Protein AF-A0A8H6Y6J8-F1 (afdb_monomer_lite)

Organism: NCBI:txid2733690

pLDDT: mean 82.23, std 19.46, range [22.3, 98.94]

Structure (mmCIF, N/CA/C/O backbone):
data_AF-A0A8H6Y6J8-F1
#
_entry.id   AF-A0A8H6Y6J8-F1
#
loop_
_atom_site.group_PDB
_atom_site.id
_atom_site.type_symbol
_atom_site.label_atom_id
_atom_site.label_alt_id
_atom_site.label_comp_id
_atom_site.label_asym_id
_atom_site.label_entity_id
_atom_site.label_seq_id
_atom_site.pdbx_PDB_ins_code
_atom_site.Cartn_x
_atom_site.Cartn_y
_atom_site.Cartn_z
_atom_site.occupancy
_atom_site.B_iso_or_equiv
_atom_site.auth_seq_id
_atom_site.auth_comp_id
_atom_site.auth_asym_id
_atom_site.auth_atom_id
_atom_site.pdbx_PDB_model_num
ATOM 1 N N . MET A 1 1 ? 18.095 -13.267 -56.572 1.00 44.62 1 MET A N 1
ATOM 2 C CA . MET A 1 1 ? 18.548 -13.930 -57.813 1.00 44.62 1 MET A CA 1
ATOM 3 C C . MET A 1 1 ? 20.063 -13.830 -57.888 1.00 44.62 1 MET A C 1
ATOM 5 O O . MET A 1 1 ? 20.604 -12.847 -57.391 1.00 44.62 1 MET A O 1
ATOM 9 N N . ASP A 1 2 ? 20.731 -14.857 -58.414 1.00 50.47 2 ASP A N 1
ATOM 10 C CA . ASP A 1 2 ? 22.191 -14.904 -58.538 1.00 50.47 2 ASP A CA 1
ATOM 11 C C . ASP A 1 2 ? 22.689 -13.817 -59.492 1.00 50.47 2 ASP A C 1
ATOM 13 O O . ASP A 1 2 ? 22.401 -13.832 -60.686 1.00 50.47 2 ASP A O 1
ATOM 17 N N . SER A 1 3 ? 23.406 -12.839 -58.936 1.00 51.34 3 SER A N 1
ATOM 18 C CA . SER A 1 3 ? 24.033 -11.777 -59.715 1.00 51.34 3 SER A CA 1
ATOM 19 C C . SER A 1 3 ? 25.260 -12.348 -60.438 1.00 51.34 3 SER A C 1
ATOM 21 O O . SER A 1 3 ? 26.163 -12.846 -59.761 1.00 51.34 3 SER A O 1
ATOM 23 N N . PRO A 1 4 ? 25.347 -12.247 -61.776 1.00 56.84 4 PRO A N 1
ATOM 24 C CA . PRO A 1 4 ? 26.458 -12.795 -62.563 1.00 56.84 4 PRO A CA 1
ATOM 25 C C . PRO A 1 4 ? 27.808 -12.101 -62.304 1.00 56.84 4 PRO A C 1
ATOM 27 O O . PRO A 1 4 ? 28.824 -12.507 -62.850 1.00 56.84 4 PRO A O 1
ATOM 30 N N . ILE A 1 5 ? 27.824 -11.058 -61.471 1.00 62.50 5 ILE A N 1
ATOM 31 C CA . ILE A 1 5 ? 29.001 -10.256 -61.114 1.00 62.50 5 ILE A CA 1
ATOM 32 C C . ILE A 1 5 ? 29.443 -10.495 -59.663 1.00 62.50 5 ILE A C 1
ATOM 34 O O . ILE A 1 5 ? 30.404 -9.886 -59.195 1.00 62.50 5 ILE A O 1
ATOM 38 N N . ARG A 1 6 ? 28.731 -11.364 -58.931 1.00 63.06 6 ARG A N 1
ATOM 39 C CA . ARG A 1 6 ? 28.949 -11.609 -57.500 1.00 63.06 6 ARG A CA 1
ATOM 40 C C . ARG A 1 6 ? 30.378 -12.056 -57.191 1.00 63.06 6 ARG A C 1
ATOM 42 O O . ARG A 1 6 ? 30.920 -11.632 -56.176 1.00 63.06 6 ARG A O 1
ATOM 49 N N . ASP A 1 7 ? 30.984 -12.833 -58.084 1.00 62.38 7 ASP A N 1
ATOM 50 C CA . ASP A 1 7 ? 32.342 -13.368 -57.923 1.00 62.38 7 ASP A CA 1
ATOM 51 C C . ASP A 1 7 ? 33.444 -12.341 -58.249 1.00 62.38 7 ASP A C 1
ATOM 53 O O . ASP A 1 7 ? 34.621 -12.591 -58.002 1.00 62.38 7 ASP A O 1
ATOM 57 N N . HIS A 1 8 ? 33.074 -11.165 -58.769 1.00 63.44 8 HIS A N 1
ATOM 58 C CA . HIS A 1 8 ? 34.003 -10.081 -59.100 1.00 63.44 8 HIS A CA 1
ATOM 59 C C . HIS A 1 8 ? 33.980 -8.925 -58.089 1.00 63.44 8 HIS A C 1
ATOM 61 O O . HIS A 1 8 ? 34.857 -8.057 -58.133 1.00 63.44 8 HIS A O 1
ATOM 67 N N . LEU A 1 9 ? 33.023 -8.914 -57.153 1.00 54.00 9 LEU A N 1
ATOM 68 C CA . LEU A 1 9 ? 32.974 -7.939 -56.062 1.00 54.00 9 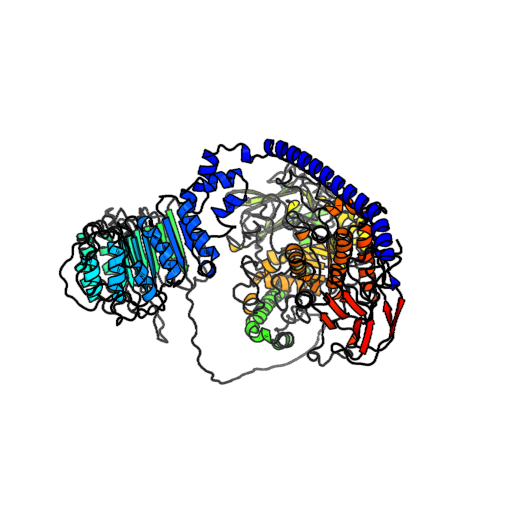LEU A CA 1
ATOM 69 C C . LEU A 1 9 ? 34.196 -8.140 -55.144 1.00 54.00 9 LEU A C 1
ATOM 71 O O . LEU A 1 9 ? 34.442 -9.248 -54.679 1.00 54.00 9 LEU A O 1
ATOM 75 N N . ASN A 1 10 ? 34.952 -7.066 -54.889 1.00 54.94 10 ASN A N 1
ATOM 76 C CA . ASN A 1 10 ? 36.259 -7.031 -54.198 1.00 54.94 10 ASN A CA 1
ATOM 77 C C . ASN A 1 10 ? 37.477 -7.505 -55.012 1.00 54.94 10 ASN A C 1
ATOM 79 O O . ASN A 1 10 ? 38.525 -7.806 -54.441 1.00 54.94 10 ASN A O 1
ATOM 83 N N . THR A 1 11 ? 37.382 -7.520 -56.342 1.00 64.25 11 THR A N 1
ATOM 84 C CA . THR A 1 11 ? 38.545 -7.692 -57.227 1.00 64.25 11 THR A CA 1
ATOM 85 C C . THR A 1 11 ? 38.822 -6.405 -58.009 1.00 64.25 11 THR A C 1
ATOM 87 O O . THR A 1 11 ? 37.922 -5.594 -58.206 1.00 64.25 11 THR A O 1
ATOM 90 N N . ASN A 1 12 ? 40.048 -6.221 -58.514 1.00 66.06 12 ASN A N 1
ATOM 91 C CA . ASN A 1 12 ? 40.396 -5.107 -59.419 1.00 66.06 12 ASN A CA 1
ATOM 92 C C . ASN A 1 12 ? 39.855 -5.309 -60.851 1.00 66.06 12 ASN A C 1
ATOM 94 O O . ASN A 1 12 ? 40.398 -4.764 -61.812 1.00 66.06 12 ASN A O 1
ATOM 98 N N . TYR A 1 13 ? 38.835 -6.151 -61.019 1.00 73.94 13 TYR A N 1
ATOM 99 C CA . TYR A 1 13 ? 38.252 -6.454 -62.314 1.00 73.94 13 TYR A CA 1
ATOM 100 C C . TYR A 1 13 ? 37.450 -5.253 -62.825 1.00 73.94 13 TYR A C 1
ATOM 102 O O . TYR A 1 13 ? 36.496 -4.808 -62.188 1.00 73.94 13 TYR A O 1
ATOM 110 N N . VAL A 1 14 ? 37.847 -4.733 -63.986 1.00 74.06 14 VAL A N 1
ATOM 111 C CA . VAL A 1 14 ? 37.153 -3.644 -64.679 1.00 74.06 14 VAL A CA 1
ATOM 112 C C . VAL A 1 14 ? 36.333 -4.262 -65.817 1.00 74.06 14 VAL A C 1
ATOM 114 O O . VAL A 1 14 ? 36.936 -4.796 -66.751 1.00 74.06 14 VAL A O 1
ATOM 117 N N . PRO A 1 15 ? 34.989 -4.234 -65.751 1.00 71.44 15 PRO A N 1
ATOM 118 C CA . PRO A 1 15 ? 34.151 -4.836 -66.779 1.00 71.44 15 PRO A CA 1
ATOM 119 C C . PRO A 1 15 ? 34.277 -4.084 -68.106 1.00 71.44 15 PRO A C 1
ATOM 121 O O . PRO A 1 15 ? 34.422 -2.862 -68.141 1.00 71.44 15 PRO A O 1
ATOM 124 N N . THR A 1 16 ? 34.202 -4.823 -69.208 1.00 79.69 16 THR A N 1
ATOM 125 C CA . THR A 1 16 ? 34.231 -4.254 -70.560 1.00 79.69 16 THR A CA 1
ATOM 126 C C . THR A 1 16 ? 32.935 -3.499 -70.873 1.00 79.69 16 THR A C 1
ATOM 128 O O . THR A 1 16 ? 31.872 -3.801 -70.324 1.00 79.69 16 THR A O 1
ATOM 131 N N . ASP A 1 17 ? 32.973 -2.552 -71.816 1.00 77.50 17 ASP A N 1
ATOM 132 C CA . ASP A 1 17 ? 31.790 -1.761 -72.203 1.00 77.50 17 ASP A CA 1
ATOM 133 C C . ASP A 1 17 ? 30.591 -2.634 -72.631 1.00 77.50 17 ASP A C 1
ATOM 135 O O . ASP A 1 17 ? 29.432 -2.304 -72.365 1.00 77.50 17 ASP A O 1
ATOM 139 N N . ALA A 1 18 ? 30.858 -3.793 -73.241 1.00 77.31 18 ALA A N 1
ATOM 140 C CA . ALA A 1 18 ? 29.834 -4.755 -73.647 1.00 77.31 18 ALA A CA 1
ATOM 141 C C . ALA A 1 18 ? 29.174 -5.484 -72.458 1.00 77.31 18 ALA A C 1
ATOM 143 O O . ALA A 1 18 ? 28.011 -5.891 -72.544 1.00 77.31 18 ALA A O 1
ATOM 144 N N . GLU A 1 19 ? 29.895 -5.669 -71.352 1.00 73.31 19 GLU A N 1
ATOM 145 C CA . GLU A 1 19 ? 29.369 -6.254 -70.113 1.00 73.31 19 GLU A CA 1
ATOM 146 C C . GLU A 1 19 ? 28.557 -5.221 -69.334 1.00 73.31 19 GLU A C 1
ATOM 148 O O . GLU A 1 19 ? 27.456 -5.528 -68.875 1.00 73.31 19 GLU A O 1
ATOM 153 N N . ILE A 1 20 ? 29.027 -3.970 -69.291 1.00 74.81 20 ILE A N 1
ATOM 154 C CA . ILE A 1 20 ? 28.286 -2.846 -68.706 1.00 74.81 20 ILE A CA 1
ATOM 155 C C . ILE A 1 20 ? 26.934 -2.671 -69.410 1.00 74.81 20 ILE A C 1
ATOM 157 O O . ILE A 1 20 ? 25.911 -2.510 -68.742 1.00 74.81 20 ILE A O 1
ATOM 161 N N . GLN A 1 21 ? 26.887 -2.757 -70.745 1.00 78.19 21 GLN A N 1
ATOM 162 C CA . GLN A 1 21 ? 25.619 -2.680 -71.479 1.00 78.19 21 GLN A CA 1
ATOM 163 C C . GLN A 1 21 ? 24.669 -3.844 -71.167 1.00 78.19 21 GLN A C 1
ATOM 165 O O . GLN A 1 21 ? 23.467 -3.618 -71.023 1.00 78.19 21 GLN A O 1
ATOM 170 N N . ARG A 1 22 ? 25.178 -5.072 -71.008 1.00 77.38 22 ARG A N 1
ATOM 171 C CA . ARG A 1 22 ? 24.348 -6.232 -70.636 1.00 77.38 22 ARG A CA 1
ATOM 172 C C . ARG A 1 22 ? 23.794 -6.127 -69.219 1.00 77.38 22 ARG A C 1
ATOM 174 O O . ARG A 1 22 ? 22.624 -6.435 -69.010 1.00 77.38 22 ARG A O 1
ATOM 181 N N . ILE A 1 23 ? 24.601 -5.659 -68.268 1.00 71.81 23 ILE A N 1
ATOM 182 C CA . ILE A 1 23 ? 24.163 -5.437 -66.885 1.00 71.81 23 ILE A CA 1
ATOM 183 C C . ILE A 1 23 ? 23.090 -4.347 -66.845 1.00 71.81 23 ILE A C 1
ATOM 185 O O . ILE A 1 23 ? 22.042 -4.556 -66.242 1.00 71.81 23 ILE A O 1
ATOM 189 N N . ARG A 1 24 ? 23.295 -3.228 -67.555 1.00 77.75 24 ARG A N 1
ATOM 190 C CA . ARG A 1 24 ? 22.277 -2.172 -67.676 1.00 77.75 24 ARG A CA 1
ATOM 191 C C . ARG A 1 24 ? 20.977 -2.711 -68.264 1.00 77.75 24 ARG A C 1
ATOM 193 O O . ARG A 1 24 ? 19.924 -2.482 -67.687 1.00 77.75 24 ARG A O 1
ATOM 200 N N . ALA A 1 25 ? 21.040 -3.499 -69.338 1.00 78.88 25 ALA A N 1
ATOM 201 C CA . ALA A 1 25 ? 19.849 -4.116 -69.923 1.00 78.88 25 ALA A CA 1
ATOM 202 C C . ALA A 1 25 ? 19.116 -5.064 -68.952 1.00 78.88 25 ALA A C 1
ATOM 204 O O . ALA A 1 25 ? 17.891 -5.157 -68.995 1.00 78.88 25 ALA A O 1
ATOM 205 N N . HIS A 1 26 ? 19.846 -5.745 -68.062 1.00 77.38 26 HIS A N 1
ATOM 206 C CA . HIS A 1 26 ? 19.271 -6.642 -67.058 1.00 77.38 26 HIS A CA 1
ATOM 207 C C . HIS A 1 26 ? 18.649 -5.909 -65.857 1.00 77.38 26 HIS A C 1
ATOM 209 O O . HIS A 1 26 ? 17.774 -6.470 -65.202 1.00 77.38 26 HIS A O 1
ATOM 215 N N . LEU A 1 27 ? 19.074 -4.674 -65.567 1.00 75.81 27 LEU A N 1
ATOM 216 C CA . LEU A 1 27 ? 18.540 -3.855 -64.470 1.00 75.81 27 LEU A CA 1
ATOM 217 C C . LEU A 1 27 ? 17.221 -3.157 -64.830 1.00 75.81 27 LEU A C 1
ATOM 219 O O . LEU A 1 27 ? 16.380 -2.981 -63.951 1.00 75.81 27 LEU A O 1
ATOM 223 N N . ILE A 1 28 ? 16.998 -2.854 -66.115 1.00 83.88 28 ILE A N 1
ATOM 224 C CA . ILE A 1 28 ? 15.808 -2.134 -66.607 1.00 83.88 28 ILE A CA 1
ATOM 225 C C . ILE A 1 28 ? 14.472 -2.717 -66.088 1.00 83.88 28 ILE A C 1
ATOM 227 O O . ILE A 1 28 ? 13.635 -1.935 -65.631 1.00 83.88 28 ILE A O 1
ATOM 231 N N . PRO A 1 29 ? 14.216 -4.045 -66.092 1.00 79.38 29 PRO A N 1
ATOM 232 C CA . PRO A 1 29 ? 12.956 -4.593 -65.580 1.00 79.38 29 PRO A CA 1
ATOM 233 C C . PRO A 1 29 ? 12.763 -4.375 -64.073 1.00 79.38 29 PRO A C 1
ATOM 235 O O . PRO A 1 29 ? 11.640 -4.148 -63.631 1.00 79.38 29 PRO A O 1
ATOM 238 N N . TYR A 1 30 ? 13.845 -4.411 -63.287 1.00 77.81 30 TYR A N 1
ATOM 239 C CA . TYR A 1 30 ? 13.794 -4.189 -61.838 1.00 77.81 30 TYR A CA 1
ATOM 240 C C . TYR A 1 30 ? 13.619 -2.714 -61.499 1.00 77.81 30 TYR A C 1
ATOM 242 O O . TYR A 1 30 ? 12.847 -2.395 -60.605 1.00 77.81 30 TYR A O 1
ATOM 250 N N . GLU A 1 31 ? 14.279 -1.819 -62.234 1.00 82.94 31 GLU A N 1
ATOM 251 C CA . GLU A 1 31 ? 14.062 -0.372 -62.118 1.00 82.94 31 GLU A CA 1
ATOM 252 C C . GLU A 1 31 ? 12.615 -0.008 -62.483 1.00 82.94 31 GLU A C 1
ATOM 254 O O . GLU A 1 31 ? 11.988 0.812 -61.815 1.00 82.94 31 GLU A O 1
ATOM 259 N N . THR A 1 32 ? 12.045 -0.687 -63.484 1.00 85.19 32 THR A N 1
ATOM 260 C CA . THR A 1 32 ? 10.637 -0.518 -63.875 1.00 85.19 32 THR A CA 1
ATOM 261 C C . THR A 1 32 ? 9.678 -1.017 -62.787 1.00 85.19 32 THR A C 1
ATOM 263 O O . THR A 1 32 ? 8.703 -0.336 -62.471 1.00 85.19 32 THR A O 1
ATOM 266 N N . GLU A 1 33 ? 9.943 -2.178 -62.180 1.00 81.06 33 GLU A N 1
ATOM 267 C CA . GLU A 1 33 ? 9.111 -2.708 -61.090 1.00 81.06 33 GLU A CA 1
ATOM 268 C C . GLU A 1 33 ? 9.257 -1.893 -59.798 1.00 81.06 33 GLU A C 1
ATOM 270 O O . GLU A 1 33 ? 8.270 -1.676 -59.097 1.00 81.06 33 GLU A O 1
ATOM 275 N N . LEU A 1 34 ? 10.453 -1.370 -59.510 1.00 77.56 34 LEU A N 1
ATOM 276 C CA . LEU A 1 34 ? 10.686 -0.459 -58.390 1.00 77.56 34 LEU A CA 1
ATOM 277 C C . LEU A 1 34 ? 9.860 0.821 -58.557 1.00 77.56 34 LEU A C 1
ATOM 279 O O . LEU A 1 34 ? 9.114 1.178 -57.650 1.00 77.56 34 LEU A O 1
ATOM 283 N N . ALA A 1 35 ? 9.890 1.436 -59.743 1.00 83.00 35 ALA A N 1
ATOM 284 C CA . ALA A 1 35 ? 9.064 2.604 -60.047 1.00 83.00 35 ALA A CA 1
ATOM 285 C C . ALA A 1 35 ? 7.556 2.299 -59.931 1.00 83.00 35 ALA A C 1
ATOM 287 O O . ALA A 1 35 ? 6.781 3.127 -59.444 1.00 83.00 35 ALA A O 1
ATOM 288 N N . ARG A 1 36 ? 7.118 1.090 -60.321 1.00 90.06 36 ARG A N 1
ATOM 289 C CA . ARG A 1 36 ? 5.724 0.645 -60.151 1.00 90.06 36 ARG A CA 1
ATOM 290 C C . ARG A 1 36 ? 5.340 0.518 -58.672 1.00 90.06 36 ARG A C 1
ATOM 292 O O . ARG A 1 36 ? 4.251 0.945 -58.289 1.00 90.06 36 ARG A O 1
ATOM 299 N N . LEU A 1 37 ? 6.212 -0.061 -57.845 1.00 81.50 37 LEU A N 1
ATOM 300 C CA . LEU A 1 37 ? 5.995 -0.212 -56.402 1.00 81.50 37 LEU A CA 1
ATOM 301 C C . LEU A 1 37 ? 6.006 1.141 -55.681 1.00 81.50 37 LEU A C 1
ATOM 303 O O . LEU A 1 37 ? 5.152 1.378 -54.829 1.00 81.50 37 LEU A O 1
ATOM 307 N N . GLU A 1 38 ? 6.902 2.050 -56.060 1.00 85.00 38 GLU A N 1
ATOM 308 C CA . GLU A 1 38 ? 6.938 3.424 -55.546 1.00 85.00 38 GLU A CA 1
ATOM 309 C C . GLU A 1 38 ? 5.649 4.186 -55.885 1.00 85.00 38 GLU A C 1
ATOM 311 O O . GLU A 1 38 ? 5.074 4.844 -55.014 1.00 85.00 38 GLU A O 1
ATOM 316 N N . SER A 1 39 ? 5.127 4.024 -57.107 1.00 86.75 39 SER A N 1
ATOM 317 C CA . SER A 1 39 ? 3.825 4.580 -57.497 1.00 86.75 39 SER A CA 1
ATOM 318 C C . SER A 1 39 ? 2.676 3.999 -56.666 1.00 86.75 39 SER A C 1
ATOM 320 O O . SER A 1 39 ? 1.800 4.739 -56.226 1.00 86.75 39 SER A O 1
ATOM 322 N N . LEU A 1 40 ? 2.682 2.689 -56.395 1.00 86.06 40 LEU A N 1
ATOM 323 C CA . LEU A 1 40 ? 1.649 2.047 -55.576 1.00 86.06 40 LEU A CA 1
ATOM 324 C C . LEU A 1 40 ? 1.695 2.521 -54.113 1.00 86.06 40 LEU A C 1
ATOM 326 O O . LEU A 1 40 ? 0.652 2.755 -53.504 1.00 86.06 40 LEU A O 1
ATOM 330 N N . ILE A 1 41 ? 2.893 2.706 -53.552 1.00 81.88 41 ILE A N 1
ATOM 331 C CA . ILE A 1 41 ? 3.089 3.275 -52.210 1.00 81.88 41 ILE A CA 1
ATOM 332 C C . ILE A 1 41 ? 2.574 4.716 -52.153 1.00 81.88 41 ILE A C 1
ATOM 334 O O . ILE A 1 41 ? 1.962 5.114 -51.155 1.00 81.88 41 ILE A O 1
ATOM 338 N N . HIS A 1 42 ? 2.793 5.495 -53.215 1.00 87.50 42 HIS A N 1
ATOM 339 C CA . HIS A 1 42 ? 2.277 6.854 -53.326 1.00 87.50 42 HIS A CA 1
ATOM 340 C C . HIS A 1 42 ? 0.740 6.881 -53.332 1.00 87.50 42 HIS A C 1
ATOM 342 O O . HIS A 1 42 ? 0.138 7.603 -52.532 1.00 87.50 42 HIS A O 1
ATOM 348 N N . ASP A 1 43 ? 0.103 6.032 -54.142 1.00 85.88 43 ASP A N 1
ATOM 349 C CA . ASP A 1 43 ? -1.360 5.937 -54.228 1.00 85.88 43 ASP A CA 1
ATOM 350 C C . ASP A 1 43 ? -1.998 5.460 -52.913 1.00 85.88 43 ASP A C 1
ATOM 352 O O . ASP A 1 43 ? -2.980 6.042 -52.438 1.00 85.88 43 ASP A O 1
ATOM 356 N N . LEU A 1 44 ? -1.407 4.451 -52.264 1.00 82.56 44 LEU A N 1
ATOM 357 C CA . LEU A 1 44 ? -1.851 3.968 -50.952 1.00 82.56 44 LEU A CA 1
ATOM 358 C C . LEU A 1 44 ? -1.662 5.030 -49.860 1.00 82.56 44 LEU A C 1
ATOM 360 O O . LEU A 1 44 ? -2.517 5.183 -48.984 1.00 82.56 44 LEU A O 1
ATOM 364 N N . SER A 1 45 ? -0.583 5.814 -49.924 1.00 77.31 45 SER A N 1
ATOM 365 C CA . SER A 1 45 ? -0.351 6.935 -49.007 1.00 77.31 45 SER A CA 1
ATOM 366 C C . SER A 1 45 ? -1.392 8.042 -49.188 1.00 77.31 45 SER A C 1
ATOM 368 O O . SER A 1 45 ? -1.864 8.601 -48.197 1.00 77.31 45 SER A O 1
ATOM 370 N N . LEU A 1 46 ? -1.805 8.319 -50.427 1.00 85.06 46 LEU A N 1
ATOM 371 C CA . LEU A 1 46 ? -2.904 9.234 -50.745 1.00 85.06 46 LEU A CA 1
ATOM 372 C C . LEU A 1 46 ? -4.249 8.722 -50.215 1.00 85.06 46 LEU A C 1
ATOM 374 O O . LEU A 1 46 ? -4.985 9.489 -49.592 1.00 85.06 46 LEU A O 1
ATOM 378 N N . GLN A 1 47 ? -4.564 7.434 -50.392 1.00 84.69 47 GLN A N 1
ATOM 379 C CA . GLN A 1 47 ? -5.779 6.834 -49.825 1.00 84.69 47 GLN A CA 1
ATOM 380 C C . GLN A 1 47 ? -5.793 6.890 -48.294 1.00 84.69 47 GLN A C 1
ATOM 382 O O . GLN A 1 47 ? -6.794 7.303 -47.708 1.00 84.69 47 GLN A O 1
ATOM 387 N N . ARG A 1 48 ? -4.675 6.546 -47.645 1.00 84.44 48 ARG A N 1
ATOM 388 C CA . ARG A 1 48 ? -4.509 6.670 -46.191 1.00 84.44 48 ARG A CA 1
ATOM 389 C C . ARG A 1 48 ? -4.735 8.109 -45.732 1.00 84.44 48 ARG A C 1
ATOM 391 O O . ARG A 1 48 ? -5.426 8.321 -44.742 1.00 84.44 48 ARG A O 1
ATOM 398 N N . ASN A 1 49 ? -4.174 9.091 -46.438 1.00 76.44 49 ASN A N 1
ATOM 399 C CA . ASN A 1 49 ? -4.332 10.500 -46.079 1.00 76.44 49 ASN A CA 1
ATOM 400 C C . ASN A 1 49 ? -5.792 10.961 -46.223 1.00 76.44 49 ASN A C 1
ATOM 402 O O . ASN A 1 49 ? -6.288 11.629 -45.325 1.00 76.44 49 ASN A O 1
ATOM 406 N N . ARG A 1 50 ? -6.515 10.528 -47.265 1.00 86.00 50 ARG A N 1
ATOM 407 C CA . ARG A 1 50 ? -7.955 10.819 -47.423 1.00 86.00 50 ARG A CA 1
ATOM 408 C C . ARG A 1 50 ? -8.811 10.188 -46.326 1.00 86.00 50 ARG A C 1
ATOM 410 O O . ARG A 1 50 ? -9.703 10.840 -45.796 1.00 86.00 50 ARG A O 1
ATOM 417 N N . LEU A 1 51 ? -8.543 8.930 -45.968 1.00 77.56 51 LEU A N 1
ATOM 418 C CA . LEU A 1 51 ? -9.220 8.257 -44.853 1.00 77.56 51 LEU A CA 1
ATOM 419 C C . LEU A 1 51 ? -8.930 8.958 -43.525 1.00 77.56 51 LEU A C 1
ATOM 421 O O . LEU A 1 51 ? -9.837 9.145 -42.720 1.00 77.56 51 LEU A O 1
ATOM 425 N N . LYS A 1 52 ? -7.685 9.395 -43.324 1.00 68.50 52 LYS A N 1
ATOM 426 C CA . LYS A 1 52 ? -7.272 10.154 -42.147 1.00 68.50 52 LYS A CA 1
ATOM 427 C C . LYS A 1 52 ? -7.970 11.510 -42.071 1.00 68.50 52 LYS A C 1
ATOM 429 O O . LYS A 1 52 ? -8.537 11.815 -41.035 1.00 68.50 52 LYS A O 1
ATOM 434 N N . GLU A 1 53 ? -8.049 12.256 -43.170 1.00 73.44 53 GLU A N 1
ATOM 435 C CA . GLU A 1 53 ? -8.837 13.494 -43.243 1.00 73.44 53 GLU A CA 1
ATOM 436 C C . GLU A 1 53 ? -10.327 13.247 -42.959 1.00 73.44 53 GLU A C 1
ATOM 438 O O . GLU A 1 53 ? -10.972 14.039 -42.272 1.00 73.44 53 GLU A O 1
ATOM 443 N N . HIS A 1 54 ? -10.882 12.125 -43.426 1.00 75.38 54 HIS A N 1
ATOM 444 C CA . HIS A 1 54 ? -12.270 11.761 -43.152 1.00 75.38 54 HIS A CA 1
ATOM 445 C C . HIS A 1 54 ? -12.496 11.450 -41.665 1.00 75.38 54 HIS A C 1
ATOM 447 O O . HIS A 1 54 ? -13.434 11.978 -41.068 1.00 75.38 54 HIS A O 1
ATOM 453 N N . ILE A 1 55 ? -11.605 10.675 -41.042 1.00 66.25 55 ILE A N 1
ATOM 454 C CA . ILE A 1 55 ? -11.620 10.391 -39.601 1.00 66.25 55 ILE A CA 1
ATOM 455 C C . ILE A 1 55 ? -11.441 11.682 -38.802 1.00 66.25 55 ILE A C 1
ATOM 457 O O . ILE A 1 55 ? -12.212 11.929 -37.879 1.00 66.25 55 ILE A O 1
ATOM 461 N N . ASP A 1 56 ? -10.492 12.535 -39.177 1.00 59.78 56 ASP A N 1
ATOM 462 C CA . ASP A 1 56 ? -10.204 13.790 -38.484 1.00 59.78 56 ASP A CA 1
ATOM 463 C C . ASP A 1 56 ? -11.388 14.765 -38.585 1.00 59.78 56 ASP A C 1
ATOM 465 O O . ASP A 1 56 ? -11.732 15.416 -37.599 1.00 59.78 56 ASP A O 1
ATOM 469 N N . SER A 1 57 ? -12.071 14.821 -39.736 1.00 60.78 57 SER A N 1
ATOM 470 C CA . SER A 1 57 ? -13.267 15.655 -39.933 1.00 60.78 57 SER A CA 1
ATOM 471 C C . SER A 1 57 ? -14.476 15.194 -39.110 1.00 60.78 57 SER A C 1
ATOM 473 O O . SER A 1 57 ? -15.222 16.032 -38.608 1.00 60.78 57 SER A O 1
ATOM 475 N N . HIS A 1 58 ? -14.643 13.885 -38.902 1.00 68.75 58 HIS A N 1
ATOM 476 C CA . HIS A 1 58 ? -15.729 13.348 -38.081 1.00 68.75 58 HIS A CA 1
ATOM 477 C C . HIS A 1 58 ? -15.379 13.391 -36.591 1.00 68.75 58 HIS A C 1
ATOM 479 O O . HIS A 1 58 ? -16.201 13.826 -35.796 1.00 68.75 58 HIS A O 1
ATOM 485 N N . THR A 1 59 ? -14.142 13.063 -36.210 1.00 51.91 59 THR A N 1
ATOM 486 C CA . THR A 1 59 ? -13.635 13.142 -34.823 1.00 51.91 59 THR A CA 1
ATOM 487 C C . THR A 1 59 ? -13.667 14.580 -34.293 1.00 51.91 59 THR A C 1
ATOM 489 O O . THR A 1 59 ? -13.974 14.831 -33.128 1.00 51.91 59 THR A O 1
ATOM 492 N N . ALA A 1 60 ? -13.431 15.549 -35.177 1.00 48.62 60 ALA A N 1
ATOM 493 C CA . ALA A 1 60 ? -13.598 16.972 -34.922 1.00 48.62 60 ALA A CA 1
ATOM 494 C C . ALA A 1 60 ? -15.021 17.382 -34.499 1.00 48.62 60 ALA A C 1
ATOM 496 O O . ALA A 1 60 ? -15.156 18.315 -33.712 1.00 48.62 60 ALA A O 1
ATOM 497 N N . LEU A 1 61 ? -16.066 16.723 -35.009 1.00 50.22 61 LEU A N 1
ATOM 498 C CA . LEU A 1 61 ? -17.468 17.048 -34.709 1.00 50.22 61 LEU A CA 1
ATOM 499 C C . LEU A 1 61 ? -17.944 16.479 -33.362 1.00 50.22 61 LEU A C 1
ATOM 501 O O . LEU A 1 61 ? -18.984 16.889 -32.860 1.00 50.22 61 LEU A O 1
ATOM 505 N N . ILE A 1 62 ? -17.179 15.557 -32.770 1.00 50.06 62 ILE A N 1
ATOM 506 C CA . ILE A 1 62 ? -17.517 14.829 -31.532 1.00 50.06 62 ILE A CA 1
ATOM 507 C C . ILE A 1 62 ? -16.620 15.227 -30.343 1.00 50.06 62 ILE A C 1
ATOM 509 O O . ILE A 1 62 ? -16.838 14.775 -29.217 1.00 50.06 62 ILE A O 1
ATOM 513 N N . SER A 1 63 ? -15.616 16.092 -30.547 1.00 51.28 63 SER A N 1
ATOM 514 C CA . SER A 1 63 ? -14.700 16.521 -29.481 1.00 51.28 63 SER A CA 1
ATOM 515 C C . SER A 1 63 ? -15.315 17.621 -28.598 1.00 51.28 63 SER A C 1
ATOM 517 O O . SER A 1 63 ? -15.499 18.753 -29.051 1.00 51.28 63 SER A O 1
ATOM 519 N N . HIS A 1 64 ? -15.553 17.313 -27.317 1.00 52.94 64 HIS A N 1
ATOM 520 C CA . HIS A 1 64 ? -16.147 18.214 -26.313 1.00 52.94 64 HIS A CA 1
ATOM 521 C C . HIS A 1 64 ? -15.505 19.622 -26.195 1.00 52.94 64 HIS A C 1
ATOM 523 O O . HIS A 1 64 ? -16.248 20.576 -25.962 1.00 52.94 64 HIS A O 1
ATOM 529 N N . PRO A 1 65 ? -14.186 19.834 -26.404 1.00 51.56 65 PRO A N 1
ATOM 530 C CA . PRO A 1 65 ? -13.591 21.171 -26.287 1.00 51.56 65 PRO A CA 1
ATOM 531 C C . PRO A 1 65 ? -13.985 22.164 -27.394 1.00 51.56 65 PRO A C 1
ATOM 533 O O . PRO A 1 65 ? -13.783 23.362 -27.218 1.00 51.56 65 PRO A O 1
ATOM 536 N N . ARG A 1 66 ? -14.535 21.712 -28.536 1.00 49.91 66 ARG A N 1
ATOM 537 C CA . ARG A 1 66 ? -14.936 22.607 -29.647 1.00 49.91 66 ARG A CA 1
ATOM 538 C C . ARG A 1 66 ? -16.288 23.291 -29.444 1.00 49.91 66 ARG A C 1
ATOM 540 O O . ARG A 1 66 ? -16.674 24.109 -30.272 1.00 49.91 66 ARG A O 1
ATOM 547 N N . HIS A 1 67 ? -17.001 22.972 -28.368 1.00 56.94 67 HIS A N 1
ATOM 548 C CA . HIS A 1 67 ? -18.283 23.601 -28.047 1.00 56.94 67 HIS A CA 1
ATOM 549 C C . HIS A 1 67 ? -18.144 24.816 -27.122 1.00 56.94 67 HIS A C 1
ATOM 551 O O . HIS A 1 67 ? -19.153 25.441 -26.805 1.00 56.94 67 HIS A O 1
ATOM 557 N N . LEU A 1 68 ? -16.922 25.165 -26.695 1.00 63.12 68 LEU A N 1
ATOM 558 C CA . LEU A 1 68 ? -16.676 26.369 -25.909 1.00 63.12 68 LEU A CA 1
ATOM 559 C C . LEU A 1 68 ? -16.415 27.566 -26.840 1.00 63.12 68 LEU A C 1
ATOM 561 O O . LEU A 1 68 ? -15.481 27.518 -27.644 1.00 63.12 68 LEU A O 1
ATOM 565 N N . PRO A 1 69 ? -17.219 28.637 -26.735 1.00 76.12 69 PRO A N 1
ATOM 566 C CA . PRO A 1 69 ? -16.948 29.915 -27.379 1.00 76.12 69 PRO A CA 1
ATOM 567 C C . PRO A 1 69 ? -15.523 30.423 -27.105 1.00 76.12 69 PRO A C 1
ATOM 569 O O . PRO A 1 69 ? -14.969 30.210 -26.024 1.00 76.12 69 PRO A O 1
ATOM 572 N N . GLN A 1 70 ? -14.917 31.092 -28.091 1.00 74.62 70 GLN A N 1
ATOM 573 C CA . GLN A 1 70 ? -13.532 31.573 -28.012 1.00 74.62 70 GLN A CA 1
ATOM 574 C C . GLN A 1 70 ? -13.302 32.487 -26.796 1.00 74.62 70 GLN A C 1
ATOM 576 O O . GLN A 1 70 ? -12.289 32.357 -26.116 1.00 74.62 70 GLN A O 1
ATOM 581 N N . ASP A 1 71 ? -14.263 33.348 -26.477 1.00 79.44 71 ASP A N 1
ATOM 582 C CA . ASP A 1 71 ? -14.256 34.254 -25.326 1.00 79.44 71 ASP A CA 1
ATOM 583 C C . ASP A 1 71 ? -14.206 33.517 -23.977 1.00 79.44 71 ASP A C 1
ATOM 585 O O . ASP A 1 71 ? -13.537 33.970 -23.045 1.00 79.44 71 ASP A O 1
ATOM 589 N N . LEU A 1 72 ? -14.840 32.344 -23.873 1.00 79.00 72 LEU A N 1
ATOM 590 C CA . LEU A 1 72 ? -14.760 31.503 -22.677 1.00 79.00 72 LEU A CA 1
ATOM 591 C C . LEU A 1 72 ? -13.381 30.856 -22.531 1.00 79.00 72 LEU A C 1
ATOM 593 O O . LEU A 1 72 ? -12.835 30.830 -21.431 1.00 79.00 72 LEU A O 1
ATOM 597 N N . VAL A 1 73 ? -12.787 30.382 -23.629 1.00 80.12 73 VAL A N 1
ATOM 598 C CA . VAL A 1 73 ? -11.428 29.813 -23.617 1.00 80.12 73 VAL A CA 1
ATOM 599 C C . VAL A 1 73 ? -10.394 30.883 -23.260 1.00 80.12 73 VAL A C 1
ATOM 601 O O . VAL A 1 73 ? -9.519 30.639 -22.430 1.00 80.12 73 VAL A O 1
ATOM 604 N N . GLU A 1 74 ? -10.533 32.091 -23.813 1.00 82.69 74 GLU A N 1
ATOM 605 C CA . GLU A 1 74 ? -9.704 33.246 -23.456 1.00 82.69 74 GLU A CA 1
ATOM 606 C C . GLU A 1 74 ? -9.815 33.583 -21.963 1.00 82.69 74 GLU A C 1
ATOM 608 O O . GLU A 1 74 ? -8.803 33.851 -21.310 1.00 82.69 74 GLU A O 1
ATOM 613 N N . ARG A 1 75 ? -11.024 33.526 -21.385 1.00 82.25 75 ARG A N 1
ATOM 614 C CA . ARG A 1 75 ? -11.205 33.774 -19.950 1.00 82.25 75 ARG A CA 1
ATOM 615 C C . ARG A 1 75 ? -10.586 32.676 -19.091 1.00 82.25 75 ARG A C 1
ATOM 617 O O . ARG A 1 75 ? -9.912 32.995 -18.117 1.00 82.25 75 ARG A O 1
ATOM 624 N N . ILE A 1 76 ? -10.755 31.412 -19.472 1.00 82.56 76 ILE A N 1
ATOM 625 C CA . ILE A 1 76 ? -10.152 30.262 -18.781 1.00 82.56 76 ILE A CA 1
ATOM 626 C C . ILE A 1 76 ? -8.626 30.385 -18.769 1.00 82.56 76 ILE A C 1
ATOM 628 O O . ILE A 1 76 ? -8.004 30.201 -17.727 1.00 82.56 76 ILE A O 1
ATOM 632 N N . PHE A 1 77 ? -8.013 30.765 -19.894 1.00 88.38 77 PHE A N 1
ATOM 633 C CA . PHE A 1 77 ? -6.563 30.963 -19.959 1.00 88.38 77 PHE A CA 1
ATOM 634 C C . PHE A 1 77 ? -6.069 32.061 -19.018 1.00 88.38 77 PHE A C 1
ATOM 636 O O . PHE A 1 77 ? -4.939 31.981 -18.563 1.00 88.38 77 PHE A O 1
ATOM 643 N N . LEU A 1 78 ? -6.870 33.084 -18.722 1.00 79.94 78 LEU A N 1
ATOM 644 C CA . LEU A 1 78 ? -6.459 34.155 -17.812 1.00 79.94 78 LEU A CA 1
ATOM 645 C C . LEU A 1 78 ? -6.692 33.806 -16.338 1.00 79.94 78 LEU A C 1
ATOM 647 O O . LEU A 1 78 ? -5.858 34.145 -15.508 1.00 79.94 78 LEU A O 1
ATOM 651 N N . GLU A 1 79 ? -7.801 33.141 -16.012 1.00 79.62 79 GLU A N 1
ATOM 652 C CA . GLU A 1 79 ? -8.177 32.844 -14.620 1.00 79.62 79 GLU A CA 1
ATOM 653 C C . GLU A 1 79 ? -7.464 31.610 -14.052 1.00 79.62 79 GLU A C 1
ATOM 655 O O . GLU A 1 79 ? -7.258 31.510 -12.846 1.00 79.62 79 GLU A O 1
ATOM 660 N N . CYS A 1 80 ? -7.078 30.660 -14.906 1.00 73.44 80 CYS A N 1
ATOM 661 C CA . CYS A 1 80 ? -6.448 29.414 -14.469 1.00 73.44 80 CYS A CA 1
ATOM 662 C C . CYS A 1 80 ? -4.914 29.471 -14.455 1.00 73.44 80 CYS A C 1
ATOM 664 O O . CYS A 1 80 ? -4.280 28.465 -14.137 1.00 73.44 80 CYS A O 1
ATOM 666 N N . LEU A 1 81 ? -4.306 30.613 -14.797 1.00 68.38 81 LEU A N 1
ATOM 667 C CA . LEU A 1 81 ? -2.861 30.788 -14.683 1.00 68.38 81 LEU A CA 1
ATOM 668 C C . LEU A 1 81 ? -2.462 31.310 -13.303 1.00 68.38 81 LEU A C 1
ATOM 670 O O . LEU A 1 81 ? -3.182 32.124 -12.722 1.00 68.38 81 LEU A O 1
ATOM 674 N N . PRO A 1 82 ? -1.309 30.872 -12.764 1.00 60.19 82 PRO A N 1
ATOM 675 C CA . PRO A 1 82 ? -0.863 31.314 -11.452 1.00 60.19 82 PRO A CA 1
ATOM 676 C C . PRO A 1 82 ? -0.698 32.840 -11.438 1.00 60.19 82 PRO A C 1
ATOM 678 O O . PRO A 1 82 ? 0.137 33.395 -12.145 1.00 60.19 82 PRO A O 1
ATOM 681 N N . THR A 1 83 ? -1.470 33.537 -10.603 1.00 56.12 83 THR A N 1
ATOM 682 C CA . THR A 1 83 ? -1.510 35.013 -10.578 1.00 56.12 83 THR A CA 1
ATOM 683 C C . THR A 1 83 ? -0.276 35.666 -9.945 1.00 56.12 83 THR A C 1
ATOM 685 O O . THR A 1 83 ? -0.145 36.886 -9.986 1.00 56.12 83 THR A O 1
ATOM 688 N N . ARG A 1 84 ? 0.629 34.880 -9.343 1.00 57.31 84 ARG A N 1
ATOM 689 C CA . ARG A 1 84 ? 1.810 35.373 -8.604 1.00 57.31 84 ARG A CA 1
ATOM 690 C C . ARG A 1 84 ? 3.143 34.784 -9.064 1.00 57.31 84 ARG A C 1
ATOM 692 O O . ARG A 1 84 ? 4.154 35.016 -8.409 1.00 57.31 84 ARG A O 1
ATOM 699 N N . HIS A 1 85 ? 3.153 34.015 -10.149 1.00 70.75 85 HIS A N 1
ATOM 700 C CA . HIS A 1 85 ? 4.365 33.382 -10.656 1.00 70.75 85 HIS A CA 1
ATOM 701 C C . HIS A 1 85 ? 4.677 33.905 -12.056 1.00 70.75 85 HIS A C 1
ATOM 703 O O . HIS A 1 85 ? 3.808 33.931 -12.926 1.00 70.75 85 HIS A O 1
ATOM 709 N N . ASN A 1 86 ? 5.919 34.335 -12.261 1.00 78.12 86 ASN A N 1
ATOM 710 C CA . ASN A 1 86 ? 6.414 34.671 -13.586 1.00 78.12 86 ASN A CA 1
ATOM 711 C C . ASN A 1 86 ? 6.828 33.356 -14.268 1.00 78.12 86 ASN A C 1
ATOM 713 O O . ASN A 1 86 ? 7.695 32.677 -13.726 1.00 78.12 86 ASN A O 1
ATOM 717 N N . PRO A 1 87 ? 6.218 32.973 -15.402 1.00 79.19 87 PRO A N 1
ATOM 718 C CA . PRO A 1 87 ? 6.455 31.670 -16.015 1.00 79.19 87 PRO A CA 1
ATOM 719 C C . PRO A 1 87 ? 7.857 31.579 -16.617 1.00 79.19 87 PRO A C 1
ATOM 721 O O . PRO A 1 87 ? 8.356 32.545 -17.205 1.00 79.19 87 PRO A O 1
ATOM 724 N N . VAL A 1 88 ? 8.474 30.406 -16.524 1.00 82.31 88 VAL A N 1
ATOM 725 C CA . VAL A 1 88 ? 9.746 30.104 -17.185 1.00 82.31 88 VAL A CA 1
ATOM 726 C C . VAL A 1 88 ? 9.478 29.799 -18.663 1.00 82.31 88 VAL A C 1
ATOM 728 O O . VAL A 1 88 ? 8.418 29.284 -19.026 1.00 82.31 88 VAL A O 1
ATOM 731 N N . MET A 1 89 ? 10.433 30.088 -19.557 1.00 79.38 89 MET A N 1
ATOM 732 C CA . MET A 1 89 ? 10.345 29.714 -20.981 1.00 79.38 89 MET A CA 1
ATOM 733 C C . MET A 1 89 ? 10.476 28.193 -21.195 1.00 79.38 89 MET A C 1
ATOM 735 O O . MET A 1 89 ? 11.417 27.711 -21.823 1.00 79.38 89 MET A O 1
ATOM 739 N N . SER A 1 90 ? 9.516 27.424 -20.684 1.00 77.56 90 SER A N 1
ATOM 740 C CA . SER A 1 90 ? 9.454 25.971 -20.788 1.00 77.56 90 SER A CA 1
ATOM 741 C C . SER A 1 90 ? 8.250 25.523 -21.606 1.00 77.56 90 SER A C 1
ATOM 743 O O . SER A 1 90 ? 7.152 26.063 -21.506 1.00 77.56 90 SER A O 1
ATOM 745 N N . SER A 1 91 ? 8.428 24.447 -22.374 1.00 76.56 91 SER A N 1
ATOM 746 C CA . SER A 1 91 ? 7.333 23.801 -23.107 1.00 76.56 91 SER A CA 1
ATOM 747 C C . SER A 1 91 ? 6.269 23.155 -22.205 1.00 76.56 91 SER A C 1
ATOM 749 O O . SER A 1 91 ? 5.230 22.724 -22.713 1.00 76.56 91 SER A O 1
ATOM 751 N N . THR A 1 92 ? 6.545 23.054 -20.903 1.00 80.00 92 THR A N 1
ATOM 752 C CA . THR A 1 92 ? 5.655 22.505 -19.872 1.00 80.00 92 THR A CA 1
ATOM 753 C C . THR A 1 92 ? 4.906 23.584 -19.096 1.00 80.00 92 THR A C 1
ATOM 755 O O . THR A 1 92 ? 4.037 23.243 -18.303 1.00 80.00 92 THR A O 1
ATOM 758 N N . GLU A 1 93 ? 5.197 24.865 -19.332 1.00 82.62 93 GLU A N 1
ATOM 759 C CA . GLU A 1 93 ? 4.543 25.986 -18.657 1.00 82.62 93 GLU A CA 1
ATOM 760 C C . GLU A 1 93 ? 3.779 26.861 -19.649 1.00 82.62 93 GLU A C 1
ATOM 762 O O . GLU A 1 93 ? 4.118 26.979 -20.830 1.00 82.62 93 GLU A O 1
ATOM 767 N N . ALA A 1 94 ? 2.688 27.460 -19.188 1.00 82.31 94 ALA A N 1
ATOM 768 C CA . ALA A 1 94 ? 1.953 28.424 -19.988 1.00 82.31 94 ALA A CA 1
ATOM 769 C C . ALA A 1 94 ? 2.727 29.750 -20.071 1.00 82.31 94 ALA A C 1
ATOM 771 O O . ALA A 1 94 ? 3.369 30.134 -19.098 1.00 82.31 94 ALA A O 1
ATOM 772 N N . PRO A 1 95 ? 2.651 30.479 -21.197 1.00 84.94 95 PRO A N 1
ATOM 773 C CA . PRO A 1 95 ? 1.768 30.268 -22.351 1.00 84.94 95 PRO A CA 1
ATOM 774 C C . PRO A 1 95 ? 2.198 29.191 -23.364 1.00 84.94 95 PRO A C 1
ATOM 776 O O . PRO A 1 95 ? 1.384 28.807 -24.208 1.00 84.94 95 PRO A O 1
ATOM 779 N N . LEU A 1 96 ? 3.428 28.666 -23.313 1.00 86.06 96 LEU A N 1
ATOM 780 C CA . LEU A 1 96 ? 3.929 27.712 -24.318 1.00 86.06 96 LEU A CA 1
ATOM 781 C C . LEU A 1 96 ? 3.196 26.363 -24.292 1.00 86.06 96 LEU A C 1
ATOM 783 O O . LEU A 1 96 ? 2.889 25.818 -25.355 1.00 86.06 96 LEU A O 1
ATOM 787 N N . LEU A 1 97 ? 2.850 25.864 -23.104 1.00 86.06 97 LEU A N 1
ATOM 788 C CA . LEU A 1 97 ? 2.035 24.662 -22.912 1.00 86.06 97 LEU A CA 1
ATOM 789 C C . LEU A 1 97 ? 0.695 24.762 -23.658 1.00 86.06 97 LEU A C 1
ATOM 791 O O . LEU A 1 97 ? 0.307 23.830 -24.363 1.00 86.06 97 LEU A O 1
ATOM 795 N N . LEU A 1 98 ? 0.023 25.917 -23.575 1.00 85.44 98 LEU A N 1
ATOM 796 C CA . LEU A 1 98 ? -1.272 26.154 -24.229 1.00 85.44 98 LEU A CA 1
ATOM 797 C C . LEU A 1 98 ? -1.160 26.044 -25.758 1.00 85.44 98 LEU A C 1
ATOM 799 O O . LEU A 1 98 ? -2.054 25.519 -26.423 1.00 85.44 98 LEU A O 1
ATOM 803 N N . GLY A 1 99 ? -0.013 26.448 -26.313 1.00 80.94 99 GLY A N 1
ATOM 804 C CA . GLY A 1 99 ? 0.306 26.302 -27.732 1.00 80.94 99 GLY A CA 1
ATOM 805 C C . GLY A 1 99 ? 0.491 24.855 -28.204 1.00 80.94 99 GLY A C 1
ATOM 806 O O . GLY A 1 99 ? 0.454 24.595 -29.411 1.00 80.94 99 GLY A O 1
ATOM 807 N N . ARG A 1 100 ? 0.671 23.887 -27.299 1.00 80.25 100 ARG A N 1
ATOM 808 C CA . ARG A 1 100 ? 0.887 22.473 -27.653 1.00 80.25 100 ARG A CA 1
ATOM 809 C C . ARG A 1 100 ? -0.394 21.648 -27.701 1.00 80.25 100 ARG A C 1
ATOM 811 O O . ARG A 1 100 ? -0.377 20.588 -28.315 1.00 80.25 100 ARG A O 1
ATOM 818 N N . ILE A 1 101 ? -1.481 22.142 -27.112 1.00 79.50 101 ILE A N 1
ATOM 819 C CA . ILE A 1 101 ? -2.717 21.373 -26.921 1.00 79.50 101 ILE A CA 1
ATOM 820 C C . ILE A 1 101 ? -3.442 21.139 -28.252 1.00 79.50 101 ILE A C 1
ATOM 822 O O . ILE A 1 101 ? -3.668 20.001 -28.649 1.00 79.50 101 ILE A O 1
ATOM 826 N N . CYS A 1 102 ? -3.787 22.202 -28.982 1.00 78.56 102 CYS A N 1
ATOM 827 C CA . CYS A 1 102 ? -4.341 22.089 -30.333 1.00 78.56 102 CYS A CA 1
ATOM 828 C C . CYS A 1 102 ? -4.085 23.360 -31.155 1.00 78.56 102 CYS A C 1
ATOM 830 O O . CYS A 1 102 ? -3.682 24.392 -30.615 1.00 78.56 102 CYS A O 1
ATOM 832 N N . SER A 1 103 ? -4.327 23.309 -32.469 1.00 76.00 103 SER A N 1
ATOM 833 C CA . SER A 1 103 ? -4.132 24.459 -33.365 1.00 76.00 103 SER A CA 1
ATOM 834 C C . SER A 1 103 ? -5.023 25.658 -33.014 1.00 76.00 103 SER A C 1
ATOM 836 O O . SER A 1 103 ? -4.555 26.791 -33.096 1.00 76.00 103 SER A O 1
ATOM 838 N N . ALA A 1 104 ? -6.263 25.425 -32.565 1.00 79.44 104 ALA A N 1
ATOM 839 C CA . ALA A 1 104 ? -7.183 26.485 -32.149 1.00 79.44 104 ALA A CA 1
ATOM 840 C C . ALA A 1 104 ? -6.686 27.206 -30.885 1.00 79.44 104 ALA A C 1
ATOM 842 O O . ALA A 1 104 ? -6.566 28.427 -30.874 1.00 79.44 104 ALA A O 1
ATOM 843 N N . TRP A 1 105 ? -6.300 26.455 -29.851 1.00 86.75 105 TRP A N 1
ATOM 844 C CA . TRP A 1 105 ? -5.753 27.015 -28.611 1.00 86.75 105 TRP A CA 1
ATOM 845 C C . TRP A 1 105 ? -4.409 27.701 -28.831 1.00 86.75 105 TRP A C 1
ATOM 847 O O . TRP A 1 105 ? -4.163 28.752 -28.252 1.00 86.75 105 TRP A O 1
ATOM 857 N N . ARG A 1 106 ? -3.567 27.170 -29.726 1.00 88.44 106 ARG A N 1
ATOM 858 C CA . ARG A 1 106 ? -2.334 27.840 -30.155 1.00 88.44 106 ARG A CA 1
ATOM 859 C C . ARG A 1 106 ? -2.619 29.183 -30.808 1.00 88.44 106 ARG A C 1
ATOM 861 O O . ARG A 1 106 ? -1.939 30.152 -30.494 1.00 88.44 106 ARG A O 1
ATOM 868 N N . SER A 1 107 ? -3.614 29.241 -31.692 1.00 85.38 107 SER A N 1
ATOM 869 C CA . SER A 1 107 ? -4.028 30.493 -32.324 1.00 85.38 107 SER A CA 1
ATOM 870 C C . SER A 1 107 ? -4.502 31.504 -31.279 1.00 85.38 107 SER A C 1
ATOM 872 O O . SER A 1 107 ? -4.029 32.635 -31.296 1.00 85.38 107 SER A O 1
ATOM 874 N N . ILE A 1 108 ? -5.356 31.076 -30.340 1.00 86.94 108 ILE A N 1
ATOM 875 C CA . ILE A 1 108 ? -5.893 31.919 -29.259 1.00 86.94 108 ILE A CA 1
ATOM 876 C C . ILE A 1 108 ? -4.769 32.405 -28.329 1.00 86.94 108 ILE A C 1
ATOM 878 O O . ILE A 1 108 ? -4.619 33.601 -28.100 1.00 86.94 108 ILE A O 1
ATOM 882 N N . ALA A 1 109 ? -3.908 31.505 -27.849 1.00 87.75 109 ALA A N 1
ATOM 883 C CA . ALA A 1 109 ? -2.792 31.855 -26.973 1.00 87.75 109 ALA A CA 1
ATOM 884 C C . ALA A 1 109 ? -1.799 32.815 -27.654 1.00 87.75 109 ALA A C 1
ATOM 886 O O . ALA A 1 109 ? -1.264 33.717 -27.010 1.00 87.75 109 ALA A O 1
ATOM 887 N N . PHE A 1 110 ? -1.559 32.659 -28.962 1.00 88.00 110 PHE A N 1
ATOM 888 C CA . PHE A 1 110 ? -0.701 33.566 -29.731 1.00 88.00 110 PHE A CA 1
ATOM 889 C C . PHE A 1 110 ? -1.353 34.926 -29.996 1.00 88.00 110 PHE A C 1
ATOM 891 O O . PHE A 1 110 ? -0.627 35.910 -30.120 1.00 88.00 110 PHE A O 1
ATOM 898 N N . SER A 1 111 ? -2.685 35.005 -30.052 1.00 86.12 111 SER A N 1
ATOM 899 C CA . SER A 1 111 ? -3.423 36.261 -30.215 1.00 86.12 111 SER A CA 1
ATOM 900 C C . SER A 1 111 ? -3.721 36.989 -28.901 1.00 86.12 111 SER A C 1
ATOM 902 O O . SER A 1 111 ? -4.362 38.036 -28.937 1.00 86.12 111 SER A O 1
ATOM 904 N N . MET A 1 112 ? -3.264 36.476 -27.751 1.00 89.19 112 MET A N 1
ATOM 905 C CA . MET A 1 112 ? -3.514 37.052 -26.424 1.00 89.19 112 MET A CA 1
ATOM 906 C C . MET A 1 112 ? -2.241 37.635 -25.784 1.00 89.19 112 MET A C 1
ATOM 908 O O . MET A 1 112 ? -1.590 36.955 -24.989 1.00 89.19 112 MET A O 1
ATOM 912 N N . PRO A 1 113 ? -1.906 38.919 -26.017 1.00 89.25 113 PRO A N 1
ATOM 913 C CA . PRO A 1 113 ? -0.697 39.539 -25.471 1.00 89.25 113 PRO A CA 1
ATOM 914 C C . PRO A 1 113 ? -0.561 39.477 -23.946 1.00 89.25 113 PRO A C 1
ATOM 916 O O . PRO A 1 113 ? 0.553 39.432 -23.430 1.00 89.25 113 PRO A O 1
ATOM 919 N N . ARG A 1 114 ? -1.683 39.443 -23.213 1.00 86.75 114 ARG A N 1
ATOM 920 C CA . ARG A 1 114 ? -1.694 39.384 -21.741 1.00 86.75 114 ARG A CA 1
ATOM 921 C C . ARG A 1 114 ? -1.012 38.136 -21.182 1.00 86.75 114 ARG A C 1
ATOM 923 O O . ARG A 1 114 ? -0.388 38.232 -20.136 1.00 86.75 114 ARG A O 1
ATOM 930 N N . LEU A 1 115 ? -1.083 37.005 -21.885 1.00 87.44 115 LEU A N 1
ATOM 931 C CA . LEU A 1 115 ? -0.450 35.755 -21.446 1.00 87.44 115 LEU A CA 1
ATOM 932 C C . LEU A 1 115 ? 1.082 35.795 -21.536 1.00 87.44 115 LEU A C 1
ATOM 934 O O . LEU A 1 115 ? 1.756 34.985 -20.914 1.00 87.44 115 LEU A O 1
ATOM 938 N N . TRP A 1 116 ? 1.626 36.731 -22.315 1.00 90.19 116 TRP A N 1
ATOM 939 C CA . TRP A 1 116 ? 3.062 36.884 -22.559 1.00 90.19 116 TRP A CA 1
ATOM 940 C C . TRP A 1 116 ? 3.662 38.054 -21.765 1.00 90.19 116 TRP A C 1
ATOM 942 O O . TRP A 1 116 ? 4.843 38.363 -21.908 1.00 90.19 116 TRP A O 1
ATOM 952 N N . ALA A 1 117 ? 2.846 38.748 -20.964 1.00 89.44 117 ALA A N 1
ATOM 953 C CA . ALA A 1 117 ? 3.226 39.960 -20.241 1.00 89.44 117 ALA A CA 1
ATOM 954 C C . ALA A 1 117 ? 4.035 39.689 -18.958 1.00 89.44 117 ALA A C 1
ATOM 956 O O . ALA A 1 117 ? 4.444 40.633 -18.291 1.00 89.44 117 ALA A O 1
ATOM 957 N N . SER A 1 118 ? 4.297 38.432 -18.611 1.00 89.06 118 SER A N 1
ATOM 958 C CA . SER A 1 118 ? 5.199 38.059 -17.521 1.00 89.06 118 SER A CA 1
ATOM 959 C C . SER A 1 118 ? 6.192 36.997 -17.973 1.00 89.06 118 SER A C 1
ATOM 961 O O . SER A 1 118 ? 5.891 36.192 -18.861 1.00 89.06 118 SER A O 1
ATOM 963 N N . ILE A 1 119 ? 7.393 37.017 -17.391 1.00 88.94 119 ILE A N 1
ATOM 964 C CA . ILE A 1 119 ? 8.431 36.029 -17.684 1.00 88.94 119 ILE A CA 1
ATOM 965 C C . ILE A 1 119 ? 9.461 35.921 -16.557 1.00 88.94 119 ILE A C 1
ATOM 967 O O . ILE A 1 119 ? 9.859 36.929 -15.968 1.00 88.94 119 ILE A O 1
ATOM 971 N N . HIS A 1 120 ? 9.891 34.697 -16.263 1.00 88.25 120 HIS A N 1
ATOM 972 C CA . HIS A 1 120 ? 11.048 34.405 -15.429 1.00 88.25 120 HIS A CA 1
ATOM 973 C C . HIS A 1 120 ? 12.193 33.861 -16.286 1.00 88.25 120 HIS A C 1
ATOM 975 O O . HIS A 1 120 ? 12.011 32.997 -17.148 1.00 88.25 120 HIS A O 1
ATOM 981 N N . ILE A 1 121 ? 13.381 34.397 -16.046 1.00 82.44 121 ILE A N 1
ATOM 982 C CA . ILE A 1 121 ? 14.591 34.130 -16.803 1.00 82.44 121 ILE A CA 1
ATOM 983 C C . ILE A 1 121 ? 15.599 33.489 -15.855 1.00 82.44 121 ILE A C 1
ATOM 985 O O . ILE A 1 121 ? 16.222 34.165 -15.041 1.00 82.44 121 ILE A O 1
ATOM 989 N N . SER A 1 122 ? 15.765 32.179 -15.999 1.00 78.06 122 SER A N 1
ATOM 990 C CA . SER A 1 122 ? 16.761 31.402 -15.264 1.00 78.06 122 SER A CA 1
ATOM 991 C C . SER A 1 122 ? 18.122 31.421 -15.968 1.00 78.06 122 SER A C 1
ATOM 993 O O . SER A 1 122 ? 18.176 31.425 -17.202 1.00 78.06 122 SER A O 1
ATOM 995 N N . GLU A 1 123 ? 19.206 31.264 -15.209 1.00 67.25 123 GLU A N 1
ATOM 996 C CA . GLU A 1 123 ? 20.595 31.149 -15.692 1.00 67.25 123 GLU A CA 1
ATOM 997 C C . GLU A 1 123 ? 20.787 30.155 -16.859 1.00 67.25 123 GLU A C 1
ATOM 999 O O . GLU A 1 123 ? 21.503 30.439 -17.822 1.00 67.25 123 GLU A O 1
ATOM 1004 N N . ALA A 1 124 ? 20.069 29.026 -16.844 1.00 63.84 124 ALA A N 1
ATOM 1005 C CA . ALA A 1 124 ? 20.134 27.983 -17.874 1.00 63.84 124 ALA A CA 1
ATOM 1006 C C . ALA A 1 124 ? 19.719 28.448 -19.288 1.00 63.84 124 ALA A C 1
ATOM 1008 O O . ALA A 1 124 ? 20.097 27.828 -20.283 1.00 63.84 124 ALA A O 1
ATOM 1009 N N . LEU A 1 125 ? 18.947 29.535 -19.396 1.00 63.88 125 LEU A N 1
ATOM 1010 C CA . LEU A 1 125 ? 18.424 30.044 -20.666 1.00 63.88 125 LEU A CA 1
ATOM 1011 C C . LEU A 1 125 ? 19.452 30.893 -21.441 1.00 63.88 125 LEU A C 1
ATOM 1013 O O . LEU A 1 125 ? 19.326 31.068 -22.654 1.00 63.88 125 LEU A O 1
ATOM 1017 N N . VAL A 1 126 ? 20.460 31.433 -20.747 1.00 58.06 126 VAL A N 1
ATOM 1018 C CA . VAL A 1 126 ? 21.338 32.508 -21.247 1.00 58.06 126 VAL A CA 1
ATOM 1019 C C . VAL A 1 126 ? 22.553 31.972 -22.025 1.00 58.06 126 VAL A C 1
ATOM 1021 O O . VAL A 1 126 ? 23.120 32.685 -22.847 1.00 58.06 126 VAL A O 1
ATOM 1024 N N . GLY A 1 127 ? 22.909 30.692 -21.861 1.00 55.47 127 GLY A N 1
ATOM 1025 C CA . GLY A 1 127 ? 24.091 30.077 -22.490 1.00 55.47 127 GLY A CA 1
ATOM 1026 C C . GLY A 1 127 ? 23.980 29.727 -23.985 1.00 55.47 127 GLY A C 1
ATOM 1027 O O . GLY A 1 127 ? 24.950 29.241 -24.562 1.00 55.47 127 GLY A O 1
ATOM 1028 N N . TYR A 1 128 ? 22.829 29.948 -24.633 1.00 57.09 128 TYR A N 1
ATOM 1029 C CA . TYR A 1 128 ? 22.580 29.530 -26.021 1.00 57.09 128 TYR A CA 1
ATOM 1030 C C . TYR A 1 128 ? 22.047 30.684 -26.887 1.00 57.09 128 TYR A C 1
ATOM 1032 O O . TYR A 1 128 ? 21.074 31.338 -26.519 1.00 57.09 128 TYR A O 1
ATOM 1040 N N . ASN A 1 129 ? 22.585 30.862 -28.105 1.00 56.81 129 ASN A N 1
ATOM 1041 C CA . ASN A 1 129 ? 22.122 31.877 -29.078 1.00 56.81 129 ASN A CA 1
ATOM 1042 C C . ASN A 1 129 ? 20.601 31.833 -29.352 1.00 56.81 129 ASN A C 1
ATOM 1044 O O . ASN A 1 129 ? 19.987 32.857 -29.645 1.00 56.81 129 ASN A O 1
ATOM 1048 N N . ASN A 1 130 ? 19.968 30.662 -29.220 1.00 66.00 130 ASN A N 1
ATOM 1049 C CA . ASN A 1 130 ? 18.525 30.494 -29.417 1.00 66.00 130 ASN A CA 1
ATOM 1050 C C . ASN A 1 130 ? 17.674 31.100 -28.279 1.00 66.00 130 ASN A C 1
ATOM 1052 O O . ASN A 1 130 ? 16.521 31.458 -28.516 1.00 66.00 130 ASN A O 1
ATOM 1056 N N . GLY A 1 131 ? 18.225 31.252 -27.068 1.00 69.12 131 GLY A N 1
ATOM 1057 C CA . GLY A 1 131 ? 17.519 31.821 -25.912 1.00 69.12 131 GLY A CA 1
ATOM 1058 C C . GLY A 1 131 ? 17.254 33.323 -26.054 1.00 69.12 131 GLY A C 1
ATOM 1059 O O . GLY A 1 131 ? 16.168 33.799 -25.727 1.00 69.12 131 GLY A O 1
ATOM 1060 N N . GLN A 1 132 ? 18.199 34.064 -26.642 1.00 72.94 132 GLN A N 1
ATOM 1061 C CA . GLN A 1 132 ? 18.037 35.495 -26.930 1.00 72.94 132 GLN A CA 1
ATOM 1062 C C . GLN A 1 132 ? 16.931 35.751 -27.966 1.00 72.94 132 GLN A C 1
ATOM 1064 O O . GLN A 1 132 ? 16.120 36.663 -27.803 1.00 72.94 132 GLN A O 1
ATOM 1069 N N . VAL A 1 133 ? 16.849 34.912 -29.006 1.00 78.38 133 VAL A N 1
ATOM 1070 C CA . VAL A 1 133 ? 15.791 34.993 -30.029 1.00 78.38 133 VAL A CA 1
ATOM 1071 C C . VAL A 1 133 ? 14.420 34.694 -29.418 1.00 78.38 133 VAL A C 1
ATOM 1073 O O . VAL A 1 133 ? 13.467 35.437 -29.651 1.00 78.38 133 VAL A O 1
ATOM 1076 N N . ALA A 1 134 ? 14.331 33.657 -28.579 1.00 81.06 134 ALA A N 1
ATOM 1077 C CA . ALA A 1 134 ? 13.093 33.285 -27.898 1.00 81.06 134 ALA A CA 1
ATOM 1078 C C . ALA A 1 134 ? 12.581 34.393 -26.962 1.00 81.06 134 ALA A C 1
ATOM 1080 O O . ALA A 1 134 ? 11.384 34.684 -26.960 1.00 81.06 134 ALA A O 1
ATOM 1081 N N . LEU A 1 135 ? 13.479 35.061 -26.229 1.00 82.94 135 LEU A N 1
ATOM 1082 C CA . LEU A 1 135 ? 13.134 36.207 -25.385 1.00 82.94 135 LEU A CA 1
ATOM 1083 C C . LEU A 1 135 ? 12.556 37.366 -26.203 1.00 82.94 135 LEU A C 1
ATOM 1085 O O . LEU A 1 135 ? 11.518 37.925 -25.845 1.00 82.94 135 LEU A O 1
ATOM 1089 N N . VAL A 1 136 ? 13.203 37.718 -27.317 1.00 83.88 136 VAL A N 1
ATOM 1090 C CA . VAL A 1 136 ? 12.724 38.789 -28.201 1.00 83.88 136 VAL A CA 1
ATOM 1091 C C . VAL A 1 136 ? 11.335 38.455 -28.748 1.00 83.88 136 VAL A C 1
ATOM 1093 O O . VAL A 1 136 ? 10.460 39.322 -28.773 1.00 83.88 136 VAL A O 1
ATOM 1096 N N . ASP A 1 137 ? 11.099 37.207 -29.147 1.00 86.81 137 ASP A N 1
ATOM 1097 C CA . ASP A 1 137 ? 9.789 36.774 -29.632 1.00 86.81 137 ASP A CA 1
ATOM 1098 C C . ASP A 1 137 ? 8.725 36.780 -28.529 1.00 86.81 137 ASP A C 1
ATOM 1100 O O . ASP A 1 137 ? 7.589 37.190 -28.778 1.00 86.81 137 ASP A O 1
ATOM 1104 N N . TRP A 1 138 ? 9.080 36.404 -27.300 1.00 89.56 138 TRP A N 1
ATOM 1105 C CA . TRP A 1 138 ? 8.188 36.485 -26.142 1.00 89.56 138 TRP A CA 1
ATOM 1106 C C . TRP A 1 138 ? 7.757 37.928 -25.858 1.00 89.56 138 TRP A C 1
ATOM 1108 O O . TRP A 1 138 ? 6.567 38.229 -25.744 1.00 89.56 138 TRP A O 1
ATOM 1118 N N . LEU A 1 139 ? 8.718 38.854 -25.821 1.00 86.38 139 LEU A N 1
ATOM 1119 C CA . LEU A 1 139 ? 8.468 40.272 -25.552 1.00 86.38 139 LEU A CA 1
ATOM 1120 C C . LEU A 1 139 ? 7.742 40.984 -26.702 1.00 86.38 139 LEU A C 1
ATOM 1122 O O . LEU A 1 139 ? 7.012 41.953 -26.473 1.00 86.38 139 LEU A O 1
ATOM 1126 N N . LYS A 1 140 ? 7.886 40.498 -27.940 1.00 86.19 140 LYS A N 1
ATOM 1127 C CA . LYS A 1 140 ? 7.055 40.934 -29.073 1.00 86.19 140 LYS A CA 1
ATOM 1128 C C . LYS A 1 140 ? 5.614 40.445 -28.941 1.00 86.19 140 LYS A C 1
ATOM 1130 O O . LYS A 1 140 ? 4.694 41.199 -29.251 1.00 86.19 140 LYS A O 1
ATOM 1135 N N . ARG A 1 141 ? 5.395 39.216 -28.459 1.00 89.75 141 ARG A N 1
ATOM 1136 C CA . ARG A 1 141 ? 4.049 38.641 -28.266 1.00 89.75 141 ARG A CA 1
ATOM 1137 C C . ARG A 1 141 ? 3.251 39.351 -27.181 1.00 89.75 141 ARG A C 1
ATOM 1139 O O . ARG A 1 141 ? 2.038 39.460 -27.318 1.00 89.75 141 ARG A O 1
ATOM 1146 N N . SER A 1 142 ? 3.911 39.925 -26.175 1.00 89.62 142 SER A N 1
ATOM 1147 C CA . SER A 1 142 ? 3.251 40.806 -25.198 1.00 89.62 142 SER A CA 1
ATOM 1148 C C . SER A 1 142 ? 2.849 42.180 -25.754 1.00 89.62 142 SER A C 1
ATOM 1150 O O . SER A 1 142 ? 2.242 42.986 -25.046 1.00 89.62 142 SER A O 1
ATOM 1152 N N . ALA A 1 143 ? 3.105 42.433 -27.042 1.00 88.38 143 ALA A N 1
ATOM 1153 C CA . ALA A 1 143 ? 2.694 43.623 -27.777 1.00 88.38 143 ALA A CA 1
ATOM 1154 C C . ALA A 1 143 ? 3.147 44.925 -27.091 1.00 88.38 143 ALA A C 1
ATOM 1156 O O . ALA A 1 143 ? 4.341 45.139 -26.929 1.00 88.38 143 ALA A O 1
ATOM 1157 N N . GLN A 1 144 ? 2.219 45.813 -26.724 1.00 87.50 144 GLN A N 1
ATOM 1158 C CA . GLN A 1 144 ? 2.507 47.081 -26.034 1.00 87.50 144 GLN A CA 1
ATOM 1159 C C . GLN A 1 144 ? 2.149 47.036 -24.543 1.00 87.50 144 GLN A C 1
ATOM 1161 O O . GLN A 1 144 ? 2.133 48.071 -23.880 1.00 87.50 144 GLN A O 1
ATOM 1166 N N . LEU A 1 145 ? 1.828 45.853 -24.005 1.00 89.50 145 LEU A N 1
ATOM 1167 C CA . LEU A 1 145 ? 1.440 45.732 -22.604 1.00 89.50 145 LEU A CA 1
ATOM 1168 C C . LEU A 1 145 ? 2.638 45.959 -21.671 1.00 89.50 145 LEU A C 1
ATOM 1170 O O . LEU A 1 145 ? 3.775 45.663 -22.072 1.00 89.50 145 LEU A O 1
ATOM 1174 N N . PRO A 1 146 ? 2.388 46.442 -20.440 1.00 88.75 146 PRO A N 1
ATOM 1175 C CA . PRO A 1 146 ? 3.396 46.453 -19.392 1.00 88.75 146 PRO A CA 1
ATOM 1176 C C . PRO A 1 146 ? 3.866 45.024 -19.082 1.00 88.75 146 PRO A C 1
ATOM 1178 O O . PRO A 1 146 ? 3.063 44.093 -19.161 1.00 88.75 146 PRO A O 1
ATOM 1181 N N . VAL A 1 147 ? 5.150 44.848 -18.767 1.00 90.62 147 VAL A N 1
ATOM 1182 C CA . VAL A 1 147 ? 5.787 43.533 -18.604 1.00 90.62 147 VAL A CA 1
ATOM 1183 C C . VAL A 1 147 ? 6.383 43.371 -17.207 1.00 90.62 147 VAL A C 1
ATOM 1185 O O . VAL A 1 147 ? 7.110 44.248 -16.736 1.00 90.62 147 VAL A O 1
ATOM 1188 N N . ALA A 1 148 ? 6.102 42.235 -16.570 1.00 89.88 148 ALA A N 1
ATOM 1189 C CA . ALA A 1 148 ? 6.734 41.797 -15.330 1.00 89.88 148 ALA A CA 1
ATOM 1190 C C . ALA A 1 148 ? 7.890 40.833 -15.634 1.00 89.88 148 ALA A C 1
ATOM 1192 O O . ALA A 1 148 ? 7.699 39.826 -16.317 1.00 89.88 148 ALA A O 1
ATOM 1193 N N . ILE A 1 149 ? 9.089 41.134 -15.142 1.00 88.62 149 ILE A N 1
ATOM 1194 C CA . ILE A 1 149 ? 10.302 40.374 -15.459 1.00 88.62 149 ILE A CA 1
ATOM 1195 C C . ILE A 1 149 ? 10.969 39.923 -14.164 1.00 88.62 149 ILE A C 1
ATOM 1197 O O . ILE A 1 149 ? 11.190 40.727 -13.260 1.00 88.62 149 ILE A O 1
ATOM 1201 N N . SER A 1 150 ? 11.301 38.637 -14.083 1.00 88.12 150 SER A N 1
ATOM 1202 C CA . SER A 1 150 ? 12.126 38.068 -13.019 1.00 88.12 150 SER A CA 1
ATOM 1203 C C . SER A 1 150 ? 13.365 37.399 -13.599 1.00 88.12 150 SER A C 1
ATOM 1205 O O . SER A 1 150 ? 13.293 36.809 -14.674 1.00 88.12 150 SER A O 1
ATOM 1207 N N . VAL A 1 151 ? 14.496 37.543 -12.917 1.00 84.94 151 VAL A N 1
ATOM 1208 C CA . VAL A 1 151 ? 15.828 37.235 -13.434 1.00 84.94 151 VAL A CA 1
ATOM 1209 C C . VAL A 1 151 ? 16.695 36.667 -12.308 1.00 84.94 151 VAL A C 1
ATOM 1211 O O . VAL A 1 151 ? 16.791 37.301 -11.254 1.00 84.94 151 VAL A O 1
ATOM 1214 N N . ASP A 1 152 ? 17.335 35.519 -12.541 1.00 80.31 152 ASP A N 1
ATOM 1215 C CA . ASP A 1 152 ? 18.239 34.868 -11.582 1.00 80.31 152 ASP A CA 1
ATOM 1216 C C . ASP A 1 152 ? 19.695 34.858 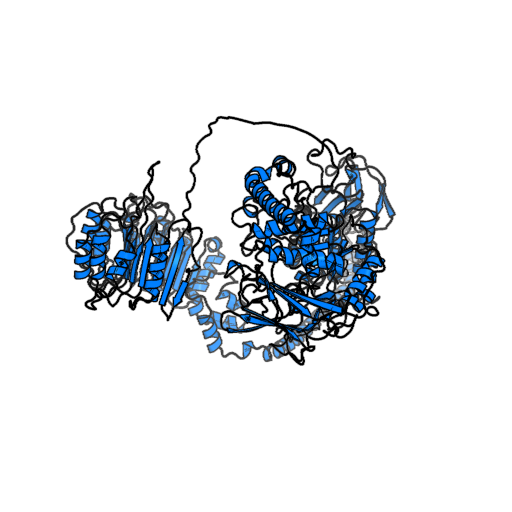-12.068 1.00 80.31 152 ASP A C 1
ATOM 1218 O O . ASP A 1 152 ? 20.000 34.228 -13.079 1.00 80.31 152 ASP A O 1
ATOM 1222 N N . GLY A 1 153 ? 20.603 35.459 -11.292 1.00 66.62 153 GLY A N 1
ATOM 1223 C CA . GLY A 1 153 ? 22.055 35.420 -11.503 1.00 66.62 153 GLY A CA 1
ATOM 1224 C C . GLY A 1 153 ? 22.632 36.651 -12.219 1.00 66.62 153 GLY A C 1
ATOM 1225 O O . GLY A 1 153 ? 21.968 37.331 -13.002 1.00 66.62 153 GLY A O 1
ATOM 1226 N N . GLY A 1 154 ? 23.903 36.965 -11.938 1.00 60.66 154 GLY A N 1
ATOM 1227 C CA . GLY A 1 154 ? 24.656 38.099 -12.495 1.00 60.66 154 GLY A CA 1
ATOM 1228 C C . GLY A 1 154 ? 25.034 37.920 -13.971 1.00 60.66 154 GLY A C 1
ATOM 1229 O O . GLY A 1 154 ? 26.202 37.728 -14.294 1.00 60.66 154 GLY A O 1
ATOM 1230 N N . HIS A 1 155 ? 24.036 37.987 -14.852 1.00 63.84 155 HIS A N 1
ATOM 1231 C CA . HIS A 1 155 ? 24.127 37.678 -16.283 1.00 63.84 155 HIS A CA 1
ATOM 1232 C C . HIS A 1 155 ? 25.121 38.505 -17.114 1.00 63.84 155 HIS A C 1
ATOM 1234 O O . HIS A 1 155 ? 25.493 39.624 -16.768 1.00 63.84 155 HIS A O 1
ATOM 1240 N N . ASP A 1 156 ? 25.452 37.947 -18.285 1.00 65.81 156 ASP A N 1
ATOM 1241 C CA . ASP A 1 156 ? 26.217 38.567 -19.372 1.00 65.81 156 ASP A CA 1
ATOM 1242 C C . ASP A 1 156 ? 25.673 39.973 -19.743 1.00 65.81 156 ASP A C 1
ATOM 1244 O O . ASP A 1 156 ? 24.473 40.109 -20.027 1.00 65.81 156 ASP A O 1
ATOM 1248 N N . PRO A 1 157 ? 26.536 41.010 -19.804 1.00 66.44 157 PRO A N 1
ATOM 1249 C CA . PRO A 1 157 ? 26.208 42.349 -20.301 1.00 66.44 157 PRO A CA 1
ATOM 1250 C C . PRO A 1 157 ? 25.371 42.382 -21.589 1.00 66.44 157 PRO A C 1
ATOM 1252 O O . PRO A 1 157 ? 24.467 43.210 -21.735 1.00 66.44 157 PRO A O 1
ATOM 1255 N N . ALA A 1 158 ? 25.621 41.464 -22.530 1.00 68.06 158 ALA A N 1
ATOM 1256 C CA . ALA A 1 158 ? 24.875 41.411 -23.788 1.00 68.06 158 ALA A CA 1
ATOM 1257 C C . ALA A 1 158 ? 23.382 41.090 -23.581 1.00 68.06 158 ALA A C 1
ATOM 1259 O O . ALA A 1 158 ? 22.517 41.615 -24.287 1.00 68.06 158 ALA A O 1
ATOM 1260 N N . PHE A 1 159 ? 23.069 40.255 -22.589 1.00 75.75 159 PHE A N 1
ATOM 1261 C CA . PHE A 1 159 ? 21.708 39.837 -22.269 1.00 75.75 159 PHE A CA 1
ATOM 1262 C C . PHE A 1 159 ? 20.926 40.937 -21.543 1.00 75.75 159 PHE A C 1
ATOM 1264 O O . PHE A 1 159 ? 19.775 41.221 -21.888 1.00 75.75 159 PHE A O 1
ATOM 1271 N N . LEU A 1 160 ? 21.573 41.621 -20.595 1.00 75.56 160 LEU A N 1
ATOM 1272 C CA . LEU A 1 160 ? 21.002 42.805 -19.950 1.00 75.56 160 LEU A CA 1
ATOM 1273 C C . LEU A 1 160 ? 20.704 43.890 -20.993 1.00 75.56 160 LEU A C 1
ATOM 1275 O O . LEU A 1 160 ? 19.601 44.434 -21.008 1.00 75.56 160 LEU A O 1
ATOM 1279 N N . GLY A 1 161 ? 21.611 44.104 -21.953 1.00 75.88 161 GLY A N 1
ATOM 1280 C CA . GLY A 1 161 ? 21.403 45.000 -23.093 1.00 75.88 161 GLY A CA 1
ATOM 1281 C C . GLY A 1 161 ? 20.128 44.727 -23.908 1.00 75.88 161 GLY A C 1
ATOM 1282 O O . GLY A 1 161 ? 19.506 45.671 -24.397 1.00 75.88 161 GLY A O 1
ATOM 1283 N N . LEU A 1 162 ? 19.693 43.467 -24.032 1.00 78.81 162 LEU A N 1
ATOM 1284 C CA . LEU A 1 162 ? 18.439 43.102 -24.709 1.00 78.81 162 LEU A CA 1
ATOM 1285 C C . LEU A 1 162 ? 17.205 43.430 -23.867 1.00 78.81 162 LEU A C 1
ATOM 1287 O O . LEU A 1 162 ? 16.240 43.988 -24.389 1.00 78.81 162 LEU A O 1
ATOM 1291 N N . LEU A 1 163 ? 17.236 43.125 -22.568 1.00 79.81 163 LEU A N 1
ATOM 1292 C CA . LEU A 1 163 ? 16.142 43.458 -21.651 1.00 79.81 163 LEU A CA 1
ATOM 1293 C C . LEU A 1 163 ? 15.900 44.971 -21.606 1.00 79.81 163 LEU A C 1
ATOM 1295 O O . LEU A 1 163 ? 14.749 45.419 -21.618 1.00 79.81 163 LEU A O 1
ATOM 1299 N N . LEU A 1 164 ? 16.981 45.754 -21.639 1.00 81.94 164 LEU A N 1
ATOM 1300 C CA . LEU A 1 164 ? 16.951 47.216 -21.635 1.00 81.94 164 LEU A CA 1
ATOM 1301 C C . LEU A 1 164 ? 16.176 47.832 -22.800 1.00 81.94 164 LEU A C 1
ATOM 1303 O O . LEU A 1 164 ? 15.597 48.907 -22.634 1.00 81.94 164 LEU A O 1
ATOM 1307 N N . GLN A 1 165 ? 16.090 47.151 -23.947 1.00 83.38 165 GLN A N 1
ATOM 1308 C CA . GLN A 1 165 ? 15.309 47.622 -25.099 1.00 83.38 165 GLN A CA 1
ATOM 1309 C C . GLN A 1 165 ? 13.806 47.714 -24.794 1.00 83.38 165 GLN A C 1
ATOM 1311 O O . GLN A 1 165 ? 13.076 48.435 -25.474 1.00 83.38 165 GLN A O 1
ATOM 1316 N N . PHE A 1 166 ? 13.340 47.010 -23.758 1.00 84.75 166 PHE A N 1
ATOM 1317 C CA . PHE A 1 166 ? 11.939 46.957 -23.346 1.00 84.75 166 PHE A CA 1
ATOM 1318 C C . PHE A 1 166 ? 11.669 47.690 -22.026 1.00 84.75 166 PHE A C 1
ATOM 1320 O O . PHE A 1 166 ? 10.556 47.614 -21.506 1.00 84.75 166 PHE A O 1
ATOM 1327 N N . SER A 1 167 ? 12.648 48.435 -21.508 1.00 85.81 167 SER A N 1
ATOM 1328 C CA . SER A 1 167 ? 12.573 49.128 -20.215 1.00 85.81 167 SER A CA 1
ATOM 1329 C C . SER A 1 167 ? 11.400 50.096 -20.077 1.00 85.81 167 SER A C 1
ATOM 1331 O O . SER A 1 167 ? 10.771 50.174 -19.024 1.00 85.81 167 SER A O 1
ATOM 1333 N N . MET A 1 168 ? 11.003 50.738 -21.179 1.00 87.56 168 MET A N 1
ATOM 1334 C CA . MET A 1 168 ? 9.831 51.619 -21.240 1.00 87.56 168 MET A CA 1
ATOM 1335 C C . MET A 1 168 ? 8.506 50.922 -20.885 1.00 87.56 168 MET A C 1
ATOM 1337 O O . MET A 1 168 ? 7.506 51.599 -20.639 1.00 87.56 168 MET A O 1
ATOM 1341 N N . ARG A 1 169 ? 8.481 49.583 -20.893 1.00 90.38 169 ARG A N 1
ATOM 1342 C CA . ARG A 1 169 ? 7.308 48.740 -20.634 1.00 90.38 169 ARG A CA 1
ATOM 1343 C C . ARG A 1 169 ? 7.387 47.984 -19.311 1.00 90.38 169 ARG A C 1
ATOM 1345 O O . ARG A 1 169 ? 6.429 47.298 -18.984 1.00 90.38 169 ARG A O 1
ATOM 1352 N N . TRP A 1 170 ? 8.481 48.054 -18.559 1.00 90.06 170 TRP A N 1
ATOM 1353 C CA . TRP A 1 170 ? 8.586 47.301 -17.308 1.00 90.06 170 TRP A CA 1
ATOM 1354 C C . TRP A 1 170 ? 7.563 47.808 -16.294 1.00 90.06 170 TRP A C 1
ATOM 1356 O O . TRP A 1 170 ? 7.539 49.001 -16.026 1.00 90.06 170 TRP A O 1
ATOM 1366 N N . CYS A 1 171 ? 6.732 46.921 -15.743 1.00 89.75 171 CYS A N 1
ATOM 1367 C CA . CYS A 1 171 ? 5.846 47.234 -14.616 1.00 89.75 171 CYS A CA 1
ATOM 1368 C C . CYS A 1 171 ? 6.309 46.602 -13.304 1.00 89.75 171 CYS A C 1
ATOM 1370 O O . CYS A 1 171 ? 6.107 47.194 -12.248 1.00 89.75 171 CYS A O 1
ATOM 1372 N N . ALA A 1 172 ? 6.980 45.449 -13.374 1.00 88.81 172 ALA A N 1
ATOM 1373 C CA . ALA A 1 172 ? 7.621 44.818 -12.229 1.00 88.81 172 ALA A CA 1
ATOM 1374 C C . ALA A 1 172 ? 8.972 44.209 -12.626 1.00 88.81 172 ALA A C 1
ATOM 1376 O O . ALA A 1 172 ? 9.084 43.618 -13.702 1.00 88.81 172 ALA A O 1
ATOM 1377 N N . LEU A 1 173 ? 9.982 44.344 -11.769 1.00 88.62 173 LEU A N 1
ATOM 1378 C CA . LEU A 1 173 ? 11.341 43.870 -12.016 1.00 88.62 173 LEU A CA 1
ATOM 1379 C C . LEU A 1 173 ? 11.908 43.189 -10.766 1.00 88.62 173 LEU A C 1
ATOM 1381 O O . LEU A 1 173 ? 12.075 43.832 -9.732 1.00 88.62 173 LEU A O 1
ATOM 1385 N N . TYR A 1 174 ? 12.234 41.903 -10.874 1.00 89.69 174 TYR A N 1
ATOM 1386 C CA . TYR A 1 174 ? 12.803 41.096 -9.793 1.00 89.69 174 TYR A CA 1
ATOM 1387 C C . TYR A 1 174 ? 14.149 40.525 -10.238 1.00 89.69 174 TYR A C 1
ATOM 1389 O O . TYR A 1 174 ? 14.192 39.740 -11.179 1.00 89.69 174 TYR A O 1
ATOM 1397 N N . ILE A 1 175 ? 15.239 40.904 -9.579 1.00 85.94 175 ILE A N 1
ATOM 1398 C CA . ILE A 1 175 ? 16.588 40.443 -9.919 1.00 85.94 175 ILE A CA 1
ATOM 1399 C C . ILE A 1 175 ? 17.250 39.856 -8.677 1.00 85.94 175 ILE A C 1
ATOM 1401 O O . ILE A 1 175 ? 17.348 40.527 -7.646 1.00 85.94 175 ILE A O 1
ATOM 1405 N N . SER A 1 176 ? 17.713 38.613 -8.776 1.00 85.25 176 SER A N 1
ATOM 1406 C CA . SER A 1 176 ? 18.434 37.921 -7.708 1.00 85.25 176 SER A CA 1
ATOM 1407 C C . SER A 1 176 ? 19.906 37.690 -8.088 1.00 85.25 176 SER A C 1
ATOM 1409 O O . SER A 1 176 ? 20.221 37.394 -9.236 1.00 85.25 176 SER A O 1
ATOM 1411 N N . GLY A 1 177 ? 20.832 37.870 -7.139 1.00 75.75 177 GLY A N 1
ATOM 1412 C CA . GLY A 1 177 ? 22.254 37.536 -7.307 1.00 75.75 177 GLY A CA 1
ATOM 1413 C C . GLY A 1 177 ? 23.053 38.418 -8.281 1.00 75.75 177 GLY A C 1
ATOM 1414 O O . GLY A 1 177 ? 24.025 37.940 -8.858 1.00 75.75 177 GLY A O 1
ATOM 1415 N N . ILE A 1 178 ? 22.669 39.682 -8.496 1.00 78.88 178 ILE A N 1
ATOM 1416 C CA . ILE A 1 178 ? 23.369 40.581 -9.437 1.00 78.88 178 ILE A CA 1
ATOM 1417 C C . ILE A 1 178 ? 24.626 41.214 -8.815 1.00 78.88 178 ILE A C 1
ATOM 1419 O O . ILE A 1 178 ? 24.621 41.590 -7.641 1.00 78.88 178 ILE A O 1
ATOM 1423 N N . SER A 1 179 ? 25.701 41.355 -9.597 1.00 78.06 179 SER A N 1
ATOM 1424 C CA . SER A 1 179 ? 26.904 42.103 -9.202 1.00 78.06 179 SER A CA 1
ATOM 1425 C C . SER A 1 179 ? 26.705 43.613 -9.392 1.00 78.06 179 SER A C 1
ATOM 1427 O O . SER A 1 179 ? 25.926 44.052 -10.243 1.00 78.06 179 SER A O 1
ATOM 1429 N N . VAL A 1 180 ? 27.428 44.441 -8.632 1.00 75.62 180 VAL A N 1
ATOM 1430 C CA . VAL A 1 180 ? 27.346 45.915 -8.750 1.00 75.62 180 VAL A CA 1
ATOM 1431 C C . VAL A 1 180 ? 27.748 46.392 -10.153 1.00 75.62 180 VAL A C 1
ATOM 1433 O O . VAL A 1 180 ? 27.123 47.298 -10.708 1.00 75.62 180 VAL A O 1
ATOM 1436 N N . GLU A 1 181 ? 28.747 45.746 -10.759 1.00 75.19 181 GLU A N 1
ATOM 1437 C CA . GLU A 1 181 ? 29.220 46.055 -12.112 1.00 75.19 181 GLU A CA 1
ATOM 1438 C C . GLU A 1 181 ? 28.119 45.845 -13.161 1.00 75.19 181 GLU A C 1
ATOM 1440 O O . GLU A 1 181 ? 27.849 46.739 -13.964 1.00 75.19 181 GLU A O 1
ATOM 1445 N N . ASN A 1 182 ? 27.404 44.720 -13.108 1.00 76.62 182 ASN A N 1
ATOM 1446 C CA . ASN A 1 182 ? 26.305 44.439 -14.034 1.00 76.62 182 ASN A CA 1
ATOM 1447 C C . ASN A 1 182 ? 25.062 45.288 -13.739 1.00 76.62 182 ASN A C 1
ATOM 1449 O O . ASN A 1 182 ? 24.361 45.707 -14.662 1.00 76.62 182 ASN A O 1
ATOM 1453 N N . PHE A 1 183 ? 24.819 45.622 -12.469 1.00 78.94 183 PHE A N 1
ATOM 1454 C CA . PHE A 1 183 ? 23.743 46.532 -12.083 1.00 78.94 183 PHE A CA 1
ATOM 1455 C C . PHE A 1 183 ? 23.925 47.942 -12.669 1.00 78.94 183 PHE A C 1
ATOM 1457 O O . PHE A 1 183 ? 22.945 48.598 -13.029 1.00 78.94 183 PHE A O 1
ATOM 1464 N N . SER A 1 184 ? 25.170 48.397 -12.850 1.00 75.69 184 SER A N 1
ATOM 1465 C CA . SER A 1 184 ? 25.456 49.714 -13.433 1.00 75.69 184 SER A CA 1
ATOM 1466 C C . SER A 1 184 ? 24.848 49.919 -14.828 1.00 75.69 184 SER A C 1
ATOM 1468 O O . SER A 1 184 ? 24.468 51.036 -15.180 1.00 75.69 184 SER A O 1
ATOM 1470 N N . GLN A 1 185 ? 24.665 48.837 -15.590 1.00 76.25 185 GLN A N 1
ATOM 1471 C CA . GLN A 1 185 ? 24.092 48.873 -16.936 1.00 76.25 185 GLN A CA 1
ATOM 1472 C C . GLN A 1 185 ? 22.591 49.167 -16.929 1.00 76.25 185 GLN A C 1
ATOM 1474 O O . GLN A 1 185 ? 22.075 49.765 -17.873 1.00 76.25 185 GLN A O 1
ATOM 1479 N N . ILE A 1 186 ? 21.888 48.767 -15.866 1.00 76.94 186 ILE A N 1
ATOM 1480 C CA . ILE A 1 186 ? 20.444 48.978 -15.732 1.00 76.94 186 ILE A CA 1
ATOM 1481 C C . ILE A 1 186 ? 20.097 50.204 -14.885 1.00 76.94 186 ILE A C 1
ATOM 1483 O O . ILE A 1 186 ? 18.981 50.707 -14.948 1.00 76.94 186 ILE A O 1
ATOM 1487 N N . ALA A 1 187 ? 21.060 50.726 -14.132 1.00 73.06 187 ALA A N 1
ATOM 1488 C CA . ALA A 1 187 ? 20.876 51.839 -13.215 1.00 73.06 187 ALA A CA 1
ATOM 1489 C C . ALA A 1 187 ? 20.459 53.164 -13.881 1.00 73.06 187 ALA A C 1
ATOM 1491 O O . ALA A 1 187 ? 19.719 53.946 -13.301 1.00 73.06 187 ALA A O 1
ATOM 1492 N N . GLY A 1 188 ? 20.936 53.447 -15.096 1.00 71.00 188 GLY A N 1
ATOM 1493 C CA . GLY A 1 188 ? 20.673 54.713 -15.803 1.00 71.00 188 GLY A CA 1
ATOM 1494 C C . GLY A 1 188 ? 19.371 54.749 -16.609 1.00 71.00 188 GLY A C 1
ATOM 1495 O O . GLY A 1 188 ? 19.204 55.614 -17.469 1.00 71.00 188 GLY A O 1
ATOM 1496 N N . VAL A 1 189 ? 18.486 53.774 -16.415 1.00 79.62 189 VAL A N 1
ATOM 1497 C CA . VAL A 1 189 ? 17.410 53.468 -17.359 1.00 79.62 189 VAL A CA 1
ATOM 1498 C C . VAL A 1 189 ? 16.120 54.171 -16.977 1.00 79.62 189 VAL A C 1
ATOM 1500 O O . VAL A 1 189 ? 15.670 54.120 -15.837 1.00 79.62 189 VAL A O 1
ATOM 1503 N N . ASN A 1 190 ? 15.482 54.789 -17.968 1.00 80.94 190 ASN A N 1
ATOM 1504 C CA . ASN A 1 190 ? 14.148 55.347 -17.805 1.00 80.94 190 ASN A CA 1
ATOM 1505 C C . ASN A 1 190 ? 13.100 54.224 -17.909 1.00 80.94 190 ASN A C 1
ATOM 1507 O O . ASN A 1 190 ? 12.895 53.673 -18.991 1.00 80.94 190 ASN A O 1
ATOM 1511 N N . ALA A 1 191 ? 12.433 53.896 -16.801 1.00 84.19 191 ALA A N 1
ATOM 1512 C CA . ALA A 1 191 ? 11.419 52.846 -16.716 1.00 84.19 191 ALA A CA 1
ATOM 1513 C C . ALA A 1 191 ? 10.083 53.429 -16.204 1.00 84.19 191 ALA A C 1
ATOM 1515 O O . ALA A 1 191 ? 9.621 53.103 -15.107 1.00 84.19 191 ALA A O 1
ATOM 1516 N N . PRO A 1 192 ? 9.407 54.279 -17.001 1.00 82.31 192 PRO A N 1
ATOM 1517 C CA . PRO A 1 192 ? 8.269 55.092 -16.568 1.00 82.31 192 PRO A CA 1
ATOM 1518 C C . PRO A 1 192 ? 6.980 54.297 -16.310 1.00 82.31 192 PRO A C 1
ATOM 1520 O O . PRO A 1 192 ? 5.930 54.896 -16.103 1.00 82.31 192 PRO A O 1
ATOM 1523 N N . GLN A 1 193 ? 7.004 52.966 -16.373 1.00 87.44 193 GLN A N 1
ATOM 1524 C CA . GLN A 1 193 ? 5.883 52.104 -15.984 1.00 87.44 193 GLN A CA 1
ATOM 1525 C C . GLN A 1 193 ? 6.203 51.249 -14.753 1.00 87.44 193 GLN A C 1
ATOM 1527 O O . GLN A 1 193 ? 5.299 50.588 -14.247 1.00 87.44 193 GLN A O 1
ATOM 1532 N N . LEU A 1 194 ? 7.450 51.277 -14.265 1.00 88.69 194 LEU A N 1
ATOM 1533 C CA . LEU A 1 194 ? 7.932 50.379 -13.226 1.00 88.69 194 LEU A CA 1
ATOM 1534 C C . LEU A 1 194 ? 7.379 50.824 -11.875 1.00 88.69 194 LEU A C 1
ATOM 1536 O O . LEU A 1 194 ? 7.653 51.942 -11.426 1.00 88.69 194 LEU A O 1
ATOM 1540 N N . THR A 1 195 ? 6.593 49.941 -11.258 1.00 87.38 195 THR A N 1
ATOM 1541 C CA . THR A 1 195 ? 5.978 50.167 -9.948 1.00 87.38 195 THR A CA 1
ATOM 1542 C C . THR A 1 195 ? 6.498 49.224 -8.879 1.00 87.38 195 THR A C 1
ATOM 1544 O O . THR A 1 195 ? 6.488 49.591 -7.712 1.00 87.38 195 THR A O 1
ATOM 1547 N N . ASP A 1 196 ? 6.997 48.043 -9.235 1.00 87.69 196 ASP A N 1
ATOM 1548 C CA . ASP A 1 196 ? 7.455 47.055 -8.259 1.00 87.69 196 ASP A CA 1
ATOM 1549 C C . ASP A 1 196 ? 8.864 46.582 -8.611 1.00 87.69 196 ASP A C 1
ATOM 1551 O O . ASP A 1 196 ? 9.096 46.018 -9.675 1.00 87.69 196 ASP A O 1
ATOM 1555 N N . MET A 1 197 ? 9.825 46.821 -7.724 1.00 89.88 197 MET A N 1
ATOM 1556 C CA . MET A 1 197 ? 11.227 46.481 -7.935 1.00 89.88 197 MET A CA 1
ATOM 1557 C C . MET A 1 197 ? 11.773 45.693 -6.747 1.00 89.88 197 MET A C 1
ATOM 1559 O O . MET A 1 197 ? 11.652 46.125 -5.602 1.00 89.88 197 MET A O 1
ATOM 1563 N N . GLN A 1 198 ? 12.425 44.566 -7.016 1.00 89.44 198 GLN A N 1
ATOM 1564 C CA . GLN A 1 198 ? 13.176 43.801 -6.027 1.00 89.44 198 GLN A CA 1
ATOM 1565 C C . GLN A 1 198 ? 14.556 43.462 -6.570 1.00 89.44 198 GLN A C 1
ATOM 1567 O O . GLN A 1 198 ? 14.669 42.858 -7.633 1.00 89.44 198 GLN A O 1
ATOM 1572 N N . ILE A 1 199 ? 15.597 43.820 -5.828 1.00 86.25 199 ILE A N 1
ATOM 1573 C CA . ILE A 1 199 ? 16.981 43.540 -6.204 1.00 86.25 199 ILE A CA 1
ATOM 1574 C C . ILE A 1 199 ? 17.696 42.915 -5.010 1.00 86.25 199 ILE A C 1
ATOM 1576 O O . ILE A 1 199 ? 17.690 43.480 -3.916 1.00 86.25 199 ILE A O 1
ATOM 1580 N N . ALA A 1 200 ? 18.317 41.758 -5.226 1.00 84.44 200 ALA A N 1
ATOM 1581 C CA . ALA A 1 200 ? 19.235 41.131 -4.284 1.00 84.44 200 ALA A CA 1
ATOM 1582 C C . ALA A 1 200 ? 20.625 41.028 -4.916 1.00 84.44 200 ALA A C 1
ATOM 1584 O O . ALA A 1 200 ? 20.765 40.476 -6.010 1.00 84.44 200 ALA A O 1
ATOM 1585 N N . PHE A 1 201 ? 21.643 41.556 -4.241 1.00 77.88 201 PHE A N 1
ATOM 1586 C CA . PHE A 1 201 ? 23.013 41.562 -4.751 1.00 77.88 201 PHE A CA 1
ATOM 1587 C C . PHE A 1 201 ? 23.735 40.255 -4.392 1.00 77.88 201 PHE A C 1
ATOM 1589 O O . PHE A 1 201 ? 23.528 39.694 -3.322 1.00 77.88 201 PHE A O 1
ATOM 1596 N N . GLY A 1 202 ? 24.526 39.707 -5.314 1.00 67.00 202 GLY A N 1
ATOM 1597 C CA . GLY A 1 202 ? 25.219 38.424 -5.105 1.00 67.00 202 GLY A CA 1
ATOM 1598 C C . GLY A 1 202 ? 26.533 38.548 -4.328 1.00 67.00 202 GLY A C 1
ATOM 1599 O O . GLY A 1 202 ? 26.889 37.649 -3.569 1.00 67.00 202 GLY A O 1
ATOM 1600 N N . ASP A 1 203 ? 27.227 39.674 -4.496 1.00 65.12 203 ASP A N 1
ATOM 1601 C CA . ASP A 1 203 ? 28.582 39.887 -3.986 1.00 65.12 203 ASP A CA 1
ATOM 1602 C C . ASP A 1 203 ? 28.605 40.707 -2.683 1.00 65.12 203 ASP A C 1
ATOM 1604 O O . ASP A 1 203 ? 27.670 41.449 -2.364 1.00 65.12 203 ASP A O 1
ATOM 1608 N N . LEU A 1 204 ? 29.713 40.615 -1.936 1.00 58.34 204 LEU A N 1
ATOM 1609 C CA . LEU A 1 204 ? 30.011 41.525 -0.825 1.00 58.34 204 LEU A CA 1
ATOM 1610 C C . LEU A 1 204 ? 30.193 42.947 -1.378 1.00 58.34 204 LEU A C 1
ATOM 1612 O O . LEU A 1 204 ? 31.251 43.291 -1.901 1.00 58.34 204 LEU A O 1
ATOM 1616 N N . VAL A 1 205 ? 29.155 43.773 -1.260 1.00 59.81 205 VAL A N 1
ATOM 1617 C CA . VAL A 1 205 ? 29.235 45.212 -1.535 1.00 59.81 205 VAL A CA 1
ATOM 1618 C C . VAL A 1 205 ? 30.066 45.850 -0.418 1.00 59.81 205 VAL A C 1
ATOM 1620 O O . VAL A 1 205 ? 29.589 45.985 0.703 1.00 59.81 205 VAL A O 1
ATOM 1623 N N . ASP A 1 206 ? 31.334 46.172 -0.682 1.00 53.69 206 ASP A N 1
ATOM 1624 C CA . ASP A 1 206 ? 32.190 46.855 0.296 1.00 53.69 206 ASP A CA 1
ATOM 1625 C C . ASP A 1 206 ? 31.814 48.344 0.361 1.00 53.69 206 ASP A C 1
ATOM 1627 O O . ASP A 1 206 ? 31.810 49.035 -0.660 1.00 53.69 206 ASP A O 1
ATOM 1631 N N . SER A 1 207 ? 31.577 48.850 1.573 1.00 51.41 207 SER A N 1
ATOM 1632 C CA . SER A 1 207 ? 31.415 50.267 1.945 1.00 51.41 207 SER A CA 1
ATOM 1633 C C . SER A 1 207 ? 32.416 51.254 1.313 1.00 51.41 207 SER A C 1
ATOM 1635 O O . SER A 1 207 ? 32.174 52.459 1.305 1.00 51.41 207 SER A O 1
ATOM 1637 N N . ARG A 1 208 ? 33.563 50.768 0.813 1.00 47.12 208 ARG A N 1
ATOM 1638 C CA . ARG A 1 208 ? 34.608 51.570 0.151 1.00 47.12 208 ARG A CA 1
ATOM 1639 C C . ARG A 1 208 ? 34.407 51.751 -1.353 1.00 47.12 208 ARG A C 1
ATOM 1641 O O . ARG A 1 208 ? 35.145 52.522 -1.964 1.00 47.12 208 ARG A O 1
ATOM 1648 N N . SER A 1 209 ? 33.469 51.025 -1.956 1.00 54.69 209 SER A N 1
ATOM 1649 C CA . SER A 1 209 ? 33.119 51.189 -3.366 1.00 54.69 209 SER A CA 1
ATOM 1650 C C . SER A 1 209 ? 32.153 52.367 -3.523 1.00 54.69 209 SER A C 1
ATOM 1652 O O . SER A 1 209 ? 30.986 52.275 -3.165 1.00 54.69 209 SER A O 1
ATOM 1654 N N . GLU A 1 210 ? 32.643 53.502 -4.027 1.00 53.09 210 GLU A N 1
ATOM 1655 C CA . GLU A 1 210 ? 31.775 54.616 -4.435 1.00 53.09 210 GLU A CA 1
ATOM 1656 C C . GLU A 1 210 ? 30.906 54.162 -5.619 1.00 53.09 210 GLU A C 1
ATOM 1658 O O . GLU A 1 210 ? 31.448 53.714 -6.634 1.00 53.09 210 GLU A O 1
ATOM 1663 N N . GLY A 1 211 ? 29.574 54.272 -5.533 1.00 67.06 211 GLY A N 1
ATOM 1664 C CA . GLY A 1 211 ? 28.713 54.048 -6.699 1.00 67.06 211 GLY A CA 1
ATOM 1665 C C . GLY A 1 211 ? 27.367 53.349 -6.484 1.00 67.06 211 GLY A C 1
ATOM 1666 O O . GLY A 1 211 ? 26.414 53.780 -7.140 1.00 67.06 211 GLY A O 1
ATOM 1667 N N . PRO A 1 212 ? 27.212 52.306 -5.643 1.00 72.88 212 PRO A N 1
ATOM 1668 C CA . PRO A 1 212 ? 25.950 51.563 -5.535 1.00 72.88 212 PRO A CA 1
ATOM 1669 C C . PRO A 1 212 ? 24.741 52.448 -5.186 1.00 72.88 212 PRO A C 1
ATOM 1671 O O . PRO A 1 212 ? 23.668 52.300 -5.773 1.00 72.88 212 PRO A O 1
ATOM 1674 N N . GLU A 1 213 ? 24.922 53.428 -4.305 1.00 74.25 213 GLU A N 1
ATOM 1675 C CA . GLU A 1 213 ? 23.935 54.433 -3.916 1.00 74.25 213 GLU A CA 1
ATOM 1676 C C . GLU A 1 213 ? 23.512 55.334 -5.083 1.00 74.25 213 GLU A C 1
ATOM 1678 O O . GLU A 1 213 ? 22.336 55.683 -5.219 1.00 74.25 213 GLU A O 1
ATOM 1683 N N . ILE A 1 214 ? 24.452 55.681 -5.966 1.00 78.31 214 ILE A N 1
ATOM 1684 C CA . ILE A 1 214 ? 24.184 56.477 -7.169 1.00 78.31 214 ILE A CA 1
ATOM 1685 C C . ILE A 1 214 ? 23.409 55.629 -8.178 1.00 78.31 214 ILE A C 1
ATOM 1687 O O . ILE A 1 214 ? 22.433 56.103 -8.761 1.00 78.31 214 ILE A O 1
ATOM 1691 N N . LEU A 1 215 ? 23.812 54.370 -8.361 1.00 79.25 215 LEU A N 1
ATOM 1692 C CA . LEU A 1 215 ? 23.180 53.447 -9.298 1.00 79.25 215 LEU A CA 1
ATOM 1693 C C . LEU A 1 215 ? 21.722 53.161 -8.911 1.00 79.25 215 LEU A C 1
ATOM 1695 O O . LEU A 1 215 ? 20.821 53.284 -9.741 1.00 79.25 215 LEU A O 1
ATOM 1699 N N . VAL A 1 216 ? 21.473 52.851 -7.636 1.00 81.00 216 VAL A N 1
ATOM 1700 C CA . VAL A 1 216 ? 20.114 52.637 -7.120 1.00 81.00 216 VAL A CA 1
ATOM 1701 C C . VAL A 1 216 ? 19.289 53.915 -7.247 1.00 81.00 216 VAL A C 1
ATOM 1703 O O . VAL A 1 216 ? 18.158 53.869 -7.726 1.00 81.00 216 VAL A O 1
ATOM 1706 N N . SER A 1 217 ? 19.856 55.071 -6.885 1.00 82.06 217 SER A N 1
ATOM 1707 C CA . SER A 1 217 ? 19.145 56.351 -6.964 1.00 82.06 217 SER A CA 1
ATOM 1708 C C . SER A 1 217 ? 18.777 56.735 -8.401 1.00 82.06 217 SER A C 1
ATOM 1710 O O . SER A 1 217 ? 17.688 57.261 -8.631 1.00 82.06 217 SER A O 1
ATOM 1712 N N . ASN A 1 218 ? 19.634 56.434 -9.379 1.00 82.31 218 ASN A N 1
ATOM 1713 C CA . ASN A 1 218 ? 19.339 56.665 -10.792 1.00 82.31 218 ASN A CA 1
ATOM 1714 C C . ASN A 1 218 ? 18.179 55.794 -11.288 1.00 82.31 218 ASN A C 1
ATOM 1716 O O . ASN A 1 218 ? 17.289 56.313 -11.964 1.00 82.31 218 ASN A O 1
ATOM 1720 N N . LEU A 1 219 ? 18.140 54.515 -10.898 1.00 81.69 219 LEU A N 1
ATOM 1721 C CA . LEU A 1 219 ? 17.068 53.611 -11.312 1.00 81.69 219 LEU A CA 1
ATOM 1722 C C . LEU A 1 219 ? 15.746 53.992 -10.657 1.00 81.69 219 LEU A C 1
ATOM 1724 O O . LEU A 1 219 ? 14.725 54.076 -11.334 1.00 81.69 219 LEU A O 1
ATOM 1728 N N . VAL A 1 220 ? 15.782 54.292 -9.355 1.00 84.25 220 VAL A N 1
ATOM 1729 C CA . VAL A 1 220 ? 14.612 54.754 -8.606 1.00 84.25 220 VAL A CA 1
ATOM 1730 C C . VAL A 1 220 ? 14.046 56.017 -9.251 1.00 84.25 220 VAL A C 1
ATOM 1732 O O . VAL A 1 220 ? 12.869 56.037 -9.573 1.00 84.25 220 VAL A O 1
ATOM 1735 N N . ARG A 1 221 ? 14.869 57.024 -9.580 1.00 82.56 221 ARG A N 1
ATOM 1736 C CA . ARG A 1 221 ? 14.407 58.234 -10.297 1.00 82.56 221 ARG A CA 1
ATOM 1737 C C . ARG A 1 221 ? 13.737 57.949 -11.646 1.00 82.56 221 ARG A C 1
ATOM 1739 O O . ARG A 1 221 ? 12.939 58.768 -12.095 1.00 82.56 221 ARG A O 1
ATOM 1746 N N . GLY A 1 222 ? 14.078 56.839 -12.299 1.00 78.12 222 GLY A N 1
ATOM 1747 C CA . GLY A 1 222 ? 13.467 56.396 -13.552 1.00 78.12 222 GLY A CA 1
ATOM 1748 C C . GLY A 1 222 ? 12.106 55.709 -13.386 1.00 78.12 222 GLY A C 1
ATOM 1749 O O . GLY A 1 222 ? 11.437 55.471 -14.392 1.00 78.12 222 GLY A O 1
ATOM 1750 N N . MET A 1 223 ? 11.690 55.385 -12.157 1.00 85.56 223 MET A N 1
ATOM 1751 C CA . MET A 1 223 ? 10.420 54.724 -11.845 1.00 85.56 223 MET A CA 1
ATOM 1752 C C . MET A 1 223 ? 9.263 55.726 -11.746 1.00 85.56 223 MET A C 1
ATOM 1754 O O . MET A 1 223 ? 9.427 56.877 -11.351 1.00 85.56 223 MET A O 1
ATOM 1758 N N . LYS A 1 224 ? 8.041 55.270 -12.047 1.00 74.00 224 LYS A N 1
ATOM 1759 C CA . LYS A 1 224 ? 6.818 56.090 -11.909 1.00 74.00 224 LYS A CA 1
ATOM 1760 C C . LYS A 1 224 ? 6.309 56.176 -10.466 1.00 74.00 224 LYS A C 1
ATOM 1762 O O . LYS A 1 224 ? 5.490 57.038 -10.156 1.00 74.00 224 LYS A O 1
ATOM 1767 N N . GLY A 1 225 ? 6.774 55.278 -9.600 1.00 68.69 225 GLY A N 1
ATOM 1768 C CA . GLY A 1 225 ? 6.370 55.177 -8.200 1.00 68.69 225 GLY A CA 1
ATOM 1769 C C . GLY A 1 225 ? 5.965 53.768 -7.809 1.00 68.69 225 GLY A C 1
ATOM 1770 O O . GLY A 1 225 ? 5.376 53.056 -8.613 1.00 68.69 225 GLY A O 1
ATOM 1771 N N . GLY A 1 226 ? 6.246 53.379 -6.564 1.00 78.88 226 GLY A N 1
ATOM 1772 C CA . GLY A 1 226 ? 5.740 52.124 -6.012 1.00 78.88 226 GLY A CA 1
ATOM 1773 C C . GLY A 1 226 ? 6.636 51.468 -4.964 1.00 78.88 226 GLY A C 1
ATOM 1774 O O . GLY A 1 226 ? 7.081 52.148 -4.035 1.00 78.88 226 GLY A O 1
ATOM 1775 N N . ARG A 1 227 ? 6.776 50.142 -5.049 1.00 87.62 227 ARG A N 1
ATOM 1776 C CA . ARG A 1 227 ? 7.380 49.263 -4.044 1.00 87.62 227 ARG A CA 1
ATOM 1777 C C . ARG A 1 227 ? 8.805 48.893 -4.423 1.00 87.62 227 ARG A C 1
ATOM 1779 O O . ARG A 1 227 ? 9.033 48.329 -5.486 1.00 87.62 227 ARG A O 1
ATOM 1786 N N . VAL A 1 228 ? 9.752 49.160 -3.533 1.00 90.19 228 VAL A N 1
ATOM 1787 C CA . VAL A 1 228 ? 11.169 48.846 -3.724 1.00 90.19 228 VAL A CA 1
ATOM 1788 C C . VAL A 1 228 ? 11.641 47.925 -2.607 1.00 90.19 228 VAL A C 1
ATOM 1790 O O . VAL A 1 228 ? 11.454 48.220 -1.430 1.00 90.19 228 VAL A O 1
ATOM 1793 N N . THR A 1 229 ? 12.261 46.807 -2.972 1.00 89.62 229 THR A N 1
ATOM 1794 C CA . THR A 1 229 ? 12.933 45.891 -2.048 1.00 89.62 229 THR A CA 1
ATOM 1795 C C . THR A 1 229 ? 14.397 45.753 -2.440 1.00 89.62 229 THR A C 1
ATOM 1797 O O . THR A 1 229 ? 14.693 45.352 -3.562 1.00 89.62 229 THR A O 1
ATOM 1800 N N . LEU A 1 230 ? 15.311 46.056 -1.523 1.00 86.81 230 LEU A N 1
ATOM 1801 C CA . LEU A 1 230 ? 16.753 45.928 -1.736 1.00 86.81 230 LEU A CA 1
ATOM 1802 C C . LEU A 1 230 ? 17.333 44.970 -0.701 1.00 86.81 230 LEU A C 1
ATOM 1804 O O . LEU A 1 230 ? 17.031 45.099 0.487 1.00 86.81 230 LEU A O 1
ATOM 1808 N N . ALA A 1 231 ? 18.159 44.025 -1.142 1.00 82.44 231 ALA A N 1
ATOM 1809 C CA . ALA A 1 231 ? 18.852 43.093 -0.264 1.00 82.44 231 ALA A CA 1
ATOM 1810 C C . ALA A 1 231 ? 20.355 43.035 -0.557 1.00 82.44 231 ALA A C 1
ATOM 1812 O O . ALA A 1 231 ? 20.739 42.863 -1.714 1.00 82.44 231 ALA A O 1
ATOM 1813 N N . ALA A 1 232 ? 21.188 43.184 0.481 1.00 76.81 232 ALA A N 1
ATOM 1814 C CA . ALA A 1 232 ? 22.641 43.002 0.387 1.00 76.81 232 ALA A CA 1
ATOM 1815 C C . ALA A 1 232 ? 23.322 42.779 1.747 1.00 76.81 232 ALA A C 1
ATOM 1817 O O . ALA A 1 232 ? 22.703 42.879 2.811 1.00 76.81 232 ALA A O 1
ATOM 1818 N N . HIS A 1 233 ? 24.630 42.517 1.679 1.00 73.06 233 HIS A N 1
ATOM 1819 C CA . HIS A 1 233 ? 25.551 42.405 2.813 1.00 73.06 233 HIS A CA 1
ATOM 1820 C C . HIS A 1 233 ? 25.990 43.747 3.438 1.00 73.06 233 HIS A C 1
ATOM 1822 O O . HIS A 1 233 ? 26.473 43.750 4.565 1.00 73.06 233 HIS A O 1
ATOM 1828 N N . ASP A 1 234 ? 25.813 44.883 2.763 1.00 77.06 234 ASP A N 1
ATOM 1829 C CA . ASP A 1 234 ? 25.952 46.217 3.362 1.00 77.06 234 ASP A CA 1
ATOM 1830 C C . ASP A 1 234 ? 24.834 47.112 2.819 1.00 77.06 234 ASP A C 1
ATOM 1832 O O . ASP A 1 234 ? 24.803 47.455 1.639 1.00 77.06 234 ASP A O 1
ATOM 1836 N N . LEU A 1 235 ? 23.871 47.451 3.677 1.00 78.00 235 LEU A N 1
ATOM 1837 C CA . LEU A 1 235 ? 22.717 48.268 3.297 1.00 78.00 235 LEU A CA 1
ATOM 1838 C C . LEU A 1 235 ? 23.027 49.767 3.305 1.00 78.00 235 LEU A C 1
ATOM 1840 O O . LEU A 1 235 ? 22.323 50.534 2.644 1.00 78.00 235 LEU A O 1
ATOM 1844 N N . ASN A 1 236 ? 24.067 50.195 4.027 1.00 78.38 236 ASN A N 1
ATOM 1845 C CA . ASN A 1 236 ? 24.470 51.598 4.071 1.00 78.38 236 ASN A CA 1
ATOM 1846 C C . ASN A 1 236 ? 25.018 52.058 2.714 1.00 78.38 236 ASN A C 1
ATOM 1848 O O . ASN A 1 236 ? 24.780 53.196 2.313 1.00 78.38 236 ASN A O 1
ATOM 1852 N N . ALA A 1 237 ? 25.647 51.144 1.969 1.00 75.94 237 ALA A N 1
ATOM 1853 C CA . ALA A 1 237 ? 26.138 51.378 0.614 1.00 75.94 237 ALA A CA 1
ATOM 1854 C C . ALA A 1 237 ? 25.045 51.794 -0.393 1.00 75.94 237 ALA A C 1
ATOM 1856 O O . ALA A 1 237 ? 25.374 52.291 -1.462 1.00 75.94 237 ALA A O 1
ATOM 1857 N N . PHE A 1 238 ? 23.751 51.627 -0.085 1.00 77.31 238 PHE A N 1
ATOM 1858 C CA . PHE A 1 238 ? 22.655 52.054 -0.968 1.00 77.31 238 PHE A CA 1
ATOM 1859 C C . PHE A 1 238 ? 22.031 53.396 -0.599 1.00 77.31 238 PHE A C 1
ATOM 1861 O O . PHE A 1 238 ? 21.187 53.891 -1.349 1.00 77.31 238 PHE A O 1
ATOM 1868 N N . VAL A 1 239 ? 22.402 53.986 0.540 1.00 80.12 239 VAL A N 1
ATOM 1869 C CA . VAL A 1 239 ? 21.862 55.277 0.969 1.00 80.12 239 VAL A CA 1
ATOM 1870 C C . VAL A 1 239 ? 22.807 56.397 0.536 1.00 80.12 239 VAL A C 1
ATOM 1872 O O . VAL A 1 239 ? 23.923 56.484 1.052 1.00 80.12 239 VAL A O 1
ATOM 1875 N N . PRO A 1 240 ? 22.366 57.315 -0.344 1.00 82.25 240 PRO A N 1
ATOM 1876 C CA . PRO A 1 240 ? 23.201 58.423 -0.786 1.00 82.25 240 PRO A CA 1
ATOM 1877 C C . PRO A 1 240 ? 23.774 59.248 0.373 1.00 82.25 240 PRO A C 1
ATOM 1879 O O . PRO A 1 240 ? 23.061 59.640 1.302 1.00 82.25 240 PRO A O 1
ATOM 1882 N N . THR A 1 241 ? 25.078 59.532 0.306 1.00 78.19 241 THR A N 1
ATOM 1883 C CA . THR A 1 241 ? 25.831 60.400 1.239 1.00 78.19 241 THR A CA 1
ATOM 1884 C C . THR A 1 241 ? 25.485 61.879 1.078 1.00 78.19 241 THR A C 1
ATOM 1886 O O . THR A 1 241 ? 25.654 62.668 2.006 1.00 78.19 241 THR A O 1
ATOM 1889 N N . THR A 1 242 ? 24.927 62.251 -0.075 1.00 79.19 242 THR A N 1
ATOM 1890 C CA . THR A 1 242 ? 24.400 63.585 -0.374 1.00 79.19 242 THR A CA 1
ATOM 1891 C C . THR A 1 242 ? 22.868 63.615 -0.280 1.00 79.19 242 THR A C 1
ATOM 1893 O O . THR A 1 242 ? 22.222 62.575 -0.427 1.00 79.19 242 THR A O 1
ATOM 1896 N N . PRO A 1 243 ? 22.247 64.787 -0.033 1.00 77.56 243 PRO A N 1
ATOM 1897 C CA . PRO A 1 243 ? 20.792 64.920 -0.050 1.00 77.56 243 PRO A CA 1
ATOM 1898 C C . PRO A 1 243 ? 20.184 64.429 -1.372 1.00 77.56 243 PRO A C 1
ATOM 1900 O O . PRO A 1 243 ? 20.623 64.825 -2.452 1.00 77.56 243 PRO A O 1
ATOM 1903 N N . PHE A 1 244 ? 19.150 63.594 -1.288 1.00 84.38 244 PHE A N 1
ATOM 1904 C CA . PHE A 1 244 ? 18.437 63.036 -2.438 1.00 84.38 244 PHE A CA 1
ATOM 1905 C C . PHE A 1 244 ? 16.921 63.113 -2.233 1.00 84.38 244 PHE A C 1
ATOM 1907 O O . PHE A 1 244 ? 16.449 63.451 -1.149 1.00 84.38 244 PHE A O 1
ATOM 1914 N N . THR A 1 245 ? 16.151 62.820 -3.282 1.00 84.38 245 THR A N 1
ATOM 1915 C CA . THR A 1 245 ? 14.685 62.796 -3.224 1.00 84.38 245 THR A CA 1
ATOM 1916 C C . THR A 1 245 ? 14.142 61.660 -4.093 1.00 84.38 245 THR A C 1
ATOM 1918 O O . THR A 1 245 ? 14.434 61.602 -5.287 1.00 84.38 245 THR A O 1
ATOM 1921 N N . TRP A 1 246 ? 13.378 60.764 -3.472 1.00 88.75 246 TRP A N 1
ATOM 1922 C CA . TRP A 1 246 ? 12.613 59.637 -4.013 1.00 88.75 246 TRP A CA 1
ATOM 1923 C C . TRP A 1 246 ? 11.134 59.825 -3.622 1.00 88.75 246 TRP A C 1
ATOM 1925 O O . TRP A 1 246 ? 10.545 59.064 -2.856 1.00 88.75 246 TRP A O 1
ATOM 1935 N N . ASP A 1 247 ? 10.542 60.907 -4.112 1.00 83.88 247 ASP A N 1
ATOM 1936 C CA . ASP A 1 247 ? 9.180 61.365 -3.809 1.00 83.88 247 ASP A CA 1
ATOM 1937 C C . ASP A 1 247 ? 8.062 60.410 -4.269 1.00 83.88 247 ASP A C 1
ATOM 1939 O O . ASP A 1 247 ? 6.972 60.408 -3.714 1.00 83.88 247 ASP A O 1
ATOM 1943 N N . HIS A 1 248 ? 8.312 59.559 -5.252 1.00 85.56 248 HIS A N 1
ATOM 1944 C CA . HIS A 1 248 ? 7.325 58.633 -5.814 1.00 85.56 248 HIS A CA 1
ATOM 1945 C C . HIS A 1 248 ? 7.320 57.251 -5.127 1.00 85.56 248 HIS A C 1
ATOM 1947 O O . HIS A 1 248 ? 6.455 56.416 -5.413 1.00 85.56 248 HIS A O 1
ATOM 1953 N N . ILE A 1 249 ? 8.264 56.975 -4.220 1.00 89.75 249 ILE A N 1
ATOM 1954 C CA . ILE A 1 249 ? 8.343 55.689 -3.515 1.00 89.75 249 ILE A CA 1
ATOM 1955 C C . ILE A 1 249 ? 7.363 55.661 -2.345 1.00 89.75 249 ILE A C 1
ATOM 1957 O O . ILE A 1 249 ? 7.400 56.502 -1.451 1.00 89.75 249 ILE A O 1
ATOM 1961 N N . THR A 1 250 ? 6.494 54.647 -2.347 1.00 90.19 250 THR A N 1
ATOM 1962 C CA . THR A 1 250 ? 5.456 54.473 -1.319 1.00 90.19 250 THR A CA 1
ATOM 1963 C C . THR A 1 250 ? 5.714 53.271 -0.424 1.00 90.19 250 THR A C 1
ATOM 1965 O O . THR A 1 250 ? 5.250 53.272 0.709 1.00 90.19 250 THR A O 1
ATOM 1968 N N . HIS A 1 251 ? 6.434 52.247 -0.893 1.00 93.06 251 HIS A N 1
ATOM 1969 C CA . HIS A 1 251 ? 6.833 51.118 -0.053 1.00 93.06 251 HIS A CA 1
ATOM 1970 C C . HIS A 1 251 ? 8.320 50.853 -0.235 1.00 93.06 251 HIS A C 1
ATOM 1972 O O . HIS A 1 251 ? 8.780 50.698 -1.364 1.00 93.06 251 HIS A O 1
ATOM 1978 N N . LEU A 1 252 ? 9.058 50.760 0.862 1.00 91.50 252 LEU A N 1
ATOM 1979 C CA . LEU A 1 252 ? 10.482 50.468 0.837 1.00 91.50 252 LEU A CA 1
ATOM 1980 C C . LEU A 1 252 ? 10.806 49.358 1.833 1.00 91.50 252 LEU A C 1
ATOM 1982 O O . LEU A 1 252 ? 10.363 49.376 2.977 1.00 91.50 252 LEU A O 1
ATOM 1986 N N . THR A 1 253 ? 11.568 48.366 1.395 1.00 90.19 253 THR A N 1
ATOM 1987 C CA . THR A 1 253 ? 12.021 47.248 2.222 1.00 90.19 253 THR A CA 1
ATOM 1988 C C . THR A 1 253 ? 13.515 47.052 2.017 1.00 90.19 253 THR A C 1
ATOM 1990 O O . THR A 1 253 ? 13.959 46.770 0.908 1.00 90.19 253 THR A O 1
ATOM 1993 N N . LEU A 1 254 ? 14.293 47.194 3.084 1.00 87.19 254 LEU A N 1
ATOM 1994 C CA . LEU A 1 254 ? 15.725 46.907 3.092 1.00 87.19 254 LEU A CA 1
ATOM 1995 C C . LEU A 1 254 ? 15.949 45.601 3.857 1.00 87.19 254 LEU A C 1
ATOM 1997 O O . LEU A 1 254 ? 15.521 45.484 5.004 1.00 87.19 254 LEU A O 1
ATOM 2001 N N . ARG A 1 255 ? 16.576 44.604 3.223 1.00 81.69 255 ARG A N 1
ATOM 2002 C CA . ARG A 1 255 ? 16.805 43.276 3.814 1.00 81.69 255 ARG A CA 1
ATOM 2003 C C . ARG A 1 255 ? 18.293 42.934 3.913 1.00 81.69 255 ARG A C 1
ATOM 2005 O O . ARG A 1 255 ? 19.002 43.027 2.916 1.00 81.69 255 ARG A O 1
ATOM 2012 N N . PRO A 1 256 ? 18.775 42.484 5.077 1.00 73.31 256 PRO A N 1
ATOM 2013 C CA . PRO A 1 256 ? 20.131 41.968 5.202 1.00 73.31 256 PRO A CA 1
ATOM 2014 C C . PRO A 1 256 ? 20.276 40.619 4.473 1.00 73.31 256 PRO A C 1
ATOM 2016 O O . PRO A 1 256 ? 19.363 39.794 4.500 1.00 73.31 256 PRO A O 1
ATOM 2019 N N . GLN A 1 257 ? 21.428 40.374 3.847 1.00 66.50 257 GLN A N 1
ATOM 2020 C CA . GLN A 1 257 ? 21.797 39.088 3.233 1.00 66.50 257 GLN A CA 1
ATOM 2021 C C . GLN A 1 257 ? 22.950 38.452 4.045 1.00 66.50 257 GLN A C 1
ATOM 2023 O O . GLN A 1 257 ? 23.859 39.165 4.469 1.00 66.50 257 GLN A O 1
ATOM 2028 N N . GLY A 1 258 ? 22.928 37.137 4.313 1.00 58.62 258 GLY A N 1
ATOM 2029 C CA . GLY A 1 258 ? 23.971 36.421 5.087 1.00 58.62 258 GLY A CA 1
ATOM 2030 C C . GLY A 1 258 ? 23.736 36.297 6.607 1.00 58.62 258 GLY A C 1
ATOM 2031 O O . GLY A 1 258 ? 22.655 36.607 7.101 1.00 58.62 258 GLY A O 1
ATOM 2032 N N . SER A 1 259 ? 24.733 35.794 7.362 1.00 50.53 259 SER A N 1
ATOM 2033 C CA . SER A 1 259 ? 24.611 35.576 8.818 1.00 50.53 259 SER A CA 1
ATOM 2034 C C . SER A 1 259 ? 24.441 36.898 9.576 1.00 50.53 259 SER A C 1
ATOM 2036 O O . SER A 1 259 ? 25.242 37.813 9.406 1.00 50.53 259 SER A O 1
ATOM 2038 N N . TRP A 1 260 ? 23.422 36.949 10.435 1.00 51.19 260 TRP A N 1
ATOM 2039 C CA . TRP A 1 260 ? 22.728 38.104 11.032 1.00 51.19 260 TRP A CA 1
ATOM 2040 C C . TRP A 1 260 ? 23.531 39.164 11.823 1.00 51.19 260 TRP A C 1
ATOM 2042 O O . TRP A 1 260 ? 22.930 39.976 12.523 1.00 51.19 260 TRP A O 1
ATOM 2052 N N . THR A 1 261 ? 24.863 39.187 11.766 1.00 49.12 261 THR A N 1
ATOM 2053 C CA . THR A 1 261 ? 25.698 39.950 12.713 1.00 49.12 261 THR A CA 1
ATOM 2054 C C . THR A 1 261 ? 26.384 41.202 12.154 1.00 49.12 261 THR A C 1
ATOM 2056 O O . THR A 1 261 ? 27.016 41.904 12.936 1.00 49.12 261 THR A O 1
ATOM 2059 N N . THR A 1 262 ? 26.284 41.528 10.858 1.00 51.91 262 THR A N 1
ATOM 2060 C CA . THR A 1 262 ? 27.075 42.639 10.260 1.00 51.91 262 THR A CA 1
ATOM 2061 C C . THR A 1 262 ? 26.331 43.584 9.302 1.00 51.91 262 THR A C 1
ATOM 2063 O O . THR A 1 262 ? 26.941 44.513 8.789 1.00 51.91 262 THR A O 1
ATOM 2066 N N . THR A 1 263 ? 25.029 43.408 9.071 1.00 61.28 263 THR A N 1
ATOM 2067 C CA . THR A 1 263 ? 24.239 44.116 8.039 1.00 61.28 263 THR A CA 1
ATOM 2068 C C . THR A 1 263 ? 23.223 45.093 8.646 1.00 61.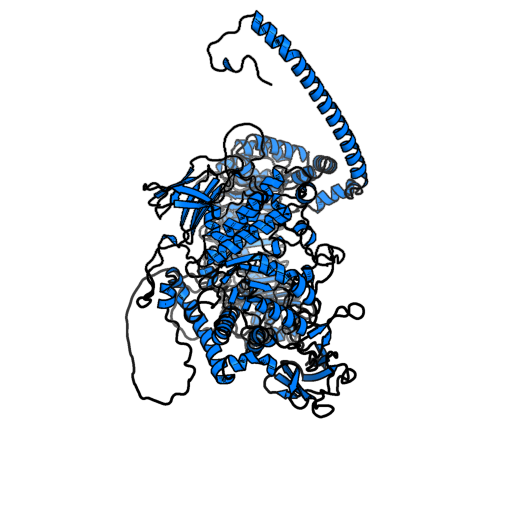28 263 THR A C 1
ATOM 2070 O O . THR A 1 263 ? 22.062 44.739 8.845 1.00 61.28 263 THR A O 1
ATOM 2073 N N . VAL A 1 264 ? 23.626 46.326 8.967 1.00 70.81 264 VAL A N 1
ATOM 2074 C CA . VAL A 1 264 ? 22.758 47.286 9.685 1.00 70.81 264 VAL A CA 1
ATOM 2075 C C . VAL A 1 264 ? 22.872 48.703 9.134 1.00 70.81 264 VAL A C 1
ATOM 2077 O O . VAL A 1 264 ? 23.947 49.103 8.692 1.00 70.81 264 VAL A O 1
ATOM 2080 N N . LEU A 1 265 ? 21.772 49.466 9.152 1.00 79.75 265 LEU A N 1
ATOM 2081 C CA . LEU A 1 265 ? 21.754 50.852 8.684 1.00 79.75 265 LEU A CA 1
ATOM 2082 C C . LEU A 1 265 ? 21.981 51.833 9.855 1.00 79.75 265 LEU A C 1
ATOM 2084 O O . LEU A 1 265 ? 21.175 51.846 10.791 1.00 79.75 265 LEU A O 1
ATOM 2088 N N . PRO A 1 266 ? 23.028 52.678 9.822 1.00 81.56 266 PRO A N 1
ATOM 2089 C CA . PRO A 1 266 ? 23.243 53.726 10.823 1.00 81.56 266 PRO A CA 1
ATOM 2090 C C . PRO A 1 266 ? 22.103 54.764 10.870 1.00 81.56 266 PRO A C 1
ATOM 2092 O O . PRO A 1 266 ? 21.482 55.058 9.843 1.00 81.56 266 PRO A O 1
ATOM 2095 N N . SER A 1 267 ? 21.840 55.372 12.037 1.00 78.69 267 SER A N 1
ATOM 2096 C CA . SER A 1 267 ? 20.760 56.371 12.202 1.00 78.69 267 SER A CA 1
ATOM 2097 C C . SER A 1 267 ? 20.841 57.549 11.233 1.00 78.69 267 SER A C 1
ATOM 2099 O O . SER A 1 267 ? 19.811 58.034 10.774 1.00 78.69 267 SER A O 1
ATOM 2101 N N . ASP A 1 268 ? 22.038 58.041 10.917 1.00 81.31 268 ASP A N 1
ATOM 2102 C CA . ASP A 1 268 ? 22.223 59.167 9.999 1.00 81.31 268 ASP A CA 1
ATOM 2103 C C . ASP A 1 268 ? 21.845 58.792 8.556 1.00 81.31 268 ASP A C 1
ATOM 2105 O O . ASP A 1 268 ? 21.259 59.603 7.834 1.00 81.31 268 ASP A O 1
ATOM 2109 N N . ALA A 1 269 ? 22.121 57.553 8.140 1.00 82.06 269 ALA A N 1
ATOM 2110 C CA . ALA A 1 269 ? 21.692 57.013 6.856 1.00 82.06 269 ALA A CA 1
ATOM 2111 C C . ALA A 1 269 ? 20.170 56.811 6.825 1.00 82.06 269 ALA A C 1
ATOM 2113 O O . ALA A 1 269 ? 19.507 57.237 5.879 1.00 82.06 269 ALA A O 1
ATOM 2114 N N . ALA A 1 270 ? 19.583 56.272 7.894 1.00 85.56 270 ALA A N 1
ATOM 2115 C CA . ALA A 1 270 ? 18.132 56.164 8.028 1.00 85.56 270 ALA A CA 1
ATOM 2116 C C . ALA A 1 270 ? 17.434 57.534 7.958 1.00 85.56 270 ALA A C 1
ATOM 2118 O O . ALA A 1 270 ? 16.429 57.692 7.266 1.00 85.56 270 ALA A O 1
ATOM 2119 N N . TRP A 1 271 ? 18.001 58.556 8.603 1.00 86.69 271 TRP A N 1
ATOM 2120 C CA . TRP A 1 271 ? 17.489 59.923 8.532 1.00 86.69 271 TRP A CA 1
ATOM 2121 C C . TRP A 1 271 ? 17.538 60.506 7.125 1.00 86.69 271 TRP A C 1
ATOM 2123 O O . TRP A 1 271 ? 16.572 61.134 6.683 1.00 86.69 271 TRP A O 1
ATOM 2133 N N . ARG A 1 272 ? 18.651 60.300 6.413 1.00 86.75 272 ARG A N 1
ATOM 2134 C CA . ARG A 1 272 ? 18.786 60.701 5.007 1.00 86.75 272 ARG A CA 1
ATOM 2135 C C . ARG A 1 272 ? 17.748 59.996 4.136 1.00 86.75 272 ARG A C 1
ATOM 2137 O O . ARG A 1 272 ? 17.119 60.653 3.314 1.00 86.75 272 ARG A O 1
ATOM 2144 N N . LEU A 1 273 ? 17.508 58.707 4.372 1.00 87.38 273 LEU A N 1
ATOM 2145 C CA . LEU A 1 273 ? 16.502 57.914 3.667 1.00 87.38 273 LEU A CA 1
ATOM 2146 C C . LEU A 1 273 ? 15.076 58.428 3.889 1.00 87.38 273 LEU A C 1
ATOM 2148 O O . LEU A 1 273 ? 14.344 58.641 2.924 1.00 87.38 273 LEU A O 1
ATOM 2152 N N . LEU A 1 274 ? 14.699 58.688 5.143 1.00 88.38 274 LEU A N 1
ATOM 2153 C CA . LEU A 1 274 ? 13.376 59.202 5.503 1.00 88.38 274 LEU A CA 1
ATOM 2154 C C . LEU A 1 274 ? 13.128 60.610 4.948 1.00 88.38 274 LEU A C 1
ATOM 2156 O O . LEU A 1 274 ? 12.057 60.876 4.409 1.00 88.38 274 LEU A O 1
ATOM 2160 N N . LYS A 1 275 ? 14.128 61.501 5.018 1.00 86.56 275 LYS A N 1
ATOM 2161 C CA . LYS A 1 275 ? 14.061 62.830 4.383 1.00 86.56 275 LYS A CA 1
ATOM 2162 C C . LYS A 1 275 ? 14.000 62.726 2.857 1.00 86.56 275 LYS A C 1
ATOM 2164 O O . LYS A 1 275 ? 13.350 63.548 2.217 1.00 86.56 275 LYS A O 1
ATOM 2169 N N . GLY A 1 276 ? 14.666 61.722 2.291 1.00 86.88 276 GLY A N 1
ATOM 2170 C CA . GLY A 1 276 ? 14.673 61.453 0.861 1.00 86.88 276 GLY A CA 1
ATOM 2171 C C . GLY A 1 276 ? 13.347 60.915 0.334 1.00 86.88 276 GLY A C 1
ATOM 2172 O O . GLY A 1 276 ? 13.021 61.188 -0.812 1.00 86.88 276 GLY A O 1
ATOM 2173 N N . CYS A 1 277 ? 12.546 60.217 1.142 1.00 89.12 277 CYS A N 1
ATOM 2174 C CA . CYS A 1 277 ? 11.316 59.557 0.692 1.00 89.12 277 CYS A CA 1
ATOM 2175 C C . CYS A 1 277 ? 10.065 60.110 1.416 1.00 89.12 277 CYS A C 1
ATOM 2177 O O . CYS A 1 277 ? 9.457 59.410 2.231 1.00 89.12 277 CYS A O 1
ATOM 2179 N N . PRO A 1 278 ? 9.643 61.361 1.141 1.00 85.00 278 PRO A N 1
ATOM 2180 C CA . PRO A 1 278 ? 8.607 62.056 1.919 1.00 85.00 278 PRO A CA 1
ATOM 2181 C C . PRO A 1 278 ? 7.192 61.453 1.812 1.00 85.00 278 PRO A C 1
ATOM 2183 O O . PRO A 1 278 ? 6.330 61.760 2.638 1.00 85.00 278 PRO A O 1
ATOM 2186 N N . HIS A 1 279 ? 6.938 60.604 0.810 1.00 88.94 279 HIS A N 1
ATOM 2187 C CA . HIS A 1 279 ? 5.630 59.995 0.530 1.00 88.94 279 HIS A CA 1
ATOM 2188 C C . HIS A 1 279 ? 5.559 58.486 0.852 1.00 88.94 279 HIS A C 1
ATOM 2190 O O . HIS A 1 279 ? 4.682 57.775 0.349 1.00 88.94 279 HIS A O 1
ATOM 2196 N N . LEU A 1 280 ? 6.479 57.987 1.688 1.00 91.31 280 LEU A N 1
ATOM 2197 C CA . LEU A 1 280 ? 6.460 56.600 2.151 1.00 91.31 280 LEU A CA 1
ATOM 2198 C C . LEU A 1 280 ? 5.185 56.285 2.935 1.00 91.31 280 LEU A C 1
ATOM 2200 O O . LEU A 1 280 ? 4.885 56.929 3.936 1.00 91.31 280 LEU A O 1
ATOM 2204 N N . ARG A 1 281 ? 4.504 55.218 2.511 1.00 92.19 281 ARG A N 1
ATOM 2205 C CA . ARG A 1 281 ? 3.388 54.574 3.211 1.00 92.19 281 ARG A CA 1
ATOM 2206 C C . ARG A 1 281 ? 3.815 53.340 3.988 1.00 92.19 281 ARG A C 1
ATOM 2208 O O . ARG A 1 281 ? 3.237 53.070 5.031 1.00 92.19 281 ARG A O 1
ATOM 2215 N N . SER A 1 282 ? 4.793 52.580 3.496 1.00 93.50 282 SER A N 1
ATOM 2216 C CA . SER A 1 282 ? 5.298 51.389 4.178 1.00 93.50 282 SER A CA 1
ATOM 2217 C C . SER A 1 282 ? 6.820 51.340 4.174 1.00 93.50 282 SER A C 1
ATOM 2219 O O . SER A 1 282 ? 7.442 51.527 3.129 1.00 93.50 282 SER A O 1
ATOM 2221 N N . LEU A 1 283 ? 7.422 51.066 5.326 1.00 92.50 283 LEU A N 1
ATOM 2222 C CA . LEU A 1 283 ? 8.870 50.983 5.470 1.00 92.50 283 LEU A CA 1
ATOM 2223 C C . LEU A 1 283 ? 9.270 49.776 6.318 1.00 92.50 283 LEU A C 1
ATOM 2225 O O . LEU A 1 283 ? 8.756 49.612 7.419 1.00 92.50 283 LEU A O 1
ATOM 2229 N N . GLN A 1 284 ? 10.205 48.960 5.828 1.00 90.88 284 GLN A N 1
ATOM 2230 C CA . GLN A 1 284 ? 10.875 47.911 6.606 1.00 90.88 284 GLN A CA 1
ATOM 2231 C C . GLN A 1 284 ? 12.388 48.136 6.578 1.00 90.88 284 GLN A C 1
ATOM 2233 O O . GLN A 1 284 ? 12.975 48.126 5.493 1.00 90.88 284 GLN A O 1
ATOM 2238 N N . ILE A 1 285 ? 13.011 48.361 7.739 1.00 88.19 285 ILE A N 1
ATOM 2239 C CA . ILE A 1 285 ? 14.425 48.764 7.829 1.00 88.19 285 ILE A CA 1
ATOM 2240 C C . ILE A 1 285 ? 15.160 48.129 9.019 1.00 88.19 285 ILE A C 1
ATOM 2242 O O . ILE A 1 285 ? 14.621 48.131 10.125 1.00 88.19 285 ILE A O 1
ATOM 2246 N N . PRO A 1 286 ? 16.398 47.632 8.832 1.00 83.56 286 PRO A N 1
ATOM 2247 C CA . PRO A 1 286 ? 17.285 47.272 9.931 1.00 83.56 286 PRO A CA 1
ATOM 2248 C C . PRO A 1 286 ? 18.105 48.479 10.387 1.00 83.56 286 PRO A C 1
ATOM 2250 O O . PRO A 1 286 ? 18.802 49.093 9.583 1.00 83.56 286 PRO A O 1
ATOM 2253 N N . LEU A 1 287 ? 18.026 48.824 11.670 1.00 79.88 287 LEU A N 1
ATOM 2254 C CA . LEU A 1 287 ? 18.604 50.034 12.248 1.00 79.88 287 LEU A CA 1
ATOM 2255 C C . LEU A 1 287 ? 19.659 49.731 13.309 1.00 79.88 287 LEU A C 1
ATOM 2257 O O . LEU A 1 287 ? 19.492 48.839 14.137 1.00 79.88 287 LEU A O 1
ATOM 2261 N N . GLN A 1 288 ? 20.705 50.555 13.339 1.00 76.31 288 GLN A N 1
ATOM 2262 C CA . GLN A 1 288 ? 21.641 50.639 14.453 1.00 76.31 288 GLN A CA 1
ATOM 2263 C C . GLN A 1 288 ? 21.793 52.097 14.894 1.00 76.31 288 GLN A C 1
ATOM 2265 O O . GLN A 1 288 ? 22.314 52.933 14.150 1.00 76.31 288 GLN A O 1
ATOM 2270 N N . CYS A 1 289 ? 21.325 52.397 16.107 1.00 69.94 289 CYS A N 1
ATOM 2271 C CA . CYS A 1 289 ? 21.311 53.750 16.651 1.00 69.94 289 CYS A CA 1
ATOM 2272 C C . CYS A 1 289 ? 22.475 54.009 17.609 1.00 69.94 289 CYS A C 1
ATOM 2274 O O . CYS A 1 289 ? 22.713 53.217 18.517 1.00 69.94 289 CYS A O 1
ATOM 2276 N N . TRP A 1 290 ? 23.186 55.121 17.395 1.00 59.62 290 TRP A N 1
ATOM 2277 C CA . TRP A 1 290 ? 24.378 55.504 18.169 1.00 59.62 290 TRP A CA 1
ATOM 2278 C C . TRP A 1 290 ? 24.391 56.983 18.602 1.00 59.62 290 TRP A C 1
ATOM 2280 O O . TRP A 1 290 ? 25.290 57.374 19.340 1.00 59.62 290 TRP A O 1
ATOM 2290 N N . ASP A 1 291 ? 23.446 57.816 18.141 1.00 59.69 291 ASP A N 1
ATOM 2291 C CA . ASP A 1 291 ? 23.459 59.269 18.383 1.00 59.69 291 ASP A CA 1
ATOM 2292 C C . ASP A 1 291 ? 22.046 59.837 18.636 1.00 59.69 291 ASP A C 1
ATOM 2294 O O . ASP A 1 291 ? 21.053 59.329 18.112 1.00 59.69 291 ASP A O 1
ATOM 2298 N N . HIS A 1 292 ? 21.957 60.906 19.431 1.00 55.97 292 HIS A N 1
ATOM 2299 C CA . HIS A 1 292 ? 20.725 61.447 20.030 1.00 55.97 292 HIS A CA 1
ATOM 2300 C C . HIS A 1 292 ? 20.273 62.792 19.420 1.00 55.97 292 HIS A C 1
ATOM 2302 O O . HIS A 1 292 ? 19.740 63.644 20.129 1.00 55.97 292 HIS A O 1
ATOM 2308 N N . GLY A 1 293 ? 20.530 63.060 18.133 1.00 57.50 293 GLY A N 1
ATOM 2309 C CA . GLY A 1 293 ? 20.466 64.448 17.648 1.00 57.50 293 GLY A CA 1
ATOM 2310 C C . GLY A 1 293 ? 20.064 64.678 16.197 1.00 57.50 293 GLY A C 1
ATOM 2311 O O . GLY A 1 293 ? 20.871 65.145 15.397 1.00 57.50 293 GLY A O 1
ATOM 2312 N N . GLN A 1 294 ? 18.791 64.473 15.864 1.00 64.75 294 GLN A N 1
ATOM 2313 C CA . GLN A 1 294 ? 18.132 65.117 14.718 1.00 64.75 294 GLN A CA 1
ATOM 2314 C C . GLN A 1 294 ? 16.714 65.474 15.186 1.00 64.75 294 GLN A C 1
ATOM 2316 O O . GLN A 1 294 ? 16.027 64.607 15.706 1.00 64.75 294 GLN A O 1
ATOM 2321 N N . GLY A 1 295 ? 16.302 66.743 15.088 1.00 71.56 295 GLY A N 1
ATOM 2322 C CA . GLY A 1 295 ? 14.978 67.187 15.557 1.00 71.56 295 GLY A CA 1
ATOM 2323 C C . GLY A 1 295 ? 13.797 66.483 14.861 1.00 71.56 295 GLY A C 1
ATOM 2324 O O . GLY A 1 295 ? 14.009 65.669 13.958 1.00 71.56 295 GLY A O 1
ATOM 2325 N N . PRO A 1 296 ? 12.548 66.822 15.225 1.00 81.06 296 PRO A N 1
ATOM 2326 C CA . PRO A 1 296 ? 11.387 66.044 14.818 1.00 81.06 296 PRO A CA 1
ATOM 2327 C C . PRO A 1 296 ? 11.177 66.059 13.297 1.00 81.06 296 PRO A C 1
ATOM 2329 O O . PRO A 1 296 ? 11.247 67.113 12.660 1.00 81.06 296 PRO A O 1
ATOM 2332 N N . LEU A 1 297 ? 10.874 64.898 12.714 1.00 86.19 297 LEU A N 1
ATOM 2333 C CA . LEU A 1 297 ? 10.547 64.719 11.301 1.00 86.19 297 LEU A CA 1
ATOM 2334 C C . LEU A 1 297 ? 9.105 64.249 11.138 1.00 86.19 297 LEU A C 1
ATOM 2336 O O . LEU A 1 297 ? 8.706 63.204 11.649 1.00 86.19 297 LEU A O 1
ATOM 2340 N N . LEU A 1 298 ? 8.343 65.000 10.348 1.00 87.50 298 LEU A N 1
ATOM 2341 C CA . LEU A 1 298 ? 6.983 64.649 9.967 1.00 87.50 298 LEU A CA 1
ATOM 2342 C C . LEU A 1 298 ? 6.981 63.726 8.741 1.00 87.50 298 LEU A C 1
ATOM 2344 O O . LEU A 1 298 ? 7.504 64.085 7.689 1.00 87.50 298 LEU A O 1
ATOM 2348 N N . LEU A 1 299 ? 6.332 62.572 8.870 1.00 89.94 299 LEU A N 1
ATOM 2349 C CA . LEU A 1 299 ? 6.102 61.583 7.817 1.00 89.94 299 LEU A CA 1
ATOM 2350 C C . LEU A 1 299 ? 4.584 61.432 7.607 1.00 89.94 299 LEU A C 1
ATOM 2352 O O . LEU A 1 299 ? 3.954 60.518 8.145 1.00 89.94 299 LEU A O 1
ATOM 2356 N N . PRO A 1 300 ? 3.958 62.344 6.843 1.00 86.31 300 PRO A N 1
ATOM 2357 C CA . PRO A 1 300 ? 2.506 62.525 6.824 1.00 86.31 300 PRO A CA 1
ATOM 2358 C C . PRO A 1 300 ? 1.751 61.457 6.023 1.00 86.31 300 PRO A C 1
ATOM 2360 O O . PRO A 1 300 ? 0.538 61.537 5.913 1.00 86.31 300 PRO A O 1
ATOM 2363 N N . THR A 1 301 ? 2.432 60.486 5.415 1.00 90.75 301 THR A N 1
ATOM 2364 C CA . THR A 1 301 ? 1.787 59.420 4.623 1.00 90.75 301 THR A CA 1
ATOM 2365 C C . THR A 1 301 ? 2.114 58.020 5.125 1.00 90.75 301 THR A C 1
ATOM 2367 O O . THR A 1 301 ? 1.603 57.056 4.566 1.00 90.75 301 THR A O 1
ATOM 2370 N N . MET A 1 302 ? 2.922 57.900 6.185 1.00 93.25 302 MET A N 1
ATOM 2371 C CA . MET A 1 302 ? 3.353 56.611 6.714 1.00 93.25 302 MET A CA 1
ATOM 2372 C C . MET A 1 302 ? 2.166 55.874 7.334 1.00 93.25 302 MET A C 1
ATOM 2374 O O . MET A 1 302 ? 1.585 56.346 8.305 1.00 93.25 302 MET A O 1
ATOM 2378 N N . GLU A 1 303 ? 1.830 54.714 6.775 1.00 93.38 303 GLU A N 1
ATOM 2379 C CA . GLU A 1 303 ? 0.753 53.827 7.219 1.00 93.38 303 GLU A CA 1
ATOM 2380 C C . GLU A 1 303 ? 1.313 52.584 7.934 1.00 93.38 303 GLU A C 1
ATOM 2382 O O . GLU A 1 303 ? 0.652 52.045 8.820 1.00 93.38 303 GLU A O 1
ATOM 2387 N N . SER A 1 304 ? 2.523 52.128 7.585 1.00 94.50 304 SER A N 1
ATOM 2388 C CA . SER A 1 304 ? 3.158 50.926 8.134 1.00 94.50 304 SER A CA 1
ATOM 2389 C C . SER A 1 304 ? 4.669 51.091 8.321 1.00 94.50 304 SER A C 1
ATOM 2391 O O . SER A 1 304 ? 5.389 51.390 7.375 1.00 94.50 304 SER A O 1
ATOM 2393 N N . LEU A 1 305 ? 5.177 50.823 9.520 1.00 92.38 305 LEU A N 1
ATOM 2394 C CA . LEU A 1 305 ? 6.607 50.871 9.824 1.00 92.38 305 LEU A CA 1
ATOM 2395 C C . LEU A 1 305 ? 7.038 49.574 10.514 1.00 92.38 305 LEU A C 1
ATOM 2397 O O . LEU A 1 305 ? 6.422 49.155 11.485 1.00 92.38 305 LEU A O 1
ATOM 2401 N N . THR A 1 306 ? 8.085 48.931 10.003 1.00 90.44 306 THR A N 1
ATOM 2402 C CA . THR A 1 306 ? 8.762 47.782 10.613 1.00 90.44 306 THR A CA 1
ATOM 2403 C C . THR A 1 306 ? 10.231 48.119 10.825 1.00 90.44 306 THR A C 1
ATOM 2405 O O . THR A 1 306 ? 10.943 48.433 9.871 1.00 90.44 306 THR A O 1
ATOM 2408 N N . VAL A 1 307 ? 10.685 48.046 12.070 1.00 86.50 307 VAL A N 1
ATOM 2409 C CA . VAL A 1 307 ? 12.070 48.318 12.453 1.00 86.50 307 VAL A CA 1
ATOM 2410 C C . VAL A 1 307 ? 12.695 47.048 13.005 1.00 86.50 307 VAL A C 1
ATOM 2412 O O . VAL A 1 307 ? 12.174 46.457 13.949 1.00 86.50 307 VAL A O 1
ATOM 2415 N N . PHE A 1 308 ? 13.827 46.656 12.432 1.00 82.12 308 PHE A N 1
ATOM 2416 C CA . PHE A 1 308 ? 14.674 45.604 12.970 1.00 82.12 308 PHE A CA 1
ATOM 2417 C C . PHE A 1 308 ? 15.833 46.253 13.741 1.00 82.12 308 PHE A C 1
ATOM 2419 O O . PHE A 1 308 ? 16.720 46.848 13.138 1.00 82.12 308 PHE A O 1
ATOM 2426 N N . ASP A 1 309 ? 15.802 46.224 15.068 1.00 74.56 309 ASP A N 1
ATOM 2427 C CA . ASP A 1 309 ? 16.786 46.862 15.943 1.00 74.56 309 ASP A CA 1
ATOM 2428 C C . ASP A 1 309 ? 18.032 45.986 16.118 1.00 74.56 309 ASP A C 1
ATOM 2430 O O . ASP A 1 309 ? 17.946 44.824 16.515 1.00 74.56 309 ASP A O 1
ATOM 2434 N N . HIS A 1 310 ? 19.199 46.555 15.837 1.00 69.94 310 HIS A N 1
ATOM 2435 C CA . HIS A 1 310 ? 20.501 45.931 16.045 1.00 69.94 310 HIS A CA 1
ATOM 2436 C C . HIS A 1 310 ? 21.383 46.705 17.047 1.00 69.94 310 HIS A C 1
ATOM 2438 O O . HIS A 1 310 ? 22.582 46.420 17.172 1.00 69.94 310 HIS A O 1
ATOM 2444 N N . SER A 1 311 ? 20.833 47.703 17.741 1.00 61.12 311 SER A N 1
ATOM 2445 C CA . SER A 1 311 ? 21.563 48.528 18.704 1.00 61.12 311 SER A CA 1
ATOM 2446 C C . SER A 1 311 ? 21.713 47.835 20.064 1.00 61.12 311 SER A C 1
ATOM 2448 O O . SER A 1 311 ? 20.827 47.131 20.534 1.00 61.12 311 SER A O 1
ATOM 2450 N N . SER A 1 312 ? 22.851 48.049 20.731 1.00 58.62 312 SER A N 1
ATOM 2451 C CA . SER A 1 312 ? 23.051 47.632 22.128 1.00 58.62 312 SER A CA 1
ATOM 2452 C C . SER A 1 312 ? 22.617 48.707 23.136 1.00 58.62 312 SER A C 1
ATOM 2454 O O . SER A 1 312 ? 22.875 48.560 24.328 1.00 58.62 312 SER A O 1
ATOM 2456 N N . GLN A 1 313 ? 22.036 49.818 22.666 1.00 62.06 313 GLN A N 1
ATOM 2457 C CA . GLN A 1 313 ? 21.656 50.986 23.465 1.00 62.06 313 GLN A CA 1
ATOM 2458 C C . GLN A 1 313 ? 20.197 51.361 23.169 1.00 62.06 313 GLN A C 1
ATOM 2460 O O . GLN A 1 313 ? 19.911 52.087 22.218 1.00 62.06 313 GLN A O 1
ATOM 2465 N N . SER A 1 314 ? 19.274 50.879 24.002 1.00 65.50 314 SER A N 1
ATOM 2466 C CA . SER A 1 314 ? 17.827 51.101 23.860 1.00 65.50 314 SER A CA 1
ATOM 2467 C C . SER A 1 314 ? 17.428 52.580 23.830 1.00 65.50 314 SER A C 1
ATOM 2469 O O . SER A 1 314 ? 16.552 52.967 23.059 1.00 65.50 314 SER A O 1
ATOM 2471 N N . ASP A 1 315 ? 18.116 53.420 24.605 1.00 68.69 315 ASP A N 1
ATOM 2472 C CA . ASP A 1 315 ? 17.809 54.850 24.728 1.00 68.69 315 ASP A CA 1
ATOM 2473 C C . ASP A 1 315 ? 18.003 55.604 23.400 1.00 68.69 315 ASP A C 1
ATOM 2475 O O . ASP A 1 315 ? 17.289 56.563 23.104 1.00 68.69 315 ASP A O 1
ATOM 2479 N N . ALA A 1 316 ? 18.954 55.169 22.565 1.00 70.56 316 ALA A N 1
ATOM 2480 C CA . ALA A 1 316 ? 19.198 55.770 21.254 1.00 70.56 316 ALA A CA 1
ATOM 2481 C C . ALA A 1 316 ? 18.089 55.416 20.247 1.00 70.56 316 ALA A C 1
ATOM 2483 O O . ALA A 1 316 ? 17.714 56.249 19.419 1.00 70.56 316 ALA A O 1
ATOM 2484 N N . MET A 1 317 ? 17.536 54.203 20.333 1.00 78.00 317 MET A N 1
ATOM 2485 C CA . MET A 1 317 ? 16.405 53.765 19.511 1.00 78.00 317 MET A CA 1
ATOM 2486 C C . MET A 1 317 ? 15.112 54.490 19.899 1.00 78.00 317 MET A C 1
ATOM 2488 O O . MET A 1 317 ? 14.424 55.020 19.025 1.00 78.00 317 MET A O 1
ATOM 2492 N N . GLU A 1 318 ? 14.810 54.563 21.200 1.00 79.56 318 GLU A N 1
ATOM 2493 C CA . GLU A 1 318 ? 13.660 55.311 21.723 1.00 79.56 318 GLU A CA 1
ATOM 2494 C C . GLU A 1 318 ? 13.721 56.770 21.269 1.00 79.56 318 GLU A C 1
ATOM 2496 O O . GLU A 1 318 ? 12.763 57.279 20.691 1.00 79.56 318 GLU A O 1
ATOM 2501 N N . HIS A 1 319 ? 14.886 57.406 21.419 1.00 78.81 319 HIS A N 1
ATOM 2502 C CA . HIS A 1 319 ? 15.084 58.778 20.976 1.00 78.81 319 HIS A CA 1
ATOM 2503 C C . HIS A 1 319 ? 14.866 58.952 19.466 1.00 78.81 319 HIS A C 1
ATOM 2505 O O . HIS A 1 319 ? 14.201 59.898 19.057 1.00 78.81 319 HIS A O 1
ATOM 2511 N N . PHE A 1 320 ? 15.393 58.056 18.623 1.00 82.62 320 PHE A N 1
ATOM 2512 C CA . PHE A 1 320 ? 15.189 58.123 17.171 1.00 82.62 320 PHE A CA 1
ATOM 2513 C C . PHE A 1 320 ? 13.699 58.066 16.801 1.00 82.62 320 PHE A C 1
ATOM 2515 O O . PHE A 1 320 ? 13.216 58.903 16.037 1.00 82.62 320 PHE A O 1
ATOM 2522 N N . LEU A 1 321 ? 12.962 57.110 17.371 1.00 84.62 321 LEU A N 1
ATOM 2523 C CA . LEU A 1 321 ? 11.529 56.936 17.127 1.00 84.62 321 LEU A CA 1
ATOM 2524 C C . LEU A 1 321 ? 10.699 58.096 17.710 1.00 84.62 321 LEU A C 1
ATOM 2526 O O . LEU A 1 321 ? 9.697 58.502 17.116 1.00 84.62 321 LEU A O 1
ATOM 2530 N N . ASP A 1 322 ? 11.131 58.688 18.826 1.00 83.62 322 ASP A N 1
ATOM 2531 C CA . ASP A 1 322 ? 10.494 59.864 19.433 1.00 83.62 322 ASP A CA 1
ATOM 2532 C C . ASP A 1 322 ? 10.576 61.131 18.578 1.00 83.62 322 ASP A C 1
ATOM 2534 O O . ASP A 1 322 ? 9.734 62.022 18.691 1.00 83.62 322 ASP A O 1
ATOM 2538 N N . GLN A 1 323 ? 11.522 61.191 17.648 1.00 85.12 323 GLN A N 1
ATOM 2539 C CA . GLN A 1 323 ? 11.609 62.289 16.690 1.00 85.12 323 GLN A CA 1
ATOM 2540 C C . GLN A 1 323 ? 10.708 62.072 15.464 1.00 85.12 323 GLN A C 1
ATOM 2542 O O . GLN A 1 323 ? 10.491 63.005 14.696 1.00 85.12 323 GLN A O 1
ATOM 2547 N N . LEU A 1 324 ? 10.148 60.880 15.240 1.00 86.75 324 LEU A N 1
ATOM 2548 C CA . LEU A 1 324 ? 9.273 60.623 14.092 1.00 86.75 324 LEU A CA 1
ATOM 2549 C C . LEU A 1 324 ? 7.815 60.972 14.418 1.00 86.75 324 LEU A C 1
ATOM 2551 O O . LEU A 1 324 ? 7.235 60.480 15.382 1.00 86.75 324 LEU A O 1
ATOM 2555 N N . ILE A 1 325 ? 7.187 61.803 13.589 1.00 88.06 325 ILE A N 1
ATOM 2556 C CA . ILE A 1 325 ? 5.765 62.149 13.696 1.00 88.06 325 ILE A CA 1
ATOM 2557 C C . ILE A 1 325 ? 5.039 61.515 12.508 1.00 88.06 325 ILE A C 1
ATOM 2559 O O . ILE A 1 325 ? 5.228 61.937 11.369 1.00 88.06 325 ILE A O 1
ATOM 2563 N N . MET A 1 326 ? 4.222 60.490 12.759 1.00 91.56 326 MET A N 1
ATOM 2564 C CA . MET A 1 326 ? 3.569 59.664 11.731 1.00 91.56 326 MET A CA 1
ATOM 2565 C C . MET A 1 326 ? 2.046 59.614 11.959 1.00 91.56 326 MET A C 1
ATOM 2567 O O . MET A 1 326 ? 1.514 58.598 12.404 1.00 91.56 326 MET A O 1
ATOM 2571 N N . PRO A 1 327 ? 1.307 60.695 11.653 1.00 86.81 327 PRO A N 1
ATOM 2572 C CA . PRO A 1 327 ? -0.083 60.855 12.091 1.00 86.81 327 PRO A CA 1
ATOM 2573 C C . PRO A 1 327 ? -1.049 59.807 11.519 1.00 86.81 327 PRO A C 1
ATOM 2575 O O . PRO A 1 327 ? -2.104 59.583 12.102 1.00 86.81 327 PRO A O 1
ATOM 2578 N N . HIS A 1 328 ? -0.700 59.154 10.405 1.00 90.94 328 HIS A N 1
ATOM 2579 C CA . HIS A 1 328 ? -1.526 58.140 9.739 1.00 90.94 328 HIS A CA 1
ATOM 2580 C C . HIS A 1 328 ? -1.027 56.704 9.948 1.00 90.94 328 HIS A C 1
ATOM 2582 O O . HIS A 1 328 ? -1.488 55.793 9.258 1.00 90.94 328 HIS A O 1
ATOM 2588 N N . LEU A 1 329 ? -0.099 56.482 10.884 1.00 93.50 329 LEU A N 1
ATOM 2589 C CA . LEU A 1 329 ? 0.459 55.156 11.118 1.00 93.50 329 LEU A CA 1
ATOM 2590 C C . LEU A 1 329 ? -0.629 54.218 11.642 1.00 93.50 329 LEU A C 1
ATOM 2592 O O . LEU A 1 329 ? -1.233 54.472 12.680 1.00 93.50 329 LEU A O 1
ATOM 2596 N N . THR A 1 330 ? -0.860 53.126 10.917 1.00 91.88 330 THR A N 1
ATOM 2597 C CA . THR A 1 330 ? -1.830 52.082 11.274 1.00 91.88 330 THR A CA 1
ATOM 2598 C C . THR A 1 330 ? -1.158 50.786 11.704 1.00 91.88 330 THR A C 1
ATOM 2600 O O . THR A 1 330 ? -1.760 50.035 12.471 1.00 91.88 330 THR A O 1
ATOM 2603 N N . LYS A 1 331 ? 0.075 50.525 11.242 1.00 92.50 331 LYS A N 1
ATOM 2604 C CA . LYS A 1 331 ? 0.855 49.333 11.592 1.00 92.50 331 LYS A CA 1
ATOM 2605 C C . LYS A 1 331 ? 2.248 49.697 12.086 1.00 92.50 331 LYS A C 1
ATOM 2607 O O . LYS A 1 331 ? 2.997 50.351 11.362 1.00 92.50 331 LYS A O 1
ATOM 2612 N N . PHE A 1 332 ? 2.624 49.227 13.267 1.00 91.50 332 PHE A N 1
ATOM 2613 C CA . PHE A 1 332 ? 3.956 49.447 13.821 1.00 91.50 332 PHE A CA 1
ATOM 2614 C C . PHE A 1 332 ? 4.550 48.144 14.345 1.00 91.50 332 PHE A C 1
ATOM 2616 O O . PHE A 1 332 ? 4.005 47.533 15.262 1.00 91.50 332 PHE A O 1
ATOM 2623 N N . HIS A 1 333 ? 5.661 47.713 13.757 1.00 90.19 333 HIS A N 1
ATOM 2624 C CA . HIS A 1 333 ? 6.367 46.494 14.127 1.00 90.19 333 HIS A CA 1
ATOM 2625 C C . HIS A 1 333 ? 7.803 46.818 14.557 1.00 90.19 333 HIS A C 1
ATOM 2627 O O . HIS A 1 333 ? 8.518 47.524 13.848 1.00 90.19 333 HIS A O 1
ATOM 2633 N N . LEU A 1 334 ? 8.245 46.266 15.681 1.00 83.88 334 LEU A N 1
ATOM 2634 C CA . LEU A 1 334 ? 9.609 46.406 16.186 1.00 83.88 334 LEU A CA 1
ATOM 2635 C C . LEU A 1 334 ? 10.168 45.035 16.567 1.00 83.88 334 LEU A C 1
ATOM 2637 O O . LEU A 1 334 ? 9.524 44.292 17.306 1.00 83.88 334 LEU A O 1
ATOM 2641 N N . GLU A 1 335 ? 11.365 44.705 16.089 1.00 79.69 335 GLU A N 1
ATOM 2642 C CA . GLU A 1 335 ? 12.017 43.413 16.327 1.00 79.69 335 GLU A CA 1
ATOM 2643 C C . GLU A 1 335 ? 13.513 43.585 16.614 1.00 79.69 335 GLU A C 1
ATOM 2645 O O . GLU A 1 335 ? 14.223 44.126 15.782 1.00 79.69 335 GLU A O 1
ATOM 2650 N N . ASN A 1 336 ? 14.022 43.110 17.757 1.00 67.12 336 ASN A N 1
ATOM 2651 C CA . ASN A 1 336 ? 15.460 43.181 18.075 1.00 67.12 336 ASN A CA 1
ATOM 2652 C C . ASN A 1 336 ? 16.228 41.922 17.636 1.00 67.12 336 ASN A C 1
ATOM 2654 O O . ASN A 1 336 ? 15.828 40.786 17.917 1.00 67.12 336 ASN A O 1
ATOM 2658 N N . ILE A 1 337 ? 17.348 42.116 16.938 1.00 57.47 337 ILE A N 1
ATOM 2659 C CA . ILE A 1 337 ? 18.109 41.062 16.266 1.00 57.47 337 ILE A CA 1
ATOM 2660 C C . ILE A 1 337 ? 19.476 40.777 16.927 1.00 57.47 337 ILE A C 1
ATOM 2662 O O . ILE A 1 337 ? 19.952 39.651 16.782 1.00 57.47 337 ILE A O 1
ATOM 2666 N N . THR A 1 338 ? 20.095 41.683 17.705 1.00 51.16 338 THR A N 1
ATOM 2667 C CA . THR A 1 338 ? 21.522 41.534 18.108 1.00 51.16 338 THR A CA 1
ATOM 2668 C C . THR A 1 338 ? 21.837 41.307 19.584 1.00 51.16 338 THR A C 1
ATOM 2670 O O . THR A 1 338 ? 22.820 40.617 19.858 1.00 51.16 338 THR A O 1
ATOM 2673 N N . SER A 1 339 ? 21.097 41.855 20.549 1.00 50.12 339 SER A N 1
ATOM 2674 C CA . SER A 1 339 ? 21.497 41.776 21.964 1.00 50.12 339 SER A CA 1
ATOM 2675 C C . SER A 1 339 ? 20.796 40.641 22.716 1.00 50.12 339 SER A C 1
ATOM 2677 O O . SER A 1 339 ? 19.600 40.407 22.565 1.00 50.12 339 SER A O 1
ATOM 2679 N N . SER A 1 340 ? 21.540 39.944 23.584 1.00 50.72 340 SER A N 1
ATOM 2680 C CA . SER A 1 340 ? 20.972 39.009 24.568 1.00 50.72 340 SER A CA 1
ATOM 2681 C C . SER A 1 340 ? 20.095 39.712 25.607 1.00 50.72 340 SER A C 1
ATOM 2683 O O . SER A 1 340 ? 19.316 39.049 26.274 1.00 50.72 340 SER A O 1
ATOM 2685 N N . GLN A 1 341 ? 20.200 41.039 25.727 1.00 51.41 341 GLN A N 1
ATOM 2686 C CA . GLN A 1 341 ? 19.298 41.889 26.500 1.00 51.41 341 GLN A CA 1
ATOM 2687 C C . GLN A 1 341 ? 18.226 42.463 25.562 1.00 51.41 341 GLN A C 1
ATOM 2689 O O . GLN A 1 341 ? 18.573 43.085 24.563 1.00 51.41 341 GLN A O 1
ATOM 2694 N N . GLY A 1 342 ? 16.941 42.223 25.838 1.00 56.62 342 GLY A N 1
ATOM 2695 C CA . GLY A 1 342 ? 15.830 42.697 24.997 1.00 56.62 342 GLY A CA 1
ATOM 2696 C C . GLY A 1 342 ? 15.716 44.228 24.903 1.00 56.62 342 GLY A C 1
ATOM 2697 O O . GLY A 1 342 ? 16.389 44.961 25.627 1.00 56.62 342 GLY A O 1
ATOM 2698 N N . VAL A 1 343 ? 14.834 44.717 24.025 1.00 58.31 343 VAL A N 1
ATOM 2699 C CA . VAL A 1 343 ? 14.573 46.161 23.862 1.00 58.31 343 VAL A CA 1
ATOM 2700 C C . VAL A 1 343 ? 13.974 46.736 25.149 1.00 58.31 343 VAL A C 1
ATOM 2702 O O . VAL A 1 343 ? 12.956 46.229 25.630 1.00 58.31 343 VAL A O 1
ATOM 2705 N N . GLN A 1 344 ? 14.574 47.808 25.678 1.00 62.38 344 GLN A N 1
ATOM 2706 C CA . GLN A 1 344 ? 14.058 48.558 26.829 1.00 62.38 344 GLN A CA 1
ATOM 2707 C C . GLN A 1 344 ? 13.385 49.854 26.351 1.00 62.38 344 GLN A C 1
ATOM 2709 O O . GLN A 1 344 ? 14.024 50.897 26.304 1.00 62.38 344 GLN A O 1
ATOM 2714 N N . LEU A 1 345 ? 12.108 49.794 25.958 1.00 71.19 345 LEU A N 1
ATOM 2715 C CA . LEU A 1 345 ? 11.322 51.005 25.677 1.00 71.19 345 LEU A CA 1
ATOM 2716 C C . LEU A 1 345 ? 10.580 51.462 26.933 1.00 71.19 345 LEU A C 1
ATOM 2718 O O . LEU A 1 345 ? 9.991 50.650 27.653 1.00 71.19 345 LEU A O 1
ATOM 2722 N N . SER A 1 346 ? 10.595 52.765 27.194 1.00 74.94 346 SER A N 1
ATOM 2723 C CA . SER A 1 346 ? 9.915 53.354 28.339 1.00 74.94 346 SER A CA 1
ATOM 2724 C C . SER A 1 346 ? 8.392 53.392 28.152 1.00 74.94 346 SER A C 1
ATOM 2726 O O . SER A 1 346 ? 7.858 53.402 27.045 1.00 74.94 346 SER A O 1
ATOM 2728 N N . ARG A 1 347 ? 7.649 53.460 29.262 1.00 77.12 347 ARG A N 1
ATOM 2729 C CA . ARG A 1 347 ? 6.200 53.709 29.227 1.00 77.12 347 ARG A CA 1
ATOM 2730 C C . ARG A 1 347 ? 5.870 55.036 28.523 1.00 77.12 347 ARG A C 1
ATOM 2732 O O . ARG A 1 347 ? 4.902 55.099 27.769 1.00 77.12 347 ARG A O 1
ATOM 2739 N N . MET A 1 348 ? 6.692 56.062 28.754 1.00 78.62 348 MET A N 1
ATOM 2740 C CA . MET A 1 348 ? 6.520 57.386 28.154 1.00 78.62 348 MET A CA 1
ATOM 2741 C C . MET A 1 348 ? 6.609 57.345 26.628 1.00 78.62 348 MET A C 1
ATOM 2743 O O . MET A 1 348 ? 5.834 58.028 25.968 1.00 78.62 348 MET A O 1
ATOM 2747 N N . PHE A 1 349 ? 7.485 56.511 26.060 1.00 82.38 349 PHE A N 1
ATOM 2748 C CA . PHE A 1 349 ? 7.570 56.321 24.612 1.00 82.38 349 PHE A CA 1
ATOM 2749 C C . PHE A 1 349 ? 6.221 55.925 24.003 1.00 82.38 349 PHE A C 1
ATOM 2751 O O . PHE A 1 349 ? 5.767 56.536 23.037 1.00 82.38 349 PHE A O 1
ATOM 2758 N N . PHE A 1 350 ? 5.549 54.924 24.579 1.00 83.00 350 PHE A N 1
ATOM 2759 C CA . PHE A 1 350 ? 4.264 54.444 24.065 1.00 83.00 350 PHE A CA 1
ATOM 2760 C C . PHE A 1 350 ? 3.137 55.459 24.266 1.00 83.00 350 PHE A C 1
ATOM 2762 O O . PHE A 1 350 ? 2.302 55.608 23.376 1.00 83.00 350 PHE A O 1
ATOM 2769 N N . GLU A 1 351 ? 3.146 56.198 25.378 1.00 82.19 351 GLU A N 1
ATOM 2770 C CA . GLU A 1 351 ? 2.241 57.334 25.596 1.00 82.19 351 GLU A CA 1
ATOM 2771 C C . GLU A 1 351 ? 2.434 58.385 24.488 1.00 82.19 351 GLU A C 1
ATOM 2773 O O . GLU A 1 351 ? 1.492 58.677 23.748 1.00 82.19 351 GLU A O 1
ATOM 2778 N N . HIS A 1 352 ? 3.668 58.843 24.253 1.00 85.06 352 HIS A N 1
ATOM 2779 C CA . HIS A 1 352 ? 3.983 59.785 23.175 1.00 85.06 352 HIS A CA 1
ATOM 2780 C C . HIS A 1 352 ? 3.669 59.233 21.777 1.00 85.06 352 HIS A C 1
ATOM 2782 O O . HIS A 1 352 ? 3.270 59.985 20.886 1.00 85.06 352 HIS A O 1
ATOM 2788 N N . LEU A 1 353 ? 3.898 57.941 21.528 1.00 85.25 353 LEU A N 1
ATOM 2789 C CA . LEU A 1 353 ? 3.590 57.301 20.249 1.00 85.25 353 LEU A CA 1
ATOM 2790 C C . LEU A 1 353 ? 2.076 57.261 20.018 1.00 85.25 353 LEU A C 1
ATOM 2792 O O . LEU A 1 353 ? 1.638 57.540 18.904 1.00 85.25 353 LEU A O 1
ATOM 2796 N N . SER A 1 354 ? 1.286 56.980 21.058 1.00 84.38 354 SER A N 1
ATOM 2797 C CA . SER A 1 354 ? -0.181 56.986 20.993 1.00 84.38 354 SER A CA 1
ATOM 2798 C C . SER A 1 354 ? -0.750 58.376 20.716 1.00 84.38 354 SER A C 1
ATOM 2800 O O . SER A 1 354 ? -1.674 58.510 19.916 1.00 84.38 354 SER A O 1
ATOM 2802 N N . GLU A 1 355 ? -0.145 59.423 21.282 1.00 83.31 355 GLU A N 1
ATOM 2803 C CA . GLU A 1 355 ? -0.534 60.811 21.021 1.00 83.31 355 GLU A CA 1
ATOM 2804 C C . GLU A 1 355 ? -0.186 61.248 19.592 1.00 83.31 355 GLU A C 1
ATOM 2806 O O . GLU A 1 355 ? -0.984 61.908 18.924 1.00 83.31 355 GLU A O 1
ATOM 2811 N N . ARG A 1 356 ? 0.999 60.870 19.097 1.00 84.88 356 ARG A N 1
ATOM 2812 C CA . ARG A 1 356 ? 1.479 61.254 17.757 1.00 84.88 356 ARG A CA 1
ATOM 2813 C C . ARG A 1 356 ? 0.890 60.408 16.630 1.00 84.88 356 ARG A C 1
ATOM 2815 O O . ARG A 1 356 ? 0.827 60.881 15.498 1.00 84.88 356 ARG A O 1
ATOM 2822 N N . SER A 1 357 ? 0.513 59.167 16.928 1.00 86.00 357 SER A N 1
ATOM 2823 C CA . SER A 1 357 ? 0.055 58.158 15.967 1.00 86.00 357 SER A CA 1
ATOM 2824 C C . SER A 1 357 ? -1.181 57.413 16.507 1.00 86.00 357 SER A C 1
ATOM 2826 O O . SER A 1 357 ? -1.134 56.203 16.740 1.00 86.00 357 SER A O 1
ATOM 2828 N N . PRO A 1 358 ? -2.317 58.105 16.711 1.00 82.94 358 PRO A N 1
ATOM 2829 C CA . PRO A 1 358 ? -3.492 57.538 17.386 1.00 82.94 358 PRO A CA 1
ATOM 2830 C C . PRO A 1 358 ? -4.224 56.459 16.570 1.00 82.94 358 PRO A C 1
ATOM 2832 O O . PRO A 1 358 ? -5.098 55.766 17.092 1.00 82.94 358 PRO A O 1
ATOM 2835 N N . HIS A 1 359 ? -3.895 56.316 15.284 1.00 88.75 359 HIS A N 1
ATOM 2836 C CA . HIS A 1 359 ? -4.543 55.384 14.359 1.00 88.75 359 HIS A CA 1
ATOM 2837 C C . HIS A 1 359 ? -3.887 54.000 14.296 1.00 88.75 359 HIS A C 1
ATOM 2839 O O . HIS A 1 359 ? -4.316 53.172 13.489 1.00 88.75 359 HIS A O 1
ATOM 2845 N N . ILE A 1 360 ? -2.885 53.721 15.139 1.00 90.19 360 ILE A N 1
ATOM 2846 C CA . ILE A 1 360 ? -2.252 52.402 15.183 1.00 90.19 360 ILE A CA 1
ATOM 2847 C C . ILE A 1 360 ? -3.303 51.355 15.554 1.00 90.19 360 ILE A C 1
ATOM 2849 O O . ILE A 1 360 ? -3.934 51.412 16.609 1.00 90.19 360 ILE A O 1
ATOM 2853 N N . SER A 1 361 ? -3.480 50.411 14.636 1.00 88.94 361 SER A N 1
ATOM 2854 C CA . SER A 1 361 ? -4.429 49.305 14.711 1.00 88.94 361 SER A CA 1
ATOM 2855 C C . SER A 1 361 ? -3.744 47.942 14.782 1.00 88.94 361 SER A C 1
ATOM 2857 O O . SER A 1 361 ? -4.351 47.004 15.283 1.00 88.94 361 SER A O 1
ATOM 2859 N N . ASP A 1 362 ? -2.491 47.839 14.328 1.00 90.12 362 ASP A N 1
ATOM 2860 C CA . ASP A 1 362 ? -1.673 46.622 14.343 1.00 90.12 362 ASP A CA 1
ATOM 2861 C C . ASP A 1 362 ? -0.307 46.936 14.967 1.00 90.12 362 ASP A C 1
ATOM 2863 O O . ASP A 1 362 ? 0.484 47.700 14.405 1.00 90.12 362 ASP A O 1
ATOM 2867 N N . LEU A 1 363 ? -0.047 46.394 16.153 1.00 87.81 363 LEU A N 1
ATOM 2868 C CA . LEU A 1 363 ? 1.174 46.634 16.916 1.00 87.81 363 LEU A CA 1
ATOM 2869 C C . LEU A 1 363 ? 1.889 45.310 17.174 1.00 87.81 363 LEU A C 1
ATOM 2871 O O . LEU A 1 363 ? 1.342 44.438 17.841 1.00 87.81 363 LEU A O 1
ATOM 2875 N N . THR A 1 364 ? 3.120 45.164 16.683 1.00 86.88 364 THR A N 1
ATOM 2876 C CA . THR A 1 364 ? 3.947 43.969 16.916 1.00 86.88 364 THR A CA 1
ATOM 2877 C C . THR A 1 364 ? 5.261 44.346 17.589 1.00 86.88 364 THR A C 1
ATOM 2879 O O . THR A 1 364 ? 6.025 45.133 17.042 1.00 86.88 364 THR A O 1
ATOM 2882 N N . LEU A 1 365 ? 5.572 43.751 18.738 1.00 80.00 365 LEU A N 1
ATOM 2883 C CA . LEU A 1 365 ? 6.829 43.954 19.457 1.00 80.00 365 LEU A CA 1
ATOM 2884 C C . LEU A 1 365 ? 7.494 42.598 19.719 1.00 80.00 365 LEU A C 1
ATOM 2886 O O . LEU A 1 365 ? 6.913 41.735 20.377 1.00 80.00 365 LEU A O 1
ATOM 2890 N N . ARG A 1 366 ? 8.716 42.403 19.209 1.00 76.62 366 ARG A N 1
ATOM 2891 C CA . ARG A 1 366 ? 9.498 41.168 19.365 1.00 76.62 366 ARG A CA 1
ATOM 2892 C C . ARG A 1 366 ? 10.807 41.418 20.137 1.00 76.62 366 ARG A C 1
ATOM 2894 O O . ARG A 1 366 ? 11.539 42.355 19.835 1.00 76.62 366 ARG A O 1
ATOM 2901 N N . LYS A 1 367 ? 11.118 40.537 21.095 1.00 66.12 367 LYS A N 1
ATOM 2902 C CA . LYS A 1 367 ? 12.233 40.537 22.066 1.00 66.12 367 LYS A CA 1
ATOM 2903 C C . LYS A 1 367 ? 12.285 41.748 23.015 1.00 66.12 367 LYS A C 1
ATOM 2905 O O . LYS A 1 367 ? 13.306 42.424 23.119 1.00 66.12 367 LYS A O 1
ATOM 2910 N N . LEU A 1 368 ? 11.194 42.007 23.737 1.00 61.12 368 LEU A N 1
ATOM 2911 C CA . LEU A 1 368 ? 11.149 42.973 24.851 1.00 61.12 368 LEU A CA 1
ATOM 2912 C C . LEU A 1 368 ? 11.898 42.434 26.088 1.00 61.12 368 LEU A C 1
ATOM 2914 O O . LEU A 1 368 ? 11.817 41.241 26.369 1.00 61.12 368 LEU A O 1
ATOM 2918 N N . SER A 1 369 ? 12.621 43.285 26.830 1.00 56.50 369 SER A N 1
ATOM 2919 C CA . SER A 1 369 ? 13.281 42.880 28.088 1.00 56.50 369 SER A CA 1
ATOM 2920 C C . SER A 1 369 ? 12.328 42.905 29.291 1.00 56.50 369 SER A C 1
ATOM 2922 O O . SER A 1 369 ? 11.542 43.841 29.430 1.00 56.50 369 SER A O 1
ATOM 2924 N N . ASP A 1 370 ? 12.486 41.954 30.211 1.00 52.19 370 ASP A N 1
ATOM 2925 C CA . ASP A 1 370 ? 11.518 41.639 31.272 1.00 52.19 370 ASP A CA 1
ATOM 2926 C C . ASP A 1 370 ? 11.349 42.632 32.426 1.00 52.19 370 ASP A C 1
ATOM 2928 O O . ASP A 1 370 ? 10.369 42.581 33.166 1.00 52.19 370 ASP A O 1
ATOM 2932 N N . SER A 1 371 ? 12.298 43.540 32.649 1.00 46.22 371 SER A N 1
ATOM 2933 C CA . SER A 1 371 ? 12.369 44.258 33.931 1.00 46.22 371 SER A CA 1
ATOM 2934 C C . SER A 1 371 ? 11.280 45.322 34.151 1.00 46.22 371 SER A C 1
ATOM 2936 O O . SER A 1 371 ? 11.259 45.943 35.215 1.00 46.22 371 SER A O 1
ATOM 2938 N N . ARG A 1 372 ? 10.376 45.563 33.183 1.00 49.72 372 ARG A N 1
ATOM 2939 C CA . ARG A 1 372 ? 9.347 46.627 33.250 1.00 49.72 372 ARG A CA 1
ATOM 2940 C C . ARG A 1 372 ? 8.007 46.310 32.572 1.00 49.72 372 ARG A C 1
ATOM 2942 O O . ARG A 1 372 ? 7.187 47.219 32.417 1.00 49.72 372 ARG A O 1
ATOM 2949 N N . THR A 1 373 ? 7.742 45.070 32.179 1.00 54.22 373 THR A N 1
ATOM 2950 C CA . THR A 1 373 ? 6.574 44.685 31.359 1.00 54.22 373 THR A CA 1
ATOM 2951 C C . THR A 1 373 ? 5.231 45.059 32.001 1.00 54.22 373 THR A C 1
ATOM 2953 O O . THR A 1 373 ? 4.362 45.605 31.321 1.00 54.22 373 THR A O 1
ATOM 2956 N N . SER A 1 374 ? 5.111 44.933 33.326 1.00 54.94 374 SER A N 1
ATOM 2957 C CA . SER A 1 374 ? 3.930 45.353 34.102 1.00 54.94 374 SER A CA 1
ATOM 2958 C C . SER A 1 374 ? 3.637 46.863 34.040 1.00 54.94 374 SER A C 1
ATOM 2960 O O . SER A 1 374 ? 2.499 47.290 34.224 1.00 54.94 374 SER A O 1
ATOM 2962 N N . SER A 1 375 ? 4.640 47.695 33.731 1.00 56.69 375 SER A N 1
ATOM 2963 C CA . SER A 1 375 ? 4.483 49.150 33.586 1.00 56.69 375 SER A CA 1
ATOM 2964 C C . SER A 1 375 ? 4.187 49.610 32.153 1.00 56.69 375 SER A C 1
ATOM 2966 O O . SER A 1 375 ? 3.668 50.710 31.970 1.00 56.69 375 SER A O 1
ATOM 2968 N N . VAL A 1 376 ? 4.486 48.778 31.148 1.00 65.75 376 VAL A N 1
ATOM 2969 C CA . VAL A 1 376 ? 4.334 49.100 29.716 1.00 65.75 376 VAL A CA 1
ATOM 2970 C C . VAL A 1 376 ? 2.961 48.683 29.186 1.00 65.75 376 VAL A C 1
ATOM 2972 O O . VAL A 1 376 ? 2.376 49.405 28.382 1.00 65.75 376 VAL A O 1
ATOM 2975 N N . ILE A 1 377 ? 2.412 47.568 29.680 1.00 69.75 377 ILE A N 1
ATOM 2976 C CA . ILE A 1 377 ? 1.102 47.034 29.266 1.00 69.75 377 ILE A CA 1
ATOM 2977 C C . ILE A 1 377 ? -0.017 48.094 29.315 1.00 69.75 377 ILE A C 1
ATOM 2979 O O . ILE A 1 377 ? -0.715 48.242 28.311 1.00 69.75 377 ILE A O 1
ATOM 2983 N N . PRO A 1 378 ? -0.173 48.896 30.391 1.00 68.75 378 PRO A N 1
ATOM 2984 C CA . PRO A 1 378 ? -1.204 49.931 30.422 1.00 68.75 378 PRO A CA 1
ATOM 2985 C C . PRO A 1 378 ? -1.051 50.988 29.322 1.00 68.75 378 PRO A C 1
ATOM 2987 O O . PRO A 1 378 ? -2.056 51.493 28.833 1.00 68.75 378 PRO A O 1
ATOM 2990 N N . ALA A 1 379 ? 0.179 51.310 28.904 1.00 70.19 379 ALA A N 1
ATOM 2991 C CA . ALA A 1 379 ? 0.424 52.290 27.846 1.00 70.19 379 ALA A CA 1
ATOM 2992 C C . ALA A 1 379 ? 0.114 51.744 26.442 1.00 70.19 379 ALA A C 1
ATOM 2994 O O . ALA A 1 379 ? -0.359 52.488 25.588 1.00 70.19 379 ALA A O 1
ATOM 2995 N N . LEU A 1 380 ? 0.288 50.437 26.210 1.00 73.44 380 LEU A N 1
ATOM 2996 C CA . LEU A 1 380 ? -0.106 49.780 24.954 1.00 73.44 380 LEU A CA 1
ATOM 2997 C C . LEU A 1 380 ? -1.628 49.772 24.741 1.00 73.44 380 LEU A C 1
ATOM 2999 O O . LEU A 1 380 ? -2.091 49.663 23.612 1.00 73.44 380 LEU A O 1
ATOM 3003 N N . LEU A 1 381 ? -2.416 49.904 25.809 1.00 68.81 381 LEU A N 1
ATOM 3004 C CA . LEU A 1 381 ? -3.877 49.988 25.727 1.00 68.81 381 LEU A CA 1
ATOM 3005 C C . LEU A 1 381 ? -4.389 51.419 25.521 1.00 68.81 381 LEU A C 1
ATOM 3007 O O . LEU A 1 381 ? -5.585 51.608 25.320 1.00 68.81 381 LEU A O 1
ATOM 3011 N N . LEU A 1 382 ? -3.507 52.424 25.525 1.00 70.88 382 LEU A N 1
ATOM 3012 C CA . LEU A 1 382 ? -3.878 53.816 25.251 1.00 70.88 382 LEU A CA 1
ATOM 3013 C C . LEU A 1 382 ? -4.160 54.077 23.766 1.00 70.88 382 LEU A C 1
ATOM 3015 O O . LEU A 1 382 ? -4.731 55.113 23.436 1.00 70.88 382 LEU A O 1
ATOM 3019 N N . PHE A 1 383 ? -3.791 53.156 22.869 1.00 79.12 383 PHE A N 1
ATOM 3020 C CA . PHE A 1 383 ? -4.068 53.277 21.440 1.00 79.12 383 PHE A CA 1
ATOM 3021 C C . PHE A 1 383 ? -5.564 53.041 21.164 1.00 79.12 383 PHE A C 1
ATOM 3023 O O . PHE A 1 383 ? -6.044 51.910 21.284 1.00 79.12 383 PHE A O 1
ATOM 3030 N N . PRO A 1 384 ? -6.323 54.072 20.749 1.00 76.06 384 PRO A N 1
ATOM 3031 C CA . PRO A 1 384 ? -7.780 53.980 20.653 1.00 76.06 384 PRO A CA 1
ATOM 3032 C C . PRO A 1 384 ? -8.262 53.098 19.491 1.00 76.06 384 PRO A C 1
ATOM 3034 O O . PRO A 1 384 ? -9.405 52.646 19.504 1.00 76.06 384 PRO A O 1
ATOM 3037 N N . CYS A 1 385 ? -7.412 52.859 18.486 1.00 84.19 385 CYS A N 1
ATOM 3038 C CA . CYS A 1 385 ? -7.739 52.071 17.293 1.00 84.19 385 CYS A CA 1
ATOM 3039 C C . CYS A 1 385 ? -7.123 50.663 17.298 1.00 84.19 385 CYS A C 1
ATOM 3041 O O . CYS A 1 385 ? -7.226 49.968 16.285 1.00 84.19 385 CYS A O 1
ATOM 3043 N N . LEU A 1 386 ? -6.462 50.252 18.387 1.00 84.94 386 LEU A N 1
ATOM 3044 C CA . LEU A 1 386 ? -5.678 49.021 18.422 1.00 84.94 386 LEU A CA 1
ATOM 3045 C C . LEU A 1 386 ? -6.580 47.791 18.293 1.00 84.94 386 LEU A C 1
ATOM 3047 O O . LEU A 1 386 ? -7.293 47.436 19.225 1.00 84.94 386 LEU A O 1
ATOM 3051 N N . ALA A 1 387 ? -6.533 47.142 17.130 1.00 84.88 387 ALA A N 1
ATOM 3052 C CA . ALA A 1 387 ? -7.322 45.958 16.809 1.00 84.88 387 ALA A CA 1
ATOM 3053 C C . ALA A 1 387 ? -6.514 44.662 16.926 1.00 84.88 387 ALA A C 1
ATOM 3055 O O . ALA A 1 387 ? -7.084 43.608 17.217 1.00 84.88 387 ALA A O 1
ATOM 3056 N N . LYS A 1 388 ? -5.196 44.749 16.721 1.00 86.75 388 LYS A N 1
ATOM 3057 C CA . LYS A 1 388 ? -4.254 43.639 16.762 1.00 86.75 388 LYS A CA 1
ATOM 3058 C C . LYS A 1 388 ? -3.009 43.996 17.562 1.00 86.75 388 LYS A C 1
ATOM 3060 O O . LYS A 1 388 ? -2.336 44.979 17.260 1.00 86.75 388 LYS A O 1
ATOM 3065 N N . LEU A 1 389 ? -2.684 43.162 18.544 1.00 84.38 389 LEU A N 1
ATOM 3066 C CA . LEU A 1 389 ? -1.474 43.280 19.354 1.00 84.38 389 LEU A CA 1
ATOM 3067 C C . LEU A 1 389 ? -0.693 41.964 19.322 1.00 84.38 389 LEU A C 1
ATOM 3069 O O . LEU A 1 389 ? -1.258 40.905 19.577 1.00 84.38 389 LEU A O 1
ATOM 3073 N N . ASN A 1 390 ? 0.600 42.021 19.011 1.00 84.25 390 ASN A N 1
ATOM 3074 C CA . ASN A 1 390 ? 1.485 40.863 18.965 1.00 84.25 390 ASN A CA 1
ATOM 3075 C C . ASN A 1 390 ? 2.741 41.103 19.817 1.00 84.25 390 ASN A C 1
ATOM 3077 O O . ASN A 1 390 ? 3.537 41.987 19.506 1.00 84.25 390 ASN A O 1
ATOM 3081 N N . LEU A 1 391 ? 2.921 40.333 20.890 1.00 77.31 391 LEU A N 1
ATOM 3082 C CA . LEU A 1 391 ? 4.019 40.473 21.850 1.00 77.31 391 LEU A CA 1
ATOM 3083 C C . LEU A 1 391 ? 4.832 39.176 21.931 1.00 77.31 391 LEU A C 1
ATOM 3085 O O . LEU A 1 391 ? 4.369 38.167 22.447 1.00 77.31 391 LEU A O 1
ATOM 3089 N N . VAL A 1 392 ? 6.070 39.188 21.447 1.00 70.50 392 VAL A N 1
ATOM 3090 C CA . VAL A 1 392 ? 6.901 37.976 21.337 1.00 70.50 392 VAL A CA 1
ATOM 3091 C C . VAL A 1 392 ? 8.200 38.181 22.103 1.00 70.50 392 VAL A C 1
ATOM 3093 O O . VAL A 1 392 ? 9.033 38.957 21.659 1.00 70.50 392 VAL A O 1
ATOM 3096 N N . ALA A 1 393 ? 8.427 37.514 23.234 1.00 58.53 393 ALA A N 1
ATOM 3097 C CA . ALA A 1 393 ? 9.678 37.634 23.996 1.00 58.53 393 ALA A CA 1
ATOM 3098 C C . ALA A 1 393 ? 10.625 36.449 23.725 1.00 58.53 393 ALA A C 1
ATOM 3100 O O . ALA A 1 393 ? 10.184 35.309 23.625 1.00 58.53 393 ALA A O 1
ATOM 3101 N N . TRP A 1 394 ? 11.935 36.704 23.629 1.00 52.81 394 TRP A N 1
ATOM 3102 C CA . TRP A 1 394 ? 12.957 35.651 23.603 1.00 52.81 394 TRP A CA 1
ATOM 3103 C C . TRP A 1 394 ? 14.039 35.978 24.623 1.00 52.81 394 TRP A C 1
ATOM 3105 O O . TRP A 1 394 ? 14.689 37.015 24.497 1.00 52.81 394 TRP A O 1
ATOM 3115 N N . TYR A 1 395 ? 14.291 35.071 25.564 1.00 43.84 395 TYR A N 1
ATOM 3116 C CA . TYR A 1 395 ? 15.531 35.073 26.333 1.00 43.84 395 TYR A CA 1
ATOM 3117 C C . TYR A 1 395 ? 16.198 33.696 26.281 1.00 43.84 395 TYR A C 1
ATOM 3119 O O . TYR A 1 395 ? 15.543 32.656 26.325 1.00 43.84 395 TYR A O 1
ATOM 3127 N N . LEU A 1 396 ? 17.520 33.713 26.150 1.00 45.44 396 LEU A N 1
ATOM 3128 C CA . LEU A 1 396 ? 18.422 32.567 26.185 1.00 45.44 396 LEU A CA 1
ATOM 3129 C C . LEU A 1 396 ? 19.495 32.956 27.213 1.00 45.44 396 LEU A C 1
ATOM 3131 O O . LEU A 1 396 ? 20.319 33.818 26.894 1.00 45.44 396 LEU A O 1
ATOM 3135 N N . PRO A 1 397 ? 19.518 32.405 28.442 1.00 36.47 397 PRO A N 1
ATOM 3136 C CA . PRO A 1 397 ? 20.634 32.657 29.336 1.00 36.47 397 PRO A CA 1
ATOM 3137 C C . PRO A 1 397 ? 21.833 31.867 28.816 1.00 36.47 397 PRO A C 1
ATOM 3139 O O . PRO A 1 397 ? 21.872 30.633 28.840 1.00 36.47 397 PRO A O 1
ATOM 3142 N N . SER A 1 398 ? 22.832 32.584 28.319 1.00 38.81 398 SER A N 1
ATOM 3143 C CA . SER A 1 398 ? 24.174 32.046 28.169 1.00 38.81 398 SER A CA 1
ATOM 3144 C C . SER A 1 398 ? 24.821 31.967 29.555 1.00 38.81 398 SER A C 1
ATOM 3146 O O . SER A 1 398 ? 25.366 32.958 30.034 1.00 38.81 398 SER A O 1
ATOM 3148 N N . GLY A 1 399 ? 24.755 30.781 30.165 1.00 42.41 399 GLY A N 1
ATOM 3149 C CA . GLY A 1 399 ? 25.517 30.392 31.356 1.00 42.41 399 GLY A CA 1
ATOM 3150 C C . GLY A 1 399 ? 24.781 30.591 32.681 1.00 42.41 399 GLY A C 1
ATOM 3151 O O . GLY A 1 399 ? 24.367 31.701 32.981 1.00 42.41 399 GLY A O 1
ATOM 3152 N N . PHE A 1 400 ? 24.606 29.505 33.440 1.00 32.66 400 PHE A N 1
ATOM 3153 C CA . PHE A 1 400 ? 25.020 29.331 34.842 1.00 32.66 400 PHE A CA 1
ATOM 3154 C C . PHE A 1 400 ? 24.439 28.014 35.386 1.00 32.66 400 PHE A C 1
ATOM 3156 O O . PHE A 1 400 ? 23.235 27.778 35.319 1.00 32.66 400 PHE A O 1
ATOM 3163 N N . ASP A 1 401 ? 25.332 27.163 35.891 1.00 40.19 401 ASP A N 1
ATOM 3164 C CA . ASP A 1 401 ? 25.034 26.006 36.732 1.00 40.19 401 ASP A CA 1
ATOM 3165 C C . ASP A 1 401 ? 24.468 26.464 38.092 1.00 40.19 401 ASP A C 1
ATOM 3167 O O . ASP A 1 401 ? 24.920 27.472 38.636 1.00 40.19 401 ASP A O 1
ATOM 3171 N N . ASN A 1 402 ? 23.546 25.672 38.654 1.00 40.19 402 ASN A N 1
ATOM 3172 C CA . ASN A 1 402 ? 22.997 25.728 40.021 1.00 40.19 402 ASN A CA 1
ATOM 3173 C C . ASN A 1 402 ? 22.168 26.968 40.409 1.00 40.19 402 ASN A C 1
ATOM 3175 O O . ASN A 1 402 ? 22.745 27.985 40.763 1.00 40.19 402 ASN A O 1
ATOM 3179 N N . TYR A 1 403 ? 20.836 26.833 40.495 1.00 30.36 403 TYR A N 1
ATOM 3180 C CA . TYR A 1 403 ? 19.996 27.424 41.557 1.00 30.36 403 TYR A CA 1
ATOM 3181 C C . TYR A 1 403 ? 18.580 26.815 41.514 1.00 30.36 403 TYR A C 1
ATOM 3183 O O . TYR A 1 403 ? 17.875 26.946 40.514 1.00 30.36 403 TYR A O 1
ATOM 3191 N N . ASP A 1 404 ? 18.174 26.176 42.615 1.00 34.41 404 ASP A N 1
ATOM 3192 C CA . ASP A 1 404 ? 16.785 25.817 42.914 1.00 34.41 404 ASP A CA 1
ATOM 3193 C C . ASP A 1 404 ? 15.941 27.097 43.059 1.00 34.41 404 ASP A C 1
ATOM 3195 O O . ASP A 1 404 ? 16.237 27.948 43.901 1.00 34.41 404 ASP A O 1
ATOM 3199 N N . GLY A 1 405 ? 14.882 27.224 42.253 1.00 42.59 405 GLY A N 1
ATOM 3200 C CA . GLY A 1 405 ? 13.855 28.267 42.368 1.00 42.59 405 GLY A CA 1
ATOM 3201 C C . GLY A 1 405 ? 13.861 29.289 41.227 1.00 42.59 405 GLY A C 1
ATOM 3202 O O . GLY A 1 405 ? 14.583 30.281 41.278 1.00 42.59 405 GLY A O 1
ATOM 3203 N N . TRP A 1 406 ? 13.007 29.084 40.221 1.00 31.39 406 TRP A N 1
ATOM 3204 C CA . TRP A 1 406 ? 12.752 30.057 39.153 1.00 31.39 406 TRP A CA 1
ATOM 3205 C C . TRP A 1 406 ? 11.269 30.445 39.131 1.00 31.39 406 TRP A C 1
ATOM 3207 O O . TRP A 1 406 ? 10.405 29.611 38.881 1.00 31.39 406 TRP A O 1
ATOM 3217 N N . ALA A 1 407 ? 10.990 31.726 39.392 1.00 35.53 407 ALA A N 1
ATOM 3218 C CA . ALA A 1 407 ? 9.726 32.378 39.053 1.00 35.53 407 ALA A CA 1
ATOM 3219 C C . ALA A 1 407 ? 9.756 32.800 37.566 1.00 35.53 407 ALA A C 1
ATOM 3221 O O . ALA A 1 407 ? 10.824 33.186 37.081 1.00 35.53 407 ALA A O 1
ATOM 3222 N N . PRO A 1 408 ? 8.633 32.742 36.827 1.00 44.06 408 PRO A N 1
ATOM 3223 C CA . PRO A 1 408 ? 8.616 33.015 35.394 1.00 44.06 408 PRO A CA 1
ATOM 3224 C C . PRO A 1 408 ? 8.680 34.525 35.129 1.00 44.06 408 PRO A C 1
ATOM 3226 O O . PRO A 1 408 ? 7.774 35.274 35.491 1.00 44.06 408 PRO A O 1
ATOM 3229 N N . TYR A 1 409 ? 9.759 34.966 34.485 1.00 48.28 409 TYR A N 1
ATOM 3230 C CA . TYR A 1 409 ? 9.916 36.319 33.959 1.00 48.28 409 TYR A CA 1
ATOM 3231 C C . TYR A 1 409 ? 9.567 36.281 32.451 1.00 48.28 409 TYR A C 1
ATOM 3233 O O . TYR A 1 409 ? 10.148 35.510 31.686 1.00 48.28 409 TYR A O 1
ATOM 3241 N N . GLY A 1 410 ? 8.517 37.024 32.086 1.00 50.22 410 GLY A N 1
ATOM 3242 C CA . GLY A 1 410 ? 7.945 37.296 30.756 1.00 50.22 410 GLY A CA 1
ATOM 3243 C C . GLY A 1 410 ? 6.743 38.253 30.935 1.00 50.22 410 GLY A C 1
ATOM 3244 O O . GLY A 1 410 ? 6.242 38.346 32.061 1.00 50.22 410 GLY A O 1
ATOM 3245 N N . PRO A 1 411 ? 6.213 38.970 29.909 1.00 52.19 411 PRO A N 1
ATOM 3246 C CA . PRO A 1 411 ? 4.909 39.631 30.041 1.00 52.19 411 PRO A CA 1
ATOM 3247 C C . PRO A 1 411 ? 3.876 38.590 30.467 1.00 52.19 411 PRO A C 1
ATOM 3249 O O . PRO A 1 411 ? 3.526 37.701 29.691 1.00 52.19 411 PRO A O 1
ATOM 3252 N N . ASN A 1 412 ? 3.412 38.671 31.712 1.00 56.97 412 ASN A N 1
ATOM 3253 C CA . ASN A 1 412 ? 2.503 37.671 32.234 1.00 56.97 412 ASN A CA 1
ATOM 3254 C C . ASN A 1 412 ? 1.167 37.829 31.496 1.00 56.97 412 ASN A C 1
ATOM 3256 O O . ASN A 1 412 ? 0.480 38.840 31.655 1.00 56.97 412 ASN A O 1
ATOM 3260 N N . ALA A 1 413 ? 0.815 36.854 30.652 1.00 58.69 413 ALA A N 1
ATOM 3261 C CA . ALA A 1 413 ? -0.420 36.860 29.866 1.00 58.69 413 ALA A CA 1
ATOM 3262 C C . ALA A 1 413 ? -1.661 37.116 30.750 1.00 58.69 413 ALA A C 1
ATOM 3264 O O . ALA A 1 413 ? -2.628 37.737 30.305 1.00 58.69 413 ALA A O 1
ATOM 3265 N N . LEU A 1 414 ? -1.590 36.723 32.029 1.00 57.09 414 LEU A N 1
ATOM 3266 C CA . LEU A 1 414 ? -2.601 36.986 33.054 1.00 57.09 414 LEU A CA 1
ATOM 3267 C C . LEU A 1 414 ? -2.734 38.470 33.411 1.00 57.09 414 LEU A C 1
ATOM 3269 O O . LEU A 1 414 ? -3.854 38.946 33.568 1.00 57.09 414 LEU A O 1
ATOM 3273 N N . GLU A 1 415 ? -1.630 39.215 33.515 1.00 60.75 415 GLU A N 1
ATOM 3274 C CA . GLU A 1 415 ? -1.671 40.661 33.775 1.00 60.75 415 GLU A CA 1
ATOM 3275 C C . GLU A 1 415 ? -2.285 41.406 32.585 1.00 60.75 415 GLU A C 1
ATOM 3277 O O . GLU A 1 415 ? -3.172 42.238 32.770 1.00 60.75 415 GLU A O 1
ATOM 3282 N N . LEU A 1 416 ? -1.883 41.057 31.357 1.00 63.88 416 LEU A N 1
ATOM 3283 C CA . LEU A 1 416 ? -2.446 41.621 30.124 1.00 63.88 416 LEU A CA 1
ATOM 3284 C C . LEU A 1 416 ? -3.966 41.425 30.046 1.00 63.88 416 LEU A C 1
ATOM 3286 O O . LEU A 1 416 ? -4.695 42.361 29.724 1.00 63.88 416 LEU A O 1
ATOM 3290 N N . LEU A 1 417 ? -4.460 40.237 30.397 1.00 59.03 417 LEU A N 1
ATOM 3291 C CA . LEU A 1 417 ? -5.890 39.924 30.345 1.00 59.03 417 LEU A CA 1
ATOM 3292 C C . LEU A 1 417 ? -6.685 40.465 31.540 1.00 59.03 417 LEU A C 1
ATOM 3294 O O . LEU A 1 417 ? -7.848 40.841 31.373 1.00 59.03 417 LEU A O 1
ATOM 3298 N N . ALA A 1 418 ? -6.062 40.608 32.712 1.00 62.69 418 ALA A N 1
ATOM 3299 C CA . ALA A 1 418 ? -6.651 41.324 33.844 1.00 62.69 418 ALA A CA 1
ATOM 3300 C C . ALA A 1 418 ? -6.914 42.804 33.512 1.00 62.69 418 ALA A C 1
ATOM 3302 O O . ALA A 1 418 ? -7.901 43.368 33.974 1.00 62.69 418 ALA A O 1
ATOM 3303 N N . PHE A 1 419 ? -6.080 43.419 32.668 1.00 61.25 419 PHE A N 1
ATOM 3304 C CA . PHE A 1 419 ? -6.339 44.762 32.142 1.00 61.25 419 PHE A CA 1
ATOM 3305 C C . PHE A 1 419 ? -7.389 44.786 31.018 1.00 61.25 419 PHE A C 1
ATOM 3307 O O . PHE A 1 419 ? -8.083 45.785 30.870 1.00 61.25 419 PHE A O 1
ATOM 3314 N N . LEU A 1 420 ? -7.538 43.718 30.226 1.00 61.12 420 LEU A N 1
ATOM 3315 C CA . LEU A 1 420 ? -8.507 43.648 29.116 1.00 61.12 420 LEU A CA 1
ATOM 3316 C C . LEU A 1 420 ? -9.933 43.266 29.546 1.00 61.12 420 LEU A C 1
ATOM 3318 O O . LEU A 1 420 ? -10.866 43.391 28.751 1.00 61.12 420 LEU A O 1
ATOM 3322 N N . THR A 1 421 ? -10.117 42.802 30.780 1.00 59.19 421 THR A N 1
ATOM 3323 C CA . THR A 1 421 ? -11.431 42.445 31.326 1.00 59.19 421 THR A CA 1
ATOM 3324 C C . THR A 1 421 ? -12.122 43.672 31.939 1.00 59.19 421 THR A C 1
ATOM 3326 O O . THR A 1 421 ? -11.452 44.517 32.533 1.00 59.19 421 THR A O 1
ATOM 3329 N N . PRO A 1 422 ? -13.455 43.826 31.789 1.00 54.50 422 PRO A N 1
ATOM 3330 C CA . PRO A 1 422 ? -14.170 44.951 32.385 1.00 54.50 422 PRO A CA 1
ATOM 3331 C C . PRO A 1 422 ? -13.999 44.926 33.906 1.00 54.50 422 PRO A C 1
ATOM 3333 O O . PRO A 1 422 ? -14.283 43.914 34.549 1.00 54.50 422 PRO A O 1
ATOM 3336 N N . ASP A 1 423 ? -13.562 46.035 34.501 1.00 55.56 423 ASP A N 1
ATOM 3337 C CA . ASP A 1 423 ? -13.552 46.142 35.959 1.00 55.56 423 ASP A CA 1
ATOM 3338 C C . ASP A 1 423 ? -14.995 46.186 36.516 1.00 55.56 423 ASP A C 1
ATOM 3340 O O . ASP A 1 423 ? -15.977 46.266 35.773 1.00 55.56 423 ASP A O 1
ATOM 3344 N N . LYS A 1 424 ? -15.169 46.171 37.846 1.00 47.62 424 LYS A N 1
ATOM 3345 C CA . LYS A 1 424 ? -16.504 46.231 38.488 1.00 47.62 424 LYS A CA 1
ATOM 3346 C C . LYS A 1 424 ? -17.317 47.497 38.143 1.00 47.62 424 LYS A C 1
ATOM 3348 O O . LYS A 1 424 ? -18.477 47.584 38.538 1.00 47.62 424 LYS A O 1
ATOM 3353 N N . SER A 1 425 ? -16.728 48.472 37.443 1.00 50.38 425 SER A N 1
ATOM 3354 C CA . SER A 1 425 ? -17.397 49.668 36.923 1.00 50.38 425 SER A CA 1
ATOM 3355 C C . SER A 1 425 ? -17.837 49.543 35.453 1.00 50.38 425 SER A C 1
ATOM 3357 O O . SER A 1 425 ? -18.495 50.448 34.938 1.00 50.38 425 SER A O 1
ATOM 3359 N N . GLY A 1 426 ? -17.523 48.424 34.789 1.00 49.62 426 GLY A N 1
ATOM 3360 C CA . GLY A 1 426 ? -17.943 48.098 33.424 1.00 49.62 426 GLY A CA 1
ATOM 3361 C C . GLY A 1 426 ? -17.149 48.807 32.324 1.00 49.62 426 GLY A C 1
ATOM 3362 O O . GLY A 1 426 ? -17.601 48.838 31.181 1.00 49.62 426 GLY A O 1
ATOM 3363 N N . ARG A 1 427 ? -15.990 49.404 32.638 1.00 48.75 427 ARG A N 1
ATOM 3364 C CA . ARG A 1 427 ? -15.134 50.079 31.648 1.00 48.75 427 ARG A CA 1
ATOM 3365 C C . ARG A 1 427 ? -14.021 49.144 31.171 1.00 48.75 427 ARG A C 1
ATOM 3367 O O . ARG A 1 427 ? -13.189 48.727 31.967 1.00 48.75 427 ARG A O 1
ATOM 3374 N N . THR A 1 428 ? -13.988 48.855 29.872 1.00 56.66 428 THR A N 1
ATOM 3375 C CA . THR A 1 428 ? -12.894 48.146 29.185 1.00 56.66 428 THR A CA 1
ATOM 3376 C C . THR A 1 428 ? -11.935 49.146 28.522 1.00 56.66 428 THR A C 1
ATOM 3378 O O . THR A 1 428 ? -12.406 50.059 27.841 1.00 56.66 428 THR A O 1
ATOM 3381 N N . PRO A 1 429 ? -10.604 49.014 28.690 1.00 55.03 429 PRO A N 1
ATOM 3382 C CA . PRO A 1 429 ? -9.655 50.047 28.259 1.00 55.03 429 PRO A CA 1
ATOM 3383 C C . PRO A 1 429 ? -9.413 50.137 26.744 1.00 55.03 429 PRO A C 1
ATOM 3385 O O . PRO A 1 429 ? -9.038 51.207 26.281 1.00 55.03 429 PRO A O 1
ATOM 3388 N N . CYS A 1 430 ? -9.676 49.093 25.949 1.00 62.38 430 CYS A N 1
ATOM 3389 C CA . CYS A 1 430 ? -9.608 49.187 24.485 1.00 62.38 430 CYS A CA 1
ATOM 3390 C C . CYS A 1 430 ? -10.657 48.275 23.814 1.00 62.38 430 CYS A C 1
ATOM 3392 O O . CYS A 1 430 ? -10.400 47.091 23.598 1.00 62.38 430 CYS A O 1
ATOM 3394 N N . PRO A 1 431 ? -11.860 48.786 23.489 1.00 62.62 431 PRO A N 1
ATOM 3395 C CA . PRO A 1 431 ? -12.942 47.975 22.922 1.00 62.62 431 PRO A CA 1
ATOM 3396 C C . PRO A 1 431 ? -12.703 47.542 21.466 1.00 62.62 431 PRO A C 1
ATOM 3398 O O . PRO A 1 431 ? -13.455 46.717 20.953 1.00 62.62 431 PRO A O 1
ATOM 3401 N N . ALA A 1 432 ? -11.688 48.093 20.792 1.00 70.38 432 ALA A N 1
ATOM 3402 C CA . ALA A 1 432 ? -11.359 47.756 19.409 1.00 70.38 432 ALA A CA 1
ATOM 3403 C C . ALA A 1 432 ? -10.476 46.501 19.275 1.00 70.38 432 ALA A C 1
ATOM 3405 O O . ALA A 1 432 ? -10.390 45.963 18.171 1.00 70.38 432 ALA A O 1
ATOM 3406 N N . LEU A 1 433 ? -9.845 46.025 20.360 1.00 73.94 433 LEU A N 1
ATOM 3407 C CA . LEU A 1 433 ? -8.899 44.910 20.309 1.00 73.94 433 LEU A CA 1
ATOM 3408 C C . LEU A 1 433 ? -9.625 43.590 20.031 1.00 73.94 433 LEU A C 1
ATOM 3410 O O . LEU A 1 433 ? -10.366 43.077 20.868 1.00 73.94 433 LEU A O 1
ATOM 3414 N N . THR A 1 434 ? -9.386 43.029 18.847 1.00 76.81 434 THR A N 1
ATOM 3415 C CA . THR A 1 434 ? -9.995 41.772 18.393 1.00 76.81 434 THR A CA 1
ATOM 3416 C C . THR A 1 434 ? -8.997 40.630 18.254 1.00 76.81 434 THR A C 1
ATOM 3418 O O . THR A 1 434 ? -9.418 39.475 18.293 1.00 76.81 434 THR A O 1
ATOM 3421 N N . GLU A 1 435 ? -7.707 40.931 18.092 1.00 80.19 435 GLU A N 1
ATOM 3422 C CA . GLU A 1 435 ? -6.638 39.941 17.957 1.00 80.19 435 GLU A CA 1
ATOM 3423 C C . GLU A 1 435 ? -5.510 40.211 18.958 1.00 80.19 435 GLU A C 1
ATOM 3425 O O . GLU A 1 435 ? -4.940 41.303 18.984 1.00 80.19 435 GLU A O 1
ATOM 3430 N N . LEU A 1 436 ? -5.145 39.205 19.748 1.00 76.69 436 LEU A N 1
ATOM 3431 C CA . LEU A 1 436 ? -3.985 39.264 20.634 1.00 76.69 436 LEU A CA 1
ATOM 3432 C C . LEU A 1 436 ? -3.144 38.000 20.460 1.00 76.69 436 LEU A C 1
ATOM 3434 O O . LEU A 1 436 ? -3.643 36.892 20.624 1.00 76.69 436 LEU A O 1
ATOM 3438 N N . VAL A 1 437 ? -1.871 38.182 20.121 1.00 78.69 437 VAL A N 1
ATOM 3439 C CA . VAL A 1 437 ? -0.881 37.109 20.001 1.00 78.69 437 VAL A CA 1
ATOM 3440 C C . VAL A 1 437 ? 0.220 37.369 21.019 1.00 78.69 437 VAL A C 1
ATOM 3442 O O . VAL A 1 437 ? 0.767 38.470 21.059 1.00 78.69 437 VAL A O 1
ATOM 3445 N N . THR A 1 438 ? 0.550 36.394 21.857 1.00 72.38 438 THR A N 1
ATOM 3446 C CA . THR A 1 438 ? 1.624 36.549 22.843 1.00 72.38 438 THR A CA 1
ATOM 3447 C C . THR A 1 438 ? 2.424 35.266 23.026 1.00 72.38 438 THR A C 1
ATOM 3449 O O . THR A 1 438 ? 1.924 34.178 22.767 1.00 72.38 438 THR A O 1
ATOM 3452 N N . GLU A 1 439 ? 3.676 35.380 23.463 1.00 68.06 439 GLU A N 1
ATOM 3453 C CA . GLU A 1 439 ? 4.569 34.238 23.696 1.00 68.06 439 GLU A CA 1
ATOM 3454 C C . GLU A 1 439 ? 5.042 34.187 25.160 1.00 68.06 439 GLU A C 1
ATOM 3456 O O . GLU A 1 439 ? 5.421 35.222 25.709 1.00 68.06 439 GLU A O 1
ATOM 3461 N N . SER A 1 440 ? 5.023 33.008 25.795 1.00 60.53 440 SER A N 1
ATOM 3462 C CA . SER A 1 440 ? 5.482 32.793 27.180 1.00 60.53 440 SER A CA 1
ATOM 3463 C C . SER A 1 440 ? 6.424 31.587 27.288 1.00 60.53 440 SER A C 1
ATOM 3465 O O . SER A 1 440 ? 6.261 30.596 26.575 1.00 60.53 440 SER A O 1
ATOM 3467 N N . GLN A 1 441 ? 7.422 31.653 28.179 1.00 53.84 441 GLN A N 1
ATOM 3468 C CA . GLN A 1 441 ? 8.405 30.574 28.361 1.00 53.84 441 GLN A CA 1
ATOM 3469 C C . GLN A 1 441 ? 8.034 29.565 29.458 1.00 53.84 441 GLN A C 1
ATOM 3471 O O . GLN A 1 441 ? 8.463 28.422 29.344 1.00 53.84 441 GLN A O 1
ATOM 3476 N N . HIS A 1 442 ? 7.267 29.934 30.494 1.00 51.91 442 HIS A N 1
ATOM 3477 C CA . HIS A 1 442 ? 6.910 29.055 31.625 1.00 51.91 442 HIS A CA 1
ATOM 3478 C C . HIS A 1 442 ? 5.486 29.343 32.125 1.00 51.91 442 HIS A C 1
ATOM 3480 O O . HIS A 1 442 ? 5.084 30.504 32.214 1.00 51.91 442 HIS A O 1
ATOM 3486 N N . PHE A 1 443 ? 4.739 28.292 32.474 1.00 52.66 443 PHE A N 1
ATOM 3487 C CA . PHE A 1 443 ? 3.403 28.390 33.067 1.00 52.66 443 PHE A CA 1
ATOM 3488 C C . PHE A 1 443 ? 3.122 27.189 33.981 1.00 52.66 443 PHE A C 1
ATOM 3490 O O . PHE A 1 443 ? 3.524 26.076 33.652 1.00 52.66 443 PHE A O 1
ATOM 3497 N N . GLU A 1 444 ? 2.423 27.404 35.100 1.00 53.91 444 GLU A N 1
ATOM 3498 C CA . GLU A 1 444 ? 1.873 26.317 35.925 1.00 53.91 444 GLU A CA 1
ATOM 3499 C C . GLU A 1 444 ? 0.547 25.831 35.317 1.00 53.91 444 GLU A C 1
ATOM 3501 O O . GLU A 1 444 ? -0.328 26.639 34.989 1.00 53.91 444 GLU A O 1
ATOM 3506 N N . GLU A 1 445 ? 0.412 24.514 35.149 1.00 53.59 445 GLU A N 1
ATOM 3507 C CA . GLU A 1 445 ? -0.682 23.856 34.419 1.00 53.59 445 GLU A CA 1
ATOM 3508 C C . GLU A 1 445 ? -2.068 24.221 34.979 1.00 53.59 445 GLU A C 1
ATOM 3510 O O . GLU A 1 445 ? -2.962 24.605 34.226 1.00 53.59 445 GLU A O 1
ATOM 3515 N N . ASP A 1 446 ? -2.216 24.241 36.306 1.00 51.59 446 ASP A N 1
ATOM 3516 C CA . ASP A 1 446 ? -3.470 24.599 36.984 1.00 51.59 446 ASP A CA 1
ATOM 3517 C C . ASP A 1 446 ? -3.913 26.041 36.686 1.00 51.59 446 ASP A C 1
ATOM 3519 O O . ASP A 1 446 ? -5.103 26.325 36.526 1.00 51.59 446 ASP A O 1
ATOM 3523 N N . ILE A 1 447 ? -2.951 26.960 36.563 1.00 54.91 447 ILE A N 1
ATOM 3524 C CA . ILE A 1 447 ? -3.217 28.369 36.260 1.00 54.91 447 ILE A CA 1
ATOM 3525 C C . ILE A 1 447 ? -3.599 28.526 34.787 1.00 54.91 447 ILE A C 1
ATOM 3527 O O . ILE A 1 447 ? -4.497 29.308 34.481 1.00 54.91 447 ILE A O 1
ATOM 3531 N N . LEU A 1 448 ? -2.962 27.777 33.876 1.00 58.72 448 LEU A N 1
ATOM 3532 C CA . LEU A 1 448 ? -3.312 27.751 32.450 1.00 58.72 448 LEU A CA 1
ATOM 3533 C C . LEU A 1 448 ? -4.729 27.200 32.228 1.00 58.72 448 LEU A C 1
ATOM 3535 O O . LEU A 1 448 ? -5.469 27.709 31.388 1.00 58.72 448 LEU A O 1
ATOM 3539 N N . MET A 1 449 ? -5.126 26.195 33.004 1.00 58.69 449 MET A N 1
ATOM 3540 C CA . MET A 1 449 ? -6.441 25.562 32.901 1.00 58.69 449 MET A CA 1
ATOM 3541 C C . MET A 1 449 ? -7.562 26.444 33.470 1.00 58.69 449 MET A C 1
ATOM 3543 O O . MET A 1 449 ? -8.566 26.665 32.790 1.00 58.69 449 MET A O 1
ATOM 3547 N N . ASP A 1 450 ? -7.374 27.035 34.658 1.00 56.62 450 ASP A N 1
ATOM 3548 C CA . ASP A 1 450 ? -8.292 28.049 35.213 1.00 56.62 450 ASP A CA 1
ATOM 3549 C C . ASP A 1 450 ? -8.395 29.277 34.285 1.00 56.62 450 ASP A C 1
ATOM 3551 O O . ASP A 1 450 ? -9.462 29.868 34.105 1.00 56.62 450 ASP A O 1
ATOM 3555 N N . PHE A 1 451 ? -7.293 29.625 33.622 1.00 57.41 451 PHE A N 1
ATOM 3556 C CA . PHE A 1 451 ? -7.225 30.682 32.623 1.00 57.41 451 PHE A CA 1
ATOM 3557 C C . PHE A 1 451 ? -8.045 30.386 31.358 1.00 57.41 451 PHE A C 1
ATOM 3559 O O . PHE A 1 451 ? -8.870 31.218 30.969 1.00 57.41 451 PHE A O 1
ATOM 3566 N N . LEU A 1 452 ? -7.847 29.225 30.722 1.00 60.19 452 LEU A N 1
ATOM 3567 C CA . LEU A 1 452 ? -8.587 28.823 29.518 1.00 60.19 452 LEU A CA 1
ATOM 3568 C C . LEU A 1 452 ? -10.090 28.747 29.804 1.00 60.19 452 LEU A C 1
ATOM 3570 O O . LEU A 1 452 ? -10.897 29.223 29.003 1.00 60.19 452 LEU A O 1
ATOM 3574 N N . GLN A 1 453 ? -10.455 28.240 30.983 1.00 60.94 453 GLN A N 1
ATOM 3575 C CA . GLN A 1 453 ? -11.840 28.172 31.431 1.00 60.94 453 GLN A CA 1
ATOM 3576 C C . GLN A 1 453 ? -12.444 29.573 31.626 1.00 60.94 453 GLN A C 1
ATOM 3578 O O . GLN A 1 453 ? -13.497 29.874 31.068 1.00 60.94 453 GLN A O 1
ATOM 3583 N N . LYS A 1 454 ? -11.740 30.488 32.308 1.00 57.28 454 LYS A N 1
ATOM 3584 C CA . LYS A 1 454 ? -12.183 31.886 32.452 1.00 57.28 454 LYS A CA 1
ATOM 3585 C C . LYS A 1 454 ? -12.288 32.626 31.117 1.00 57.28 454 LYS A C 1
ATOM 3587 O O . LYS A 1 454 ? -13.125 33.517 31.007 1.00 57.28 454 LYS A O 1
ATOM 3592 N N . GLN A 1 455 ? -11.476 32.293 30.109 1.00 55.41 455 GLN A N 1
ATOM 3593 C CA . GLN A 1 455 ? -11.583 32.891 28.770 1.00 55.41 455 GLN A CA 1
ATOM 3594 C C . GLN A 1 455 ? -12.813 32.401 28.007 1.00 55.41 455 GLN A C 1
ATOM 3596 O O . GLN A 1 455 ? -13.509 33.227 27.413 1.00 55.41 455 GLN A O 1
ATOM 3601 N N . LEU A 1 456 ? -13.111 31.099 28.078 1.00 56.97 456 LEU A N 1
ATOM 3602 C CA . LEU A 1 456 ? -14.349 30.526 27.540 1.00 56.97 456 LEU A CA 1
ATOM 3603 C C . LEU A 1 456 ? -15.591 31.175 28.174 1.00 56.97 456 LEU A C 1
ATOM 3605 O O . LEU A 1 456 ? -16.578 31.412 27.477 1.00 56.97 456 LEU A O 1
ATOM 3609 N N . ASP A 1 457 ? -15.496 31.540 29.455 1.00 53.53 457 ASP A N 1
ATOM 3610 C CA . ASP A 1 457 ? -16.582 32.150 30.225 1.00 53.53 457 ASP A CA 1
ATOM 3611 C C . ASP A 1 457 ? -16.632 33.699 30.139 1.00 53.53 457 ASP A C 1
ATOM 3613 O O . ASP A 1 457 ? -17.641 34.301 30.509 1.00 53.53 457 ASP A O 1
ATOM 3617 N N . SER A 1 458 ? -15.582 34.380 29.649 1.00 53.22 458 SER A N 1
ATOM 3618 C CA . SER A 1 458 ? -15.510 35.856 29.626 1.00 53.22 458 SER A CA 1
ATOM 3619 C C . SER A 1 458 ? -16.172 36.495 28.392 1.00 53.22 458 SER A C 1
ATOM 3621 O O . SER A 1 458 ? -16.011 36.047 27.255 1.00 53.22 458 SER A O 1
ATOM 3623 N N . GLU A 1 459 ? -16.862 37.623 28.584 1.00 54.12 459 GLU A N 1
ATOM 3624 C CA . GLU A 1 459 ? -17.424 38.465 27.509 1.00 54.12 459 GLU A CA 1
ATOM 3625 C C . GLU A 1 459 ? -16.393 39.455 26.920 1.00 54.12 459 GLU A C 1
ATOM 3627 O O . GLU A 1 459 ? -16.727 40.584 26.556 1.00 54.12 459 GLU A O 1
ATOM 3632 N N . THR A 1 460 ? -15.110 39.087 26.842 1.00 56.44 460 THR A N 1
ATOM 3633 C CA . THR A 1 460 ? -14.125 39.939 26.157 1.00 56.44 460 THR A CA 1
ATOM 3634 C C . THR A 1 460 ? -14.400 39.937 24.644 1.00 56.44 460 THR A C 1
ATOM 3636 O O . THR A 1 460 ? -14.696 38.902 24.047 1.00 56.44 460 THR A O 1
ATOM 3639 N N . GLY A 1 461 ? -14.324 41.108 23.998 1.00 58.03 461 GLY A N 1
ATOM 3640 C CA . GLY A 1 461 ? -14.600 41.287 22.560 1.00 58.03 461 GLY A CA 1
ATOM 3641 C C . GLY A 1 461 ? -13.554 40.686 21.604 1.00 58.03 461 GLY A C 1
ATOM 3642 O O . GLY A 1 461 ? -13.620 40.930 20.397 1.00 58.03 461 GLY A O 1
ATOM 3643 N N . LEU A 1 462 ? -12.592 39.915 22.128 1.00 65.19 462 LEU A N 1
ATOM 3644 C CA . LEU A 1 462 ? -11.517 39.275 21.373 1.00 65.19 462 LEU A CA 1
ATOM 3645 C C . LEU A 1 462 ? -12.079 38.157 20.484 1.00 65.19 462 LEU A C 1
ATOM 3647 O O . LEU A 1 462 ? -12.764 37.246 20.946 1.00 65.19 462 LEU A O 1
ATOM 3651 N N . ARG A 1 463 ? -11.773 38.223 19.186 1.00 70.81 463 ARG A N 1
ATOM 3652 C CA . ARG A 1 463 ? -12.130 37.193 18.199 1.00 70.81 463 ARG A CA 1
ATOM 3653 C C . ARG A 1 463 ? -11.039 36.148 18.043 1.00 70.81 463 ARG A C 1
ATOM 3655 O O . ARG A 1 463 ? -11.361 35.003 17.742 1.00 70.81 463 ARG A O 1
ATOM 3662 N N . ARG A 1 464 ? -9.779 36.550 18.231 1.00 71.44 464 ARG A N 1
ATOM 3663 C CA . ARG A 1 464 ? -8.617 35.674 18.129 1.00 71.44 464 ARG A CA 1
ATOM 3664 C C . ARG A 1 464 ? -7.645 35.923 19.275 1.00 71.44 464 ARG A C 1
ATOM 3666 O O . ARG A 1 464 ? -7.181 37.049 19.454 1.00 71.44 464 ARG A O 1
ATOM 3673 N N . PHE A 1 465 ? -7.317 34.872 20.014 1.00 71.00 465 PHE A N 1
ATOM 3674 C CA . PHE A 1 465 ? -6.281 34.902 21.043 1.00 71.00 465 PHE A CA 1
ATOM 3675 C C . PHE A 1 465 ? -5.315 33.741 20.820 1.00 71.00 465 PHE A C 1
ATOM 3677 O O . PHE A 1 465 ? -5.722 32.582 20.822 1.00 71.00 465 PHE A O 1
ATOM 3684 N N . GLU A 1 466 ? -4.044 34.054 20.599 1.00 71.06 466 GLU A N 1
ATOM 3685 C CA . GLU A 1 466 ? -3.012 33.065 20.309 1.00 71.06 466 GLU A CA 1
ATOM 3686 C C . GLU A 1 466 ? -1.891 33.167 21.343 1.00 71.06 466 GLU A C 1
ATOM 3688 O O . GLU A 1 466 ? -1.278 34.224 21.503 1.00 71.06 466 GLU A O 1
ATOM 3693 N N . LEU A 1 467 ? -1.642 32.072 22.058 1.00 68.69 467 LEU A N 1
ATOM 3694 C CA . LEU A 1 467 ? -0.601 31.990 23.077 1.00 68.69 467 LEU A CA 1
ATOM 3695 C C . LEU A 1 467 ? 0.420 30.926 22.670 1.00 68.69 467 LEU A C 1
ATOM 3697 O O . LEU A 1 467 ? 0.100 29.744 22.547 1.00 68.69 467 LEU A O 1
ATOM 3701 N N . ASN A 1 468 ? 1.653 31.369 22.452 1.00 67.19 468 ASN A N 1
ATOM 3702 C CA . ASN A 1 468 ? 2.740 30.540 21.953 1.00 67.19 468 ASN A CA 1
ATOM 3703 C C . ASN A 1 468 ? 3.717 30.191 23.085 1.00 67.19 468 ASN A C 1
ATOM 3705 O O . ASN A 1 468 ? 4.102 31.056 23.872 1.00 67.19 468 ASN A O 1
ATOM 3709 N N . PHE A 1 469 ? 4.131 28.929 23.168 1.00 62.06 469 PHE A N 1
ATOM 3710 C CA . PHE A 1 469 ? 5.020 28.412 24.208 1.00 62.06 469 PHE A CA 1
ATOM 3711 C C . PHE A 1 469 ? 6.363 27.959 23.633 1.00 62.06 469 PHE A C 1
ATOM 3713 O O . PHE A 1 469 ? 6.416 27.290 22.597 1.00 62.06 469 PHE A O 1
ATOM 3720 N N . ARG A 1 470 ? 7.450 28.278 24.345 1.00 53.09 470 ARG A N 1
ATOM 3721 C CA . ARG A 1 470 ? 8.815 27.781 24.084 1.00 53.09 470 ARG A CA 1
ATOM 3722 C C . ARG A 1 470 ? 9.357 27.001 25.280 1.00 53.09 470 ARG A C 1
ATOM 3724 O O . ARG A 1 470 ? 10.277 27.444 25.963 1.00 53.09 470 ARG A O 1
ATOM 3731 N N . CYS A 1 471 ? 8.791 25.833 25.518 1.00 50.38 471 CYS A N 1
ATOM 3732 C CA . CYS A 1 471 ? 9.279 24.836 26.465 1.00 50.38 471 CYS A CA 1
ATOM 3733 C C . CYS A 1 471 ? 8.935 23.439 25.927 1.00 50.38 471 CYS A C 1
ATOM 3735 O O . CYS A 1 471 ? 8.133 23.318 24.996 1.00 50.38 471 CYS A O 1
ATOM 3737 N N . GLU A 1 472 ? 9.565 22.389 26.464 1.00 49.62 472 GLU A N 1
ATOM 3738 C CA . GLU A 1 472 ? 9.051 21.033 26.245 1.00 49.62 472 GLU A CA 1
ATOM 3739 C C . GLU A 1 472 ? 7.621 20.964 26.802 1.00 49.62 472 GLU A C 1
ATOM 3741 O O . GLU A 1 472 ? 7.365 21.519 27.876 1.00 49.62 472 GLU A O 1
ATOM 3746 N N . PRO A 1 473 ? 6.668 20.381 26.057 1.00 45.75 473 PRO A N 1
ATOM 3747 C CA . PRO A 1 473 ? 5.295 20.291 26.528 1.00 45.75 473 PRO A CA 1
ATOM 3748 C C . PRO A 1 473 ? 5.268 19.510 27.856 1.00 45.75 473 PRO A C 1
ATOM 3750 O O . PRO A 1 473 ? 5.927 18.472 27.936 1.00 45.75 473 PRO A O 1
ATOM 3753 N N . PRO A 1 474 ? 4.535 19.976 28.889 1.00 46.16 474 PRO A N 1
ATOM 3754 C CA . PRO A 1 474 ? 4.260 19.165 30.072 1.00 46.16 474 PRO A CA 1
ATOM 3755 C C . PRO A 1 474 ? 3.711 17.792 29.661 1.00 46.16 474 PRO A C 1
ATOM 3757 O O . PRO A 1 474 ? 2.955 17.699 28.692 1.00 46.16 474 PRO A O 1
ATOM 3760 N N . GLU A 1 475 ? 4.091 16.735 30.387 1.00 44.12 475 GLU A N 1
ATOM 3761 C CA . GLU A 1 475 ? 3.764 15.331 30.063 1.00 44.12 475 GLU A CA 1
ATOM 3762 C C . GLU A 1 475 ? 2.258 15.053 29.948 1.00 44.12 475 GLU A C 1
ATOM 3764 O O . GLU A 1 475 ? 1.848 14.085 29.307 1.00 44.12 475 GLU A O 1
ATOM 3769 N N . VAL A 1 476 ? 1.429 15.912 30.538 1.00 47.00 476 VAL A N 1
ATOM 3770 C CA . VAL A 1 476 ? -0.022 15.859 30.441 1.00 47.00 476 VAL A CA 1
ATOM 3771 C C . VAL A 1 476 ? -0.495 17.272 30.135 1.00 47.00 476 VAL A C 1
ATOM 3773 O O . VAL A 1 476 ? -0.282 18.183 30.914 1.00 47.00 476 VAL A O 1
ATOM 3776 N N . LEU A 1 477 ? -1.104 17.478 28.973 1.00 41.41 477 LEU A N 1
ATOM 3777 C CA . LEU A 1 477 ? -1.966 18.628 28.722 1.00 41.41 477 LEU A CA 1
ATOM 3778 C C . LEU A 1 477 ? -3.130 18.132 27.864 1.00 41.41 477 LEU A C 1
ATOM 3780 O O . LEU A 1 477 ? -2.891 17.395 26.901 1.00 41.41 477 LEU A O 1
ATOM 3784 N N . PRO A 1 478 ? -4.382 18.514 28.163 1.00 43.66 478 PRO A N 1
ATOM 3785 C CA . PRO A 1 478 ? -5.501 18.169 27.299 1.00 43.66 478 PRO A CA 1
ATOM 3786 C C . PRO A 1 478 ? -5.367 18.888 25.950 1.00 43.66 478 PRO A C 1
ATOM 3788 O O . PRO A 1 478 ? -4.752 19.952 25.856 1.00 43.66 478 PRO A O 1
ATOM 3791 N N . ASP A 1 479 ? -5.929 18.293 24.898 1.00 49.69 479 ASP A N 1
ATOM 3792 C CA . ASP A 1 479 ? -5.745 18.678 23.492 1.00 49.69 479 ASP A CA 1
ATOM 3793 C C . ASP A 1 479 ? -6.407 20.037 23.148 1.00 49.69 479 ASP A C 1
ATOM 3795 O O . ASP A 1 479 ? -7.432 20.122 22.477 1.00 49.69 479 ASP A O 1
ATOM 3799 N N . PHE A 1 480 ? -5.834 21.140 23.639 1.00 45.69 480 PHE A N 1
ATOM 3800 C CA . PHE A 1 480 ? -6.336 22.511 23.467 1.00 45.69 480 PHE A CA 1
ATOM 3801 C C . PHE A 1 480 ? -5.713 23.252 22.274 1.00 45.69 480 PHE A C 1
ATOM 3803 O O . PHE A 1 480 ? -5.661 24.483 22.254 1.00 45.69 480 PHE A O 1
ATOM 3810 N N . ARG A 1 481 ? -5.220 22.533 21.257 1.00 49.03 481 ARG A N 1
ATOM 3811 C CA . ARG A 1 481 ? -4.493 23.165 20.138 1.00 49.03 481 ARG A CA 1
ATOM 3812 C C . ARG A 1 481 ? -5.367 24.116 19.313 1.00 49.03 481 ARG A C 1
ATOM 3814 O O . ARG A 1 481 ? -4.835 25.083 18.779 1.00 49.03 481 ARG A O 1
ATOM 3821 N N . HIS A 1 482 ? -6.688 23.916 19.297 1.00 47.84 482 HIS A N 1
ATOM 3822 C CA . HIS A 1 482 ? -7.670 24.889 18.806 1.00 47.84 482 HIS A CA 1
ATOM 3823 C C . HIS A 1 482 ? -9.011 24.721 19.530 1.00 47.84 482 HIS A C 1
ATOM 3825 O O . HIS A 1 482 ? -9.711 23.728 19.332 1.00 47.84 482 HIS A O 1
ATOM 3831 N N . LEU A 1 483 ? -9.401 25.712 20.332 1.00 47.25 483 LEU A N 1
ATOM 3832 C CA . LEU A 1 483 ? -10.750 25.808 20.887 1.00 47.25 483 LEU A CA 1
ATOM 3833 C C . LEU A 1 483 ? -11.552 26.821 20.071 1.00 47.25 483 LEU A C 1
ATOM 3835 O O . LEU A 1 483 ? -11.323 28.027 20.161 1.00 47.25 483 LEU A O 1
ATOM 3839 N N . VAL A 1 484 ? -12.531 26.326 19.312 1.00 45.88 484 VAL A N 1
ATOM 3840 C CA . VAL A 1 484 ? -13.545 27.166 18.666 1.00 45.88 484 VAL A CA 1
ATOM 3841 C C . VAL A 1 484 ? -14.853 27.023 19.432 1.00 45.88 484 VAL A C 1
ATOM 3843 O O . VAL A 1 484 ? -15.656 26.131 19.167 1.00 45.88 484 VAL A O 1
ATOM 3846 N N . ALA A 1 485 ? -15.076 27.917 20.393 1.00 43.75 485 ALA A N 1
ATOM 3847 C CA . ALA A 1 485 ? -16.332 28.004 21.130 1.00 43.75 485 ALA A CA 1
ATOM 3848 C C . ALA A 1 485 ? -17.068 29.293 20.738 1.00 43.75 485 ALA A C 1
ATOM 3850 O O . ALA A 1 485 ? -16.585 30.404 20.952 1.00 43.75 485 ALA A O 1
ATOM 3851 N N . GLY A 1 486 ? -18.244 29.158 20.116 1.00 43.94 486 GLY A N 1
ATOM 3852 C CA . GLY A 1 486 ? -19.122 30.298 19.816 1.00 43.94 486 GLY A CA 1
ATOM 3853 C C . GLY A 1 486 ? -18.589 31.313 18.789 1.00 43.94 486 GLY A C 1
ATOM 3854 O O . GLY A 1 486 ? -19.000 32.469 18.827 1.00 43.94 486 GLY A O 1
ATOM 3855 N N . GLY A 1 487 ? -17.693 30.911 17.876 1.00 48.59 487 GLY A N 1
ATOM 3856 C CA . GLY A 1 487 ? -17.159 31.779 16.810 1.00 48.59 487 GLY A CA 1
ATOM 3857 C C . GLY A 1 487 ? -15.911 32.592 17.182 1.00 48.59 487 GLY A C 1
ATOM 3858 O O . GLY A 1 487 ? -15.555 33.514 16.449 1.00 48.59 487 GLY A O 1
ATOM 3859 N N . ARG A 1 488 ? -15.257 32.260 18.303 1.00 57.78 488 ARG A N 1
ATOM 3860 C CA . ARG A 1 488 ? -13.955 32.795 18.731 1.00 57.78 488 ARG A CA 1
ATOM 3861 C C . ARG A 1 488 ? -12.870 31.737 18.524 1.00 57.78 488 ARG A C 1
ATOM 3863 O O . ARG A 1 488 ? -13.141 30.562 18.749 1.00 57.78 488 ARG A O 1
ATOM 3870 N N . ASP A 1 489 ? -11.687 32.153 18.080 1.00 56.78 489 ASP A N 1
ATOM 3871 C CA . ASP A 1 489 ? -10.566 31.268 17.739 1.00 56.78 489 ASP A CA 1
ATOM 3872 C C . ASP A 1 489 ? -9.445 31.443 18.773 1.00 56.78 489 ASP A C 1
ATOM 3874 O O . ASP A 1 489 ? -8.736 32.456 18.784 1.00 56.78 489 ASP A O 1
ATOM 3878 N N . VAL A 1 490 ? -9.346 30.493 19.704 1.00 61.34 490 VAL A N 1
ATOM 3879 C CA . VAL A 1 490 ? -8.286 30.460 20.717 1.00 61.34 490 VAL A CA 1
ATOM 3880 C C . VAL A 1 490 ? -7.320 29.339 20.358 1.00 61.34 490 VAL A C 1
ATOM 3882 O O . VAL A 1 490 ? -7.713 28.172 20.313 1.00 61.34 490 VAL A O 1
ATOM 3885 N N . SER A 1 491 ? -6.062 29.690 20.088 1.00 59.22 491 SER A N 1
ATOM 3886 C CA . SER A 1 491 ? -5.049 28.746 19.606 1.00 59.22 491 SER A CA 1
ATOM 3887 C C . SER A 1 491 ? -3.796 28.757 20.477 1.00 59.22 491 SER A C 1
ATOM 3889 O O . SER A 1 491 ? -3.231 29.817 20.747 1.00 59.22 491 SER A O 1
ATOM 3891 N N . LEU A 1 492 ? -3.338 27.571 20.875 1.00 60.03 492 LEU A N 1
ATOM 3892 C CA . LEU A 1 492 ? -2.104 27.375 21.637 1.00 60.03 492 LEU A CA 1
ATOM 3893 C C . LEU A 1 492 ? -1.070 26.695 20.740 1.00 60.03 492 LEU A C 1
ATOM 3895 O O . LEU A 1 492 ? -1.318 25.585 20.263 1.00 60.03 492 LEU A O 1
ATOM 3899 N N . GLN A 1 493 ? 0.083 27.327 20.505 1.00 58.84 493 GLN A N 1
ATOM 3900 C CA . GLN A 1 493 ? 1.154 26.714 19.705 1.00 58.84 493 GLN A CA 1
ATOM 3901 C C . GLN A 1 493 ? 2.412 26.468 20.532 1.00 58.84 493 GLN A C 1
ATOM 3903 O O . GLN A 1 493 ? 2.878 27.339 21.258 1.00 58.84 493 GLN A O 1
ATOM 3908 N N . TYR A 1 494 ? 3.000 25.283 20.378 1.00 56.09 494 TYR A N 1
ATOM 3909 C CA . TYR A 1 494 ? 4.218 24.872 21.075 1.00 56.09 494 TYR A CA 1
ATOM 3910 C C . TYR A 1 494 ? 5.385 24.811 20.095 1.00 56.09 494 TYR A C 1
ATOM 3912 O O . TYR A 1 494 ? 5.295 24.162 19.053 1.00 56.09 494 TYR A O 1
ATOM 3920 N N . THR A 1 495 ? 6.491 25.472 20.435 1.00 51.47 495 THR A N 1
ATOM 3921 C CA . THR A 1 495 ? 7.723 25.465 19.639 1.00 51.47 495 THR A CA 1
ATOM 3922 C C . THR A 1 495 ? 8.842 24.771 20.432 1.00 51.47 495 THR A C 1
ATOM 3924 O O . THR A 1 495 ? 9.249 25.308 21.466 1.00 51.47 495 THR A O 1
ATOM 3927 N N . PRO A 1 496 ? 9.369 23.611 19.983 1.00 44.59 496 PRO A N 1
ATOM 3928 C CA . PRO A 1 496 ? 10.390 22.854 20.718 1.00 44.59 496 PRO A CA 1
ATOM 3929 C C . PRO A 1 496 ? 11.715 23.618 20.862 1.00 44.59 496 PRO A C 1
ATOM 3931 O O . PRO A 1 496 ? 12.164 24.288 19.928 1.00 44.59 496 PRO A O 1
ATOM 3934 N N . TYR A 1 497 ? 12.379 23.485 22.013 1.00 39.19 497 TYR A N 1
ATOM 3935 C CA . TYR A 1 497 ? 13.682 24.100 22.278 1.00 39.19 497 TYR A CA 1
ATOM 3936 C C . TYR A 1 497 ? 14.830 23.176 21.835 1.00 39.19 497 TYR A C 1
ATOM 3938 O O . TYR A 1 497 ? 15.220 22.263 22.553 1.00 39.19 497 TYR A O 1
ATOM 3946 N N . THR A 1 498 ? 15.416 23.396 20.655 1.00 38.84 498 THR A N 1
ATOM 3947 C CA . THR A 1 498 ? 16.575 22.608 20.189 1.00 38.84 498 THR A CA 1
ATOM 3948 C C . THR A 1 498 ? 17.897 23.263 20.599 1.00 38.84 498 THR A C 1
ATOM 3950 O O . THR A 1 498 ? 18.310 24.264 20.009 1.00 38.84 498 THR A O 1
ATOM 3953 N N . ARG A 1 499 ? 18.599 22.690 21.585 1.00 32.06 499 ARG A N 1
ATOM 3954 C CA . ARG A 1 499 ? 19.984 23.059 21.932 1.00 32.06 499 ARG A CA 1
ATOM 3955 C C . ARG A 1 499 ? 20.948 22.219 21.084 1.00 32.06 499 ARG A C 1
ATOM 3957 O O . ARG A 1 499 ? 21.025 21.010 21.256 1.00 32.06 499 ARG A O 1
ATOM 3964 N N . ALA A 1 500 ? 21.695 22.842 20.174 1.00 28.23 500 ALA A N 1
ATOM 3965 C CA . ALA A 1 500 ? 22.782 22.163 19.464 1.00 28.23 500 ALA A CA 1
ATOM 3966 C C . ALA A 1 500 ? 23.984 21.958 20.413 1.00 28.23 500 ALA A C 1
ATOM 3968 O O . ALA A 1 500 ? 24.447 22.943 21.001 1.00 28.23 500 ALA A O 1
ATOM 3969 N N . PRO A 1 501 ? 24.527 20.737 20.579 1.00 28.22 501 PRO A N 1
ATOM 3970 C CA . PRO A 1 501 ? 25.723 20.539 21.386 1.00 28.22 501 PRO A CA 1
ATOM 3971 C C . PRO A 1 501 ? 26.980 20.936 20.596 1.00 28.22 501 PRO A C 1
ATOM 3973 O O . PRO A 1 501 ? 27.186 20.515 19.458 1.00 28.22 501 PRO A O 1
ATOM 3976 N N . LYS A 1 502 ? 27.846 21.751 21.215 1.00 25.69 502 LYS A N 1
ATOM 3977 C CA . LYS A 1 502 ? 29.239 21.941 20.776 1.00 25.69 502 LYS A CA 1
ATOM 3978 C C . LYS A 1 502 ? 30.113 20.787 21.300 1.00 25.69 502 LYS A C 1
ATOM 3980 O O . LYS A 1 502 ? 29.857 20.301 22.399 1.00 25.69 502 LYS A O 1
ATOM 3985 N N . PRO A 1 503 ? 31.160 20.376 20.562 1.00 35.38 503 PRO A N 1
ATOM 3986 C CA . PRO A 1 503 ? 31.973 19.216 20.909 1.00 35.38 503 PRO A CA 1
ATOM 3987 C C . PRO A 1 503 ? 33.109 19.589 21.868 1.00 35.38 503 PRO A C 1
ATOM 3989 O O . PRO A 1 503 ? 33.930 20.437 21.527 1.00 35.38 503 PRO A O 1
ATOM 3992 N N . THR A 1 504 ? 33.230 18.899 23.008 1.00 25.16 504 THR A N 1
ATOM 3993 C CA . THR A 1 504 ? 34.497 18.820 23.761 1.00 25.16 504 THR A CA 1
ATOM 3994 C C . THR A 1 504 ? 34.631 17.529 24.576 1.00 25.16 504 THR A C 1
ATOM 3996 O O . THR A 1 504 ? 33.863 17.290 25.496 1.00 25.16 504 THR A O 1
ATOM 3999 N N . ALA A 1 505 ? 35.677 16.780 24.216 1.00 23.95 505 ALA A N 1
ATOM 4000 C CA . ALA A 1 505 ? 36.698 16.133 25.048 1.00 23.95 505 ALA A CA 1
ATOM 4001 C C . ALA A 1 505 ? 36.333 15.115 26.158 1.00 23.95 505 ALA A C 1
ATOM 4003 O O . ALA A 1 505 ? 35.727 15.416 27.177 1.00 23.95 505 ALA A O 1
ATOM 4004 N N . TRP A 1 506 ? 36.906 13.926 25.950 1.00 25.89 506 TRP A N 1
ATOM 4005 C CA . TRP A 1 506 ? 37.189 12.804 26.846 1.00 25.89 506 TRP A CA 1
ATOM 4006 C C . TRP A 1 506 ? 37.725 13.135 28.253 1.00 25.89 506 TRP A C 1
ATOM 4008 O O . TRP A 1 506 ? 38.665 13.918 28.371 1.00 25.89 506 TRP A O 1
ATOM 4018 N N . GLN A 1 507 ? 37.224 12.394 29.254 1.00 23.64 507 GLN A N 1
ATOM 4019 C CA . GLN A 1 507 ? 37.840 11.860 30.499 1.00 23.64 507 GLN A CA 1
ATOM 4020 C C . GLN A 1 507 ? 36.652 11.321 31.336 1.00 23.64 507 GLN A C 1
ATOM 4022 O O . GLN A 1 507 ? 35.674 12.034 31.485 1.00 23.64 507 GLN A O 1
ATOM 4027 N N . GLY A 1 508 ? 36.535 10.093 31.842 1.00 23.80 508 GLY A N 1
ATOM 4028 C CA . GLY A 1 508 ? 37.487 9.134 32.384 1.00 23.80 508 GLY A CA 1
ATOM 4029 C C . GLY A 1 508 ? 37.011 8.769 33.805 1.00 23.80 508 GLY A C 1
ATOM 4030 O O . GLY A 1 508 ? 36.709 9.673 34.574 1.00 23.80 508 GLY A O 1
ATOM 4031 N N . ILE A 1 509 ? 37.041 7.471 34.140 1.00 24.23 509 ILE A N 1
ATOM 4032 C CA . ILE A 1 509 ? 37.083 6.853 35.488 1.00 24.23 509 ILE A CA 1
ATOM 4033 C C . ILE A 1 509 ? 35.852 6.031 35.936 1.00 24.23 509 ILE A C 1
ATOM 4035 O O . ILE A 1 509 ? 34.725 6.493 36.070 1.00 24.23 509 ILE A O 1
ATOM 4039 N N . GLU A 1 510 ? 36.209 4.769 36.178 1.00 22.39 510 GLU A N 1
ATOM 4040 C CA . GLU A 1 510 ? 35.585 3.609 36.810 1.00 22.39 510 GLU A CA 1
ATOM 4041 C C . GLU A 1 510 ? 34.968 3.842 38.203 1.00 22.39 510 GLU A C 1
ATOM 4043 O O . GLU A 1 510 ? 35.441 4.691 38.951 1.00 22.39 510 GLU A O 1
ATOM 4048 N N . GLN A 1 511 ? 34.038 2.960 38.605 1.00 23.14 511 GLN A N 1
ATOM 4049 C CA . GLN A 1 511 ? 34.146 2.020 39.754 1.00 23.14 511 GLN A CA 1
ATOM 4050 C C . GLN A 1 511 ? 32.746 1.493 40.134 1.00 23.14 511 GLN A C 1
ATOM 4052 O O . GLN A 1 511 ? 31.826 2.264 40.368 1.00 23.14 511 GLN A O 1
ATOM 4057 N N . SER A 1 512 ? 32.482 0.196 39.924 1.00 23.73 512 SER A N 1
ATOM 4058 C CA . SER A 1 512 ? 32.482 -0.879 40.944 1.00 23.73 512 SER A CA 1
ATOM 4059 C C . SER A 1 512 ? 31.403 -0.678 42.031 1.00 23.73 512 SER A C 1
ATOM 4061 O O . SER A 1 512 ? 31.354 0.317 42.736 1.00 23.73 512 SER A O 1
ATOM 4063 N N . THR A 1 513 ? 30.469 -1.604 42.240 1.00 24.16 513 THR A N 1
ATOM 4064 C CA . THR A 1 513 ? 30.748 -2.853 42.955 1.00 24.16 513 THR A CA 1
ATOM 4065 C C . THR A 1 513 ? 29.543 -3.800 42.925 1.00 24.16 513 THR A C 1
ATOM 4067 O O . THR A 1 513 ? 28.388 -3.416 43.063 1.00 24.16 513 THR A O 1
ATOM 4070 N N . SER A 1 514 ? 29.886 -5.072 42.775 1.00 22.47 514 SER A N 1
ATOM 4071 C CA . SER A 1 514 ? 29.107 -6.295 42.955 1.00 22.47 514 SER A CA 1
ATOM 4072 C C . SER A 1 514 ? 28.590 -6.510 44.382 1.00 22.47 514 SER A C 1
ATOM 4074 O O . SER A 1 514 ? 29.339 -6.242 45.319 1.00 22.47 514 SER A O 1
ATOM 4076 N N . PHE A 1 515 ? 27.456 -7.205 44.544 1.00 23.05 515 PHE A N 1
ATOM 4077 C CA . PHE A 1 515 ? 27.266 -8.141 45.661 1.00 23.05 515 PHE A CA 1
ATOM 4078 C C . PHE A 1 515 ? 26.541 -9.431 45.238 1.00 23.05 515 PHE A C 1
ATOM 4080 O O . PHE A 1 515 ? 25.591 -9.429 44.464 1.00 23.05 515 PHE A O 1
ATOM 4087 N N . LEU A 1 516 ? 27.099 -10.527 45.752 1.00 23.02 516 LEU A N 1
ATOM 4088 C CA . LEU A 1 516 ? 26.868 -11.954 45.514 1.00 23.02 516 LEU A CA 1
ATOM 4089 C C . LEU A 1 516 ? 25.676 -12.512 46.325 1.00 23.02 516 LEU A C 1
ATOM 4091 O O . LEU A 1 516 ? 25.480 -12.056 47.447 1.00 23.02 516 LEU A O 1
ATOM 4095 N N . TYR A 1 517 ? 25.008 -13.589 45.875 1.00 22.30 517 TYR A N 1
ATOM 4096 C CA . TYR A 1 517 ? 25.265 -14.972 46.350 1.00 22.30 517 TYR A CA 1
ATOM 4097 C C . TYR A 1 517 ? 24.334 -16.052 45.746 1.00 22.30 517 TYR A C 1
ATOM 4099 O O . TYR A 1 517 ? 23.207 -15.798 45.346 1.00 22.30 517 TYR A O 1
ATOM 4107 N N . ASN A 1 518 ? 24.887 -17.270 45.717 1.00 23.14 518 ASN A N 1
ATOM 4108 C CA . ASN A 1 518 ? 24.509 -18.507 45.019 1.00 23.14 518 ASN A CA 1
ATOM 4109 C C . ASN A 1 518 ? 23.554 -19.481 45.753 1.00 23.14 518 ASN A C 1
ATOM 4111 O O . ASN A 1 518 ? 23.620 -19.600 46.974 1.00 23.14 518 ASN A O 1
ATOM 4115 N N . SER A 1 519 ? 22.956 -20.380 44.942 1.00 25.38 519 SER A N 1
ATOM 4116 C CA . SER A 1 519 ? 22.566 -21.801 45.191 1.00 25.38 519 SER A CA 1
ATOM 4117 C C . SER A 1 519 ? 21.329 -22.059 46.077 1.00 25.38 519 SER A C 1
ATOM 4119 O O . SER A 1 519 ? 21.086 -21.319 47.014 1.00 25.38 519 SER A O 1
ATOM 4121 N N . CYS A 1 520 ? 20.470 -23.073 45.884 1.00 23.88 520 CYS A N 1
ATOM 4122 C CA . CYS A 1 520 ? 20.649 -24.468 45.446 1.00 23.88 520 CYS A CA 1
ATOM 4123 C C . CYS A 1 520 ? 19.324 -25.085 44.890 1.00 23.88 520 CYS A C 1
ATOM 4125 O O . CYS A 1 520 ? 18.287 -24.434 44.861 1.00 23.88 520 CYS A O 1
ATOM 4127 N N . ALA A 1 521 ? 19.384 -26.346 44.453 1.00 25.25 521 ALA A N 1
ATOM 4128 C CA . ALA A 1 521 ? 18.641 -26.987 43.364 1.00 25.25 521 ALA A CA 1
ATOM 4129 C C . ALA A 1 521 ? 17.331 -27.764 43.673 1.00 25.25 521 ALA A C 1
ATOM 4131 O O . ALA A 1 521 ? 17.102 -28.260 44.772 1.00 25.25 521 ALA A O 1
ATOM 4132 N N . SER A 1 522 ? 16.618 -28.041 42.566 1.00 25.67 522 SER A N 1
ATOM 4133 C CA . SER A 1 522 ? 15.772 -29.211 42.228 1.00 25.67 522 SER A CA 1
ATOM 4134 C C . SER A 1 522 ? 14.285 -29.247 42.630 1.00 25.67 522 SER A C 1
ATOM 4136 O O . SER A 1 522 ? 13.917 -29.698 43.708 1.00 25.67 522 SER A O 1
ATOM 4138 N N . CYS A 1 523 ? 13.422 -28.918 41.660 1.00 24.02 523 CYS A N 1
ATOM 4139 C CA . CYS A 1 523 ? 12.236 -29.698 41.277 1.00 24.02 523 CYS A CA 1
ATOM 4140 C C . CYS A 1 523 ? 11.846 -29.310 39.840 1.00 24.02 523 CYS A C 1
ATOM 4142 O O . CYS A 1 523 ? 11.679 -28.135 39.530 1.00 24.02 523 CYS A O 1
ATOM 4144 N N . THR A 1 524 ? 11.765 -30.294 38.946 1.00 28.94 524 THR A N 1
ATOM 4145 C CA . THR A 1 524 ? 11.429 -30.124 37.527 1.00 28.94 524 THR A CA 1
ATOM 4146 C C . THR A 1 524 ? 9.944 -29.826 37.345 1.00 28.94 524 THR A C 1
ATOM 4148 O O . THR A 1 524 ? 9.120 -30.728 37.223 1.00 28.94 524 THR A O 1
ATOM 4151 N N . THR A 1 525 ? 9.641 -28.539 37.289 1.00 27.12 525 THR A N 1
ATOM 4152 C CA . THR A 1 525 ? 8.522 -27.943 36.558 1.00 27.12 525 THR A CA 1
ATOM 4153 C C . THR A 1 525 ? 9.158 -27.044 35.509 1.00 27.12 525 THR A C 1
ATOM 4155 O O . THR A 1 525 ? 10.033 -26.256 35.855 1.00 27.12 525 THR A O 1
ATOM 4158 N N . THR A 1 526 ? 8.782 -27.173 34.237 1.00 30.02 526 THR A N 1
ATOM 4159 C CA . THR A 1 526 ? 9.139 -26.208 33.187 1.00 30.02 526 THR A CA 1
ATOM 4160 C C . THR A 1 526 ? 8.516 -24.859 33.536 1.00 30.02 526 THR A C 1
ATOM 4162 O O . THR A 1 526 ? 7.398 -24.552 33.139 1.00 30.02 526 THR A O 1
ATOM 4165 N N . THR A 1 527 ? 9.214 -24.093 34.366 1.00 29.20 527 THR A N 1
ATOM 4166 C CA . THR A 1 527 ? 8.972 -22.676 34.600 1.00 29.20 527 THR A CA 1
ATOM 4167 C C . THR A 1 527 ? 9.554 -21.920 33.416 1.00 29.20 527 THR A C 1
ATOM 4169 O O . THR A 1 527 ? 10.758 -22.020 33.168 1.00 29.20 527 THR A O 1
ATOM 4172 N N . ASN A 1 528 ? 8.698 -21.196 32.692 1.00 38.12 528 ASN A N 1
ATOM 4173 C CA . ASN A 1 528 ? 9.103 -20.168 31.737 1.00 38.12 528 ASN A CA 1
ATOM 4174 C C . ASN A 1 528 ? 10.120 -19.253 32.427 1.00 38.12 528 ASN A C 1
ATOM 4176 O O . ASN A 1 528 ? 9.794 -18.595 33.416 1.00 38.12 528 ASN A O 1
ATOM 4180 N N . MET A 1 529 ? 11.367 -19.279 31.962 1.00 32.59 529 MET A N 1
ATOM 4181 C CA . MET A 1 529 ? 12.357 -18.288 32.370 1.00 32.59 529 MET A CA 1
ATOM 4182 C C . MET A 1 529 ? 11.982 -16.953 31.710 1.00 32.59 529 MET A C 1
ATOM 4184 O O . MET A 1 529 ? 11.537 -16.979 30.558 1.00 32.59 529 MET A O 1
ATOM 4188 N N . PRO A 1 530 ? 12.140 -15.811 32.404 1.00 48.84 530 PRO A N 1
ATOM 4189 C CA . PRO A 1 530 ? 11.975 -14.498 31.785 1.00 48.84 530 PRO A CA 1
ATOM 4190 C C . PRO A 1 530 ? 12.891 -14.394 30.561 1.00 48.84 530 PRO A C 1
ATOM 4192 O O . PRO A 1 530 ? 13.976 -14.979 30.552 1.00 48.84 530 PRO A O 1
ATOM 4195 N N . ALA A 1 531 ? 12.460 -13.682 29.517 1.00 58.28 531 ALA A N 1
ATOM 4196 C CA . ALA A 1 531 ? 13.322 -13.480 28.355 1.00 58.28 531 ALA A CA 1
ATOM 4197 C C . ALA A 1 531 ? 14.598 -12.747 28.803 1.00 58.28 531 ALA A C 1
ATOM 4199 O O . ALA A 1 531 ? 14.513 -11.700 29.443 1.00 58.28 531 ALA A O 1
ATOM 4200 N N . ASP A 1 532 ? 15.772 -13.305 28.502 1.00 71.81 532 ASP A N 1
ATOM 4201 C CA . ASP A 1 532 ? 17.046 -12.727 28.932 1.00 71.81 532 ASP A CA 1
ATOM 4202 C C . ASP A 1 532 ? 17.225 -11.295 28.396 1.00 71.81 532 ASP A C 1
ATOM 4204 O O . ASP A 1 532 ? 16.657 -10.898 27.371 1.00 71.81 532 ASP A O 1
ATOM 4208 N N . ALA A 1 533 ? 18.024 -10.490 29.100 1.00 83.75 533 ALA A N 1
ATOM 4209 C CA . ALA A 1 533 ? 18.429 -9.185 28.593 1.00 83.75 533 ALA A CA 1
ATOM 4210 C C . ALA A 1 533 ? 19.182 -9.337 27.263 1.00 83.75 533 ALA A C 1
ATOM 4212 O O . ALA A 1 533 ? 20.030 -10.219 27.126 1.00 83.75 533 ALA A O 1
ATOM 4213 N N . LEU A 1 534 ? 18.886 -8.468 26.290 1.00 92.06 534 LEU A N 1
ATOM 4214 C CA . LEU A 1 534 ? 19.574 -8.488 25.001 1.00 92.06 534 LEU A CA 1
ATOM 4215 C C . LEU A 1 534 ? 21.039 -8.097 25.205 1.00 92.06 534 LEU A C 1
ATOM 4217 O O . LEU A 1 534 ? 21.318 -6.975 25.621 1.00 92.06 534 LEU A O 1
ATOM 4221 N N . ASP A 1 535 ? 21.968 -8.998 24.884 1.00 91.31 535 ASP A N 1
ATOM 4222 C CA . ASP A 1 535 ? 23.393 -8.669 24.839 1.00 91.31 535 ASP A CA 1
ATOM 4223 C C . ASP A 1 535 ? 23.675 -7.822 23.583 1.00 91.31 535 ASP A C 1
ATOM 4225 O O . ASP A 1 535 ? 23.574 -8.341 22.463 1.00 91.31 535 ASP A O 1
ATOM 4229 N N . PRO A 1 536 ? 24.084 -6.543 23.723 1.00 91.88 536 PRO A N 1
ATOM 4230 C CA . PRO A 1 536 ? 24.409 -5.688 22.584 1.00 91.88 536 PRO A CA 1
ATOM 4231 C C . PRO A 1 536 ? 25.450 -6.286 21.635 1.00 91.88 536 PRO A C 1
ATOM 4233 O O . PRO A 1 536 ? 25.451 -5.982 20.442 1.00 91.88 536 PRO A O 1
ATOM 4236 N N . LYS A 1 537 ? 26.334 -7.160 22.135 1.00 92.38 537 LYS A N 1
ATOM 4237 C CA . LYS A 1 537 ? 27.358 -7.818 21.315 1.00 92.38 537 LYS A CA 1
ATOM 4238 C C . LYS A 1 537 ? 26.758 -8.725 20.247 1.00 92.38 537 LYS A C 1
ATOM 4240 O O . LYS A 1 537 ? 27.388 -8.895 19.208 1.00 92.38 537 LYS A O 1
ATOM 4245 N N . VAL A 1 538 ? 25.574 -9.296 20.480 1.00 91.25 538 VAL A N 1
ATOM 4246 C CA . VAL A 1 538 ? 24.875 -10.124 19.485 1.00 91.25 538 VAL A CA 1
ATOM 4247 C C . VAL A 1 538 ? 24.483 -9.264 18.286 1.00 91.25 538 VAL A C 1
ATOM 4249 O O . VAL A 1 538 ? 24.821 -9.607 17.157 1.00 91.25 538 VAL A O 1
ATOM 4252 N N . VAL A 1 539 ? 23.879 -8.099 18.537 1.00 92.19 539 VAL A N 1
ATOM 4253 C CA . VAL A 1 539 ? 23.472 -7.146 17.492 1.00 92.19 539 VAL A CA 1
ATOM 4254 C C . VAL A 1 539 ? 24.684 -6.620 16.718 1.00 92.19 539 VAL A C 1
ATOM 4256 O O . VAL A 1 539 ? 24.698 -6.654 15.491 1.00 92.19 539 VAL A O 1
ATOM 4259 N N . LEU A 1 540 ? 25.742 -6.207 17.423 1.00 92.31 540 LEU A N 1
ATOM 4260 C CA . LEU A 1 540 ? 26.968 -5.681 16.804 1.00 92.31 540 LEU A CA 1
ATOM 4261 C C . LEU A 1 540 ? 27.716 -6.714 15.954 1.00 92.31 540 LEU A C 1
ATOM 4263 O O . LEU A 1 540 ? 28.445 -6.353 15.032 1.00 92.31 540 LEU A O 1
ATOM 4267 N N . LYS A 1 541 ? 27.561 -8.004 16.268 1.00 91.25 541 LYS A N 1
ATOM 4268 C CA . LYS A 1 541 ? 28.148 -9.098 15.491 1.00 91.25 541 LYS A CA 1
ATOM 4269 C C . LYS A 1 541 ? 27.397 -9.344 14.183 1.00 91.25 541 LYS A C 1
ATOM 4271 O O . LYS A 1 541 ? 28.020 -9.776 13.217 1.00 91.25 541 LYS A O 1
ATOM 4276 N N . LEU A 1 542 ? 26.088 -9.083 14.166 1.00 88.44 542 LEU A N 1
ATOM 4277 C CA . LEU A 1 542 ? 25.268 -9.125 12.955 1.00 88.44 542 LEU A CA 1
ATOM 4278 C C . LEU A 1 542 ? 25.560 -7.914 12.065 1.00 88.44 542 LEU A C 1
ATOM 4280 O O . LEU A 1 542 ? 25.766 -8.072 10.865 1.00 88.44 542 LEU A O 1
ATOM 4284 N N . ASP A 1 543 ? 25.612 -6.719 12.659 1.00 90.94 543 ASP A N 1
ATOM 4285 C CA . ASP A 1 543 ? 25.927 -5.481 11.952 1.00 90.94 543 ASP A CA 1
ATOM 4286 C C . ASP A 1 543 ? 26.571 -4.437 12.880 1.00 90.94 543 ASP A C 1
ATOM 4288 O O . ASP A 1 543 ? 25.915 -3.815 13.719 1.00 90.94 543 ASP A O 1
ATOM 4292 N N . GLY A 1 544 ? 27.872 -4.204 12.686 1.00 92.88 544 GLY A N 1
ATOM 4293 C CA . GLY A 1 544 ? 28.645 -3.238 13.468 1.00 92.88 544 GLY A CA 1
ATOM 4294 C C . GLY A 1 544 ? 28.234 -1.778 13.249 1.00 92.88 544 GLY A C 1
ATOM 4295 O O . GLY A 1 544 ? 28.479 -0.948 14.121 1.00 92.88 544 GLY A O 1
ATOM 4296 N N . TYR A 1 545 ? 27.561 -1.446 12.140 1.00 92.88 545 TYR A N 1
ATOM 4297 C CA . TYR A 1 545 ? 27.077 -0.082 11.891 1.00 92.88 545 TYR A CA 1
ATOM 4298 C C . TYR A 1 545 ? 25.895 0.309 12.787 1.00 92.88 545 TYR A C 1
ATOM 4300 O O . TYR A 1 545 ? 25.551 1.488 12.855 1.00 92.88 545 TYR A O 1
ATOM 4308 N N . LEU A 1 546 ? 25.295 -0.647 13.507 1.00 94.38 546 LEU A N 1
ATOM 4309 C CA . LEU A 1 546 ? 24.227 -0.392 14.476 1.00 94.38 546 LEU A CA 1
ATOM 4310 C C . LEU A 1 546 ? 24.731 0.137 15.824 1.00 94.38 546 LEU A C 1
ATOM 4312 O O . LEU A 1 546 ? 23.901 0.455 16.672 1.00 94.38 546 LEU A O 1
ATOM 4316 N N . GLU A 1 547 ? 26.046 0.267 16.042 1.00 95.44 547 GLU A N 1
ATOM 4317 C CA . GLU A 1 547 ? 26.618 0.771 17.302 1.00 95.44 547 GLU A CA 1
ATOM 4318 C C . GLU A 1 547 ? 25.947 2.052 17.833 1.00 95.44 547 GLU A C 1
ATOM 4320 O O . GLU A 1 547 ? 25.552 2.058 19.003 1.00 95.44 547 GLU A O 1
ATOM 4325 N N . PRO A 1 548 ? 25.686 3.093 17.015 1.00 95.62 548 PRO A N 1
ATOM 4326 C CA . PRO A 1 548 ? 25.009 4.302 17.491 1.00 95.62 548 PRO A CA 1
ATOM 4327 C C . PRO A 1 548 ? 23.547 4.072 17.907 1.00 95.62 548 PRO A C 1
ATOM 4329 O O . PRO A 1 548 ? 22.973 4.883 18.629 1.00 95.62 548 PRO A O 1
ATOM 4332 N N . ASN A 1 549 ? 22.930 2.989 17.433 1.00 95.88 549 ASN A N 1
ATOM 4333 C CA . ASN A 1 549 ? 21.510 2.682 17.588 1.00 95.88 549 ASN A CA 1
ATOM 4334 C C . ASN A 1 549 ? 21.238 1.583 18.625 1.00 95.88 549 ASN A C 1
ATOM 4336 O O . ASN A 1 549 ? 20.076 1.333 18.948 1.00 95.88 549 ASN A O 1
ATOM 4340 N N . ILE A 1 550 ? 22.283 0.976 19.200 1.00 96.00 550 ILE A N 1
ATOM 4341 C CA . ILE A 1 550 ? 22.174 -0.021 20.272 1.00 96.00 550 ILE A CA 1
ATOM 4342 C C . ILE A 1 550 ? 21.258 0.434 21.419 1.00 96.00 550 ILE A C 1
ATOM 4344 O O . ILE A 1 550 ? 20.407 -0.366 21.804 1.00 96.00 550 ILE A O 1
ATOM 4348 N N . PRO A 1 551 ? 21.337 1.676 21.946 1.00 95.38 551 PRO A N 1
ATOM 4349 C CA . PRO A 1 551 ? 20.444 2.101 23.024 1.00 95.38 551 PRO A CA 1
ATOM 4350 C C . PRO A 1 551 ? 18.959 1.997 22.653 1.00 95.38 551 PRO A C 1
ATOM 4352 O O . PRO A 1 551 ? 18.165 1.516 23.455 1.00 95.38 551 PRO A O 1
ATOM 4355 N N . ALA A 1 552 ? 18.591 2.377 21.425 1.00 95.56 552 ALA A N 1
ATOM 4356 C CA . ALA A 1 552 ? 17.213 2.287 20.943 1.00 95.56 552 ALA A CA 1
ATOM 4357 C C . ALA A 1 552 ? 16.768 0.828 20.747 1.00 95.56 552 ALA A C 1
ATOM 4359 O O . ALA A 1 552 ? 15.644 0.472 21.090 1.00 95.56 552 ALA A O 1
ATOM 4360 N N . ILE A 1 553 ? 17.649 -0.031 20.227 1.00 96.50 553 ILE A N 1
ATOM 4361 C CA . ILE A 1 553 ? 17.364 -1.461 20.018 1.00 96.50 553 ILE A CA 1
ATOM 4362 C C . ILE A 1 553 ? 17.173 -2.179 21.360 1.00 96.50 553 ILE A C 1
ATOM 4364 O O . ILE A 1 553 ? 16.200 -2.910 21.538 1.00 96.50 553 ILE A O 1
ATOM 4368 N N . VAL A 1 554 ? 18.068 -1.937 22.323 1.00 96.00 554 VAL A N 1
ATOM 4369 C CA . VAL A 1 554 ? 17.972 -2.499 23.678 1.00 96.00 554 VAL A CA 1
ATOM 4370 C C . VAL A 1 554 ? 16.707 -2.005 24.372 1.00 96.00 554 VAL A C 1
ATOM 4372 O O . VAL A 1 554 ? 15.977 -2.821 24.926 1.00 96.00 554 VAL A O 1
ATOM 4375 N N . HIS A 1 555 ? 16.397 -0.709 24.270 1.00 95.94 555 HIS A N 1
ATOM 4376 C CA . HIS A 1 555 ? 15.178 -0.148 24.847 1.00 95.94 555 HIS A CA 1
ATOM 4377 C C . HIS A 1 555 ? 13.915 -0.836 24.311 1.00 95.94 555 HIS A C 1
ATOM 4379 O O . HIS A 1 555 ? 13.118 -1.344 25.096 1.00 95.94 555 HIS A O 1
ATOM 4385 N N . ARG A 1 556 ? 13.778 -0.960 22.983 1.00 95.81 556 ARG A N 1
ATOM 4386 C CA . ARG A 1 556 ? 12.651 -1.675 22.354 1.00 95.81 556 ARG A CA 1
ATOM 4387 C C . ARG A 1 556 ? 12.547 -3.119 22.841 1.00 95.81 556 ARG A C 1
ATOM 4389 O O . ARG A 1 556 ? 11.454 -3.597 23.138 1.00 95.81 556 ARG A O 1
ATOM 4396 N N . HIS A 1 557 ? 13.679 -3.811 22.966 1.00 97.12 557 HIS A N 1
ATOM 4397 C CA . HIS A 1 557 ? 13.713 -5.178 23.480 1.00 97.12 557 HIS A CA 1
ATOM 4398 C C . HIS A 1 557 ? 13.318 -5.270 24.965 1.00 97.12 557 HIS A C 1
ATOM 4400 O O . HIS A 1 557 ? 12.652 -6.224 25.368 1.00 97.12 557 HIS A O 1
ATOM 4406 N N . ASP A 1 558 ? 13.679 -4.286 25.788 1.00 96.50 558 ASP A N 1
ATOM 4407 C CA . ASP A 1 558 ? 13.236 -4.203 27.183 1.00 96.50 558 ASP A CA 1
ATOM 4408 C C . ASP A 1 558 ? 11.721 -3.954 27.286 1.00 96.50 558 ASP A C 1
ATOM 4410 O O . ASP A 1 558 ? 11.053 -4.581 28.112 1.00 96.50 558 ASP A O 1
ATOM 4414 N N . VAL A 1 559 ? 11.152 -3.108 26.419 1.00 97.19 559 VAL A N 1
ATOM 4415 C CA . VAL A 1 559 ? 9.698 -2.869 26.354 1.00 97.19 559 VAL A CA 1
ATOM 4416 C C . VAL A 1 559 ? 8.950 -4.122 25.886 1.00 97.19 559 VAL A C 1
ATOM 4418 O O . VAL A 1 559 ? 7.956 -4.509 26.505 1.00 97.19 559 VAL A O 1
ATOM 4421 N N . PHE A 1 560 ? 9.455 -4.814 24.860 1.00 98.06 560 PHE A N 1
ATOM 4422 C CA . PHE A 1 560 ? 8.953 -6.128 24.441 1.00 98.06 560 PHE A CA 1
ATOM 4423 C C . PHE A 1 560 ? 8.954 -7.133 25.601 1.00 98.06 560 PHE A C 1
ATOM 4425 O O . PHE A 1 560 ? 7.928 -7.763 25.868 1.00 98.06 560 PHE A O 1
ATOM 4432 N N . ARG A 1 561 ? 10.072 -7.245 26.331 1.00 96.12 561 ARG A N 1
ATOM 4433 C CA . ARG A 1 561 ? 10.189 -8.148 27.483 1.00 96.12 561 ARG A CA 1
ATOM 4434 C C . ARG A 1 561 ? 9.163 -7.812 28.554 1.00 96.12 561 ARG A C 1
ATOM 4436 O O . ARG A 1 561 ? 8.469 -8.706 29.017 1.00 96.12 561 ARG A O 1
ATOM 4443 N N . LYS A 1 562 ? 9.008 -6.531 28.894 1.00 96.88 562 LYS A N 1
ATOM 4444 C CA . LYS A 1 562 ? 8.016 -6.082 29.878 1.00 96.88 562 LYS A CA 1
ATOM 4445 C C . LYS A 1 562 ? 6.602 -6.534 29.506 1.00 96.88 562 LYS A C 1
ATOM 4447 O O . LYS A 1 562 ? 5.866 -7.004 30.373 1.00 96.88 562 LYS A O 1
ATOM 4452 N N . TRP A 1 563 ? 6.217 -6.413 28.237 1.00 97.94 563 TRP A N 1
ATOM 4453 C CA . TRP A 1 563 ? 4.918 -6.897 27.767 1.00 97.94 563 TRP A CA 1
ATOM 4454 C C . TRP A 1 563 ? 4.804 -8.419 27.812 1.00 97.94 563 TRP A C 1
ATOM 4456 O O . TRP A 1 563 ? 3.788 -8.931 28.279 1.00 97.94 563 TRP A O 1
ATOM 4466 N N . LYS A 1 564 ? 5.840 -9.144 27.380 1.00 97.12 564 LYS A N 1
ATOM 4467 C CA . LYS A 1 564 ? 5.877 -10.609 27.457 1.00 97.12 564 LYS A CA 1
ATOM 4468 C C . LYS A 1 564 ? 5.742 -11.105 28.899 1.00 97.12 564 LYS A C 1
ATOM 4470 O O . LYS A 1 564 ? 4.870 -11.924 29.169 1.00 97.12 564 LYS A O 1
ATOM 4475 N N . ASP A 1 565 ? 6.500 -10.530 29.828 1.00 95.81 565 ASP A N 1
ATOM 4476 C CA . ASP A 1 565 ? 6.433 -10.843 31.258 1.00 95.81 565 ASP A CA 1
ATOM 4477 C C . ASP A 1 565 ? 5.048 -10.515 31.841 1.00 95.81 565 ASP A C 1
ATOM 4479 O O . ASP A 1 565 ? 4.508 -11.281 32.637 1.00 95.81 565 ASP A O 1
ATOM 4483 N N . THR A 1 566 ? 4.428 -9.409 31.409 1.00 96.94 566 THR A N 1
ATOM 4484 C CA . THR A 1 566 ? 3.056 -9.044 31.807 1.00 96.94 566 THR A CA 1
ATOM 4485 C C . THR A 1 566 ? 2.049 -10.104 31.344 1.00 96.94 566 THR A C 1
ATOM 4487 O O . THR A 1 566 ? 1.209 -10.547 32.128 1.00 96.94 566 THR A O 1
ATOM 4490 N N . ILE A 1 567 ? 2.149 -10.557 30.092 1.00 97.81 567 ILE A N 1
ATOM 4491 C CA . ILE A 1 567 ? 1.294 -11.616 29.537 1.00 97.81 567 ILE A CA 1
ATOM 4492 C C . ILE A 1 567 ? 1.524 -12.945 30.276 1.00 97.81 567 ILE A C 1
ATOM 4494 O O . ILE A 1 567 ? 0.568 -13.637 30.636 1.00 97.81 567 ILE A O 1
ATOM 4498 N N . ASP A 1 568 ? 2.775 -13.303 30.552 1.00 95.69 568 ASP A N 1
ATOM 4499 C CA . ASP A 1 568 ? 3.109 -14.515 31.300 1.00 95.69 568 ASP A CA 1
ATOM 4500 C C . ASP A 1 568 ? 2.546 -14.476 32.727 1.00 95.69 568 ASP A C 1
ATOM 4502 O O . ASP A 1 568 ? 1.907 -15.436 33.168 1.00 95.69 568 ASP A O 1
ATOM 4506 N N . GLN A 1 569 ? 2.714 -13.354 33.429 1.00 96.38 569 GLN A N 1
ATOM 4507 C CA . GLN A 1 569 ? 2.305 -13.203 34.822 1.00 96.38 569 GLN A CA 1
ATOM 4508 C C . GLN A 1 569 ? 0.783 -13.147 35.006 1.00 96.38 569 GLN A C 1
ATOM 4510 O O . GLN A 1 569 ? 0.262 -13.768 35.936 1.00 96.38 569 GLN A O 1
ATOM 4515 N N . TYR A 1 570 ? 0.073 -12.380 34.175 1.00 96.75 570 TYR A N 1
ATOM 4516 C CA . TYR A 1 570 ? -1.338 -12.052 34.416 1.00 96.75 570 TYR A CA 1
ATOM 4517 C C . TYR A 1 570 ? -2.315 -12.818 33.525 1.00 96.75 570 TYR A C 1
ATOM 4519 O O . TYR A 1 570 ? -3.472 -12.996 33.903 1.00 96.75 570 TYR A O 1
ATOM 4527 N N . GLU A 1 571 ? -1.862 -13.314 32.374 1.00 97.12 571 GLU A N 1
ATOM 4528 C CA . GLU A 1 571 ? -2.726 -13.959 31.378 1.00 97.12 571 GLU A CA 1
ATOM 4529 C C . GLU A 1 571 ? -2.411 -15.446 31.187 1.00 97.12 571 GLU A C 1
ATOM 4531 O O . GLU A 1 571 ? -3.120 -16.141 30.459 1.00 97.12 571 GLU A O 1
ATOM 4536 N N . GLY A 1 572 ? -1.391 -15.966 31.881 1.00 95.00 572 GLY A N 1
ATOM 4537 C CA . GLY A 1 572 ? -0.968 -17.362 31.782 1.00 95.00 572 GLY A CA 1
ATOM 4538 C C . GLY A 1 572 ? -0.208 -17.660 30.490 1.00 95.00 572 GLY A C 1
ATOM 4539 O O . GLY A 1 572 ? -0.330 -18.768 29.959 1.00 95.00 572 GLY A O 1
ATOM 4540 N N . GLY A 1 573 ? 0.527 -16.668 29.984 1.00 96.75 573 GLY A N 1
ATOM 4541 C CA . GLY A 1 573 ? 1.392 -16.750 28.811 1.00 96.75 573 GLY A CA 1
ATOM 4542 C C . GLY A 1 573 ? 0.665 -16.698 27.473 1.00 96.75 573 GLY A C 1
ATOM 4543 O O . GLY A 1 573 ? -0.568 -16.647 27.398 1.00 96.75 573 GLY A O 1
ATOM 4544 N N . TYR A 1 574 ? 1.443 -16.719 26.385 1.00 97.75 574 TYR A N 1
ATOM 4545 C CA . TYR A 1 574 ? 0.904 -16.568 25.029 1.00 97.75 574 TYR A CA 1
ATOM 4546 C C . TYR A 1 574 ? -0.202 -17.570 24.694 1.00 97.75 574 TYR A C 1
ATOM 4548 O O . TYR A 1 574 ? -1.164 -17.192 24.025 1.00 97.75 574 TYR A O 1
ATOM 4556 N N . ASP A 1 575 ? -0.120 -18.823 25.156 1.00 97.25 575 ASP A N 1
ATOM 4557 C CA . ASP A 1 575 ? -1.133 -19.824 24.802 1.00 97.25 575 ASP A CA 1
ATOM 4558 C C . ASP A 1 575 ? -2.537 -19.436 25.286 1.00 97.25 575 ASP A C 1
ATOM 4560 O O . ASP A 1 575 ? -3.501 -19.566 24.536 1.00 97.25 575 ASP A O 1
ATOM 4564 N N . ASN A 1 576 ? -2.654 -18.901 26.502 1.00 97.44 576 ASN A N 1
ATOM 4565 C CA . ASN A 1 576 ? -3.934 -18.471 27.058 1.00 97.44 576 ASN A CA 1
ATOM 4566 C C . ASN A 1 576 ? -4.348 -17.085 26.552 1.00 97.44 576 ASN A C 1
ATOM 4568 O O . ASN A 1 576 ? -5.522 -16.874 26.236 1.00 97.44 576 ASN A O 1
ATOM 4572 N N . PHE A 1 577 ? -3.397 -16.151 26.448 1.00 98.50 577 PHE A N 1
ATOM 4573 C CA . PHE A 1 577 ? -3.674 -14.776 26.034 1.00 98.50 577 PHE A CA 1
ATOM 4574 C C . PHE A 1 577 ? -4.193 -14.688 24.595 1.00 98.50 577 PHE A C 1
ATOM 4576 O O . PHE A 1 577 ? -5.161 -13.978 24.324 1.00 98.50 577 PHE A O 1
ATOM 4583 N N . THR A 1 578 ? -3.596 -15.469 23.689 1.00 98.56 578 THR A N 1
ATOM 4584 C CA . THR A 1 578 ? -3.959 -15.499 22.261 1.00 98.56 578 THR A CA 1
ATOM 4585 C C . THR A 1 578 ? -5.200 -16.346 21.956 1.00 98.56 578 THR A C 1
ATOM 4587 O O . THR A 1 578 ? -5.688 -16.362 20.832 1.00 98.56 578 THR A O 1
ATOM 4590 N N . LYS A 1 579 ? -5.788 -17.018 22.950 1.00 98.56 579 LYS A N 1
ATOM 4591 C CA . LYS A 1 579 ? -7.089 -17.700 22.823 1.00 98.56 579 LYS A CA 1
ATOM 4592 C C . LYS A 1 579 ? -8.254 -16.801 23.243 1.00 98.56 579 LYS A C 1
ATOM 4594 O O . LYS A 1 579 ? -9.298 -17.286 23.683 1.00 98.56 579 LYS A O 1
ATOM 4599 N N . GLY A 1 580 ? -8.104 -15.482 23.095 1.00 98.31 580 GLY A N 1
ATOM 4600 C CA . GLY A 1 580 ? -9.150 -14.505 23.402 1.00 98.31 580 GLY A CA 1
ATOM 4601 C C . GLY A 1 580 ? -10.458 -14.790 22.664 1.00 98.31 580 GLY A C 1
ATOM 4602 O O . GLY A 1 580 ? -11.522 -14.631 23.250 1.00 98.31 580 GLY A O 1
ATOM 4603 N N . TYR A 1 581 ? -10.392 -15.332 21.445 1.00 98.44 581 TYR A N 1
ATOM 4604 C CA . TYR A 1 581 ? -11.558 -15.693 20.631 1.00 98.44 581 TYR A CA 1
ATOM 4605 C C . TYR A 1 581 ? -12.404 -16.855 21.203 1.00 98.44 581 TYR A C 1
ATOM 4607 O O . TYR A 1 581 ? -13.544 -17.030 20.786 1.00 98.44 581 TYR A O 1
ATOM 4615 N N . LEU A 1 582 ? -11.881 -17.631 22.167 1.00 98.00 582 LEU A N 1
ATOM 4616 C CA . LEU A 1 582 ? -12.644 -18.639 22.930 1.00 98.00 582 LEU A CA 1
ATOM 4617 C C . LEU A 1 582 ? -13.355 -18.042 24.158 1.00 98.00 582 LEU A C 1
ATOM 4619 O O . LEU A 1 582 ? -14.098 -18.731 24.860 1.00 98.00 582 LEU A O 1
ATOM 4623 N N . LYS A 1 583 ? -13.088 -16.766 24.466 1.00 97.12 583 LYS A N 1
ATOM 4624 C CA . LYS A 1 583 ? -13.677 -16.027 25.591 1.00 97.12 583 LYS A CA 1
ATOM 4625 C C . LYS A 1 583 ? -14.583 -14.896 25.106 1.00 97.12 583 LYS A C 1
ATOM 4627 O O . LYS A 1 583 ? -15.696 -14.776 25.616 1.00 97.12 583 LYS A O 1
ATOM 4632 N N . PHE A 1 584 ? -14.091 -14.080 24.179 1.00 98.62 584 PHE A N 1
ATOM 4633 C CA . PHE A 1 584 ? -14.774 -12.959 23.538 1.00 98.62 584 PHE A CA 1
ATOM 4634 C C . PHE A 1 584 ? -15.563 -13.404 22.308 1.00 98.62 584 PHE A C 1
ATOM 4636 O O . PHE A 1 584 ? -15.307 -14.465 21.742 1.00 98.62 584 PHE A O 1
ATOM 4643 N N . GLY A 1 585 ? -16.557 -12.606 21.915 1.00 98.31 585 GLY A N 1
ATOM 4644 C CA . GLY A 1 585 ? -17.519 -13.009 20.895 1.00 98.31 585 GLY A CA 1
ATOM 4645 C C . GLY A 1 585 ? -18.496 -14.061 21.414 1.00 98.31 585 GLY A C 1
ATOM 4646 O O . GLY A 1 585 ? -18.666 -14.225 22.624 1.00 98.31 585 GLY A O 1
ATOM 4647 N N . LEU A 1 586 ? -19.194 -14.728 20.495 1.00 98.06 586 LEU A N 1
ATOM 4648 C CA . LEU A 1 586 ? -20.214 -15.725 20.825 1.00 98.06 586 LEU A CA 1
ATOM 4649 C C . LEU A 1 586 ? -19.581 -17.117 20.905 1.00 98.06 586 LEU A C 1
ATOM 4651 O O . LEU A 1 586 ? -19.132 -17.652 19.894 1.00 98.06 586 LEU A O 1
ATOM 4655 N N . ASN A 1 587 ? -19.590 -17.709 22.096 1.00 97.56 587 ASN A N 1
ATOM 4656 C CA . ASN A 1 587 ? -19.021 -19.025 22.366 1.00 97.56 587 ASN A CA 1
ATOM 4657 C C . ASN A 1 587 ? -20.108 -19.984 22.852 1.00 97.56 587 ASN A C 1
ATOM 4659 O O . ASN A 1 587 ? -20.878 -19.656 23.754 1.00 97.56 587 ASN A O 1
ATOM 4663 N N . VAL A 1 588 ? -20.174 -21.169 22.245 1.00 96.31 588 VAL A N 1
ATOM 4664 C CA . VAL A 1 588 ? -21.197 -22.179 22.543 1.00 96.31 588 VAL A CA 1
ATOM 4665 C C . VAL A 1 588 ? -20.652 -23.194 23.543 1.00 96.31 588 VAL A C 1
ATOM 4667 O O . VAL A 1 588 ? -19.630 -23.831 23.294 1.00 96.31 588 VAL A O 1
ATOM 4670 N N . GLY A 1 589 ? -21.336 -23.347 24.675 1.00 92.81 589 GLY A N 1
ATOM 4671 C CA . GLY A 1 589 ? -21.044 -24.356 25.687 1.00 92.81 589 GLY A CA 1
ATOM 4672 C C . GLY A 1 589 ? -21.563 -25.743 25.301 1.00 92.81 589 GLY A C 1
ATOM 4673 O O . GLY A 1 589 ? -22.452 -25.900 24.465 1.00 92.81 589 GLY A O 1
ATOM 4674 N N . SER A 1 590 ? -21.045 -26.783 25.957 1.00 89.50 590 SER A N 1
ATOM 4675 C CA . SER A 1 590 ? -21.389 -28.187 25.668 1.00 89.50 590 SER A CA 1
ATOM 4676 C C . SER A 1 590 ? -22.863 -28.543 25.914 1.00 89.50 590 SER A C 1
ATOM 4678 O O . SER A 1 590 ? -23.369 -29.507 25.344 1.00 89.50 590 SER A O 1
ATOM 4680 N N . ASN A 1 591 ? -23.569 -27.771 26.742 1.00 90.69 591 ASN A N 1
ATOM 4681 C CA . ASN A 1 591 ? -25.005 -27.903 27.007 1.00 90.69 591 ASN A CA 1
ATOM 4682 C C . ASN A 1 591 ? -25.889 -27.118 26.009 1.00 90.69 591 ASN A C 1
ATOM 4684 O O . ASN A 1 591 ? -27.116 -27.203 26.111 1.00 90.69 591 ASN A O 1
ATOM 4688 N N . GLY A 1 592 ? -25.292 -26.381 25.062 1.00 92.56 592 GLY A N 1
ATOM 4689 C CA . GLY A 1 592 ? -25.971 -25.500 24.106 1.00 92.56 592 GLY A CA 1
ATOM 4690 C C . GLY A 1 592 ? -26.172 -24.057 24.588 1.00 92.56 592 GLY A C 1
ATOM 4691 O O . GLY A 1 592 ? -26.846 -23.286 23.909 1.00 92.56 592 GLY A O 1
ATOM 4692 N N . GLU A 1 593 ? -25.641 -23.671 25.750 1.00 96.31 593 GLU A N 1
ATOM 4693 C CA . GLU A 1 593 ? -25.657 -22.268 26.179 1.00 96.31 593 GLU A CA 1
ATOM 4694 C C . GLU A 1 593 ? -24.736 -21.413 25.305 1.00 96.31 593 GLU A C 1
ATOM 4696 O O . GLU A 1 593 ? -23.720 -21.895 24.805 1.00 96.31 593 GLU A O 1
ATOM 4701 N N . VAL A 1 594 ? -25.077 -20.139 25.119 1.00 98.00 594 VAL A N 1
ATOM 4702 C CA . VAL A 1 594 ? -24.238 -19.199 24.368 1.00 98.00 594 VAL A CA 1
ATOM 4703 C C . VAL A 1 594 ? -23.737 -18.120 25.311 1.00 98.00 594 VAL A C 1
ATOM 4705 O O . VAL A 1 594 ? -24.524 -17.328 25.827 1.00 98.00 594 VAL A O 1
ATOM 4708 N N . VAL A 1 595 ? -22.426 -18.070 25.521 1.00 98.44 595 VAL A N 1
ATOM 4709 C CA . VAL A 1 595 ? -21.765 -16.999 26.265 1.00 98.44 595 VAL A CA 1
ATOM 4710 C C . VAL A 1 595 ? -21.287 -15.954 25.268 1.00 98.44 595 VAL A C 1
ATOM 4712 O O . VAL A 1 595 ? -20.484 -16.259 24.388 1.00 98.44 595 VAL A O 1
ATOM 4715 N N . TYR A 1 596 ? -21.775 -14.723 25.404 1.00 98.75 596 TYR A N 1
ATOM 4716 C CA . TYR A 1 596 ? -21.296 -13.581 24.631 1.00 98.75 596 TYR A CA 1
ATOM 4717 C C . TYR A 1 596 ? -20.518 -12.628 25.534 1.00 98.75 596 TYR A C 1
ATOM 4719 O O . TYR A 1 596 ? -21.045 -12.197 26.565 1.00 98.75 596 TYR A O 1
ATOM 4727 N N . ARG A 1 597 ? -19.285 -12.291 25.133 1.00 98.81 597 ARG A N 1
ATOM 4728 C CA . ARG A 1 597 ? -18.480 -11.239 25.768 1.00 98.81 597 ARG A CA 1
ATOM 4729 C C . ARG A 1 597 ? -18.005 -10.191 24.776 1.00 98.81 597 ARG A C 1
ATOM 4731 O O . ARG A 1 597 ? -17.609 -10.533 23.663 1.00 98.81 597 ARG A O 1
ATOM 4738 N N . GLU A 1 598 ? -17.979 -8.941 25.223 1.00 98.75 598 GLU A N 1
ATOM 4739 C CA . GLU A 1 598 ? -17.551 -7.801 24.415 1.00 98.75 598 GLU A CA 1
ATOM 4740 C C . GLU A 1 598 ? -16.846 -6.741 25.259 1.00 98.75 598 GLU A C 1
ATOM 4742 O O . GLU A 1 598 ? -17.292 -6.424 26.362 1.00 98.75 598 GLU A O 1
ATOM 4747 N N . TRP A 1 599 ? -15.761 -6.167 24.744 1.00 98.75 599 TRP A N 1
ATOM 4748 C CA . TRP A 1 599 ? -15.071 -5.063 25.409 1.00 98.75 599 TRP A CA 1
ATOM 4749 C C . TRP A 1 599 ? -15.661 -3.724 24.947 1.00 98.75 599 TRP A C 1
ATOM 4751 O O . TRP A 1 599 ? -15.559 -3.364 23.778 1.00 98.75 599 TRP A O 1
ATOM 4761 N N . ALA A 1 600 ? -16.332 -3.012 25.858 1.00 98.50 600 ALA A N 1
ATOM 4762 C CA . ALA A 1 600 ? -16.974 -1.721 25.586 1.00 98.50 600 ALA A CA 1
ATOM 4763 C C . ALA A 1 600 ? -17.031 -0.864 26.871 1.00 98.50 600 ALA A C 1
ATOM 4765 O O . ALA A 1 600 ? -18.104 -0.673 27.467 1.00 98.50 600 ALA A O 1
ATOM 4766 N N . PRO A 1 601 ? -15.875 -0.378 27.358 1.00 98.19 601 PRO A N 1
ATOM 4767 C CA . PRO A 1 601 ? -15.755 0.342 28.617 1.00 98.19 601 PRO A CA 1
ATOM 4768 C C . PRO A 1 601 ? -16.527 1.665 28.645 1.00 98.19 601 PRO A C 1
ATOM 4770 O O . PRO A 1 601 ? -16.958 2.059 29.727 1.00 98.19 601 PRO A O 1
ATOM 4773 N N . ASN A 1 602 ? -16.781 2.335 27.518 1.00 97.94 602 ASN A N 1
ATOM 4774 C CA . ASN A 1 602 ? -17.561 3.576 27.523 1.00 97.94 602 ASN A CA 1
ATOM 4775 C C . ASN A 1 602 ? -19.081 3.350 27.627 1.00 97.94 602 ASN A C 1
ATOM 4777 O O . ASN A 1 602 ? -19.819 4.240 28.053 1.00 97.94 602 ASN A O 1
ATOM 4781 N N . ALA A 1 603 ? -19.581 2.159 27.281 1.00 98.06 603 ALA A N 1
ATOM 4782 C CA . ALA A 1 603 ? -21.009 1.869 27.371 1.00 98.06 603 ALA A CA 1
ATOM 4783 C C . ALA A 1 603 ? -21.498 1.922 28.835 1.00 98.06 603 ALA A C 1
ATOM 4785 O O . ALA A 1 603 ? -20.812 1.472 29.764 1.00 98.06 603 ALA A O 1
ATOM 4786 N N . LYS A 1 604 ? -22.704 2.472 29.038 1.00 98.00 604 LYS A N 1
ATOM 4787 C CA . LYS A 1 604 ? -23.434 2.490 30.321 1.00 98.00 604 LYS A CA 1
ATOM 4788 C C . LYS A 1 604 ? -24.356 1.288 30.480 1.00 98.00 604 LYS A C 1
ATOM 4790 O O . LYS A 1 604 ? -24.507 0.782 31.585 1.00 98.00 604 LYS A O 1
ATOM 4795 N N . GLU A 1 605 ? -24.954 0.843 29.382 1.00 98.50 605 GLU A N 1
ATOM 4796 C CA . GLU A 1 605 ? -25.765 -0.370 29.294 1.00 98.50 605 GLU A CA 1
ATOM 4797 C C . GLU A 1 605 ? -25.429 -1.086 27.985 1.00 98.50 605 GLU A C 1
ATOM 4799 O O . GLU A 1 605 ? -25.183 -0.418 26.978 1.00 98.50 605 GLU A O 1
ATOM 4804 N N . ALA A 1 606 ? -25.471 -2.418 27.975 1.00 98.62 606 ALA A N 1
ATOM 4805 C CA . ALA A 1 606 ? -25.317 -3.222 26.768 1.00 98.62 606 ALA A CA 1
ATOM 4806 C C . ALA A 1 606 ? -26.325 -4.377 26.746 1.00 98.62 606 ALA A C 1
ATOM 4808 O O . ALA A 1 606 ? -26.668 -4.936 27.789 1.00 98.62 606 ALA A O 1
ATOM 4809 N N . TYR A 1 607 ? -26.800 -4.725 25.553 1.00 98.75 607 TYR A N 1
ATOM 4810 C CA . TYR A 1 607 ? -27.805 -5.755 25.313 1.00 98.75 607 TYR A CA 1
ATOM 4811 C C . TYR A 1 607 ? -27.433 -6.566 24.073 1.00 98.75 607 TYR A C 1
ATOM 4813 O O . TYR A 1 607 ? -27.058 -5.987 23.051 1.00 98.75 607 TYR A O 1
ATOM 4821 N N . LEU A 1 608 ? -27.605 -7.886 24.125 1.00 98.69 608 LEU A N 1
ATOM 4822 C CA . LEU A 1 608 ? -27.519 -8.730 22.932 1.00 98.69 608 LEU A CA 1
ATOM 4823 C C . LEU A 1 608 ? -28.878 -8.750 22.223 1.00 98.69 608 LEU A C 1
ATOM 4825 O O . LEU A 1 608 ? -29.899 -9.066 22.832 1.00 98.69 608 LEU A O 1
ATOM 4829 N N . ILE A 1 609 ? -28.908 -8.411 20.938 1.00 98.69 609 ILE A N 1
ATOM 4830 C CA . ILE A 1 609 ? -30.139 -8.349 20.141 1.00 98.69 609 ILE A CA 1
ATOM 4831 C C . ILE A 1 609 ? -29.993 -9.145 18.850 1.00 98.69 609 ILE A C 1
ATOM 4833 O O . ILE A 1 609 ? -28.884 -9.353 18.367 1.00 98.69 609 ILE A O 1
ATOM 4837 N N . GLY A 1 610 ? -31.106 -9.591 18.280 1.00 98.19 610 GLY A N 1
ATOM 4838 C CA . GLY A 1 610 ? -31.100 -10.283 16.997 1.00 98.19 610 GLY A CA 1
ATOM 4839 C C . GLY A 1 610 ? -32.433 -10.937 16.683 1.00 98.19 610 GLY A C 1
ATOM 4840 O O . GLY A 1 610 ? -33.419 -10.744 17.395 1.00 98.19 610 GLY A O 1
ATOM 4841 N N . ASP A 1 611 ? -32.453 -11.766 15.646 1.00 98.12 611 ASP A N 1
ATOM 4842 C CA . ASP A 1 611 ? -33.674 -12.466 15.233 1.00 98.12 611 ASP A CA 1
ATOM 4843 C C . ASP A 1 611 ? -34.233 -13.348 16.364 1.00 98.12 611 ASP A C 1
ATOM 4845 O O . ASP A 1 611 ? -35.444 -13.419 16.558 1.00 98.12 611 ASP A O 1
ATOM 4849 N N . PHE A 1 612 ? -33.352 -13.956 17.170 1.00 97.56 612 PHE A N 1
ATOM 4850 C CA . PHE A 1 612 ? -33.715 -14.844 18.284 1.00 97.56 612 PHE A CA 1
ATOM 4851 C C . PHE A 1 612 ? -34.564 -14.177 19.381 1.00 97.56 612 PHE A C 1
ATOM 4853 O O . PHE A 1 612 ? -35.209 -14.873 20.161 1.00 97.56 612 PHE A O 1
ATOM 4860 N N . ASN A 1 613 ? -34.551 -12.843 19.465 1.00 97.38 613 ASN A N 1
ATOM 4861 C CA . ASN A 1 613 ? -35.332 -12.077 20.434 1.00 97.38 613 ASN A CA 1
ATOM 4862 C C . ASN A 1 613 ? -36.186 -10.985 19.783 1.00 97.38 613 ASN A C 1
ATOM 4864 O O . ASN A 1 613 ? -36.523 -9.999 20.442 1.00 97.38 613 ASN A O 1
ATOM 4868 N N . GLU A 1 614 ? -36.510 -11.152 18.497 1.00 98.00 614 GLU A N 1
ATOM 4869 C CA . GLU A 1 614 ? -37.315 -10.205 17.716 1.00 98.00 614 GLU A CA 1
ATOM 4870 C C . GLU A 1 614 ? -36.748 -8.774 17.762 1.00 98.00 614 GLU A C 1
ATOM 4872 O O . GLU A 1 614 ? -37.485 -7.788 17.777 1.00 98.00 614 GLU A O 1
ATOM 4877 N N . TRP A 1 615 ? -35.416 -8.651 17.821 1.00 97.94 615 TRP A N 1
ATOM 4878 C CA . TRP A 1 615 ? -34.693 -7.380 17.923 1.00 97.94 615 TRP A CA 1
ATOM 4879 C C . TRP A 1 615 ? -35.065 -6.531 19.154 1.00 97.94 615 TRP A C 1
ATOM 4881 O O . TRP A 1 615 ? -34.892 -5.307 19.163 1.00 97.94 615 TRP A O 1
ATOM 4891 N N . ASN A 1 616 ? -35.547 -7.164 20.227 1.00 97.81 616 ASN A N 1
ATOM 4892 C CA . ASN A 1 616 ? -35.941 -6.476 21.450 1.00 97.81 616 ASN A CA 1
ATOM 4893 C C . ASN A 1 616 ? -34.720 -5.947 22.230 1.00 97.81 616 ASN A C 1
ATOM 4895 O O . ASN A 1 616 ? -34.008 -6.694 22.907 1.00 97.81 616 ASN A O 1
ATOM 4899 N N . LYS A 1 617 ? -34.557 -4.618 22.211 1.00 97.25 617 LYS A N 1
ATOM 4900 C CA . LYS A 1 617 ? -33.411 -3.865 22.756 1.00 97.25 617 LYS A CA 1
ATOM 4901 C C . LYS A 1 617 ? -33.308 -3.769 24.283 1.00 97.25 617 LYS A C 1
ATOM 4903 O O . LYS A 1 617 ? -32.402 -3.093 24.769 1.00 97.25 617 LYS A O 1
ATOM 4908 N N . SER A 1 618 ? -34.206 -4.408 25.032 1.00 95.44 618 SER A N 1
ATOM 4909 C CA . SER A 1 618 ? -34.181 -4.427 26.504 1.00 95.44 618 SER A CA 1
ATOM 4910 C C . SER A 1 618 ? -34.230 -5.830 27.116 1.00 95.44 618 SER A C 1
ATOM 4912 O O . SER A 1 618 ? -34.015 -5.983 28.315 1.00 95.44 618 SER A O 1
ATOM 4914 N N . SER A 1 619 ? -34.494 -6.861 26.311 1.00 96.75 619 SER A N 1
ATOM 4915 C CA . SER A 1 619 ? -34.785 -8.218 26.795 1.00 96.75 619 SER A CA 1
ATOM 4916 C C . SER A 1 619 ? -33.576 -8.998 27.330 1.00 96.75 619 SER A C 1
ATOM 4918 O O . SER A 1 619 ? -33.738 -9.828 28.220 1.00 96.75 619 SER A O 1
ATOM 4920 N N . HIS A 1 620 ? -32.372 -8.735 26.813 1.00 98.19 620 HIS A N 1
ATOM 4921 C CA . HIS A 1 620 ? -31.159 -9.509 27.110 1.00 98.19 620 HIS A CA 1
ATOM 4922 C C . HIS A 1 620 ? -30.010 -8.596 27.582 1.00 98.19 620 HIS A C 1
ATOM 4924 O O . HIS A 1 620 ? -29.044 -8.394 26.841 1.00 98.19 620 HIS A O 1
ATOM 4930 N N . PRO A 1 621 ? -30.120 -7.993 28.784 1.00 98.44 621 PRO A N 1
ATOM 4931 C CA . PRO A 1 621 ? -29.094 -7.109 29.332 1.00 98.44 621 PRO A CA 1
ATOM 4932 C C . PRO A 1 621 ? -27.814 -7.874 29.676 1.00 98.44 621 PRO A C 1
ATOM 4934 O O . PRO A 1 621 ? -27.851 -8.946 30.283 1.00 98.44 621 PRO A O 1
ATOM 4937 N N . MET A 1 622 ? -26.676 -7.286 29.333 1.00 98.69 622 MET A N 1
ATOM 4938 C CA . MET A 1 622 ? -25.346 -7.786 29.668 1.00 98.69 622 MET A CA 1
ATOM 4939 C C . MET A 1 622 ? -24.872 -7.200 31.006 1.00 98.69 622 MET A C 1
ATOM 4941 O O . MET A 1 622 ? -25.337 -6.146 31.444 1.00 98.69 622 MET A O 1
ATOM 4945 N N . LYS A 1 623 ? -23.919 -7.866 31.661 1.00 98.56 623 LYS A N 1
ATOM 4946 C CA . LYS A 1 623 ? -23.275 -7.401 32.898 1.00 98.56 623 LYS A CA 1
ATOM 4947 C C . LYS A 1 623 ? -21.851 -6.941 32.613 1.00 98.56 623 LYS A C 1
ATOM 4949 O O . LYS A 1 623 ? -21.080 -7.698 32.036 1.00 98.56 623 LYS A O 1
ATOM 4954 N N . LYS A 1 624 ? -21.509 -5.724 33.036 1.00 98.50 624 LYS A N 1
ATOM 4955 C CA . LYS A 1 624 ? -20.163 -5.150 32.911 1.00 98.50 624 LYS A CA 1
ATOM 4956 C C . LYS A 1 624 ? -19.290 -5.551 34.101 1.00 98.50 624 LYS A C 1
ATOM 4958 O O . LYS A 1 624 ? -19.763 -5.484 35.235 1.00 98.50 624 LYS A O 1
ATOM 4963 N N . ASN A 1 625 ? -18.042 -5.934 33.852 1.00 97.94 625 ASN A N 1
ATOM 4964 C CA . ASN A 1 625 ? -17.029 -6.130 34.891 1.00 97.94 625 ASN A CA 1
ATOM 4965 C C . ASN A 1 625 ? -16.156 -4.874 35.097 1.00 97.94 625 ASN A C 1
ATOM 4967 O O . ASN A 1 625 ? -16.312 -3.870 34.398 1.00 97.94 625 ASN A O 1
ATOM 4971 N N . ASP A 1 626 ? -15.206 -4.952 36.030 1.00 97.00 626 ASP A N 1
ATOM 4972 C CA . ASP A 1 626 ? -14.337 -3.827 36.411 1.00 97.00 626 ASP A CA 1
ATOM 4973 C C . ASP A 1 626 ? -13.395 -3.356 35.286 1.00 97.00 626 ASP A C 1
ATOM 4975 O O . ASP A 1 626 ? -12.940 -2.216 35.298 1.00 97.00 626 ASP A O 1
ATOM 4979 N N . PHE A 1 627 ? -13.147 -4.197 34.277 1.00 96.94 627 PHE A N 1
ATOM 4980 C CA . PHE A 1 627 ? -12.312 -3.881 33.110 1.00 96.94 627 PHE A CA 1
ATOM 4981 C C . PHE A 1 627 ? -13.126 -3.397 31.898 1.00 96.94 627 PHE A C 1
ATOM 4983 O O . PHE A 1 627 ? -12.589 -3.208 30.807 1.00 96.94 627 PHE A O 1
ATOM 4990 N N . GLY A 1 628 ? -14.439 -3.207 32.062 1.00 97.50 628 GLY A N 1
ATOM 4991 C CA . GLY A 1 628 ? -15.322 -2.754 30.990 1.00 97.50 628 GLY A CA 1
ATOM 4992 C C . GLY A 1 628 ? -15.705 -3.828 29.970 1.00 97.50 628 GLY A C 1
ATOM 4993 O O . GLY A 1 628 ? -16.208 -3.494 28.896 1.00 97.50 628 GLY A O 1
ATOM 4994 N N . VAL A 1 629 ? -15.506 -5.104 30.305 1.00 98.69 629 VAL A N 1
ATOM 4995 C CA . VAL A 1 629 ? -16.004 -6.237 29.519 1.00 98.69 629 VAL A CA 1
ATOM 4996 C C . VAL A 1 629 ? -17.441 -6.535 29.928 1.00 98.69 629 VAL A C 1
ATOM 4998 O O . VAL A 1 629 ? -17.749 -6.704 31.108 1.00 98.69 629 VAL A O 1
ATOM 5001 N N . TRP A 1 630 ? -18.319 -6.610 28.939 1.00 98.81 630 TRP A N 1
ATOM 5002 C CA . TRP A 1 630 ? -19.716 -6.984 29.076 1.00 98.81 630 TRP A CA 1
ATOM 5003 C C . TRP A 1 630 ? -19.890 -8.473 28.818 1.00 98.81 630 TRP A C 1
ATOM 5005 O O . TRP A 1 630 ? -19.332 -8.991 27.859 1.00 98.81 630 TRP A O 1
ATOM 5015 N N . GLU A 1 631 ? -20.699 -9.152 29.629 1.00 98.75 631 GLU A N 1
ATOM 5016 C CA . GLU A 1 631 ? -20.989 -10.581 29.497 1.00 98.75 631 GLU A CA 1
ATOM 5017 C C . GLU A 1 631 ? -22.492 -10.869 29.602 1.00 98.75 631 GLU A C 1
ATOM 5019 O O . GLU A 1 631 ? -23.204 -10.289 30.427 1.00 98.75 631 GLU A O 1
ATOM 5024 N N . ILE A 1 632 ? -22.973 -11.817 28.800 1.00 98.62 632 ILE A N 1
ATOM 5025 C CA . ILE A 1 632 ? -24.269 -12.474 28.985 1.00 98.62 632 ILE A CA 1
ATOM 5026 C C . ILE A 1 632 ? -24.149 -13.965 28.669 1.00 98.62 632 ILE A C 1
ATOM 5028 O O . ILE A 1 632 ? -23.435 -14.361 27.751 1.00 98.62 632 ILE A O 1
ATOM 5032 N N . THR A 1 633 ? -24.873 -14.793 29.422 1.00 98.38 633 THR A N 1
ATOM 5033 C CA . THR A 1 633 ? -25.081 -16.210 29.096 1.00 98.38 633 THR A CA 1
ATOM 5034 C C . THR A 1 633 ? -26.534 -16.407 28.687 1.00 98.38 633 THR A C 1
ATOM 5036 O O . THR A 1 633 ? -27.442 -16.164 29.483 1.00 98.38 633 THR A O 1
ATOM 5039 N N . ILE A 1 634 ? -26.752 -16.831 27.445 1.00 97.62 634 ILE A N 1
ATOM 5040 C CA . ILE A 1 634 ? -28.064 -17.188 26.914 1.00 97.62 634 ILE A CA 1
ATOM 5041 C C . ILE A 1 634 ? -28.273 -18.686 27.160 1.00 97.62 634 ILE A C 1
ATOM 5043 O O . ILE A 1 634 ? -27.520 -19.496 26.609 1.00 97.62 634 ILE A O 1
ATOM 5047 N N . PRO A 1 635 ? -29.264 -19.082 27.979 1.00 96.12 635 PRO A N 1
ATOM 5048 C CA . PRO A 1 635 ? -29.509 -20.489 28.253 1.00 96.12 635 PRO A CA 1
ATOM 5049 C C . PRO A 1 635 ? -30.003 -21.210 26.990 1.00 96.12 635 PRO A C 1
ATOM 5051 O O . PRO A 1 635 ? -30.651 -20.591 26.143 1.00 96.12 635 PRO A O 1
ATOM 5054 N N . PRO A 1 636 ? -29.743 -22.519 26.857 1.00 95.12 636 PRO A N 1
ATOM 5055 C CA . PRO A 1 636 ? -30.276 -23.307 25.754 1.00 95.12 636 PRO A CA 1
ATOM 5056 C C . PRO A 1 636 ? -31.810 -23.397 25.828 1.00 95.12 636 PRO A C 1
ATOM 5058 O O . PRO A 1 636 ? -32.389 -23.391 26.915 1.00 95.12 636 PRO A O 1
ATOM 5061 N N . THR A 1 637 ? -32.483 -23.542 24.682 1.00 92.00 637 THR A N 1
ATOM 5062 C CA . THR A 1 637 ? -33.946 -23.778 24.644 1.00 92.00 637 THR A CA 1
ATOM 5063 C C . THR A 1 637 ? -34.308 -25.175 25.149 1.00 92.00 637 THR A C 1
ATOM 5065 O O . THR A 1 637 ? -35.354 -25.383 25.759 1.00 92.00 637 THR A O 1
ATOM 5068 N N . SER A 1 638 ? -33.420 -26.138 24.913 1.00 87.19 638 SER A N 1
ATOM 5069 C CA . SER A 1 638 ? -33.425 -27.490 25.470 1.00 87.19 638 SER A CA 1
ATOM 5070 C C . SER A 1 638 ? -31.990 -28.026 25.466 1.00 87.19 638 SER A C 1
ATOM 5072 O O . SER A 1 638 ? -31.155 -27.506 24.731 1.00 87.19 638 SER A O 1
ATOM 5074 N N . SER A 1 639 ? -31.665 -29.035 26.284 1.00 82.19 639 SER A N 1
ATOM 5075 C CA . SER A 1 639 ? -30.285 -29.545 26.390 1.00 82.19 639 SER A CA 1
ATOM 5076 C C . SER A 1 639 ? -29.702 -29.898 25.013 1.00 82.19 639 SER A C 1
ATOM 5078 O O . SER A 1 639 ? -30.289 -30.687 24.275 1.00 82.19 639 SER A O 1
ATOM 5080 N N . GLY A 1 640 ? -28.569 -29.280 24.662 1.00 81.25 640 GLY A N 1
ATOM 5081 C CA . GLY A 1 640 ? -27.897 -29.450 23.370 1.00 81.25 640 GLY A CA 1
ATOM 5082 C C . GLY A 1 640 ? -28.427 -28.570 22.228 1.00 81.25 640 GLY A C 1
ATOM 5083 O O . GLY A 1 640 ? -27.896 -28.650 21.126 1.00 81.25 640 GLY A O 1
ATOM 5084 N N . THR A 1 641 ? -29.437 -27.723 22.464 1.00 88.25 641 THR A N 1
ATOM 5085 C CA . THR A 1 641 ? -30.018 -26.828 21.448 1.00 88.25 641 THR A CA 1
ATOM 5086 C C . THR A 1 641 ? -29.793 -25.362 21.809 1.00 88.25 641 THR A C 1
ATOM 5088 O O . THR A 1 641 ? -30.350 -24.859 22.790 1.00 88.25 641 THR A O 1
ATOM 5091 N N . CYS A 1 642 ? -29.014 -24.659 20.984 1.00 93.50 642 CYS A N 1
ATOM 5092 C CA . CYS A 1 642 ? -28.755 -23.230 21.150 1.00 93.50 642 CYS A CA 1
ATOM 5093 C C . CYS A 1 642 ? -30.039 -22.403 21.029 1.00 93.50 642 CYS A C 1
ATOM 5095 O O . CYS A 1 642 ? -30.872 -22.648 20.157 1.00 93.50 642 CYS A O 1
ATOM 5097 N N . ALA A 1 643 ? -30.182 -21.386 21.881 1.00 93.56 643 ALA A N 1
ATOM 5098 C CA . ALA A 1 643 ? -31.291 -20.437 21.784 1.00 93.56 643 ALA A CA 1
ATOM 5099 C C . ALA A 1 643 ? -31.143 -19.433 20.635 1.00 93.56 643 ALA A C 1
ATOM 5101 O O . ALA A 1 643 ? -32.144 -18.902 20.165 1.00 93.56 643 ALA A O 1
ATOM 5102 N N . ILE A 1 644 ? -29.915 -19.194 20.171 1.00 97.50 644 ILE A N 1
ATOM 5103 C CA . ILE A 1 644 ? -29.642 -18.395 18.977 1.00 97.50 644 ILE A CA 1
ATOM 5104 C C . ILE A 1 644 ? -29.523 -19.370 17.796 1.00 97.50 644 ILE A C 1
ATOM 5106 O O . ILE A 1 644 ? -28.609 -20.201 17.802 1.00 97.50 644 ILE A O 1
ATOM 5110 N N . PRO A 1 645 ? -30.426 -19.325 16.801 1.00 96.62 645 PRO A N 1
ATOM 5111 C CA . PRO A 1 645 ? -30.345 -20.210 15.643 1.00 96.62 645 PRO A CA 1
ATOM 5112 C C . PRO A 1 645 ? -29.085 -19.956 14.804 1.00 96.62 645 PRO A C 1
ATOM 5114 O O . PRO A 1 645 ? -28.670 -18.807 14.639 1.00 96.62 645 PRO A O 1
ATOM 5117 N N . HIS A 1 646 ? -28.497 -21.016 14.246 1.00 97.38 646 HIS A N 1
ATOM 5118 C CA . HIS A 1 646 ? -27.394 -20.914 13.284 1.00 97.38 646 HIS A CA 1
ATOM 5119 C C . HIS A 1 646 ? -27.742 -19.959 12.129 1.00 97.38 646 HIS A C 1
ATOM 5121 O O . HIS A 1 646 ? -28.862 -19.981 11.623 1.00 97.38 646 HIS A O 1
ATOM 5127 N N . ASP A 1 647 ? -26.776 -19.127 11.737 1.00 97.25 647 ASP A N 1
ATOM 5128 C CA . ASP A 1 647 ? -26.865 -18.135 10.659 1.00 97.25 647 ASP A CA 1
ATOM 5129 C C . ASP A 1 647 ? -28.014 -17.120 10.839 1.00 97.25 647 ASP A C 1
ATOM 5131 O O . ASP A 1 647 ? -28.415 -16.443 9.899 1.00 97.25 647 ASP A O 1
ATOM 5135 N N . SER A 1 648 ? -28.538 -16.952 12.058 1.00 98.19 648 SER A N 1
ATOM 5136 C CA . SER A 1 648 ? -29.459 -15.854 12.380 1.00 98.19 648 SER A CA 1
ATOM 5137 C C . SER A 1 648 ? -28.712 -14.532 12.594 1.00 98.19 648 SER A C 1
ATOM 5139 O O . SER A 1 648 ? -27.525 -14.520 12.944 1.00 98.19 648 SER A O 1
ATOM 5141 N N . LYS A 1 649 ? -29.391 -13.402 12.351 1.00 98.31 649 LYS A N 1
ATOM 5142 C CA . LYS A 1 649 ? -28.801 -12.066 12.502 1.00 98.31 649 LYS A CA 1
ATOM 5143 C C . LYS A 1 649 ? -28.715 -11.672 13.972 1.00 98.31 649 LYS A C 1
ATOM 5145 O O . LYS A 1 649 ? -29.664 -11.879 14.730 1.00 98.31 649 LYS A O 1
ATOM 5150 N N . ILE A 1 650 ? -27.603 -11.047 14.354 1.00 98.44 650 ILE A N 1
ATOM 5151 C CA . ILE A 1 650 ? -27.348 -10.570 15.720 1.00 98.44 650 ILE A CA 1
ATOM 5152 C C . ILE A 1 650 ? -26.607 -9.226 15.716 1.00 98.44 650 ILE A C 1
ATOM 5154 O O . ILE A 1 650 ? -25.891 -8.916 14.768 1.00 98.44 650 ILE A O 1
ATOM 5158 N N . LYS A 1 651 ? -26.769 -8.425 16.775 1.00 98.50 651 LYS A N 1
ATOM 5159 C CA . LYS A 1 651 ? -26.013 -7.191 17.066 1.00 98.50 651 LYS A CA 1
ATOM 5160 C C . LYS A 1 651 ? -25.863 -7.006 18.575 1.00 98.50 651 LYS A C 1
ATOM 5162 O O . LYS A 1 651 ? -26.634 -7.559 19.359 1.00 98.50 651 LYS A O 1
ATOM 5167 N N . ILE A 1 652 ? -24.917 -6.169 18.978 1.00 98.56 652 ILE A N 1
ATOM 5168 C CA . ILE A 1 652 ? -24.895 -5.587 20.321 1.00 98.56 652 ILE A CA 1
ATOM 5169 C C . ILE A 1 652 ? -25.548 -4.201 20.273 1.00 98.56 652 ILE A C 1
ATOM 5171 O O . ILE A 1 652 ? -25.267 -3.412 19.372 1.00 98.56 652 ILE A O 1
ATOM 5175 N N . SER A 1 653 ? -26.437 -3.911 21.223 1.00 98.56 653 SER A N 1
ATOM 5176 C CA . SER A 1 653 ? -27.065 -2.598 21.410 1.00 98.56 653 SER A CA 1
ATOM 5177 C C . SER A 1 653 ? -26.563 -1.971 22.699 1.00 98.56 653 SER A C 1
ATOM 5179 O O . SER A 1 653 ? -26.707 -2.566 23.765 1.00 98.56 653 SER A O 1
ATOM 5181 N N . MET A 1 654 ? -25.996 -0.773 22.619 1.00 98.56 654 MET A N 1
ATOM 5182 C CA . MET A 1 654 ? -25.364 -0.089 23.744 1.00 98.56 654 MET A CA 1
ATOM 5183 C C . MET A 1 654 ? -25.983 1.282 23.979 1.00 98.56 654 MET A C 1
ATOM 5185 O O . MET A 1 654 ? -26.316 1.994 23.032 1.00 98.56 654 MET A O 1
ATOM 5189 N N . VAL A 1 655 ? -26.112 1.670 25.246 1.00 98.38 655 VAL A N 1
ATOM 5190 C CA . VAL A 1 655 ? -26.431 3.044 25.654 1.00 98.38 655 VAL A CA 1
ATOM 5191 C C . VAL A 1 655 ? -25.131 3.726 26.061 1.00 98.38 655 VAL A C 1
ATOM 5193 O O . VAL A 1 655 ? -24.459 3.274 26.988 1.00 98.38 655 VAL A O 1
ATOM 5196 N N . ILE A 1 656 ? -24.771 4.803 25.369 1.00 97.69 656 ILE A N 1
ATOM 5197 C CA . ILE A 1 656 ? -23.539 5.568 25.614 1.00 97.69 656 ILE A CA 1
ATOM 5198 C C . ILE A 1 656 ? -23.770 6.691 26.639 1.00 97.69 656 ILE A C 1
ATOM 5200 O O . ILE A 1 656 ? -24.922 7.010 26.954 1.00 97.69 656 ILE A O 1
ATOM 5204 N N . PRO A 1 657 ? -22.716 7.331 27.188 1.00 96.56 657 PRO A N 1
ATOM 5205 C CA . PRO A 1 657 ? -22.870 8.295 28.273 1.00 96.56 657 PRO A CA 1
ATOM 5206 C C . PRO A 1 657 ? -23.778 9.487 27.978 1.00 96.56 657 PRO A C 1
ATOM 5208 O O . PRO A 1 657 ? -24.431 9.963 28.911 1.00 96.56 657 PRO A O 1
ATOM 5211 N N . SER A 1 658 ? -23.872 9.895 26.709 1.00 93.44 658 SER A N 1
ATOM 5212 C CA . SER A 1 658 ? -24.772 10.946 26.215 1.00 93.44 658 SER A CA 1
ATOM 5213 C C . SER A 1 658 ? -26.261 10.569 26.242 1.00 93.44 658 SER A C 1
ATOM 5215 O O . SER A 1 658 ? -27.108 11.412 25.965 1.00 93.44 658 SER A O 1
ATOM 5217 N N . GLY A 1 659 ? -26.598 9.313 26.555 1.00 94.00 659 GLY A N 1
ATOM 5218 C CA . GLY A 1 659 ? -27.959 8.772 26.501 1.00 94.00 659 GLY A CA 1
ATOM 5219 C C . GLY A 1 659 ? -28.363 8.251 25.118 1.00 94.00 659 GLY A C 1
ATOM 5220 O O . GLY A 1 659 ? -29.428 7.649 24.984 1.00 94.00 659 GLY A O 1
ATOM 5221 N N . GLY A 1 660 ? -27.520 8.441 24.096 1.00 95.75 660 GLY A N 1
ATOM 5222 C CA . GLY A 1 660 ? -27.721 7.852 22.774 1.00 95.75 660 GLY A CA 1
ATOM 5223 C C . GLY A 1 660 ? -27.664 6.323 22.815 1.00 95.75 660 GLY A C 1
ATOM 5224 O O . GLY A 1 660 ? -26.931 5.741 23.616 1.00 95.75 660 GLY A O 1
ATOM 5225 N N . ARG A 1 661 ? -28.426 5.667 21.935 1.00 97.69 661 ARG A N 1
ATOM 5226 C CA . ARG A 1 661 ? -28.357 4.216 21.731 1.00 97.69 661 ARG A CA 1
ATOM 5227 C C . ARG A 1 661 ? -27.716 3.910 20.384 1.00 97.69 661 ARG A C 1
ATOM 5229 O O . ARG A 1 661 ? -28.164 4.431 19.366 1.00 97.69 661 ARG A O 1
ATOM 5236 N N . ILE A 1 662 ? -26.704 3.052 20.393 1.00 97.75 662 ILE A N 1
ATOM 5237 C CA . ILE A 1 662 ? -25.958 2.620 19.211 1.00 97.75 662 ILE A CA 1
ATOM 5238 C C . ILE A 1 662 ? -26.040 1.103 19.071 1.00 97.75 662 ILE A C 1
ATOM 5240 O O . ILE A 1 662 ? -25.994 0.388 20.068 1.00 97.75 662 ILE A O 1
ATOM 5244 N N . ASP A 1 663 ? -26.153 0.615 17.839 1.00 97.94 663 ASP A N 1
ATOM 5245 C CA . ASP A 1 663 ? -26.078 -0.813 17.536 1.00 97.94 663 ASP A CA 1
ATOM 5246 C C . ASP A 1 663 ? -24.811 -1.078 16.707 1.00 97.94 663 ASP A C 1
ATOM 5248 O O . ASP A 1 663 ? -24.469 -0.277 15.828 1.00 97.94 663 ASP A O 1
ATOM 5252 N N . ARG A 1 664 ? -24.111 -2.179 16.999 1.00 98.38 664 ARG A N 1
ATOM 5253 C CA . ARG A 1 664 ? -22.855 -2.576 16.340 1.00 98.38 664 ARG A CA 1
ATOM 5254 C C . ARG A 1 664 ? -22.830 -4.069 16.031 1.00 98.38 664 ARG A C 1
ATOM 5256 O O . ARG A 1 664 ? -23.509 -4.863 16.690 1.00 98.38 664 ARG A O 1
ATOM 5263 N N . LEU A 1 665 ? -22.032 -4.451 15.038 1.00 98.56 665 LEU A N 1
ATOM 5264 C CA . LEU A 1 665 ? -21.659 -5.849 14.818 1.00 98.56 665 LEU A CA 1
ATOM 5265 C C . LEU A 1 665 ? -20.630 -6.247 15.881 1.00 98.56 665 LEU A C 1
ATOM 5267 O O . LEU A 1 665 ? -19.701 -5.470 16.068 1.00 98.56 665 LEU A O 1
ATOM 5271 N N . PRO A 1 666 ? -20.745 -7.397 16.569 1.00 98.62 666 PRO A N 1
ATOM 5272 C CA . PRO A 1 666 ? -19.744 -7.800 17.559 1.00 98.62 666 PRO A CA 1
ATOM 5273 C C . PRO A 1 666 ? -18.328 -7.814 16.978 1.00 98.62 666 PRO A C 1
ATOM 5275 O O . PRO A 1 666 ? -18.123 -8.354 15.891 1.00 98.62 666 PRO A O 1
ATOM 5278 N N . ALA A 1 667 ? -17.345 -7.277 17.704 1.00 98.62 667 ALA A N 1
ATOM 5279 C CA . ALA A 1 667 ? -15.984 -7.105 17.176 1.00 98.62 667 ALA A CA 1
ATOM 5280 C C . ALA A 1 667 ? -15.297 -8.448 16.847 1.00 98.62 667 ALA A C 1
ATOM 5282 O O . ALA A 1 667 ? -14.437 -8.534 15.971 1.00 98.62 667 ALA A O 1
ATOM 5283 N N . TRP A 1 668 ? -15.734 -9.512 17.523 1.00 98.75 668 TRP A N 1
ATOM 5284 C CA . TRP A 1 668 ? -15.226 -10.883 17.425 1.00 98.75 668 TRP A CA 1
ATOM 5285 C C . TRP A 1 668 ? -16.133 -11.803 16.589 1.00 98.75 668 TRP A C 1
ATOM 5287 O O . TRP A 1 668 ? -16.115 -13.025 16.751 1.00 98.75 668 TRP A O 1
ATOM 5297 N N . ILE A 1 669 ? -17.002 -11.239 15.745 1.00 98.69 669 ILE A N 1
ATOM 5298 C CA . ILE A 1 669 ? -17.930 -12.029 14.933 1.00 98.69 669 ILE A CA 1
ATOM 5299 C C . ILE A 1 669 ? -17.189 -12.884 13.891 1.00 98.69 669 ILE A C 1
ATOM 5301 O O . ILE A 1 669 ? -16.272 -12.415 13.223 1.00 98.69 669 ILE A O 1
ATOM 5305 N N . LYS A 1 670 ? -17.622 -14.141 13.723 1.00 98.31 670 LYS A N 1
ATOM 5306 C CA . LYS A 1 670 ? -17.013 -15.099 12.779 1.00 98.31 670 LYS A CA 1
ATOM 5307 C C . LYS A 1 670 ? -17.571 -15.030 11.354 1.00 98.31 670 LYS A C 1
ATOM 5309 O O . LYS A 1 670 ? -16.986 -15.589 10.430 1.00 98.31 670 LYS A O 1
ATOM 5314 N N . ARG A 1 671 ? -18.728 -14.390 11.172 1.00 98.31 671 ARG A N 1
ATOM 5315 C CA . ARG A 1 671 ? -19.382 -14.220 9.872 1.00 98.31 671 ARG A CA 1
ATOM 5316 C C . ARG A 1 671 ? -20.253 -12.975 9.867 1.00 98.31 671 ARG A C 1
ATOM 5318 O O . ARG A 1 671 ? -21.046 -12.752 10.780 1.00 98.31 671 ARG A O 1
ATOM 5325 N N . VAL A 1 672 ? -20.165 -12.221 8.787 1.00 98.50 672 VAL A N 1
ATOM 5326 C CA . VAL A 1 672 ? -21.119 -11.167 8.446 1.00 98.50 672 VAL A CA 1
ATOM 5327 C C . VAL A 1 672 ? -21.599 -11.401 7.016 1.00 98.50 672 VAL A C 1
ATOM 5329 O O . VAL A 1 672 ? -20.977 -12.164 6.290 1.00 98.50 672 VAL A O 1
ATOM 5332 N N . THR A 1 673 ? -22.716 -10.812 6.609 1.00 97.81 673 THR A N 1
ATOM 5333 C CA . THR A 1 673 ? -23.240 -10.907 5.234 1.00 97.81 673 THR A CA 1
ATOM 5334 C C . THR A 1 673 ? -23.890 -9.594 4.826 1.00 97.81 673 THR A C 1
ATOM 5336 O O . THR A 1 673 ? -24.413 -8.883 5.684 1.00 97.81 673 THR A O 1
ATOM 5339 N N . GLN A 1 674 ? -23.931 -9.312 3.527 1.00 95.31 674 GLN A N 1
ATOM 5340 C CA . GLN A 1 674 ? -24.588 -8.135 2.965 1.00 95.31 674 GLN A CA 1
ATOM 5341 C C . GLN A 1 674 ? -25.704 -8.552 2.011 1.00 95.31 674 GLN A C 1
ATOM 5343 O O . GLN A 1 674 ? -25.511 -9.416 1.158 1.00 95.31 674 GLN A O 1
ATOM 5348 N N . ASP A 1 675 ? -26.852 -7.897 2.147 1.00 91.38 675 ASP A N 1
ATOM 5349 C CA . ASP A 1 675 ? -27.966 -7.991 1.210 1.00 91.38 675 ASP A CA 1
ATOM 5350 C C . ASP A 1 675 ? -28.215 -6.599 0.624 1.00 91.38 675 ASP A C 1
ATOM 5352 O O . ASP A 1 675 ? -28.826 -5.740 1.265 1.00 91.38 675 ASP A O 1
ATOM 5356 N N . LEU A 1 676 ? -27.691 -6.372 -0.583 1.00 88.06 676 LEU A N 1
ATOM 5357 C CA . LEU A 1 676 ? -27.730 -5.070 -1.251 1.00 88.06 676 LEU A CA 1
ATOM 5358 C C . LEU A 1 676 ? -29.150 -4.623 -1.628 1.00 88.06 676 LEU A C 1
ATOM 5360 O O . LEU A 1 676 ? -29.357 -3.422 -1.799 1.00 88.06 676 LEU A O 1
ATOM 5364 N N . ASP A 1 677 ? -30.117 -5.544 -1.710 1.00 89.69 677 ASP A N 1
ATOM 5365 C CA . ASP A 1 677 ? -31.524 -5.202 -1.955 1.00 89.69 677 ASP A CA 1
ATOM 5366 C C . ASP A 1 677 ? -32.191 -4.609 -0.700 1.00 89.69 677 ASP A C 1
ATOM 5368 O O . ASP A 1 677 ? -33.217 -3.930 -0.791 1.00 89.69 677 ASP A O 1
ATOM 5372 N N . VAL A 1 678 ? -31.596 -4.835 0.478 1.00 87.81 678 VAL A N 1
ATOM 5373 C CA . VAL A 1 678 ? -32.095 -4.361 1.774 1.00 87.81 678 VAL A CA 1
ATOM 5374 C C . VAL A 1 678 ? -31.273 -3.186 2.302 1.00 87.81 678 VAL A C 1
ATOM 5376 O O . VAL A 1 678 ? -31.841 -2.176 2.722 1.00 87.81 678 VAL A O 1
ATOM 5379 N N . SER A 1 679 ? -29.944 -3.310 2.340 1.00 89.06 679 SER A N 1
ATOM 5380 C CA . SER A 1 679 ? -29.049 -2.321 2.946 1.00 89.06 679 SER A CA 1
ATOM 5381 C C . SER A 1 679 ? -27.611 -2.457 2.429 1.00 89.06 679 SER A C 1
ATOM 5383 O O . SER A 1 679 ? -27.104 -3.570 2.297 1.00 89.06 679 SER A O 1
ATOM 5385 N N . PRO A 1 680 ? -26.884 -1.341 2.227 1.00 87.56 680 PRO A N 1
ATOM 5386 C CA . PRO A 1 680 ? -25.450 -1.393 1.958 1.00 87.56 680 PRO A CA 1
ATOM 5387 C C . PRO A 1 680 ? -24.615 -1.783 3.192 1.00 87.56 680 PRO A C 1
ATOM 5389 O O . PRO A 1 680 ? -23.423 -2.022 3.050 1.00 87.56 680 PRO A O 1
ATOM 5392 N N . VAL A 1 681 ? -25.197 -1.839 4.392 1.00 94.50 681 VAL A N 1
ATOM 5393 C CA . VAL A 1 681 ? -24.496 -2.196 5.638 1.00 94.50 681 VAL A CA 1
ATOM 5394 C C . VAL A 1 681 ? -24.544 -3.708 5.858 1.00 94.50 681 VAL A C 1
ATOM 5396 O O . VAL A 1 681 ? -25.586 -4.327 5.643 1.00 94.50 681 VAL A O 1
ATOM 5399 N N . TYR A 1 682 ? -23.445 -4.290 6.335 1.00 97.44 682 TYR A N 1
ATOM 5400 C CA . TYR A 1 682 ? -23.391 -5.710 6.694 1.00 97.44 682 TYR A CA 1
ATOM 5401 C C . TYR A 1 682 ? -24.193 -6.040 7.963 1.00 97.44 682 TYR A C 1
ATOM 5403 O O . TYR A 1 682 ? -24.322 -5.235 8.887 1.00 97.44 682 TYR A O 1
ATOM 5411 N N . ASP A 1 683 ? -24.677 -7.278 8.038 1.00 97.75 683 ASP A N 1
ATOM 5412 C CA . ASP A 1 683 ? -25.274 -7.867 9.233 1.00 97.75 683 ASP A CA 1
ATOM 5413 C C . ASP A 1 683 ? -24.390 -8.994 9.776 1.00 97.75 683 ASP A C 1
ATOM 5415 O O . ASP A 1 683 ? -23.927 -9.852 9.025 1.00 97.75 683 ASP A O 1
ATOM 5419 N N . ALA A 1 684 ? -24.200 -9.031 11.094 1.00 98.25 684 ALA A N 1
ATOM 5420 C CA . ALA A 1 684 ? -23.516 -10.124 11.777 1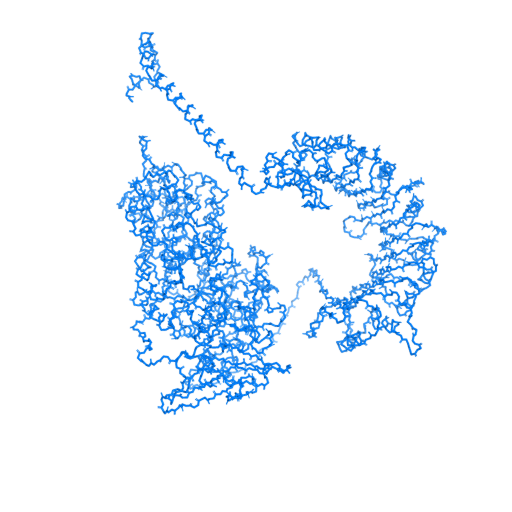.00 98.25 684 ALA A CA 1
ATOM 5421 C C . ALA A 1 684 ? -24.395 -11.373 11.835 1.00 98.25 684 ALA A C 1
ATOM 5423 O O . ALA A 1 684 ? -25.593 -11.295 12.115 1.00 98.25 684 ALA A O 1
ATOM 5424 N N . ARG A 1 685 ? -23.778 -12.529 11.581 1.00 98.44 685 ARG A N 1
ATOM 5425 C CA . ARG A 1 685 ? -24.432 -13.836 11.513 1.00 98.44 685 ARG A CA 1
ATOM 5426 C C . ARG A 1 685 ? -23.860 -14.748 12.584 1.00 98.44 685 ARG A C 1
ATOM 5428 O O . ARG A 1 685 ? -22.645 -14.927 12.677 1.00 98.44 685 ARG A O 1
ATOM 5435 N N . PHE A 1 686 ? -24.729 -15.349 13.391 1.00 98.44 686 PHE A N 1
ATOM 5436 C CA . PHE A 1 686 ? -24.294 -16.310 14.399 1.00 98.44 686 PHE A CA 1
ATOM 5437 C C . PHE A 1 686 ? -23.837 -17.622 13.741 1.00 98.44 686 PHE A C 1
ATOM 5439 O O . PHE A 1 686 ? -24.639 -18.503 13.426 1.00 98.44 686 PHE A O 1
ATOM 5446 N N . TRP A 1 687 ? -22.530 -17.758 13.517 1.00 97.81 687 TRP A N 1
ATOM 5447 C CA . TRP A 1 687 ? -21.964 -18.921 12.837 1.00 97.81 687 TRP A CA 1
ATOM 5448 C C . TRP A 1 687 ? -21.702 -20.088 13.796 1.00 97.81 687 TRP A C 1
ATOM 5450 O O . TRP A 1 687 ? -20.633 -20.204 14.387 1.00 97.81 687 TRP A O 1
ATOM 5460 N N . ASN A 1 688 ? -22.704 -20.954 13.938 1.00 96.69 688 ASN A N 1
ATOM 5461 C CA . ASN A 1 688 ? -22.609 -22.226 14.662 1.00 96.69 688 ASN A CA 1
ATOM 5462 C C . ASN A 1 688 ? -23.225 -23.380 13.844 1.00 96.69 688 ASN A C 1
ATOM 5464 O O . ASN A 1 688 ? -24.334 -23.812 14.168 1.00 96.69 688 ASN A O 1
ATOM 5468 N N . PRO A 1 689 ? -22.606 -23.792 12.719 1.00 96.19 689 PRO A N 1
ATOM 5469 C CA . PRO A 1 689 ? -23.182 -24.813 11.846 1.00 96.19 689 PRO A CA 1
ATOM 5470 C C . PRO A 1 689 ? -23.404 -26.127 12.609 1.00 96.19 689 PRO A C 1
ATOM 5472 O O . PRO A 1 689 ? -22.623 -26.449 13.514 1.00 96.19 689 PRO A O 1
ATOM 5475 N N . PRO A 1 690 ? -24.458 -26.897 12.282 1.00 93.31 690 PRO A N 1
ATOM 5476 C CA . PRO A 1 690 ? -24.680 -28.202 12.893 1.00 93.31 690 PRO A CA 1
ATOM 5477 C C . PRO A 1 690 ? -23.509 -29.146 12.590 1.00 93.31 690 PRO A C 1
ATOM 5479 O O . PRO A 1 690 ? -22.810 -28.989 11.593 1.00 93.31 690 PRO A O 1
ATOM 5482 N N . ALA A 1 691 ? -23.314 -30.178 13.416 1.00 91.69 691 ALA A N 1
ATOM 5483 C CA . ALA A 1 691 ? -22.187 -31.109 13.274 1.00 91.69 691 ALA A CA 1
ATOM 5484 C C . ALA A 1 691 ? -22.094 -31.782 11.885 1.00 91.69 691 ALA A C 1
ATOM 5486 O O . ALA A 1 691 ? -21.008 -32.158 11.462 1.00 91.69 691 ALA A O 1
ATOM 5487 N N . SER A 1 692 ? -23.212 -31.919 11.161 1.00 93.69 692 SER A N 1
ATOM 5488 C CA . SER A 1 692 ? -23.252 -32.440 9.785 1.00 93.69 692 SER A CA 1
ATOM 5489 C C . SER A 1 692 ? -22.719 -31.477 8.719 1.00 93.69 692 SER A C 1
ATOM 5491 O O . SER A 1 692 ? -22.444 -31.914 7.606 1.00 93.69 692 SER A O 1
ATOM 5493 N N . GLU A 1 693 ? -22.618 -30.186 9.034 1.00 94.94 693 GLU A N 1
ATOM 5494 C CA . GLU A 1 693 ? -22.193 -29.111 8.125 1.00 94.94 693 GLU A CA 1
ATOM 5495 C C . GLU A 1 693 ? -20.837 -28.504 8.528 1.00 94.94 693 GLU A C 1
ATOM 5497 O O . GLU A 1 693 ? -20.268 -27.727 7.768 1.00 94.94 693 GLU A O 1
ATOM 5502 N N . GLN A 1 694 ? -20.294 -28.871 9.695 1.00 95.75 694 GLN A N 1
ATOM 5503 C CA . GLN A 1 694 ? -18.953 -28.472 10.127 1.00 95.75 694 GLN A CA 1
ATOM 5504 C C . GLN A 1 694 ? -17.872 -29.163 9.292 1.00 95.75 694 GLN A C 1
ATOM 5506 O O . GLN A 1 694 ? -17.843 -30.392 9.173 1.00 95.75 694 GLN A O 1
ATOM 5511 N N . TYR A 1 695 ? -16.937 -28.381 8.758 1.00 98.12 695 TYR A N 1
ATOM 5512 C CA . TYR A 1 695 ? -15.794 -28.928 8.046 1.00 98.12 695 TYR A CA 1
ATOM 5513 C C . TYR A 1 695 ? -14.787 -29.538 9.025 1.00 98.12 695 TYR A C 1
ATOM 5515 O O . TYR A 1 695 ? -14.418 -28.934 10.031 1.00 98.12 695 TYR A O 1
ATOM 5523 N N . THR A 1 696 ? -14.300 -30.737 8.704 1.00 97.75 696 THR A N 1
ATOM 5524 C CA . THR A 1 696 ? -13.197 -31.391 9.419 1.00 97.75 696 THR A CA 1
ATOM 5525 C C . THR A 1 696 ? -12.006 -31.501 8.479 1.00 97.75 696 THR A C 1
ATOM 5527 O O . THR A 1 696 ? -12.127 -32.119 7.420 1.00 97.75 696 THR A O 1
ATOM 5530 N N . PHE A 1 697 ? -10.869 -30.925 8.877 1.00 98.44 697 PHE A N 1
ATOM 5531 C CA . PHE A 1 697 ? -9.607 -31.027 8.142 1.00 98.44 697 PHE A CA 1
ATOM 5532 C C . PHE A 1 697 ? -9.170 -32.487 7.999 1.00 98.44 697 PHE A C 1
ATOM 5534 O O . PHE A 1 697 ? -9.208 -33.260 8.959 1.00 98.44 697 PHE A O 1
ATOM 5541 N N . LYS A 1 698 ? -8.770 -32.864 6.785 1.00 98.38 698 LYS A N 1
ATOM 5542 C CA . LYS A 1 698 ? -8.398 -34.237 6.414 1.00 98.38 698 LYS A CA 1
ATOM 5543 C C . LYS A 1 698 ? -6.899 -34.373 6.177 1.00 98.38 698 LYS A C 1
ATOM 5545 O O . LYS A 1 698 ? -6.371 -35.476 6.302 1.00 98.38 698 LYS A O 1
ATOM 5550 N N . ASN A 1 699 ? -6.227 -33.282 5.824 1.00 98.56 699 ASN A N 1
ATOM 5551 C CA . ASN A 1 699 ? -4.818 -33.256 5.470 1.00 98.56 699 ASN A CA 1
ATOM 5552 C C . ASN A 1 699 ? -3.999 -32.571 6.567 1.00 98.56 699 ASN A C 1
ATOM 5554 O O . ASN A 1 699 ? -4.477 -31.703 7.293 1.00 98.56 699 ASN A O 1
ATOM 5558 N N . ALA A 1 700 ? -2.742 -32.991 6.697 1.00 97.25 700 ALA A N 1
ATOM 5559 C CA . ALA A 1 700 ? -1.786 -32.319 7.563 1.00 97.25 700 ALA A CA 1
ATOM 5560 C C . ALA A 1 700 ? -1.171 -31.119 6.837 1.00 97.25 700 ALA A C 1
ATOM 5562 O O . ALA A 1 700 ? -0.994 -31.150 5.618 1.00 97.25 700 ALA A O 1
ATOM 5563 N N . ARG A 1 701 ? -0.765 -30.111 7.611 1.00 97.75 701 ARG A N 1
ATOM 5564 C CA . ARG A 1 701 ? 0.017 -28.979 7.111 1.00 97.75 701 ARG A CA 1
ATOM 5565 C C . ARG A 1 701 ? 1.285 -29.472 6.401 1.00 97.75 701 ARG A C 1
ATOM 5567 O O . ARG A 1 701 ? 1.950 -30.382 6.915 1.00 97.75 701 ARG A O 1
ATOM 5574 N N . PRO A 1 702 ? 1.651 -28.889 5.249 1.00 97.06 702 PRO A N 1
ATOM 5575 C CA . PRO A 1 702 ? 2.913 -29.203 4.598 1.00 97.06 702 PRO A CA 1
ATOM 5576 C C . PRO A 1 702 ? 4.104 -28.746 5.460 1.00 97.06 702 PRO A C 1
ATOM 5578 O O . PRO A 1 702 ? 3.972 -27.847 6.292 1.00 97.06 702 PRO A O 1
ATOM 5581 N N . PRO A 1 703 ? 5.294 -29.344 5.280 1.00 94.69 703 PRO A N 1
ATOM 5582 C CA . PRO A 1 703 ? 6.501 -28.865 5.946 1.00 94.69 703 PRO A CA 1
ATOM 5583 C C . PRO A 1 703 ? 6.860 -27.446 5.479 1.00 94.69 703 PRO A C 1
ATOM 5585 O O . PRO A 1 703 ? 6.618 -27.102 4.322 1.00 94.69 703 PRO A O 1
ATOM 5588 N N . LYS A 1 704 ? 7.501 -26.651 6.354 1.00 95.06 704 LYS A N 1
ATOM 5589 C CA . LYS A 1 704 ? 8.004 -25.308 6.012 1.00 95.06 704 LYS A CA 1
ATOM 5590 C C . LYS A 1 704 ? 8.897 -25.397 4.761 1.00 95.06 704 LYS A C 1
ATOM 5592 O O . LYS A 1 704 ? 9.909 -26.108 4.806 1.00 95.06 704 LYS A O 1
ATOM 5597 N N . PRO A 1 705 ? 8.543 -24.722 3.652 1.00 93.00 705 PRO A N 1
ATOM 5598 C CA . PRO A 1 705 ? 9.346 -24.732 2.442 1.00 93.00 705 PRO A CA 1
ATOM 5599 C C . PRO A 1 705 ? 10.664 -24.012 2.706 1.00 93.00 705 PRO A C 1
ATOM 5601 O O . PRO A 1 705 ? 10.708 -22.980 3.377 1.00 93.00 705 PRO A O 1
ATOM 5604 N N . LYS A 1 706 ? 11.749 -24.566 2.174 1.00 86.50 706 LYS A N 1
ATOM 5605 C CA . LYS A 1 706 ? 13.067 -23.932 2.233 1.00 86.50 706 LYS A CA 1
ATOM 5606 C C . LYS A 1 706 ? 13.246 -22.916 1.096 1.00 86.50 706 LYS A C 1
ATOM 5608 O O . LYS A 1 706 ? 13.909 -21.902 1.271 1.00 86.50 706 LYS A O 1
ATOM 5613 N N . ASP A 1 707 ? 12.581 -23.162 -0.029 1.00 90.31 707 ASP A N 1
ATOM 5614 C CA . ASP A 1 707 ? 12.565 -22.383 -1.261 1.00 90.31 707 ASP A CA 1
ATOM 5615 C C . ASP A 1 707 ? 11.152 -21.844 -1.551 1.00 90.31 707 ASP A C 1
ATOM 5617 O O . ASP A 1 707 ? 10.411 -22.380 -2.378 1.00 90.31 707 ASP A O 1
ATOM 5621 N N . ALA A 1 708 ? 10.746 -20.778 -0.859 1.00 96.50 708 ALA A N 1
ATOM 5622 C CA . ALA A 1 708 ? 9.401 -20.223 -1.005 1.00 96.50 708 ALA A CA 1
ATOM 5623 C C . ALA A 1 708 ? 9.156 -19.688 -2.432 1.00 96.50 708 ALA A C 1
ATOM 5625 O O . ALA A 1 708 ? 9.715 -18.666 -2.831 1.00 96.50 708 ALA A O 1
ATOM 5626 N N . ARG A 1 709 ? 8.300 -20.378 -3.192 1.00 98.50 709 ARG A N 1
ATOM 5627 C CA . ARG A 1 709 ? 7.748 -19.953 -4.486 1.00 98.50 709 ARG A CA 1
ATOM 5628 C C . ARG A 1 709 ? 6.270 -19.678 -4.283 1.00 98.50 709 ARG A C 1
ATOM 5630 O O . ARG A 1 709 ? 5.450 -20.599 -4.231 1.00 98.50 709 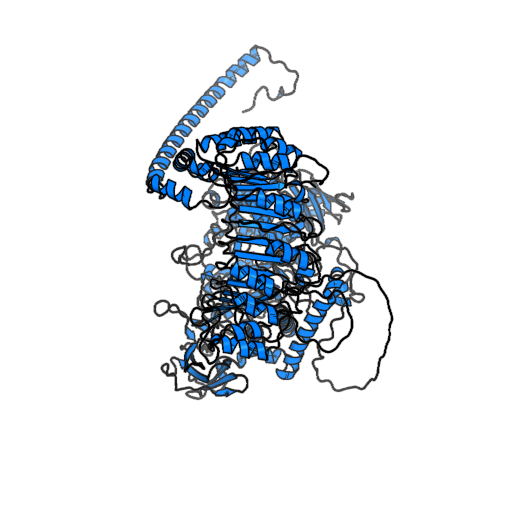ARG A O 1
ATOM 5637 N N . ILE A 1 710 ? 5.975 -18.401 -4.125 1.00 98.88 710 ILE A N 1
ATOM 5638 C CA . ILE A 1 710 ? 4.706 -17.863 -3.669 1.00 98.88 710 ILE A CA 1
ATOM 5639 C C . ILE A 1 710 ? 3.847 -17.490 -4.874 1.00 98.88 710 ILE A C 1
ATOM 5641 O O . ILE A 1 710 ? 4.262 -16.717 -5.736 1.00 98.88 710 ILE A O 1
ATOM 5645 N N . TYR A 1 711 ? 2.635 -18.027 -4.909 1.00 98.88 711 TYR A N 1
ATOM 5646 C CA . TYR A 1 711 ? 1.578 -17.602 -5.812 1.00 98.88 711 TYR A CA 1
ATOM 5647 C C . TYR A 1 711 ? 0.618 -16.692 -5.042 1.00 98.88 711 TYR A C 1
ATOM 5649 O O . TYR A 1 711 ? -0.129 -17.156 -4.180 1.00 98.88 711 TYR A O 1
ATOM 5657 N N . GLU A 1 712 ? 0.685 -15.391 -5.295 1.00 98.88 712 GLU A N 1
ATOM 5658 C CA . GLU A 1 712 ? -0.205 -14.398 -4.696 1.00 98.88 712 GLU A CA 1
ATOM 5659 C C . GLU A 1 712 ? -1.541 -14.389 -5.442 1.00 98.88 712 GLU A C 1
ATOM 5661 O O . GLU A 1 712 ? -1.575 -14.246 -6.665 1.00 98.88 712 GLU A O 1
ATOM 5666 N N . ALA A 1 713 ? -2.639 -14.575 -4.712 1.00 98.62 713 ALA A N 1
ATOM 5667 C CA . ALA A 1 713 ? -3.951 -14.833 -5.286 1.00 98.62 713 ALA A CA 1
ATOM 5668 C C . ALA A 1 713 ? -5.074 -14.105 -4.545 1.00 98.62 713 ALA A C 1
ATOM 5670 O O . ALA A 1 713 ? -5.004 -13.863 -3.338 1.00 98.62 713 ALA A O 1
ATOM 5671 N N . HIS A 1 714 ? -6.159 -13.834 -5.272 1.00 98.75 714 HIS A N 1
ATOM 5672 C CA . HIS A 1 714 ? -7.370 -13.232 -4.724 1.00 98.75 714 HIS A CA 1
ATOM 5673 C C . HIS A 1 714 ? -8.612 -13.975 -5.229 1.00 98.75 714 HIS A C 1
ATOM 5675 O O . HIS A 1 714 ? -9.067 -13.773 -6.357 1.00 98.75 714 HIS A O 1
ATOM 5681 N N . VAL A 1 715 ? -9.255 -14.732 -4.335 1.00 98.81 715 VAL A N 1
ATOM 5682 C CA . VAL A 1 715 ? -10.380 -15.639 -4.641 1.00 98.81 715 VAL A CA 1
ATOM 5683 C C . VAL A 1 715 ? -11.466 -14.995 -5.507 1.00 98.81 715 VAL A C 1
ATOM 5685 O O . VAL A 1 715 ? -11.910 -15.573 -6.498 1.00 98.81 715 VAL A O 1
ATOM 5688 N N . GLY A 1 716 ? -11.882 -13.774 -5.164 1.00 98.00 716 GLY A N 1
ATOM 5689 C CA . GLY A 1 716 ? -12.984 -13.109 -5.853 1.00 98.00 716 GLY A CA 1
ATOM 5690 C C . GLY A 1 716 ? -12.726 -12.746 -7.320 1.00 98.00 716 GLY A C 1
ATOM 5691 O O . GLY A 1 716 ? -13.697 -12.570 -8.043 1.00 98.00 716 GLY A O 1
ATOM 5692 N N . ILE A 1 717 ? -11.472 -12.654 -7.775 1.00 98.19 717 ILE A N 1
ATOM 5693 C CA . ILE A 1 717 ? -11.136 -12.297 -9.169 1.00 98.19 717 ILE A CA 1
ATOM 5694 C C . ILE A 1 717 ? -10.598 -13.493 -9.958 1.00 98.19 717 ILE A C 1
ATOM 5696 O O . ILE A 1 717 ? -10.392 -13.390 -11.162 1.00 98.19 717 ILE A O 1
ATOM 5700 N N . SER A 1 718 ? -10.406 -14.641 -9.310 1.00 98.06 718 SER A N 1
ATOM 5701 C CA . SER A 1 718 ? -9.866 -15.861 -9.914 1.00 98.06 718 SER A CA 1
ATOM 5702 C C . SER A 1 718 ? -10.828 -16.561 -10.884 1.00 98.06 718 SER A C 1
ATOM 5704 O O . SER A 1 718 ? -10.516 -17.625 -11.414 1.00 98.06 718 SER A O 1
ATOM 5706 N N . SER A 1 719 ? -12.010 -15.994 -11.136 1.00 94.31 719 SER A N 1
ATOM 5707 C CA . SER A 1 719 ? -12.961 -16.474 -12.143 1.00 94.31 719 SER A CA 1
ATOM 5708 C C . SER A 1 719 ? -12.734 -15.771 -13.489 1.00 94.31 719 SER A C 1
ATOM 5710 O O . SER A 1 719 ? -12.372 -14.594 -13.497 1.00 94.31 719 SER A O 1
ATOM 5712 N N . PRO A 1 720 ? -12.980 -16.426 -14.642 1.00 95.38 720 PRO A N 1
ATOM 5713 C CA . PRO A 1 720 ? -13.011 -15.744 -15.938 1.00 95.38 720 PRO A CA 1
ATOM 5714 C C . PRO A 1 720 ? -14.284 -14.923 -16.159 1.00 95.38 720 PRO A C 1
ATOM 5716 O O . PRO A 1 720 ? -14.360 -14.155 -17.120 1.00 95.38 720 PRO A O 1
ATOM 5719 N N . GLU A 1 721 ? -15.286 -15.081 -15.298 1.00 96.19 721 GLU A N 1
ATOM 5720 C CA . GLU A 1 721 ? -16.540 -14.342 -15.361 1.00 96.19 721 GLU A CA 1
ATOM 5721 C C . GLU A 1 721 ? -16.409 -12.986 -14.657 1.00 96.19 721 GLU A C 1
ATOM 5723 O O . GLU A 1 721 ? -15.735 -12.866 -13.639 1.00 96.19 721 GLU A O 1
ATOM 5728 N N . GLY A 1 722 ? -17.089 -11.958 -15.174 1.00 95.62 722 GLY A N 1
ATOM 5729 C CA . GLY A 1 722 ? -17.161 -10.639 -14.538 1.00 95.62 722 GLY A CA 1
ATOM 5730 C C . GLY A 1 722 ? -18.107 -10.634 -13.337 1.00 95.62 722 GLY A C 1
ATOM 5731 O O . GLY A 1 722 ? -19.167 -10.013 -13.395 1.00 95.62 722 GLY A O 1
ATOM 5732 N N . ARG A 1 723 ? -17.741 -11.351 -12.273 1.00 96.44 723 ARG A N 1
ATOM 5733 C CA . ARG A 1 723 ? -18.425 -11.420 -10.974 1.00 96.44 723 ARG A CA 1
ATOM 5734 C C . ARG A 1 723 ? -17.433 -11.840 -9.892 1.00 96.44 723 ARG A C 1
ATOM 5736 O O . ARG A 1 723 ? -16.315 -12.234 -10.197 1.00 96.44 723 ARG A O 1
ATOM 5743 N N . VAL A 1 724 ? -17.882 -11.852 -8.641 1.00 98.06 724 VAL A N 1
ATOM 5744 C CA . VAL A 1 724 ? -17.085 -12.416 -7.550 1.00 98.06 724 VAL A CA 1
ATOM 5745 C C . VAL A 1 724 ? -16.999 -13.948 -7.677 1.00 98.06 724 VAL A C 1
ATOM 5747 O O . VAL A 1 724 ? -18.020 -14.638 -7.763 1.00 98.06 724 VAL A O 1
ATOM 5750 N N . GLY A 1 725 ? -15.775 -14.471 -7.723 1.00 98.19 725 GLY A N 1
ATOM 5751 C CA . GLY A 1 725 ? -15.451 -15.896 -7.615 1.00 98.19 725 GLY A CA 1
ATOM 5752 C C . GLY A 1 725 ? -15.609 -16.439 -6.191 1.00 98.19 725 GLY A C 1
ATOM 5753 O O . GLY A 1 725 ? -15.568 -15.691 -5.214 1.00 98.19 725 GLY A O 1
ATOM 5754 N N . THR A 1 726 ? -15.798 -17.751 -6.070 1.00 98.81 726 THR A N 1
ATOM 5755 C CA . THR A 1 726 ? -16.055 -18.429 -4.787 1.00 98.81 726 THR A CA 1
ATOM 5756 C C . THR A 1 726 ? -14.872 -19.269 -4.302 1.00 98.81 726 THR A C 1
ATOM 5758 O O . THR A 1 726 ? -14.035 -19.710 -5.092 1.00 98.81 726 THR A O 1
ATOM 5761 N N . TYR A 1 727 ? -14.834 -19.572 -2.999 1.00 98.88 727 TYR A N 1
ATOM 5762 C CA . TYR A 1 727 ? -13.833 -20.472 -2.413 1.00 98.88 727 TYR A CA 1
ATOM 5763 C C . TYR A 1 727 ? -13.826 -21.849 -3.086 1.00 98.88 727 TYR A C 1
ATOM 5765 O O . TYR A 1 727 ? -12.762 -22.394 -3.382 1.00 98.88 727 TYR A O 1
ATOM 5773 N N . LYS A 1 728 ? -15.007 -22.398 -3.394 1.00 98.69 728 LYS A N 1
ATOM 5774 C CA . LYS A 1 728 ? -15.139 -23.687 -4.089 1.00 98.69 728 LYS A CA 1
ATOM 5775 C C . LYS A 1 728 ? -14.577 -23.647 -5.505 1.00 98.69 728 LYS A C 1
ATOM 5777 O O . LYS A 1 728 ? -13.879 -24.574 -5.904 1.00 98.69 728 LYS A O 1
ATOM 5782 N N . GLU A 1 729 ? -14.836 -22.575 -6.250 1.00 98.56 729 GLU A N 1
ATOM 5783 C CA . GLU A 1 729 ? -14.276 -22.408 -7.594 1.00 98.56 729 GLU A CA 1
ATOM 5784 C C . GLU A 1 729 ? -12.753 -22.293 -7.557 1.00 98.56 729 GLU A C 1
ATOM 5786 O O . GLU A 1 729 ? -12.081 -22.938 -8.360 1.00 98.56 729 GLU A O 1
ATOM 5791 N N . PHE A 1 730 ? -12.202 -21.541 -6.601 1.00 98.81 730 PHE A N 1
ATOM 5792 C CA . PHE A 1 730 ? -10.754 -21.452 -6.410 1.00 98.81 730 PHE A CA 1
ATOM 5793 C C . PHE A 1 730 ? -10.147 -22.823 -6.086 1.00 98.81 730 PHE A C 1
ATOM 5795 O O . PHE A 1 730 ? -9.172 -23.252 -6.708 1.00 98.81 730 PHE A O 1
ATOM 5802 N N . THR A 1 731 ? -10.783 -23.550 -5.165 1.00 98.88 731 THR A N 1
ATOM 5803 C CA . THR A 1 731 ? -10.380 -24.898 -4.744 1.00 98.88 731 THR A CA 1
ATOM 5804 C C . THR A 1 731 ? -10.323 -25.864 -5.925 1.00 98.88 731 THR A C 1
ATOM 5806 O O . THR A 1 731 ? -9.337 -26.575 -6.109 1.00 98.88 731 THR A O 1
ATOM 5809 N N . GLN A 1 732 ? -11.372 -25.875 -6.749 1.00 98.44 732 GLN A N 1
ATOM 5810 C CA . GLN A 1 732 ? -11.516 -26.821 -7.853 1.00 98.44 732 GLN A CA 1
ATOM 5811 C C . GLN A 1 732 ? -10.661 -26.450 -9.068 1.00 98.44 732 GLN A C 1
ATOM 5813 O O . GLN A 1 732 ? -10.090 -27.334 -9.706 1.00 98.44 732 GLN A O 1
ATOM 5818 N N . ASN A 1 733 ? -10.570 -25.160 -9.397 1.00 97.88 733 ASN A N 1
ATOM 5819 C CA . ASN A 1 733 ? -10.053 -24.718 -10.693 1.00 97.88 733 ASN A CA 1
ATOM 5820 C C . ASN A 1 733 ? -8.657 -24.096 -10.622 1.00 97.88 733 ASN A C 1
ATOM 5822 O O . ASN A 1 733 ? -7.942 -24.127 -11.625 1.00 97.88 733 ASN A O 1
ATOM 5826 N N . ILE A 1 734 ? -8.267 -23.528 -9.477 1.00 98.69 734 ILE A N 1
ATOM 5827 C CA . ILE A 1 734 ? -7.052 -22.710 -9.355 1.00 98.69 734 ILE A CA 1
ATOM 5828 C C . ILE A 1 734 ? -5.955 -23.444 -8.590 1.00 98.69 734 ILE A C 1
ATOM 5830 O O . ILE A 1 734 ? -4.827 -23.500 -9.079 1.00 98.69 734 ILE A O 1
ATOM 5834 N N . LEU A 1 735 ? -6.269 -24.117 -7.475 1.00 98.88 735 LEU A N 1
ATOM 5835 C CA . LEU A 1 735 ? -5.268 -24.911 -6.742 1.00 98.88 735 LEU A CA 1
ATOM 5836 C C . LEU A 1 735 ? -4.515 -25.924 -7.632 1.00 98.88 735 LEU A C 1
ATOM 5838 O O . LEU A 1 735 ? -3.283 -25.986 -7.538 1.00 98.88 735 LEU A O 1
ATOM 5842 N N . PRO A 1 736 ? -5.172 -26.672 -8.550 1.00 98.62 736 PRO A N 1
ATOM 5843 C CA . PRO A 1 736 ? -4.451 -27.564 -9.457 1.00 98.62 736 PRO A CA 1
ATOM 5844 C C . PRO A 1 736 ? -3.496 -26.821 -10.400 1.00 98.62 736 PRO A C 1
ATOM 5846 O O . PRO A 1 736 ? -2.420 -27.332 -10.705 1.00 98.62 736 PRO A O 1
ATOM 5849 N N . ARG A 1 737 ? -3.854 -25.611 -10.852 1.00 98.56 737 ARG A N 1
ATOM 5850 C CA . ARG A 1 737 ? -3.005 -24.788 -11.731 1.00 98.56 737 ARG A CA 1
ATOM 5851 C C . ARG A 1 737 ? -1.748 -24.340 -11.000 1.00 98.56 737 ARG A C 1
ATOM 5853 O O . ARG A 1 737 ? -0.650 -24.574 -11.501 1.00 98.56 737 ARG A O 1
ATOM 5860 N N . ILE A 1 738 ? -1.914 -23.800 -9.791 1.00 98.81 738 ILE A N 1
ATOM 5861 C CA . ILE A 1 738 ? -0.814 -23.370 -8.918 1.00 98.81 738 ILE A CA 1
ATOM 5862 C C . ILE A 1 738 ? 0.157 -24.531 -8.686 1.00 98.81 738 ILE A C 1
ATOM 5864 O O . ILE A 1 738 ? 1.361 -24.399 -8.918 1.00 98.81 738 ILE A O 1
ATOM 5868 N N . LYS A 1 739 ? -0.368 -25.706 -8.307 1.00 98.62 739 LYS A N 1
ATOM 5869 C CA . LYS A 1 739 ? 0.452 -26.899 -8.071 1.00 98.62 739 LYS A CA 1
ATOM 5870 C C . LYS A 1 739 ? 1.217 -27.339 -9.320 1.00 98.62 739 LYS A C 1
ATOM 5872 O O . LYS A 1 739 ? 2.405 -27.649 -9.235 1.00 98.62 739 LYS A O 1
ATOM 5877 N N . ASN A 1 740 ? 0.550 -27.375 -10.473 1.00 98.50 740 ASN A N 1
ATOM 5878 C CA . ASN A 1 740 ? 1.153 -27.814 -11.734 1.00 98.50 740 ASN A CA 1
ATOM 5879 C C . ASN A 1 740 ? 2.265 -26.872 -12.214 1.00 98.50 740 ASN A C 1
ATOM 5881 O O . ASN A 1 740 ? 3.245 -27.333 -12.802 1.00 98.50 740 ASN A O 1
ATOM 5885 N N . LEU A 1 741 ? 2.146 -25.575 -11.924 1.00 98.75 741 LEU A N 1
ATOM 5886 C CA . LEU A 1 741 ? 3.171 -24.569 -12.203 1.00 98.75 741 LEU A CA 1
ATOM 5887 C C . LEU A 1 741 ? 4.387 -24.652 -11.271 1.00 98.75 741 LEU A C 1
ATOM 5889 O O . LEU A 1 741 ? 5.366 -23.956 -11.503 1.00 98.75 741 LEU A O 1
ATOM 5893 N N . GLY A 1 742 ? 4.366 -25.507 -10.244 1.00 98.50 742 GLY A N 1
ATOM 5894 C CA . GLY A 1 742 ? 5.518 -25.745 -9.372 1.00 98.50 742 GLY A CA 1
ATOM 5895 C C . GLY A 1 742 ? 5.653 -24.770 -8.200 1.00 98.50 742 GLY A C 1
ATOM 5896 O O . GLY A 1 742 ? 6.626 -24.880 -7.447 1.00 98.50 742 GLY A O 1
ATOM 5897 N N . TYR A 1 743 ? 4.691 -23.864 -7.998 1.00 98.81 743 TYR A N 1
ATOM 5898 C CA . TYR A 1 743 ? 4.580 -23.083 -6.762 1.00 98.81 743 TYR A CA 1
ATOM 5899 C C . TYR A 1 743 ? 4.322 -24.013 -5.568 1.00 98.81 743 TYR A C 1
ATOM 5901 O O . TYR A 1 743 ? 3.692 -25.067 -5.701 1.00 98.81 743 TYR A O 1
ATOM 5909 N N . ASN A 1 744 ? 4.847 -23.643 -4.403 1.00 98.62 744 ASN A N 1
ATOM 5910 C CA . ASN A 1 744 ? 4.716 -24.406 -3.155 1.00 98.62 744 ASN A CA 1
ATOM 5911 C C . ASN A 1 744 ? 4.098 -23.588 -2.011 1.00 98.62 744 ASN A C 1
ATOM 5913 O O . ASN A 1 744 ? 3.761 -24.168 -0.981 1.00 98.62 744 ASN A O 1
ATOM 5917 N N . VAL A 1 745 ? 3.911 -22.281 -2.204 1.00 98.88 745 VAL A N 1
ATOM 5918 C CA . VAL A 1 745 ? 3.248 -21.378 -1.262 1.00 98.88 745 VAL A CA 1
ATOM 5919 C C . VAL A 1 745 ? 2.154 -20.597 -1.991 1.00 98.88 745 VAL A C 1
ATOM 5921 O O . VAL A 1 745 ? 2.345 -20.191 -3.134 1.00 98.88 745 VAL A O 1
ATOM 5924 N N . ILE A 1 746 ? 1.022 -20.361 -1.336 1.00 98.94 746 ILE A N 1
ATOM 5925 C CA . ILE A 1 746 ? -0.033 -19.438 -1.764 1.00 98.94 746 ILE A CA 1
ATOM 5926 C C . ILE A 1 746 ? -0.059 -18.273 -0.776 1.00 98.94 746 ILE A C 1
ATOM 5928 O O . ILE A 1 746 ? -0.154 -18.513 0.423 1.00 98.94 746 ILE A O 1
ATOM 5932 N N . GLN A 1 747 ? -0.000 -17.036 -1.267 1.00 98.94 747 GLN A N 1
ATOM 5933 C CA . GLN A 1 747 ? -0.340 -15.848 -0.479 1.00 98.94 747 GLN A CA 1
ATOM 5934 C C . GLN A 1 747 ? -1.791 -15.485 -0.791 1.00 98.94 747 GLN A C 1
ATOM 5936 O O . GLN A 1 747 ? -2.101 -15.136 -1.930 1.00 98.94 747 GLN A O 1
ATOM 5941 N N . LEU A 1 748 ? -2.688 -15.629 0.183 1.00 98.75 748 LEU A N 1
ATOM 5942 C CA . LEU A 1 748 ? -4.122 -15.467 -0.029 1.00 98.75 748 LEU A CA 1
ATOM 5943 C C . LEU A 1 748 ? -4.591 -14.098 0.477 1.00 98.75 748 LEU A C 1
ATOM 5945 O O . LEU A 1 748 ? -4.703 -13.867 1.684 1.00 98.75 748 LEU A O 1
ATOM 5949 N N . MET A 1 749 ? -4.875 -13.207 -0.472 1.00 98.75 749 MET A N 1
ATOM 5950 C CA . MET A 1 749 ? -5.285 -11.829 -0.210 1.00 98.75 749 MET A CA 1
ATOM 5951 C C . MET A 1 749 ? -6.783 -11.722 0.108 1.00 98.75 749 MET A C 1
ATOM 5953 O O . MET A 1 749 ? -7.588 -12.578 -0.272 1.00 98.75 749 MET A O 1
ATOM 5957 N N . ALA A 1 750 ? -7.167 -10.614 0.750 1.00 98.31 750 ALA A N 1
ATOM 5958 C CA . ALA A 1 750 ? -8.558 -10.183 0.926 1.00 98.31 750 ALA A CA 1
ATOM 5959 C C . ALA A 1 750 ? -9.492 -11.200 1.607 1.00 98.31 750 ALA A C 1
ATOM 5961 O O . ALA A 1 750 ? -10.678 -11.273 1.280 1.00 98.31 750 ALA A O 1
ATOM 5962 N N . ILE A 1 751 ? -8.975 -11.989 2.553 1.00 98.81 751 ILE A N 1
ATOM 5963 C CA . ILE A 1 751 ? -9.761 -12.978 3.305 1.00 98.81 751 ILE A CA 1
ATOM 5964 C C . ILE A 1 751 ? -10.443 -12.370 4.525 1.00 98.81 751 ILE A C 1
ATOM 5966 O O . ILE A 1 751 ? -11.602 -12.699 4.771 1.00 98.81 751 ILE A O 1
ATOM 5970 N N . MET A 1 752 ? -9.768 -11.488 5.266 1.00 98.75 752 MET A N 1
ATOM 5971 C CA . MET A 1 752 ? -10.407 -10.748 6.356 1.00 98.75 752 MET A CA 1
ATOM 5972 C C . MET A 1 752 ? -11.536 -9.891 5.779 1.00 98.75 752 MET A C 1
ATOM 5974 O O . MET A 1 752 ? -11.375 -9.239 4.742 1.00 98.75 752 MET A O 1
ATOM 5978 N N . GLU A 1 753 ? -12.704 -9.912 6.414 1.00 98.81 753 GLU A N 1
ATOM 5979 C CA . GLU A 1 753 ? -13.879 -9.269 5.842 1.00 98.81 753 GLU A CA 1
ATOM 5980 C C . GLU A 1 753 ? -13.716 -7.745 5.739 1.00 98.81 753 GLU A C 1
ATOM 5982 O O . GLU A 1 753 ? -13.421 -7.039 6.711 1.00 98.81 753 GLU A O 1
ATOM 5987 N N . HIS A 1 754 ? -14.001 -7.229 4.549 1.00 98.31 754 HIS A N 1
ATOM 5988 C CA . HIS A 1 754 ? -13.838 -5.833 4.167 1.00 98.31 754 HIS A CA 1
ATOM 5989 C C . HIS A 1 754 ? -15.082 -5.370 3.400 1.00 98.31 754 HIS A C 1
ATOM 5991 O O . HIS A 1 754 ? -15.435 -5.926 2.362 1.00 98.31 754 HIS A O 1
ATOM 5997 N N . ALA A 1 755 ? -15.787 -4.343 3.879 1.00 96.56 755 ALA A N 1
ATOM 5998 C CA . ALA A 1 755 ? -17.042 -3.917 3.249 1.00 96.56 755 ALA A CA 1
ATOM 5999 C C . ALA A 1 755 ? -16.838 -3.322 1.843 1.00 96.56 755 ALA A C 1
ATOM 6001 O O . ALA A 1 755 ? -17.686 -3.506 0.969 1.00 96.56 755 ALA A O 1
ATOM 6002 N N . TYR A 1 756 ? -15.711 -2.653 1.586 1.00 95.44 756 TYR A N 1
ATOM 6003 C CA . TYR A 1 756 ? -15.412 -2.051 0.287 1.00 95.44 756 TYR A CA 1
ATOM 6004 C C . TYR A 1 756 ? -14.579 -2.997 -0.584 1.00 95.44 756 TYR A C 1
ATOM 6006 O O . TYR A 1 756 ? -13.371 -3.109 -0.399 1.00 95.44 756 TYR A O 1
ATOM 6014 N N . TYR A 1 757 ? -15.210 -3.663 -1.556 1.00 96.38 757 TYR A N 1
ATOM 6015 C CA . TYR A 1 757 ? -14.545 -4.682 -2.384 1.00 96.38 757 TYR A CA 1
ATOM 6016 C C . TYR A 1 757 ? -13.347 -4.133 -3.180 1.00 96.38 757 TYR A C 1
ATOM 6018 O O . TYR A 1 757 ? -12.309 -4.776 -3.273 1.00 96.38 757 TYR A O 1
ATOM 6026 N N . ALA A 1 758 ? -13.442 -2.894 -3.670 1.00 95.75 758 ALA A N 1
ATOM 6027 C CA . ALA A 1 758 ? -12.348 -2.233 -4.382 1.00 95.75 758 ALA A CA 1
ATOM 6028 C C . ALA A 1 758 ? -11.202 -1.742 -3.474 1.00 95.75 758 ALA A C 1
ATOM 6030 O O . ALA A 1 758 ? -10.244 -1.170 -3.982 1.00 95.75 758 ALA A O 1
ATOM 6031 N N . SER A 1 759 ? -11.270 -1.973 -2.155 1.00 95.75 759 SER A N 1
ATOM 6032 C CA . SER A 1 759 ? -10.093 -1.858 -1.279 1.00 95.75 759 SER A CA 1
ATOM 6033 C C . SER A 1 759 ? -9.104 -3.002 -1.459 1.00 95.75 759 SER A C 1
ATOM 6035 O O . SER A 1 759 ? -8.050 -2.971 -0.840 1.00 95.75 759 SER A O 1
ATOM 6037 N N . PHE A 1 760 ? -9.469 -4.028 -2.234 1.00 97.19 760 PHE A N 1
ATOM 6038 C CA . PHE A 1 760 ? -8.653 -5.214 -2.467 1.00 97.19 760 PHE A CA 1
ATOM 6039 C C . PHE A 1 760 ? -8.308 -6.003 -1.189 1.00 97.19 760 PHE A C 1
ATOM 6041 O O . PHE A 1 760 ? -7.346 -6.759 -1.158 1.00 97.19 760 PHE A O 1
ATOM 6048 N N . GLY A 1 761 ? -9.110 -5.834 -0.131 1.00 97.06 761 GLY A N 1
ATOM 6049 C CA . GLY A 1 761 ? -8.899 -6.468 1.171 1.00 97.06 761 GLY A CA 1
ATOM 6050 C C . GLY A 1 761 ? -8.330 -5.548 2.249 1.00 97.06 761 GLY A C 1
ATOM 6051 O O . GLY A 1 761 ? -8.467 -5.864 3.426 1.00 97.06 761 GLY A O 1
ATOM 6052 N N . TYR A 1 762 ? -7.767 -4.392 1.884 1.00 97.81 762 TYR A N 1
ATOM 6053 C CA . TYR A 1 762 ? -7.046 -3.535 2.832 1.00 97.81 762 TYR A CA 1
ATOM 6054 C C . TYR A 1 762 ? -7.957 -2.777 3.812 1.00 97.81 762 TYR A C 1
ATOM 6056 O O . TYR A 1 762 ? -7.540 -2.445 4.914 1.00 97.81 762 TYR A O 1
ATOM 6064 N N . GLN A 1 763 ? -9.230 -2.538 3.477 1.00 97.94 763 GLN A N 1
ATOM 6065 C CA . GLN A 1 763 ? -10.179 -1.853 4.370 1.00 97.94 763 GLN A CA 1
ATOM 6066 C C . GLN A 1 763 ? -10.956 -2.849 5.243 1.00 97.94 763 GLN A C 1
ATOM 6068 O O . GLN A 1 763 ? -12.169 -3.025 5.083 1.00 97.94 763 GLN A O 1
ATOM 6073 N N . VAL A 1 764 ? -10.255 -3.507 6.171 1.00 98.75 764 VAL A N 1
ATOM 6074 C CA . VAL A 1 764 ? -10.841 -4.531 7.051 1.00 98.75 764 VAL A CA 1
ATOM 6075 C C . VAL A 1 764 ? -11.881 -3.934 8.001 1.00 98.75 764 VAL A C 1
ATOM 6077 O O . VAL A 1 764 ? -11.681 -2.887 8.619 1.00 98.75 764 VAL A O 1
ATOM 6080 N N . THR A 1 765 ? -13.005 -4.636 8.121 1.00 98.56 765 THR A N 1
ATOM 6081 C CA . THR A 1 765 ? -14.172 -4.249 8.929 1.00 98.56 765 THR A CA 1
ATOM 6082 C C . THR A 1 765 ? -14.458 -5.235 10.059 1.00 98.56 765 THR A C 1
ATOM 6084 O O . THR A 1 765 ? -14.694 -4.806 11.186 1.00 98.56 765 THR A O 1
ATOM 6087 N N . SER A 1 766 ? -14.387 -6.545 9.790 1.00 98.69 766 SER A N 1
ATOM 6088 C CA . SER A 1 766 ? -14.622 -7.613 10.773 1.00 98.69 766 SER A CA 1
ATOM 6089 C C . SER A 1 766 ? -13.443 -8.588 10.784 1.00 98.69 766 SER A C 1
ATOM 6091 O O . SER A 1 766 ? -13.332 -9.464 9.932 1.00 98.69 766 SER A O 1
ATOM 6093 N N . PHE A 1 767 ? -12.550 -8.435 11.764 1.00 98.81 767 PHE A N 1
ATOM 6094 C CA . PHE A 1 767 ? -11.229 -9.079 11.776 1.00 98.81 767 PHE A CA 1
ATOM 6095 C C . PHE A 1 767 ? -11.286 -10.609 11.905 1.00 98.81 767 PHE A C 1
ATOM 6097 O O . PHE A 1 767 ? -10.427 -11.309 11.372 1.00 98.81 767 PHE A O 1
ATOM 6104 N N . PHE A 1 768 ? -12.304 -11.143 12.581 1.00 98.88 768 PHE A N 1
ATOM 6105 C CA . PHE A 1 768 ? -12.495 -12.584 12.800 1.00 98.88 768 PHE A CA 1
ATOM 6106 C C . PHE A 1 768 ? -13.439 -13.236 11.775 1.00 98.88 768 PHE A C 1
ATOM 6108 O O . PHE A 1 768 ? -13.735 -14.427 11.879 1.00 98.88 768 PHE A O 1
ATOM 6115 N N . ALA A 1 769 ? -13.912 -12.478 10.782 1.00 98.81 769 ALA A N 1
ATOM 6116 C CA . ALA A 1 769 ? -14.791 -12.987 9.742 1.00 98.81 769 ALA A CA 1
ATOM 6117 C C . ALA A 1 769 ? -14.008 -13.253 8.453 1.00 98.81 769 ALA A C 1
ATOM 6119 O O . ALA A 1 769 ? -13.378 -12.350 7.903 1.00 98.81 769 ALA A O 1
ATOM 6120 N N . ALA A 1 770 ? -14.103 -14.486 7.951 1.00 98.56 770 ALA A N 1
ATOM 6121 C CA . ALA A 1 770 ? -13.724 -14.794 6.577 1.00 98.56 770 ALA A CA 1
ATOM 6122 C C . ALA A 1 770 ? -14.729 -14.144 5.619 1.00 98.56 770 ALA A C 1
ATOM 6124 O O . ALA A 1 770 ? -15.939 -14.206 5.867 1.00 98.56 770 ALA A O 1
ATOM 6125 N N . SER A 1 771 ? -14.236 -13.528 4.542 1.00 98.69 771 SER A N 1
ATOM 6126 C CA . SER A 1 771 ? -15.069 -12.715 3.665 1.00 98.69 771 SER A CA 1
ATOM 6127 C C . SER A 1 771 ? -16.209 -13.521 3.055 1.00 98.69 771 SER A C 1
ATOM 6129 O O . SER A 1 771 ? -16.022 -14.477 2.298 1.00 98.69 771 SER A O 1
ATOM 6131 N N . SER A 1 772 ? -17.426 -13.098 3.374 1.00 98.38 772 SER A N 1
ATOM 6132 C CA . SER A 1 772 ? -18.659 -13.781 2.996 1.00 98.38 772 SER A CA 1
ATOM 6133 C C . SER A 1 772 ? -18.960 -13.735 1.504 1.00 98.38 772 SER A C 1
ATOM 6135 O O . SER A 1 772 ? -19.757 -14.538 1.016 1.00 98.38 772 SER A O 1
ATOM 6137 N N . ARG A 1 773 ? -18.297 -12.839 0.765 1.00 97.06 773 ARG A N 1
ATOM 6138 C CA . ARG A 1 773 ? -18.436 -12.719 -0.689 1.00 97.06 773 ARG A CA 1
ATOM 6139 C C . ARG A 1 773 ? -18.055 -13.986 -1.440 1.00 97.06 773 ARG A C 1
ATOM 6141 O O . ARG A 1 773 ? -18.614 -14.243 -2.501 1.00 97.06 773 ARG A O 1
ATOM 6148 N N . TYR A 1 774 ? -17.100 -14.746 -0.912 1.00 98.44 774 TYR A N 1
ATOM 6149 C CA . TYR A 1 774 ? -16.575 -15.929 -1.590 1.00 98.44 774 TYR A CA 1
ATOM 6150 C C . TYR A 1 774 ? -17.247 -17.223 -1.119 1.00 98.44 774 TYR A C 1
ATOM 6152 O O . TYR A 1 774 ? -17.072 -18.263 -1.756 1.00 98.44 774 TYR A O 1
ATOM 6160 N N . GLY A 1 775 ? -18.001 -17.174 -0.017 1.00 98.12 775 GLY A N 1
ATOM 6161 C CA . GLY A 1 775 ? -18.686 -18.332 0.543 1.00 98.12 775 GLY A CA 1
ATOM 6162 C C . GLY A 1 775 ? -18.804 -18.311 2.067 1.00 98.12 775 GLY A C 1
ATOM 6163 O O . GLY A 1 775 ? -18.933 -17.273 2.723 1.00 98.12 775 GLY A O 1
ATOM 6164 N N . THR A 1 776 ? -18.827 -19.503 2.642 1.00 98.56 776 THR A N 1
ATOM 6165 C CA . THR A 1 776 ? -18.912 -19.751 4.084 1.00 98.56 776 THR A CA 1
ATOM 6166 C C . THR A 1 776 ? -17.529 -19.987 4.700 1.00 98.56 776 THR A C 1
ATOM 6168 O O . THR A 1 776 ? -16.609 -20.404 3.993 1.00 98.56 776 THR A O 1
ATOM 6171 N N . PRO A 1 777 ? -17.368 -19.789 6.024 1.00 98.69 777 PRO A N 1
ATOM 6172 C CA . PRO A 1 777 ? -16.161 -20.206 6.741 1.00 98.69 777 PRO A CA 1
ATOM 6173 C C . PRO A 1 777 ? -15.750 -21.663 6.474 1.00 98.69 777 PRO A C 1
ATOM 6175 O O . PRO A 1 777 ? -14.565 -21.958 6.345 1.00 98.69 777 PRO A O 1
ATOM 6178 N N . GLU A 1 778 ? -16.716 -22.575 6.333 1.00 98.62 778 GLU A N 1
ATOM 6179 C CA . GLU A 1 778 ? -16.447 -23.997 6.077 1.00 98.62 778 GLU A CA 1
ATOM 6180 C C . GLU A 1 778 ? -15.850 -24.240 4.681 1.00 98.62 778 GLU A C 1
ATOM 6182 O O . GLU A 1 778 ? -15.004 -25.113 4.511 1.00 98.62 778 GLU A O 1
ATOM 6187 N N . GLU A 1 779 ? -16.221 -23.429 3.688 1.00 98.81 779 GLU A N 1
ATOM 6188 C CA . GLU A 1 779 ? -15.653 -23.501 2.335 1.00 98.81 779 GLU A CA 1
ATOM 6189 C C . GLU A 1 779 ? -14.226 -22.938 2.273 1.00 98.81 779 GLU A C 1
ATOM 6191 O O . GLU A 1 779 ? -13.415 -23.426 1.487 1.00 98.81 779 GLU A O 1
ATOM 6196 N N . LEU A 1 780 ? -13.875 -21.967 3.127 1.00 98.88 780 LEU A N 1
ATOM 6197 C CA . LEU A 1 780 ? -12.479 -21.542 3.286 1.00 98.88 780 LEU A CA 1
ATOM 6198 C C . LEU A 1 780 ? -11.630 -22.644 3.940 1.00 98.88 780 LEU A C 1
ATOM 6200 O O . LEU A 1 780 ? -10.507 -22.889 3.501 1.00 98.88 780 LEU A O 1
ATOM 6204 N N . LYS A 1 781 ? -12.165 -23.345 4.952 1.00 98.88 781 LYS A N 1
ATOM 6205 C CA . LYS A 1 781 ? -11.489 -24.512 5.546 1.00 98.88 781 LYS A CA 1
ATOM 6206 C C . LYS A 1 781 ? -11.246 -25.600 4.498 1.00 98.88 781 LYS A C 1
ATOM 6208 O O . LYS A 1 781 ? -10.140 -26.128 4.422 1.00 98.88 781 LYS A O 1
ATOM 6213 N N . GLU A 1 782 ? -12.240 -25.890 3.655 1.00 98.88 782 GLU A N 1
ATOM 6214 C CA . GLU A 1 782 ? -12.102 -26.836 2.537 1.00 98.88 782 GLU A CA 1
ATOM 6215 C C . GLU A 1 782 ? -11.005 -26.422 1.547 1.00 98.88 782 GLU A C 1
ATOM 6217 O O . GLU A 1 782 ? -10.213 -27.270 1.127 1.00 98.88 782 GLU A O 1
ATOM 6222 N N . LEU A 1 783 ? -10.920 -25.133 1.202 1.00 98.94 783 LEU A N 1
ATOM 6223 C CA . LEU A 1 783 ? -9.878 -24.599 0.321 1.00 98.94 783 LEU A CA 1
ATOM 6224 C C . LEU A 1 783 ? -8.483 -24.852 0.896 1.00 98.94 783 LEU A C 1
ATOM 6226 O O . LEU A 1 783 ? -7.633 -25.422 0.208 1.00 98.94 783 LEU A O 1
ATOM 6230 N N . ILE A 1 784 ? -8.253 -24.458 2.150 1.00 98.94 784 ILE A N 1
ATOM 6231 C CA . ILE A 1 784 ? -6.940 -24.583 2.800 1.00 98.94 784 ILE A CA 1
ATOM 6232 C C . ILE A 1 784 ? -6.570 -26.059 2.970 1.00 98.94 784 ILE A C 1
ATOM 6234 O O . ILE A 1 784 ? -5.463 -26.459 2.615 1.00 98.94 784 ILE A O 1
ATOM 6238 N N . ASP A 1 785 ? -7.513 -26.896 3.406 1.00 98.94 785 ASP A N 1
ATOM 6239 C CA . ASP A 1 785 ? -7.301 -28.338 3.549 1.00 98.94 785 ASP A CA 1
ATOM 6240 C C . ASP A 1 785 ? -6.960 -29.006 2.209 1.00 98.94 785 ASP A C 1
ATOM 6242 O O . ASP A 1 785 ? -6.079 -29.862 2.126 1.00 98.94 785 ASP A O 1
ATOM 6246 N N . THR A 1 786 ? -7.625 -28.598 1.127 1.00 98.94 786 THR A N 1
ATOM 6247 C CA . THR A 1 786 ? -7.332 -29.109 -0.218 1.00 98.94 786 THR A CA 1
ATOM 6248 C C . THR A 1 786 ? -5.950 -28.659 -0.692 1.00 98.94 786 THR A C 1
ATOM 6250 O O . THR A 1 786 ? -5.212 -29.459 -1.271 1.00 98.94 786 THR A O 1
ATOM 6253 N N . ALA A 1 787 ? -5.558 -27.412 -0.413 1.00 98.88 787 ALA A N 1
ATOM 6254 C CA . ALA A 1 787 ? -4.215 -26.916 -0.702 1.00 98.88 787 ALA A CA 1
ATOM 6255 C C . ALA A 1 787 ? -3.146 -27.715 0.069 1.00 98.88 787 ALA A C 1
ATOM 6257 O O . ALA A 1 787 ? -2.159 -28.156 -0.526 1.00 98.88 787 ALA A O 1
ATOM 6258 N N . HIS A 1 788 ? -3.386 -28.016 1.349 1.00 98.88 788 HIS A N 1
ATOM 6259 C CA . HIS A 1 788 ? -2.527 -28.888 2.157 1.00 98.88 788 HIS A CA 1
ATOM 6260 C C . HIS A 1 788 ? -2.427 -30.304 1.588 1.00 98.88 788 HIS A C 1
ATOM 6262 O O . HIS A 1 788 ? -1.324 -30.842 1.484 1.00 98.88 788 HIS A O 1
ATOM 6268 N N . GLY A 1 789 ? -3.537 -30.885 1.121 1.00 98.69 789 GLY A N 1
ATOM 6269 C CA . GLY A 1 789 ? -3.547 -32.177 0.420 1.00 98.69 789 GLY A CA 1
ATOM 6270 C C . GLY A 1 789 ? -2.730 -32.185 -0.881 1.00 98.69 789 GLY A C 1
ATOM 6271 O O . GLY A 1 789 ? -2.226 -33.229 -1.297 1.00 98.69 789 GLY A O 1
ATOM 6272 N N . LEU A 1 790 ? -2.532 -31.017 -1.499 1.00 98.62 790 LEU A N 1
ATOM 6273 C CA . LEU A 1 790 ? -1.641 -30.810 -2.647 1.00 98.62 790 LEU A CA 1
ATOM 6274 C C . LEU A 1 790 ? -0.195 -30.472 -2.235 1.00 98.62 790 LEU A C 1
ATOM 6276 O O . LEU A 1 790 ? 0.672 -30.309 -3.100 1.00 98.62 790 LEU A O 1
ATOM 6280 N N . GLY A 1 791 ? 0.097 -30.385 -0.937 1.00 98.12 791 GLY A N 1
ATOM 6281 C CA . GLY A 1 791 ? 1.395 -29.987 -0.400 1.00 98.12 791 GLY A CA 1
ATOM 6282 C C . GLY A 1 791 ? 1.725 -28.514 -0.648 1.00 98.12 791 GLY A C 1
ATOM 6283 O O . GLY A 1 791 ? 2.885 -28.204 -0.912 1.00 98.12 791 GLY A O 1
ATOM 6284 N N . LEU A 1 792 ? 0.714 -27.640 -0.654 1.00 98.81 792 LEU A N 1
ATOM 6285 C CA . LEU A 1 792 ? 0.855 -26.190 -0.791 1.00 98.81 792 LEU A CA 1
ATOM 6286 C C . LEU A 1 792 ? 0.693 -25.531 0.578 1.00 98.81 792 LEU A C 1
ATOM 6288 O O . LEU A 1 792 ? -0.328 -25.718 1.234 1.00 98.81 792 LEU A O 1
ATOM 6292 N N . THR A 1 793 ? 1.695 -24.765 0.997 1.00 98.88 793 THR A N 1
ATOM 6293 C CA . THR A 1 793 ? 1.615 -23.883 2.168 1.00 98.88 793 THR A CA 1
ATOM 6294 C C . THR A 1 793 ? 0.686 -22.716 1.841 1.00 98.88 793 THR A C 1
ATOM 6296 O O . THR A 1 793 ? 0.787 -22.158 0.752 1.00 98.88 793 THR A O 1
ATOM 6299 N N . VAL A 1 794 ? -0.195 -22.314 2.755 1.00 98.94 794 VAL A N 1
ATOM 6300 C CA . VAL A 1 794 ? -1.112 -21.183 2.547 1.00 98.94 794 VAL A CA 1
ATOM 6301 C C . VAL A 1 794 ? -0.865 -20.113 3.603 1.00 98.94 794 VAL A C 1
ATOM 6303 O O . VAL A 1 794 ? -1.043 -20.353 4.796 1.00 98.94 794 VAL A O 1
ATOM 6306 N N . LEU A 1 795 ? -0.467 -18.926 3.160 1.00 98.94 795 LEU A N 1
ATOM 6307 C CA . LEU A 1 795 ? -0.279 -17.737 3.983 1.00 98.94 795 LEU A CA 1
ATOM 6308 C C . LEU A 1 795 ? -1.486 -16.809 3.836 1.00 98.94 795 LEU A C 1
ATOM 6310 O O . LEU A 1 795 ? -2.093 -16.731 2.767 1.00 98.94 795 LEU A O 1
ATOM 6314 N N . LEU A 1 796 ? -1.821 -16.108 4.914 1.00 98.88 796 LEU A N 1
ATOM 6315 C CA . LEU A 1 796 ? -2.882 -15.103 4.950 1.00 98.88 796 LEU A CA 1
ATOM 6316 C C . LEU A 1 796 ? -2.289 -13.690 4.871 1.00 98.88 796 LEU A C 1
ATOM 6318 O O . LEU A 1 796 ? -1.312 -13.401 5.559 1.00 98.88 796 LEU A O 1
ATOM 6322 N N . ASP A 1 797 ? -2.902 -12.793 4.101 1.00 98.69 797 ASP A N 1
ATOM 6323 C CA . ASP A 1 797 ? -2.697 -11.349 4.283 1.00 98.69 797 ASP A CA 1
ATOM 6324 C C . ASP A 1 797 ? -3.342 -10.896 5.592 1.00 98.69 797 ASP A C 1
ATOM 6326 O O . ASP A 1 797 ? -4.567 -10.964 5.751 1.00 98.69 797 ASP A O 1
ATOM 6330 N N . ILE A 1 798 ? -2.516 -10.450 6.538 1.00 98.62 798 ILE A N 1
ATOM 6331 C CA . ILE A 1 798 ? -2.963 -9.916 7.818 1.00 98.62 798 ILE A CA 1
ATOM 6332 C C . ILE A 1 798 ? -2.823 -8.391 7.823 1.00 98.62 798 ILE A C 1
ATOM 6334 O O . ILE A 1 798 ? -1.727 -7.825 7.853 1.00 98.62 798 ILE A O 1
ATOM 6338 N N . VAL A 1 799 ? -3.968 -7.706 7.825 1.00 98.69 799 VAL A N 1
ATOM 6339 C CA . VAL A 1 799 ? -4.031 -6.240 7.812 1.00 98.69 799 VAL A CA 1
ATOM 6340 C C . VAL A 1 799 ? -4.233 -5.741 9.236 1.00 98.69 799 VAL A C 1
ATOM 6342 O O . VAL A 1 799 ? -5.344 -5.464 9.678 1.00 98.69 799 VAL A O 1
ATOM 6345 N N . HIS A 1 800 ? -3.135 -5.664 9.982 1.00 98.81 800 HIS A N 1
ATOM 6346 C CA . HIS A 1 800 ? -3.118 -5.117 11.343 1.00 98.81 800 HIS A CA 1
ATOM 6347 C C . HIS A 1 800 ? -2.551 -3.701 11.417 1.00 98.81 800 HIS A C 1
ATOM 6349 O O . HIS A 1 800 ? -2.492 -3.140 12.502 1.00 98.81 800 HIS A O 1
ATOM 6355 N N . SER A 1 801 ? -2.167 -3.111 10.283 1.00 98.25 801 SER A N 1
ATOM 6356 C CA . SER A 1 801 ? -1.639 -1.746 10.216 1.00 98.25 801 SER A CA 1
ATOM 6357 C C . SER A 1 801 ? -2.695 -0.671 10.473 1.00 98.25 801 SER A C 1
ATOM 6359 O O . SER A 1 801 ? -2.379 0.395 11.002 1.00 98.25 801 SER A O 1
ATOM 6361 N N . HIS A 1 802 ? -3.948 -0.944 10.109 1.00 98.56 802 HIS A N 1
ATOM 6362 C CA . HIS A 1 802 ? -5.077 -0.030 10.243 1.00 98.56 802 HIS A CA 1
ATOM 6363 C C . HIS A 1 802 ? -6.411 -0.793 10.218 1.00 98.56 802 HIS A C 1
ATOM 6365 O O . HIS A 1 802 ? -6.455 -1.994 9.961 1.00 98.56 802 HIS A O 1
ATOM 6371 N N . ALA A 1 803 ? -7.510 -0.081 10.461 1.00 98.62 803 ALA A N 1
ATOM 6372 C CA . ALA A 1 803 ? -8.867 -0.581 10.268 1.00 98.62 803 ALA A CA 1
ATOM 6373 C C . ALA A 1 803 ? -9.715 0.413 9.470 1.00 98.62 803 ALA A C 1
ATOM 6375 O O . ALA A 1 803 ? -9.485 1.629 9.509 1.00 98.62 803 ALA A O 1
ATOM 6376 N N . CYS A 1 804 ? -10.744 -0.097 8.793 1.00 98.00 804 CYS A N 1
ATOM 6377 C CA . CYS A 1 804 ? -11.702 0.738 8.084 1.00 98.00 804 CYS A CA 1
ATOM 6378 C C . CYS A 1 804 ? -12.408 1.707 9.044 1.00 98.00 804 CYS A C 1
ATOM 6380 O O . CYS A 1 804 ? -12.783 1.347 10.162 1.00 98.00 804 CYS A O 1
ATOM 6382 N N . LYS A 1 805 ? -12.661 2.940 8.591 1.00 97.31 805 LYS A N 1
ATOM 6383 C CA . LYS A 1 805 ? -13.399 3.948 9.373 1.00 97.31 805 LYS A CA 1
ATOM 6384 C C . LYS A 1 805 ? -14.907 3.686 9.487 1.00 97.31 805 LYS A C 1
ATOM 6386 O O . LYS A 1 805 ? -15.625 4.504 10.064 1.00 97.31 805 LYS A O 1
ATOM 6391 N N . ASN A 1 806 ? -15.408 2.589 8.927 1.00 97.94 806 ASN A N 1
ATOM 6392 C CA . ASN A 1 806 ? -16.818 2.230 8.994 1.00 97.94 806 ASN A CA 1
ATOM 6393 C C . ASN A 1 806 ? -17.287 2.034 10.443 1.00 97.94 806 ASN A C 1
ATOM 6395 O O . ASN A 1 806 ? -16.705 1.259 11.197 1.00 97.94 806 ASN A O 1
ATOM 6399 N N . VAL A 1 807 ? -18.370 2.726 10.807 1.00 97.56 807 VAL A N 1
ATOM 6400 C CA . VAL A 1 807 ? -18.943 2.713 12.166 1.00 97.56 807 VAL A CA 1
ATOM 6401 C C . VAL A 1 807 ? -20.063 1.680 12.328 1.00 97.56 807 VAL A C 1
ATOM 6403 O O . VAL A 1 807 ? -20.246 1.117 13.402 1.00 97.56 807 VAL A O 1
ATOM 6406 N N . LEU A 1 808 ? -20.862 1.443 11.282 1.00 96.31 808 LEU A N 1
ATOM 6407 C CA . LEU A 1 808 ? -22.048 0.579 11.383 1.00 96.31 808 LEU A CA 1
ATOM 6408 C C . LEU A 1 808 ? -21.720 -0.908 11.216 1.00 96.31 808 LEU A C 1
ATOM 6410 O O . LEU A 1 808 ? -22.335 -1.745 11.874 1.00 96.31 808 LEU A O 1
ATOM 6414 N N . ASP A 1 809 ? -20.766 -1.216 10.344 1.00 95.56 809 ASP A N 1
ATOM 6415 C CA . ASP A 1 809 ? -20.313 -2.565 10.004 1.00 95.56 809 ASP A CA 1
ATOM 6416 C C . ASP A 1 809 ? -18.808 -2.783 10.210 1.00 95.56 809 ASP A C 1
ATOM 6418 O O . ASP A 1 809 ? -18.291 -3.843 9.868 1.00 95.56 809 ASP A O 1
ATOM 6422 N N . GLY A 1 810 ? -18.115 -1.811 10.806 1.00 97.19 810 GLY A N 1
ATOM 6423 C CA . GLY A 1 810 ? -16.732 -1.939 11.254 1.00 97.19 810 GLY A CA 1
ATOM 6424 C C . GLY A 1 810 ? -16.592 -1.738 12.762 1.00 97.19 810 GLY A C 1
ATOM 6425 O O . GLY A 1 810 ? -17.572 -1.552 13.485 1.00 97.19 810 GLY A O 1
ATOM 6426 N N . ILE A 1 811 ? -15.347 -1.756 13.234 1.00 98.25 811 ILE A N 1
ATOM 6427 C CA . ILE A 1 811 ? -14.999 -1.568 14.652 1.00 98.25 811 ILE A CA 1
ATOM 6428 C C . ILE A 1 811 ? -14.718 -0.096 15.021 1.00 98.25 811 ILE A C 1
ATOM 6430 O O . ILE A 1 811 ? -14.334 0.195 16.155 1.00 98.25 811 ILE A O 1
ATOM 6434 N N . ASN A 1 812 ? -14.897 0.847 14.086 1.00 98.44 812 ASN A N 1
ATOM 6435 C CA . ASN A 1 812 ? -14.774 2.274 14.377 1.00 98.44 812 ASN A CA 1
ATOM 6436 C C . ASN A 1 812 ? -15.924 2.754 15.271 1.00 98.44 812 ASN A C 1
ATOM 6438 O O . ASN A 1 812 ? -17.074 2.376 15.067 1.00 98.44 812 ASN A O 1
ATOM 6442 N N . GLU A 1 813 ? -15.622 3.607 16.252 1.00 97.75 813 GLU A N 1
ATOM 6443 C CA . GLU A 1 813 ? -16.613 4.152 17.192 1.00 97.75 813 GLU A CA 1
ATOM 6444 C C . GLU A 1 813 ? -17.526 3.082 17.809 1.00 97.75 813 GLU A C 1
ATOM 6446 O O . GLU A 1 813 ? -18.743 3.266 17.969 1.00 97.75 813 GLU A O 1
ATOM 6451 N N . PHE A 1 814 ? -16.931 1.925 18.116 1.00 98.44 814 PHE A N 1
ATOM 6452 C CA . PHE A 1 814 ? -17.651 0.739 18.554 1.00 98.44 814 PHE A CA 1
ATOM 6453 C C . PHE A 1 814 ? -18.444 1.013 19.837 1.00 98.44 814 PHE A C 1
ATOM 6455 O O . PHE A 1 814 ? -19.661 0.862 19.840 1.00 98.44 814 PHE A O 1
ATOM 6462 N N . ASP A 1 815 ? -17.806 1.530 20.889 1.00 97.75 815 ASP A N 1
ATOM 6463 C CA . ASP A 1 815 ? -18.476 1.927 22.137 1.00 97.75 815 ASP A CA 1
ATOM 6464 C C . ASP A 1 815 ? -18.855 3.424 22.180 1.00 97.75 815 ASP A C 1
ATOM 6466 O O . ASP A 1 815 ? -19.135 3.991 23.241 1.00 97.75 815 ASP A O 1
ATOM 6470 N N . GLY A 1 816 ? -18.877 4.071 21.010 1.00 96.88 816 GLY A N 1
ATOM 6471 C CA . GLY A 1 816 ? -19.154 5.497 20.841 1.00 96.88 816 GLY A CA 1
ATOM 6472 C C . GLY A 1 816 ? -17.969 6.424 21.121 1.00 96.88 816 GLY A C 1
ATOM 6473 O O . GLY A 1 816 ? -18.145 7.636 21.021 1.00 96.88 816 GLY A O 1
ATOM 6474 N N . THR A 1 817 ? -16.792 5.890 21.462 1.00 97.44 817 THR A N 1
ATOM 6475 C CA . THR A 1 817 ? -15.531 6.651 21.501 1.00 97.44 817 THR A CA 1
ATOM 6476 C C . THR A 1 817 ? -14.727 6.428 20.234 1.00 97.44 817 THR A C 1
ATOM 6478 O O . THR A 1 817 ? -14.798 5.363 19.625 1.00 97.44 817 THR A O 1
ATOM 6481 N N . ASP A 1 818 ? -13.902 7.392 19.845 1.00 96.19 818 ASP A N 1
ATOM 6482 C CA . ASP A 1 818 ? -12.969 7.168 18.749 1.00 96.19 818 ASP A CA 1
ATOM 6483 C C . ASP A 1 818 ? -11.786 6.272 19.163 1.00 96.19 818 ASP A C 1
ATOM 6485 O O . ASP A 1 818 ? -11.164 5.691 18.287 1.00 96.19 818 ASP A O 1
ATOM 6489 N N . HIS A 1 819 ? -11.485 6.075 20.443 1.00 96.12 819 HIS A N 1
ATOM 6490 C CA . HIS A 1 819 ? -10.206 5.512 20.899 1.00 96.12 819 HIS A CA 1
ATOM 6491 C C . HIS A 1 819 ? -10.275 4.136 21.580 1.00 96.12 819 HIS A C 1
ATOM 6493 O O . HIS A 1 819 ? -9.320 3.732 22.237 1.00 96.12 819 HIS A O 1
ATOM 6499 N N . LEU A 1 820 ? -11.369 3.381 21.433 1.00 97.94 820 LEU A N 1
ATOM 6500 C CA . LEU A 1 820 ? -11.460 2.034 22.015 1.00 97.94 820 LEU A CA 1
ATOM 6501 C C . LEU A 1 820 ? -10.319 1.111 21.544 1.00 97.94 820 LEU A C 1
ATOM 6503 O O . LEU A 1 820 ? -9.447 0.725 22.316 1.00 97.94 820 LEU A O 1
ATOM 6507 N N . TYR A 1 821 ? -10.326 0.762 20.255 1.00 98.50 821 TYR A N 1
ATOM 6508 C CA . TYR A 1 821 ? -9.287 -0.069 19.635 1.00 98.50 821 TYR A CA 1
ATOM 6509 C C . TYR A 1 821 ? -8.123 0.762 19.075 1.00 98.50 821 TYR A C 1
ATOM 6511 O O . TYR A 1 821 ? -7.104 0.223 18.647 1.00 98.50 821 TYR A O 1
ATOM 6519 N N . PHE A 1 822 ? -8.280 2.082 19.055 1.00 98.69 822 PHE A N 1
ATOM 6520 C CA . PHE A 1 822 ? -7.462 3.011 18.286 1.00 98.69 822 PHE A CA 1
ATOM 6521 C C . PHE A 1 822 ? -6.873 4.087 19.182 1.00 98.69 822 PHE A C 1
ATOM 6523 O O . PHE A 1 822 ? -7.339 4.299 20.295 1.00 98.69 822 PHE A O 1
ATOM 6530 N N . HIS A 1 823 ? -5.878 4.820 18.697 1.00 98.06 823 HIS A N 1
ATOM 6531 C CA . HIS A 1 823 ? -5.500 6.052 19.383 1.00 98.06 823 HIS A CA 1
ATOM 6532 C C . HIS A 1 823 ? -6.610 7.114 19.271 1.00 98.06 823 HIS A C 1
ATOM 6534 O O . HIS A 1 823 ? -7.418 7.103 18.337 1.00 98.06 823 HIS A O 1
ATOM 6540 N N . GLU A 1 824 ? -6.639 8.040 20.225 1.00 96.00 824 GLU A N 1
ATOM 6541 C CA . GLU A 1 824 ? -7.533 9.200 20.202 1.00 96.00 824 GLU A CA 1
ATOM 6542 C C . GLU A 1 824 ? -7.061 10.250 19.189 1.00 96.00 824 GLU A C 1
ATOM 6544 O O . GLU A 1 824 ? -5.864 10.385 18.897 1.00 96.00 824 GLU A O 1
ATOM 6549 N N . GLY A 1 825 ? -8.016 10.998 18.631 1.00 94.56 825 GLY A N 1
ATOM 6550 C CA . GLY A 1 825 ? -7.733 12.202 17.864 1.00 94.56 825 GLY A CA 1
ATOM 6551 C C . GLY A 1 825 ? -6.899 11.941 16.608 1.00 94.56 825 GLY A C 1
ATOM 6552 O O . GLY A 1 825 ? -7.175 11.032 15.821 1.00 94.56 825 GLY A O 1
ATOM 6553 N N . ALA A 1 826 ? -5.894 12.788 16.377 1.00 92.69 826 ALA A N 1
ATOM 6554 C CA . ALA A 1 826 ? -5.082 12.737 15.162 1.00 92.69 826 ALA A CA 1
ATOM 6555 C C . ALA A 1 826 ? -4.157 11.509 15.098 1.00 92.69 826 ALA A C 1
ATOM 6557 O O . ALA A 1 826 ? -3.998 10.952 14.014 1.00 92.69 826 ALA A O 1
ATOM 6558 N N . LYS A 1 827 ? -3.602 11.047 16.234 1.00 94.00 827 LYS A N 1
ATOM 6559 C CA . LYS A 1 827 ? -2.727 9.854 16.283 1.00 94.00 827 LYS A CA 1
ATOM 6560 C C . LYS A 1 827 ? -3.477 8.596 15.827 1.00 94.00 827 LYS A C 1
ATOM 6562 O O . LYS A 1 827 ? -2.891 7.698 15.239 1.00 94.00 827 LYS A O 1
ATOM 6567 N N . GLY A 1 828 ? -4.792 8.545 16.047 1.00 95.88 828 GLY A N 1
ATOM 6568 C CA . GLY A 1 828 ? -5.643 7.424 15.650 1.00 95.88 828 GLY A CA 1
ATOM 6569 C C . GLY A 1 828 ? -6.138 7.432 14.210 1.00 95.88 828 GLY A C 1
ATOM 6570 O O . GLY A 1 828 ? -7.061 6.666 13.915 1.00 95.88 828 GLY A O 1
ATOM 6571 N N . ARG A 1 829 ? -5.631 8.310 13.335 1.00 95.81 829 ARG A N 1
ATOM 6572 C CA . ARG A 1 829 ? -6.147 8.492 11.970 1.00 95.81 829 ARG A CA 1
ATOM 6573 C C . ARG A 1 829 ? -5.029 8.472 10.935 1.00 95.81 829 ARG A C 1
ATOM 6575 O O . ARG A 1 829 ? -4.144 9.320 10.951 1.00 95.81 829 ARG A O 1
ATOM 6582 N N . HIS A 1 830 ? -5.146 7.577 9.960 1.00 95.69 830 HIS A N 1
ATOM 6583 C CA . HIS A 1 830 ? -4.262 7.545 8.801 1.00 95.69 830 HIS A CA 1
ATOM 6584 C C . HIS A 1 830 ? -4.838 8.427 7.686 1.00 95.69 830 HIS A C 1
ATOM 6586 O O . HIS A 1 830 ? -5.777 8.024 7.000 1.00 95.69 830 HIS A O 1
ATOM 6592 N N . GLN A 1 831 ? -4.307 9.641 7.506 1.00 88.44 831 GLN A N 1
ATOM 6593 C CA . GLN A 1 831 ? -4.906 10.647 6.611 1.00 88.44 831 GLN A CA 1
ATOM 6594 C C . GLN A 1 831 ? -4.960 10.207 5.141 1.00 88.44 831 GLN A C 1
ATOM 6596 O O . GLN A 1 831 ? -5.966 10.436 4.476 1.00 88.44 831 GLN A O 1
ATOM 6601 N N . LEU A 1 832 ? -3.905 9.558 4.635 1.00 90.06 832 LEU A N 1
ATOM 6602 C CA . LEU A 1 832 ? -3.822 9.147 3.228 1.00 90.06 832 LEU A CA 1
ATOM 6603 C C . LEU A 1 832 ? -4.750 7.971 2.899 1.00 90.06 832 LEU A C 1
ATOM 6605 O O . LEU A 1 832 ? -5.297 7.907 1.803 1.00 90.06 832 LEU A O 1
ATOM 6609 N N . TRP A 1 833 ? -4.922 7.047 3.847 1.00 93.31 833 TRP A N 1
ATOM 6610 C CA . TRP A 1 833 ? -5.773 5.860 3.671 1.00 93.31 833 TRP A CA 1
ATOM 6611 C C . TRP A 1 833 ? -7.186 6.063 4.220 1.00 93.31 833 TRP A C 1
ATOM 6613 O O . TRP A 1 833 ? -7.998 5.148 4.147 1.00 93.31 833 TRP A O 1
ATOM 6623 N N . ASP A 1 834 ? -7.481 7.230 4.799 1.00 94.50 834 ASP A N 1
ATOM 6624 C CA . ASP A 1 834 ? -8.792 7.571 5.361 1.00 94.50 834 ASP A CA 1
ATOM 6625 C C . ASP A 1 834 ? -9.308 6.503 6.353 1.00 94.50 834 ASP A C 1
ATOM 6627 O O . ASP A 1 834 ? -10.434 6.011 6.273 1.00 94.50 834 ASP A O 1
ATOM 6631 N N . SER A 1 835 ? -8.420 6.094 7.266 1.00 97.62 835 SER A N 1
ATOM 6632 C CA . SER A 1 835 ? -8.564 4.899 8.115 1.00 97.62 835 SER A CA 1
ATOM 6633 C C . SER A 1 835 ? -8.217 5.157 9.585 1.00 97.62 835 SER A C 1
ATOM 6635 O O . SER A 1 835 ? -7.690 6.217 9.931 1.00 97.62 835 SER A O 1
ATOM 6637 N N . ARG A 1 836 ? -8.502 4.188 10.466 1.00 98.44 836 ARG A N 1
ATOM 6638 C CA . ARG A 1 836 ? -8.165 4.233 11.901 1.00 98.44 836 ARG A CA 1
ATOM 6639 C C . ARG A 1 836 ? -6.871 3.476 12.210 1.00 98.44 836 ARG A C 1
ATOM 6641 O O . ARG A 1 836 ? -6.619 2.443 11.600 1.00 98.44 836 ARG A O 1
ATOM 6648 N N . LEU A 1 837 ? -6.086 3.970 13.170 1.00 98.56 837 LEU A N 1
ATOM 6649 C CA . LEU A 1 837 ? -4.808 3.382 13.599 1.00 98.56 837 LEU A CA 1
ATOM 6650 C C . LEU A 1 837 ? -4.907 2.809 15.012 1.00 98.56 837 LEU A C 1
ATOM 6652 O O . LEU A 1 837 ? -5.368 3.497 15.928 1.00 98.56 837 LEU A O 1
ATOM 6656 N N . PHE A 1 838 ? -4.504 1.547 15.166 1.00 98.75 838 PHE A N 1
ATOM 6657 C CA . PHE A 1 838 ? -4.582 0.811 16.427 1.00 98.75 838 PHE A CA 1
ATOM 6658 C C . PHE A 1 838 ? -3.749 1.460 17.529 1.00 98.75 838 PHE A C 1
ATOM 6660 O O . PHE A 1 838 ? -2.691 2.022 17.269 1.00 98.75 838 PHE A O 1
ATOM 6667 N N . ASN A 1 839 ? -4.230 1.340 18.766 1.00 98.38 839 ASN A N 1
ATOM 6668 C CA . ASN A 1 839 ? -3.438 1.633 19.954 1.00 98.38 839 ASN A CA 1
ATOM 6669 C C . ASN A 1 839 ? -2.717 0.356 20.398 1.00 98.38 839 ASN A C 1
ATOM 6671 O O . ASN A 1 839 ? -3.247 -0.412 21.204 1.00 98.38 839 ASN A O 1
ATOM 6675 N N . TYR A 1 840 ? -1.539 0.098 19.827 1.00 98.44 840 TYR A N 1
ATOM 6676 C CA . TYR A 1 840 ? -0.779 -1.130 20.086 1.00 98.44 840 TYR A CA 1
ATOM 6677 C C . TYR A 1 840 ? -0.277 -1.228 21.537 1.00 98.44 840 TYR A C 1
ATOM 6679 O O . TYR A 1 840 ? -0.031 -2.333 22.017 1.00 98.44 840 TYR A O 1
ATOM 6687 N N . GLY A 1 841 ? -0.190 -0.108 22.263 1.00 96.56 841 GLY A N 1
ATOM 6688 C CA . GLY A 1 841 ? 0.101 -0.073 23.696 1.00 96.56 841 GLY A CA 1
ATOM 6689 C C . GLY A 1 841 ? -1.058 -0.499 24.612 1.00 96.56 841 GLY A C 1
ATOM 6690 O O . GLY A 1 841 ? -0.884 -0.545 25.830 1.00 96.56 841 GLY A O 1
ATOM 6691 N N . SER A 1 842 ? -2.244 -0.811 24.077 1.00 97.81 842 SER A N 1
ATOM 6692 C CA . SER A 1 842 ? -3.404 -1.239 24.871 1.00 97.81 842 SER A CA 1
ATOM 6693 C C . SER A 1 842 ? -3.462 -2.759 25.062 1.00 97.81 842 SER A C 1
ATOM 6695 O O . SER A 1 842 ? -3.416 -3.528 24.103 1.00 97.81 842 SER A O 1
ATOM 6697 N N . HIS A 1 843 ? -3.662 -3.204 26.308 1.00 97.81 843 HIS A N 1
ATOM 6698 C CA . HIS A 1 843 ? -3.724 -4.625 26.673 1.00 97.81 843 HIS A CA 1
ATOM 6699 C C . HIS A 1 843 ? -4.814 -5.401 25.908 1.00 97.81 843 HIS A C 1
ATOM 6701 O O . HIS A 1 843 ? -4.564 -6.489 25.389 1.00 97.81 843 HIS A O 1
ATOM 6707 N N . GLU A 1 844 ? -6.022 -4.843 25.789 1.00 98.31 844 GLU A N 1
ATOM 6708 C CA . GLU A 1 844 ? -7.118 -5.506 25.068 1.00 98.31 844 GLU A CA 1
ATOM 6709 C C . GLU A 1 844 ? -6.955 -5.425 23.542 1.00 98.31 844 GLU A C 1
ATOM 6711 O O . GLU A 1 844 ? -7.401 -6.331 22.839 1.00 98.31 844 GLU A O 1
ATOM 6716 N N . VAL A 1 845 ? -6.237 -4.423 23.018 1.00 98.81 845 VAL A N 1
ATOM 6717 C CA . VAL A 1 845 ? -5.864 -4.376 21.592 1.00 98.81 845 VAL A CA 1
ATOM 6718 C C . VAL A 1 845 ? -4.817 -5.445 21.275 1.00 98.81 845 VAL A C 1
ATOM 6720 O O . VAL A 1 845 ? -4.977 -6.179 20.300 1.00 98.81 845 VAL A O 1
ATOM 6723 N N . LEU A 1 846 ? -3.803 -5.620 22.131 1.00 98.81 846 LEU A N 1
ATOM 6724 C CA . LEU A 1 846 ? -2.854 -6.733 22.020 1.00 98.81 846 LEU A CA 1
ATOM 6725 C C . LEU A 1 846 ? -3.578 -8.083 22.072 1.00 98.81 846 LEU A C 1
ATOM 6727 O O . LEU A 1 846 ? -3.310 -8.952 21.240 1.00 98.81 846 LEU A O 1
ATOM 6731 N N . ARG A 1 847 ? -4.539 -8.251 22.993 1.00 98.81 847 ARG A N 1
ATOM 6732 C CA . ARG A 1 847 ? -5.363 -9.464 23.065 1.00 98.81 847 ARG A CA 1
ATOM 6733 C C . ARG A 1 847 ? -6.127 -9.683 21.765 1.00 98.81 847 ARG A C 1
ATOM 6735 O O . ARG A 1 847 ? -6.105 -10.796 21.248 1.00 98.81 847 ARG A O 1
ATOM 6742 N N . PHE A 1 848 ? -6.785 -8.649 21.244 1.00 98.94 848 PHE A N 1
ATOM 6743 C CA . PHE A 1 848 ? -7.559 -8.702 20.005 1.00 98.94 848 PHE A CA 1
ATOM 6744 C C . PHE A 1 848 ? -6.692 -9.129 18.815 1.00 98.94 848 PHE A C 1
ATOM 6746 O O . PHE A 1 848 ? -6.980 -10.144 18.182 1.00 98.94 848 PHE A O 1
ATOM 6753 N N . LEU A 1 849 ? -5.587 -8.425 18.561 1.00 98.94 849 LEU A N 1
ATOM 6754 C CA . LEU A 1 849 ? -4.729 -8.660 17.397 1.00 98.94 849 LEU A CA 1
ATOM 6755 C C . LEU A 1 849 ? -3.944 -9.976 17.494 1.00 98.94 849 LEU A C 1
ATOM 6757 O O . LEU A 1 849 ? -3.894 -10.733 16.526 1.00 98.94 849 LEU A O 1
ATOM 6761 N N . LEU A 1 850 ? -3.361 -10.311 18.652 1.00 98.88 850 LEU A N 1
ATOM 6762 C CA . LEU A 1 850 ? -2.649 -11.587 18.807 1.00 98.88 850 LEU A CA 1
ATOM 6763 C C . LEU A 1 850 ? -3.611 -12.782 18.798 1.00 98.88 850 LEU A C 1
ATOM 6765 O O . LEU A 1 850 ? -3.269 -13.847 18.278 1.00 98.88 850 LEU A O 1
ATOM 6769 N N . SER A 1 851 ? -4.834 -12.610 19.317 1.00 98.94 851 SER A N 1
ATOM 6770 C CA . SER A 1 851 ? -5.868 -13.640 19.183 1.00 98.94 851 SER A CA 1
ATOM 6771 C C . SER A 1 851 ? -6.369 -13.785 17.757 1.00 98.94 851 SER A C 1
ATOM 6773 O O . SER A 1 851 ? -6.777 -14.878 17.381 1.00 98.94 851 SER A O 1
ATOM 6775 N N . ASN A 1 852 ? -6.329 -12.722 16.955 1.00 98.94 852 ASN A N 1
ATOM 6776 C CA . ASN A 1 852 ? -6.693 -12.794 15.549 1.00 98.94 852 ASN A CA 1
ATOM 6777 C C . ASN A 1 852 ? -5.710 -13.664 14.754 1.00 98.94 852 ASN A C 1
ATOM 6779 O O . ASN A 1 852 ? -6.139 -14.567 14.038 1.00 98.94 852 ASN A O 1
ATOM 6783 N N . LEU A 1 853 ? -4.404 -13.494 14.986 1.00 98.94 853 LEU A N 1
ATOM 6784 C CA . LEU A 1 853 ? -3.378 -14.377 14.418 1.00 98.94 853 LEU A CA 1
ATOM 6785 C C . LEU A 1 853 ? -3.629 -15.840 14.815 1.00 98.94 853 LEU A C 1
ATOM 6787 O O . LEU A 1 853 ? -3.722 -16.722 13.961 1.00 98.94 853 LEU A O 1
ATOM 6791 N N . ARG A 1 854 ? -3.818 -16.104 16.115 1.00 98.75 854 ARG A N 1
ATOM 6792 C CA . ARG A 1 854 ? -4.086 -17.459 16.623 1.00 98.75 854 ARG A CA 1
ATOM 6793 C C . ARG A 1 854 ? -5.368 -18.057 16.046 1.00 98.75 854 ARG A C 1
ATOM 6795 O O . ARG A 1 854 ? -5.389 -19.237 15.712 1.00 98.75 854 ARG A O 1
ATOM 6802 N N . PHE A 1 855 ? -6.414 -17.250 15.897 1.00 98.88 855 PHE A N 1
ATOM 6803 C CA . PHE A 1 855 ? -7.684 -17.672 15.320 1.00 98.88 855 PHE A CA 1
ATOM 6804 C C . PHE A 1 855 ? -7.509 -18.189 13.889 1.00 98.88 855 PHE A C 1
ATOM 6806 O O . PHE A 1 855 ? -7.967 -19.289 13.595 1.00 98.88 855 PHE A O 1
ATOM 6813 N N . TYR A 1 856 ? -6.788 -17.475 13.020 1.00 98.88 856 TYR A N 1
ATOM 6814 C CA . TYR A 1 856 ? -6.543 -17.952 11.655 1.00 98.88 856 TYR A CA 1
ATOM 6815 C C . TYR A 1 856 ? -5.615 -19.178 11.594 1.00 98.88 856 TYR A C 1
ATOM 6817 O O . TYR A 1 856 ? -5.827 -20.056 10.752 1.00 98.88 856 TYR A O 1
ATOM 6825 N N . MET A 1 857 ? -4.654 -19.305 12.520 1.00 98.69 857 MET A N 1
ATOM 6826 C CA . MET A 1 857 ? -3.840 -20.524 12.651 1.00 98.69 857 MET A CA 1
ATOM 6827 C C . MET A 1 857 ? -4.672 -21.743 13.086 1.00 98.69 857 MET A C 1
ATOM 6829 O O . MET A 1 857 ? -4.424 -22.848 12.609 1.00 98.69 857 MET A O 1
ATOM 6833 N N . GLU A 1 858 ? -5.637 -21.587 13.997 1.00 98.38 858 GLU A N 1
ATOM 6834 C CA . GLU A 1 858 ? -6.376 -22.724 14.572 1.00 98.38 858 GLU A CA 1
ATOM 6835 C C . GLU A 1 858 ? -7.678 -23.047 13.837 1.00 98.38 858 GLU A C 1
ATOM 6837 O O . GLU A 1 858 ? -7.900 -24.206 13.490 1.00 98.38 858 GLU A O 1
ATOM 6842 N N . GLU A 1 859 ? -8.520 -22.050 13.565 1.00 98.31 859 GLU A N 1
ATOM 6843 C CA . GLU A 1 859 ? -9.833 -22.244 12.935 1.00 98.31 859 GLU A CA 1
ATOM 6844 C C . GLU A 1 859 ? -9.698 -22.625 11.455 1.00 98.31 859 GLU A C 1
ATOM 6846 O O . GLU A 1 859 ? -10.424 -23.495 10.973 1.00 98.31 859 GLU A O 1
ATOM 6851 N N . TYR A 1 860 ? -8.757 -21.999 10.742 1.00 98.75 860 TYR A N 1
ATOM 6852 C CA . TYR A 1 860 ? -8.603 -22.151 9.291 1.00 98.75 860 TYR A CA 1
ATOM 6853 C C . TYR A 1 860 ? -7.328 -22.884 8.872 1.00 98.75 860 TYR A C 1
ATOM 6855 O O . TYR A 1 860 ? -7.193 -23.230 7.707 1.00 98.75 860 TYR A O 1
ATOM 6863 N N . GLN A 1 861 ? -6.414 -23.162 9.803 1.00 98.69 861 GLN A N 1
ATOM 6864 C CA . GLN A 1 861 ? -5.158 -23.864 9.532 1.00 98.69 861 GLN A CA 1
ATOM 6865 C C . GLN A 1 861 ? -4.204 -23.143 8.553 1.00 98.69 861 GLN A C 1
ATOM 6867 O O . GLN A 1 861 ? -3.371 -23.797 7.934 1.00 98.69 861 GLN A O 1
ATOM 6872 N N . PHE A 1 862 ? -4.237 -21.807 8.454 1.00 98.88 862 PHE A N 1
ATOM 6873 C CA . PHE A 1 862 ? -3.203 -21.059 7.712 1.00 98.88 862 PHE A CA 1
ATOM 6874 C C . PHE A 1 862 ? -1.803 -21.343 8.260 1.00 98.88 862 PHE A C 1
ATOM 6876 O O . PHE A 1 862 ? -1.643 -21.552 9.461 1.00 98.88 862 PHE A O 1
ATOM 6883 N N . ASP A 1 863 ? -0.787 -21.359 7.400 1.00 98.88 863 ASP A N 1
ATOM 6884 C CA . ASP A 1 863 ? 0.612 -21.704 7.710 1.00 98.88 863 ASP A CA 1
ATOM 6885 C C . ASP A 1 863 ? 1.488 -20.501 8.072 1.00 98.88 863 ASP A C 1
ATOM 6887 O O . ASP A 1 863 ? 2.676 -20.645 8.364 1.00 98.88 863 ASP A O 1
ATOM 6891 N N . GLY A 1 864 ? 0.900 -19.311 8.070 1.00 98.75 864 GLY A N 1
ATOM 6892 C CA . GLY A 1 864 ? 1.588 -18.075 8.378 1.00 98.75 864 GLY A CA 1
ATOM 6893 C C . GLY A 1 864 ? 0.926 -16.876 7.726 1.00 98.75 864 GLY A C 1
ATOM 6894 O O . GLY A 1 864 ? -0.223 -16.948 7.285 1.00 98.75 864 GLY A O 1
ATOM 6895 N N . PHE A 1 865 ? 1.661 -15.770 7.683 1.00 98.88 865 PHE A N 1
ATOM 6896 C CA . PHE A 1 865 ? 1.103 -14.459 7.387 1.00 98.88 865 PHE A CA 1
ATOM 6897 C C . PHE A 1 865 ? 2.034 -13.601 6.537 1.00 98.88 865 PHE A C 1
ATOM 6899 O O . PHE A 1 865 ? 3.250 -13.619 6.732 1.00 98.88 865 PHE A O 1
ATOM 6906 N N . ARG A 1 866 ? 1.453 -12.762 5.680 1.00 98.88 866 ARG A N 1
ATOM 6907 C CA . ARG A 1 866 ? 2.077 -11.508 5.256 1.00 98.88 866 ARG A CA 1
ATOM 6908 C C . ARG A 1 866 ? 1.443 -10.372 6.044 1.00 98.88 866 ARG A C 1
ATOM 6910 O O . ARG A 1 866 ? 0.231 -10.217 6.002 1.00 98.88 866 ARG A O 1
ATOM 6917 N N . PHE A 1 867 ? 2.249 -9.618 6.781 1.00 98.88 867 PHE A N 1
ATOM 6918 C CA . PHE A 1 867 ? 1.809 -8.412 7.475 1.00 98.88 867 PHE A CA 1
ATOM 6919 C C . PHE A 1 867 ? 1.882 -7.237 6.507 1.00 98.88 867 PHE A C 1
ATOM 6921 O O . PHE A 1 867 ? 2.977 -6.879 6.062 1.00 98.88 867 PHE A O 1
ATOM 6928 N N . ASP A 1 868 ? 0.724 -6.652 6.211 1.00 98.25 868 ASP A N 1
ATOM 6929 C CA . ASP A 1 868 ? 0.595 -5.568 5.237 1.00 98.25 868 ASP A CA 1
ATOM 6930 C C . ASP A 1 868 ? 0.710 -4.189 5.892 1.00 98.25 868 ASP A C 1
ATOM 6932 O O . ASP A 1 868 ? 0.193 -3.936 6.990 1.00 98.25 868 ASP A O 1
ATOM 6936 N N . GLY A 1 869 ? 1.369 -3.262 5.196 1.00 96.56 869 GLY A N 1
ATOM 6937 C CA . GLY A 1 869 ? 1.598 -1.904 5.681 1.00 96.56 869 GLY A CA 1
ATOM 6938 C C . GLY A 1 869 ? 2.536 -1.819 6.891 1.00 96.56 869 GLY A C 1
ATOM 6939 O O . GLY A 1 869 ? 2.361 -0.931 7.728 1.00 96.56 869 GLY A O 1
ATOM 6940 N N . VAL A 1 870 ? 3.543 -2.697 7.000 1.00 98.44 870 VAL A N 1
ATOM 6941 C CA . VAL A 1 870 ? 4.495 -2.710 8.133 1.00 98.44 870 VAL A CA 1
ATOM 6942 C C . VAL A 1 870 ? 5.252 -1.385 8.244 1.00 98.44 870 VAL A C 1
ATOM 6944 O O . VAL A 1 870 ? 5.426 -0.874 9.349 1.00 98.44 870 VAL A O 1
ATOM 6947 N N . THR A 1 871 ? 5.603 -0.743 7.124 1.00 97.88 871 THR A N 1
ATOM 6948 C CA . THR A 1 871 ? 6.171 0.619 7.146 1.00 97.88 871 THR A CA 1
ATOM 6949 C C . THR A 1 871 ? 5.246 1.620 7.853 1.00 97.88 871 THR A C 1
ATOM 6951 O O . THR A 1 871 ? 5.719 2.459 8.616 1.00 97.88 871 THR A O 1
ATOM 6954 N N . SER A 1 872 ? 3.924 1.523 7.663 1.00 97.44 872 SER A N 1
ATOM 6955 C CA . SER A 1 872 ? 2.962 2.405 8.341 1.00 97.44 872 SER A CA 1
ATOM 6956 C C . SER A 1 872 ? 2.917 2.174 9.851 1.00 97.44 872 SER A C 1
ATOM 6958 O O . SER A 1 872 ? 2.605 3.105 10.592 1.00 97.44 872 SER A O 1
ATOM 6960 N N . MET A 1 873 ? 3.202 0.949 10.298 1.00 98.31 873 MET A N 1
ATOM 6961 C CA . MET A 1 873 ? 3.201 0.566 11.711 1.00 98.31 873 MET A CA 1
ATOM 6962 C C . MET A 1 873 ? 4.484 0.978 12.424 1.00 98.31 873 MET A C 1
ATOM 6964 O O . MET A 1 873 ? 4.438 1.326 13.594 1.00 98.31 873 MET A O 1
ATOM 6968 N N . MET A 1 874 ? 5.630 0.913 11.740 1.00 97.88 874 MET A N 1
ATOM 6969 C CA . MET A 1 874 ? 6.938 1.152 12.359 1.00 97.88 874 MET A CA 1
ATOM 6970 C C . MET A 1 874 ? 7.282 2.633 12.520 1.00 97.88 874 MET A C 1
ATOM 6972 O O . MET A 1 874 ? 8.226 2.950 13.244 1.00 97.88 874 MET A O 1
ATOM 6976 N N . TYR A 1 875 ? 6.559 3.541 11.856 1.00 97.31 875 TYR A N 1
ATOM 6977 C CA . TYR A 1 875 ? 6.871 4.969 11.859 1.00 97.31 875 TYR A CA 1
ATOM 6978 C C . TYR A 1 875 ? 5.636 5.834 12.096 1.00 97.31 875 TYR A C 1
ATOM 6980 O O . TYR A 1 875 ? 4.613 5.654 11.439 1.00 97.31 875 TYR A O 1
ATOM 6988 N N . VAL A 1 876 ? 5.773 6.869 12.931 1.00 93.94 876 VAL A N 1
ATOM 6989 C CA . VAL A 1 876 ? 4.696 7.837 13.228 1.00 93.94 876 VAL A CA 1
ATOM 6990 C C . VAL A 1 876 ? 4.317 8.695 12.016 1.00 93.94 876 VAL A C 1
ATOM 6992 O O . VAL A 1 876 ? 3.226 9.245 11.952 1.00 93.94 876 VAL A O 1
ATOM 6995 N N . HIS A 1 877 ? 5.229 8.821 11.048 1.00 92.56 877 HIS A N 1
ATOM 6996 C CA . HIS A 1 877 ? 4.988 9.473 9.756 1.00 92.56 877 HIS A CA 1
ATOM 6997 C C . HIS A 1 877 ? 4.511 8.486 8.676 1.00 92.56 877 HIS A C 1
ATOM 6999 O O . HIS A 1 877 ? 4.273 8.882 7.535 1.00 92.56 877 HIS A O 1
ATOM 7005 N N . HIS A 1 878 ? 4.411 7.197 9.011 1.00 92.75 878 HIS A N 1
ATOM 7006 C CA . HIS A 1 878 ? 3.902 6.120 8.159 1.00 92.75 878 HIS A CA 1
ATOM 7007 C C . HIS A 1 878 ? 4.644 5.932 6.821 1.00 92.75 878 HIS A C 1
ATOM 7009 O O . HIS A 1 878 ? 4.097 5.394 5.863 1.00 92.75 878 HIS A O 1
ATOM 7015 N N . GLY A 1 879 ? 5.882 6.427 6.717 1.00 88.44 879 GLY A N 1
ATOM 7016 C CA . GLY A 1 879 ? 6.631 6.489 5.453 1.00 88.44 879 GLY A CA 1
ATOM 7017 C C . GLY A 1 879 ? 6.115 7.529 4.441 1.00 88.44 879 GLY A C 1
ATOM 7018 O O . GLY A 1 879 ? 6.677 7.657 3.356 1.00 88.44 879 GLY A O 1
ATOM 7019 N N . ILE A 1 880 ? 5.087 8.316 4.774 1.00 87.56 880 ILE A N 1
ATOM 7020 C CA . ILE A 1 880 ? 4.494 9.300 3.860 1.00 87.56 880 ILE A CA 1
ATOM 7021 C C . ILE A 1 880 ? 5.433 10.497 3.702 1.00 87.56 880 ILE A C 1
ATOM 7023 O O . ILE A 1 880 ? 5.915 11.065 4.682 1.00 87.56 880 ILE A O 1
ATOM 7027 N N . GLY A 1 881 ? 5.702 10.889 2.451 1.00 83.31 881 GLY A N 1
ATOM 7028 C CA . GLY A 1 881 ? 6.565 12.035 2.139 1.00 83.31 881 GLY A CA 1
ATOM 7029 C C . GLY A 1 881 ? 7.996 11.905 2.674 1.00 83.31 881 GLY A C 1
ATOM 7030 O O . GLY A 1 881 ? 8.705 12.905 2.743 1.00 83.31 881 GLY A O 1
ATOM 7031 N N . THR A 1 882 ? 8.408 10.696 3.068 1.00 84.75 882 THR A N 1
ATOM 7032 C CA . THR A 1 882 ? 9.693 10.420 3.714 1.00 84.75 882 THR A CA 1
ATOM 7033 C C . THR A 1 882 ? 10.529 9.517 2.817 1.00 84.75 882 THR A C 1
ATOM 7035 O O . THR A 1 882 ? 10.045 8.500 2.329 1.00 84.75 882 THR A O 1
ATOM 7038 N N . GLY A 1 883 ? 11.784 9.898 2.580 1.00 82.81 883 GLY A N 1
ATOM 7039 C CA . GLY A 1 883 ? 12.755 9.060 1.882 1.00 82.81 883 GLY A CA 1
ATOM 7040 C C . GLY A 1 883 ? 13.596 8.260 2.871 1.00 82.81 883 GLY A C 1
ATOM 7041 O O . GLY A 1 883 ? 13.952 8.783 3.923 1.00 82.81 883 GLY A O 1
ATOM 7042 N N . PHE A 1 884 ? 13.941 7.027 2.505 1.00 90.62 884 PHE A N 1
ATOM 7043 C CA . PHE A 1 884 ? 14.881 6.188 3.247 1.00 90.62 884 PHE A CA 1
ATOM 7044 C C . PHE A 1 884 ? 16.169 6.059 2.436 1.00 90.62 884 PHE A C 1
ATOM 7046 O O . PHE A 1 884 ? 16.198 5.421 1.383 1.00 90.62 884 PHE A O 1
ATOM 7053 N N . SER A 1 885 ? 17.229 6.724 2.890 1.00 87.44 885 SER A N 1
ATOM 7054 C CA . SER A 1 885 ? 18.528 6.748 2.207 1.00 87.44 885 SER A CA 1
ATOM 7055 C C . SER A 1 885 ? 19.405 5.543 2.557 1.00 87.44 885 SER A C 1
ATOM 7057 O O . SER A 1 885 ? 20.417 5.297 1.900 1.00 87.44 885 SER A O 1
ATOM 7059 N N . GLY A 1 886 ? 19.025 4.799 3.602 1.00 87.44 886 GLY A N 1
ATOM 7060 C CA . GLY A 1 886 ? 19.845 3.756 4.216 1.00 87.44 886 GLY A CA 1
ATOM 7061 C C . GLY A 1 886 ? 20.597 4.232 5.461 1.00 87.44 886 GLY A C 1
ATOM 7062 O O . GLY A 1 886 ? 21.267 3.425 6.102 1.00 87.44 886 GLY A O 1
ATOM 7063 N N . GLY A 1 887 ? 20.483 5.510 5.841 1.00 89.00 887 GLY A N 1
ATOM 7064 C CA . GLY A 1 887 ? 21.072 6.037 7.070 1.00 89.00 887 GLY A CA 1
ATOM 7065 C C . GLY A 1 887 ? 20.333 5.548 8.319 1.00 89.00 887 GLY A C 1
ATOM 7066 O O . GLY A 1 887 ? 19.144 5.788 8.476 1.00 89.00 887 GLY A O 1
ATOM 7067 N N . TYR A 1 888 ? 21.029 4.916 9.269 1.00 92.06 888 TYR A N 1
ATOM 7068 C CA . TYR A 1 888 ? 20.351 4.193 10.363 1.00 92.06 888 TYR A CA 1
ATOM 7069 C C . TYR A 1 888 ? 19.562 5.076 11.340 1.00 92.06 888 TYR A C 1
ATOM 7071 O O . TYR A 1 888 ? 18.598 4.623 11.956 1.00 92.06 888 TYR A O 1
ATOM 7079 N N . HIS A 1 889 ? 19.906 6.358 11.436 1.00 87.81 889 HIS A N 1
ATOM 7080 C CA . HIS A 1 889 ? 19.142 7.341 12.205 1.00 87.81 889 HIS A CA 1
ATOM 7081 C C . HIS A 1 889 ? 17.687 7.504 11.719 1.00 87.81 889 HIS A C 1
ATOM 7083 O O . HIS A 1 889 ? 16.834 7.880 12.517 1.00 87.81 889 HIS A O 1
ATOM 7089 N N . GLU A 1 890 ? 17.392 7.181 10.455 1.00 92.25 890 GLU A N 1
ATOM 7090 C CA . GLU A 1 890 ? 16.042 7.221 9.872 1.00 92.25 890 GLU A CA 1
ATOM 7091 C C . GLU A 1 890 ? 15.144 6.100 10.432 1.00 92.25 890 GLU A C 1
ATOM 7093 O O . GLU A 1 890 ? 13.936 6.278 10.545 1.00 92.25 890 GLU A O 1
ATOM 7098 N N . TYR A 1 891 ? 15.724 4.963 10.841 1.00 94.31 891 TYR A N 1
ATOM 7099 C CA . TYR A 1 891 ? 14.981 3.783 11.315 1.00 94.31 891 TYR A CA 1
ATOM 7100 C C . TYR A 1 891 ? 14.842 3.709 12.845 1.00 94.31 891 TYR A C 1
ATOM 7102 O O . TYR A 1 891 ? 13.900 3.115 13.379 1.00 94.31 891 TYR A O 1
ATOM 7110 N N . PHE A 1 892 ? 15.806 4.286 13.565 1.00 94.44 892 PHE A N 1
ATOM 7111 C CA . PHE A 1 892 ? 15.898 4.209 15.029 1.00 94.44 892 PHE A CA 1
ATOM 7112 C C . PHE A 1 892 ? 15.772 5.574 15.723 1.00 94.44 892 PHE A C 1
ATOM 7114 O O . PHE A 1 892 ? 15.978 5.663 16.931 1.00 94.44 892 PHE A O 1
ATOM 7121 N N . GLY A 1 893 ? 15.473 6.637 14.971 1.00 88.94 893 GLY A N 1
ATOM 7122 C CA . GLY A 1 893 ? 15.262 7.985 15.499 1.00 88.94 893 GLY A CA 1
ATOM 7123 C C . GLY A 1 893 ? 13.847 8.229 16.050 1.00 88.94 893 GLY A C 1
ATOM 7124 O O . GLY A 1 893 ? 13.035 7.305 16.108 1.00 88.94 893 GLY A O 1
ATOM 7125 N N . PRO A 1 894 ? 13.512 9.491 16.394 1.00 88.12 894 PRO A N 1
ATOM 7126 C CA . PRO A 1 894 ? 12.218 9.870 16.984 1.00 88.12 894 PRO A CA 1
ATOM 7127 C C . PRO A 1 894 ? 10.992 9.613 16.094 1.00 88.12 894 PRO A C 1
ATOM 7129 O O . PRO A 1 894 ? 9.865 9.706 16.564 1.00 88.12 894 PRO A O 1
ATOM 7132 N N . GLY A 1 895 ? 11.200 9.344 14.800 1.00 90.69 895 GLY A N 1
ATOM 7133 C CA . GLY A 1 895 ? 10.131 9.010 13.859 1.00 90.69 895 GLY A CA 1
ATOM 7134 C C . GLY A 1 895 ? 9.635 7.565 13.963 1.00 90.69 895 GLY A C 1
ATOM 7135 O O . GLY A 1 895 ? 8.609 7.245 13.369 1.00 90.69 895 GLY A O 1
ATOM 7136 N N . ALA A 1 896 ? 10.341 6.695 14.688 1.00 94.00 896 ALA A N 1
ATOM 7137 C CA . ALA A 1 896 ? 9.918 5.317 14.888 1.00 94.00 896 ALA A CA 1
ATOM 7138 C C . ALA A 1 896 ? 8.789 5.215 15.923 1.00 94.00 896 ALA A C 1
ATOM 7140 O O . ALA A 1 896 ? 8.867 5.812 16.994 1.00 94.00 896 ALA A O 1
ATOM 7141 N N . ASP A 1 897 ? 7.766 4.427 15.609 1.00 96.50 897 ASP A N 1
ATOM 7142 C CA . ASP A 1 897 ? 6.671 4.107 16.519 1.00 96.50 897 ASP A CA 1
ATOM 7143 C C . ASP A 1 897 ? 7.047 2.879 17.360 1.00 96.50 897 ASP A C 1
ATOM 7145 O O . ASP A 1 897 ? 7.121 1.751 16.864 1.00 96.50 897 ASP A O 1
ATOM 7149 N N . GLU A 1 898 ? 7.338 3.103 18.641 1.00 95.75 898 GLU A N 1
ATOM 7150 C CA . GLU A 1 898 ? 7.723 2.031 19.559 1.00 95.75 898 GLU A CA 1
ATOM 7151 C C . GLU A 1 898 ? 6.597 1.021 19.788 1.00 95.75 898 GLU A C 1
ATOM 7153 O O . GLU A 1 898 ? 6.862 -0.181 19.829 1.00 95.75 898 GLU A O 1
ATOM 7158 N N . GLU A 1 899 ? 5.348 1.476 19.905 1.00 97.12 899 GLU A N 1
ATOM 7159 C CA . GLU A 1 899 ? 4.219 0.594 20.194 1.00 97.12 899 GLU A CA 1
ATOM 7160 C C . GLU A 1 899 ? 3.971 -0.355 19.014 1.00 97.12 899 GLU A C 1
ATOM 7162 O O . GLU A 1 899 ? 3.811 -1.564 19.204 1.00 97.12 899 GLU A O 1
ATOM 7167 N N . GLY A 1 900 ? 4.015 0.180 17.788 1.00 97.88 900 GLY A N 1
ATOM 7168 C CA . GLY A 1 900 ? 3.899 -0.607 16.563 1.00 97.88 900 GLY A CA 1
ATOM 7169 C C . GLY A 1 900 ? 5.034 -1.623 16.408 1.00 97.88 900 GLY A C 1
ATOM 7170 O O . GLY A 1 900 ? 4.780 -2.800 16.145 1.00 97.88 900 GLY A O 1
ATOM 7171 N N . VAL A 1 901 ? 6.287 -1.209 16.637 1.00 98.31 901 VAL A N 1
ATOM 7172 C CA . VAL A 1 901 ? 7.452 -2.112 16.576 1.00 98.31 901 VAL A CA 1
ATOM 7173 C C . VAL A 1 901 ? 7.362 -3.221 17.628 1.00 98.31 901 VAL A C 1
ATOM 7175 O O . VAL A 1 901 ? 7.581 -4.390 17.307 1.00 98.31 901 VAL A O 1
ATOM 7178 N N . VAL A 1 902 ? 7.004 -2.893 18.871 1.00 98.38 902 VAL A N 1
ATOM 7179 C CA . VAL A 1 902 ? 6.891 -3.881 19.955 1.00 98.38 902 VAL A CA 1
ATOM 7180 C C . VAL A 1 902 ? 5.743 -4.858 19.705 1.00 98.38 902 VAL A C 1
ATOM 7182 O O . VAL A 1 902 ? 5.904 -6.052 19.959 1.00 98.38 902 VAL A O 1
ATOM 7185 N N . TYR A 1 903 ? 4.616 -4.406 19.149 1.00 98.81 903 TYR A N 1
ATOM 7186 C CA . TYR A 1 903 ? 3.550 -5.312 18.723 1.00 98.81 903 TYR A CA 1
ATOM 7187 C C . TYR A 1 903 ? 4.043 -6.333 17.689 1.00 98.81 903 TYR A C 1
ATOM 7189 O O . TYR A 1 903 ? 3.766 -7.523 17.834 1.00 98.81 903 TYR A O 1
ATOM 7197 N N . LEU A 1 904 ? 4.817 -5.903 16.688 1.00 98.81 904 LEU A N 1
ATOM 7198 C CA . LEU A 1 904 ? 5.388 -6.808 15.684 1.00 98.81 904 LEU A CA 1
ATOM 7199 C C . LEU A 1 904 ? 6.357 -7.825 16.309 1.00 98.81 904 LEU A C 1
ATOM 7201 O O . LEU A 1 904 ? 6.320 -9.002 15.949 1.00 98.81 904 LEU A O 1
ATOM 7205 N N . MET A 1 905 ? 7.166 -7.404 17.287 1.00 98.75 905 MET A N 1
ATOM 7206 C CA . MET A 1 905 ? 8.033 -8.308 18.055 1.00 98.75 905 MET A CA 1
ATOM 7207 C C . MET A 1 905 ? 7.209 -9.342 18.837 1.00 98.75 905 MET A C 1
ATOM 7209 O O . MET A 1 905 ? 7.486 -10.536 18.752 1.00 98.75 905 MET A O 1
ATOM 7213 N N . LEU A 1 906 ? 6.164 -8.910 19.555 1.00 98.75 906 LEU A N 1
ATOM 7214 C CA . LEU A 1 906 ? 5.258 -9.800 20.294 1.00 98.75 906 LEU A CA 1
ATOM 7215 C C . LEU A 1 906 ? 4.527 -10.773 19.362 1.00 98.75 906 LEU A C 1
ATOM 7217 O O . LEU A 1 906 ? 4.406 -11.951 19.687 1.00 98.75 906 LEU A O 1
ATOM 7221 N N . ALA A 1 907 ? 4.054 -10.299 18.209 1.00 98.81 907 ALA A N 1
ATOM 7222 C CA . ALA A 1 907 ? 3.362 -11.115 17.220 1.00 98.81 907 ALA A CA 1
ATOM 7223 C C . ALA A 1 907 ? 4.270 -12.215 16.665 1.00 98.81 907 ALA A C 1
ATOM 7225 O O . ALA A 1 907 ? 3.895 -13.389 16.689 1.00 98.81 907 ALA A O 1
ATOM 7226 N N . ASN A 1 908 ? 5.477 -11.860 16.219 1.00 98.81 908 ASN A N 1
ATOM 7227 C CA . ASN A 1 908 ? 6.427 -12.834 15.693 1.00 98.81 908 ASN A CA 1
ATOM 7228 C C . ASN A 1 908 ? 6.922 -13.800 16.776 1.00 98.81 908 ASN A C 1
ATOM 7230 O O . ASN A 1 908 ? 6.950 -15.004 16.524 1.00 98.81 908 ASN A O 1
ATOM 7234 N N . ASP A 1 909 ? 7.266 -13.320 17.974 1.00 98.56 909 ASP A N 1
ATOM 7235 C CA . ASP A 1 909 ? 7.721 -14.182 19.072 1.00 98.56 909 ASP A CA 1
ATOM 7236 C C . ASP A 1 909 ? 6.621 -15.162 19.513 1.00 98.56 909 ASP A C 1
ATOM 7238 O O . ASP A 1 909 ? 6.875 -16.362 19.646 1.00 98.56 909 ASP A O 1
ATOM 7242 N N . ALA A 1 910 ? 5.374 -14.693 19.642 1.00 98.38 910 ALA A N 1
ATOM 7243 C CA . ALA A 1 910 ? 4.237 -15.545 19.982 1.00 98.38 910 ALA A CA 1
ATOM 7244 C C . ALA A 1 910 ? 3.966 -16.599 18.900 1.00 98.38 910 ALA A C 1
ATOM 7246 O O . ALA A 1 910 ? 3.824 -17.781 19.221 1.00 98.38 910 ALA A O 1
ATOM 7247 N N . MET A 1 911 ? 3.911 -16.202 17.623 1.00 98.56 911 MET A N 1
ATOM 7248 C CA . MET A 1 911 ? 3.616 -17.134 16.532 1.00 98.56 911 MET A CA 1
ATOM 7249 C C . MET A 1 911 ? 4.712 -18.186 16.365 1.00 98.56 911 MET A C 1
ATOM 7251 O O . MET A 1 911 ? 4.381 -19.362 16.257 1.00 98.56 911 MET A O 1
ATOM 7255 N N . HIS A 1 912 ? 5.993 -17.819 16.428 1.00 98.38 912 HIS A N 1
ATOM 7256 C CA . HIS A 1 912 ? 7.086 -18.792 16.321 1.00 98.38 912 HIS A CA 1
ATOM 7257 C C . HIS A 1 912 ? 7.222 -19.684 17.563 1.00 98.38 912 HIS A C 1
ATOM 7259 O O . HIS A 1 912 ? 7.624 -20.840 17.441 1.00 98.38 912 HIS A O 1
ATOM 7265 N N . THR A 1 913 ? 6.854 -19.189 18.751 1.00 97.50 913 THR A N 1
ATOM 7266 C CA . THR A 1 913 ? 6.827 -20.006 19.976 1.00 97.50 913 THR A CA 1
ATOM 7267 C C . THR A 1 913 ? 5.727 -21.066 19.911 1.00 97.50 913 THR A C 1
ATOM 7269 O O . THR A 1 913 ? 5.952 -22.223 20.264 1.00 97.50 913 THR A O 1
ATOM 7272 N N . LEU A 1 914 ? 4.531 -20.683 19.458 1.00 97.88 914 LEU A N 1
ATOM 7273 C CA . LEU A 1 914 ? 3.365 -21.570 19.395 1.00 97.88 914 LEU A CA 1
ATOM 7274 C C . LEU A 1 914 ? 3.388 -22.483 18.160 1.00 97.88 914 LEU A C 1
ATOM 7276 O O . LEU A 1 914 ? 2.942 -23.629 18.226 1.00 97.88 914 LEU A O 1
ATOM 7280 N N . TYR A 1 915 ? 3.932 -21.986 17.048 1.00 97.88 915 TYR A N 1
ATOM 7281 C CA . TYR A 1 915 ? 3.988 -22.651 15.749 1.00 97.88 915 TYR A CA 1
ATOM 7282 C C . TYR A 1 915 ? 5.378 -22.480 15.116 1.00 97.88 915 TYR A C 1
ATOM 7284 O O . TYR A 1 915 ? 5.541 -21.682 14.198 1.00 97.88 915 TYR A O 1
ATOM 7292 N N . PRO A 1 916 ? 6.397 -23.253 15.532 1.00 96.50 916 PRO A N 1
ATOM 7293 C CA . PRO A 1 916 ? 7.763 -23.101 15.013 1.00 96.50 916 PRO A CA 1
ATOM 7294 C C . PRO A 1 916 ? 7.915 -23.128 13.474 1.00 96.50 916 PRO A C 1
ATOM 7296 O O . PRO A 1 916 ? 8.790 -22.432 12.958 1.00 96.50 916 PRO A O 1
ATOM 7299 N N . PRO A 1 917 ? 7.102 -23.890 12.708 1.00 96.50 917 PRO A N 1
ATOM 7300 C CA . PRO A 1 917 ? 7.153 -23.876 11.244 1.00 96.50 917 PRO A CA 1
ATOM 7301 C C . PRO A 1 917 ? 6.448 -22.689 10.570 1.00 96.50 917 PRO A C 1
ATOM 7303 O O . PRO A 1 917 ? 6.430 -22.661 9.340 1.00 96.50 917 PRO A O 1
ATOM 7306 N N . VAL A 1 918 ? 5.844 -21.762 11.326 1.00 98.25 918 VAL A N 1
ATOM 7307 C CA . VAL A 1 918 ? 5.138 -20.600 10.767 1.00 98.25 918 VAL A CA 1
ATOM 7308 C C . VAL A 1 918 ? 6.062 -19.788 9.858 1.00 98.25 918 VAL A C 1
ATOM 7310 O O . VAL A 1 918 ? 7.286 -19.795 10.029 1.00 98.25 918 VAL A O 1
ATOM 7313 N N . ILE A 1 919 ? 5.471 -19.128 8.863 1.00 98.62 919 ILE A N 1
ATOM 7314 C CA . ILE A 1 919 ? 6.167 -18.172 8.000 1.00 98.62 919 ILE A CA 1
ATOM 7315 C C . ILE A 1 919 ? 5.554 -16.792 8.189 1.00 98.62 919 ILE A C 1
ATOM 7317 O O . ILE A 1 919 ? 4.351 -16.629 8.000 1.00 98.62 919 ILE A O 1
ATOM 7321 N N . THR A 1 920 ? 6.365 -15.789 8.513 1.00 98.81 920 THR A N 1
ATOM 7322 C CA . THR A 1 920 ? 5.910 -14.391 8.540 1.00 98.81 920 THR A CA 1
ATOM 7323 C C . THR A 1 920 ? 6.679 -13.529 7.541 1.00 98.81 920 THR A C 1
ATOM 7325 O O . THR A 1 920 ? 7.910 -13.517 7.510 1.00 98.81 920 THR A O 1
ATOM 7328 N N . ILE A 1 921 ? 5.949 -12.803 6.696 1.00 98.81 921 ILE A N 1
ATOM 7329 C CA . ILE A 1 921 ? 6.496 -11.915 5.665 1.00 98.81 921 ILE A CA 1
ATOM 7330 C C . ILE A 1 921 ? 6.116 -10.474 6.008 1.00 98.81 921 ILE A C 1
ATOM 7332 O O . ILE A 1 921 ? 4.947 -10.195 6.254 1.00 98.81 921 ILE A O 1
ATOM 7336 N N . ALA A 1 922 ? 7.080 -9.557 6.008 1.00 98.75 922 ALA A N 1
ATOM 7337 C CA . ALA A 1 922 ? 6.824 -8.128 6.162 1.00 98.75 922 ALA A CA 1
ATOM 7338 C C . ALA A 1 922 ? 6.703 -7.428 4.800 1.00 98.75 922 ALA A C 1
ATOM 7340 O O . ALA A 1 922 ? 7.631 -7.470 3.979 1.00 98.75 922 ALA A O 1
ATOM 7341 N N . GLU A 1 923 ? 5.591 -6.729 4.582 1.00 98.00 923 GLU A N 1
ATOM 7342 C CA . GLU A 1 923 ? 5.470 -5.717 3.535 1.00 98.00 923 GLU A CA 1
ATOM 7343 C C . GLU A 1 923 ? 6.046 -4.386 4.046 1.00 98.00 923 GLU A C 1
ATOM 7345 O O . GLU A 1 923 ? 5.357 -3.557 4.645 1.00 98.00 923 GLU A O 1
ATOM 7350 N N . ASP A 1 924 ? 7.356 -4.217 3.856 1.00 96.69 924 ASP A N 1
ATOM 7351 C CA . ASP A 1 924 ? 8.093 -3.020 4.256 1.00 96.69 924 ASP A CA 1
ATOM 7352 C C . ASP A 1 924 ? 8.916 -2.442 3.097 1.00 96.69 924 ASP A C 1
ATOM 7354 O O . ASP A 1 924 ? 9.832 -3.090 2.568 1.00 96.69 924 ASP A O 1
ATOM 7358 N N . VAL A 1 925 ? 8.624 -1.184 2.757 1.00 93.19 925 VAL A N 1
ATOM 7359 C CA . VAL A 1 925 ? 9.343 -0.419 1.733 1.00 93.19 925 VAL A CA 1
ATOM 7360 C C . VAL A 1 925 ? 10.566 0.308 2.299 1.00 93.19 925 VAL A C 1
ATOM 7362 O O . VAL A 1 925 ? 11.500 0.573 1.543 1.00 93.19 925 VAL A O 1
ATOM 7365 N N . SER A 1 926 ? 10.619 0.595 3.610 1.00 93.88 926 SER A N 1
ATOM 7366 C CA . SER A 1 926 ? 11.715 1.386 4.197 1.00 93.88 926 SER A CA 1
ATOM 7367 C C . SER A 1 926 ? 13.044 0.639 4.175 1.00 93.88 926 SER A C 1
ATOM 7369 O O . SER A 1 926 ? 14.092 1.219 3.907 1.00 93.88 926 SER A O 1
ATOM 7371 N N . GLY A 1 927 ? 12.996 -0.668 4.419 1.00 93.44 927 GLY A N 1
ATOM 7372 C CA . GLY A 1 927 ? 14.166 -1.507 4.580 1.00 93.44 927 GLY A CA 1
ATOM 7373 C C . GLY A 1 927 ? 14.845 -1.394 5.928 1.00 93.44 927 GLY A C 1
ATOM 7374 O O . GLY A 1 927 ? 16.077 -1.407 5.997 1.00 93.44 927 GLY A O 1
ATOM 7375 N N . MET A 1 928 ? 14.028 -1.357 6.982 1.00 95.44 928 MET A N 1
ATOM 7376 C CA . MET A 1 928 ? 14.484 -1.357 8.366 1.00 95.44 928 MET A CA 1
ATOM 7377 C C . MET A 1 928 ? 15.495 -2.494 8.641 1.00 95.44 928 MET A C 1
ATOM 7379 O O . MET A 1 928 ? 15.192 -3.661 8.385 1.00 95.44 928 MET A O 1
ATOM 7383 N N . PRO A 1 929 ? 16.687 -2.186 9.190 1.00 95.25 929 PRO A N 1
ATOM 7384 C CA . PRO A 1 929 ? 17.635 -3.196 9.653 1.00 95.25 929 PRO A CA 1
ATOM 7385 C C . PRO A 1 929 ? 17.050 -4.098 10.745 1.00 95.25 929 PRO A C 1
ATOM 7387 O O . PRO A 1 929 ? 16.321 -3.615 11.611 1.00 95.25 929 PRO A O 1
ATOM 7390 N N . LEU A 1 930 ? 17.451 -5.376 10.755 1.00 95.75 930 LEU A N 1
ATOM 7391 C CA . LEU A 1 930 ? 17.016 -6.397 11.722 1.00 95.75 930 LEU A CA 1
ATOM 7392 C C . LEU A 1 930 ? 15.534 -6.798 11.616 1.00 95.75 930 LEU A C 1
ATOM 7394 O O . LEU A 1 930 ? 15.009 -7.466 12.511 1.00 95.75 930 LEU A O 1
ATOM 7398 N N . LEU A 1 931 ? 14.850 -6.430 10.531 1.00 96.75 931 LEU A N 1
ATOM 7399 C CA . LEU A 1 931 ? 13.455 -6.808 10.311 1.00 96.75 931 LEU A CA 1
ATOM 7400 C C . LEU A 1 931 ? 13.316 -8.335 10.217 1.00 96.75 931 LEU A C 1
ATOM 7402 O O . LEU A 1 931 ? 12.449 -8.919 10.868 1.00 96.75 931 LEU A O 1
ATOM 7406 N N . GLY A 1 932 ? 14.222 -8.972 9.466 1.00 95.00 932 GLY A N 1
ATOM 7407 C CA . GLY A 1 932 ? 14.280 -10.420 9.245 1.00 95.00 932 GLY A CA 1
ATOM 7408 C C . GLY A 1 932 ? 15.132 -11.204 10.254 1.00 95.00 932 GLY A C 1
ATOM 7409 O O . GLY A 1 932 ? 15.623 -12.284 9.925 1.00 95.00 932 GLY A O 1
ATOM 7410 N N . VAL A 1 933 ? 15.393 -10.643 11.440 1.00 95.44 933 VAL A N 1
ATOM 7411 C CA . VAL A 1 933 ? 16.243 -11.240 12.489 1.00 95.44 933 VAL A CA 1
ATOM 7412 C C . VAL A 1 933 ? 15.379 -11.642 13.694 1.00 95.44 933 VAL A C 1
ATOM 7414 O O . VAL A 1 933 ? 14.464 -10.892 14.040 1.00 95.44 933 VAL A O 1
ATOM 7417 N N . PRO A 1 934 ? 15.640 -12.781 14.372 1.00 95.31 934 PRO A N 1
ATOM 7418 C CA . PRO A 1 934 ? 14.876 -13.194 15.551 1.00 95.31 934 PRO A CA 1
ATOM 7419 C C . PRO A 1 934 ? 14.827 -12.131 16.656 1.00 95.31 934 PRO A C 1
ATOM 7421 O O . PRO A 1 934 ? 15.819 -11.449 16.924 1.00 95.31 934 PRO A O 1
ATOM 7424 N N . VAL A 1 935 ? 13.697 -12.059 17.369 1.00 95.81 935 VAL A N 1
ATOM 7425 C CA . VAL A 1 935 ? 13.491 -11.096 18.468 1.00 95.81 935 VAL A CA 1
ATOM 7426 C C . VAL A 1 935 ? 14.541 -11.253 19.567 1.00 95.81 935 VAL A C 1
ATOM 7428 O O . VAL A 1 935 ? 15.104 -10.265 20.030 1.00 95.81 935 VAL A O 1
ATOM 7431 N N . SER A 1 936 ? 14.913 -12.494 19.896 1.00 93.06 936 SER A N 1
ATOM 7432 C CA . SER A 1 936 ? 15.959 -12.807 20.880 1.00 93.06 936 SER A CA 1
ATOM 7433 C C . SER A 1 936 ? 17.362 -12.312 20.498 1.00 93.06 936 SER A C 1
ATOM 7435 O O . SER A 1 936 ? 18.272 -12.354 21.320 1.00 93.06 936 SER A O 1
ATOM 7437 N N . GLN A 1 937 ? 17.565 -11.887 19.248 1.00 93.50 937 GLN A N 1
ATOM 7438 C CA . GLN A 1 937 ? 18.811 -11.302 18.746 1.00 93.50 937 GLN A CA 1
ATOM 7439 C C . GLN A 1 937 ? 18.674 -9.793 18.473 1.00 93.50 937 GLN A C 1
ATOM 7441 O O . GLN A 1 937 ? 19.554 -9.201 17.854 1.00 93.50 937 GLN A O 1
ATOM 7446 N N . GLY A 1 938 ? 17.587 -9.165 18.937 1.00 91.94 938 GLY A N 1
ATOM 7447 C CA . GLY A 1 938 ? 17.326 -7.731 18.789 1.00 91.94 938 GLY A CA 1
ATOM 7448 C C . GLY A 1 938 ? 16.582 -7.335 17.511 1.00 91.94 938 GLY A C 1
ATOM 7449 O O . GLY A 1 938 ? 16.500 -6.144 17.220 1.00 91.94 938 GLY A O 1
ATOM 7450 N N . GLY A 1 939 ? 16.064 -8.300 16.744 1.00 95.69 939 GLY A N 1
ATOM 7451 C CA . GLY A 1 939 ? 15.261 -8.039 15.547 1.00 95.69 939 GLY A CA 1
ATOM 7452 C C . GLY A 1 939 ? 13.750 -8.012 15.785 1.00 95.69 939 GLY A C 1
ATOM 7453 O O . GLY A 1 939 ? 13.280 -8.068 16.921 1.00 95.69 939 GLY A O 1
ATOM 7454 N N . LEU A 1 940 ? 12.979 -7.924 14.697 1.00 97.81 940 LEU A N 1
ATOM 7455 C CA . LEU A 1 940 ? 11.505 -7.920 14.735 1.00 97.81 940 LEU A CA 1
ATOM 7456 C C . LEU A 1 940 ? 10.888 -9.314 14.546 1.00 97.81 940 LEU A C 1
ATOM 7458 O O . LEU A 1 940 ? 9.696 -9.488 14.791 1.00 97.81 940 LEU A O 1
ATOM 7462 N N . GLY A 1 941 ? 11.688 -10.308 14.155 1.00 97.25 941 GLY A N 1
ATOM 7463 C CA . GLY A 1 941 ? 11.296 -11.715 14.099 1.00 97.25 941 GLY A CA 1
ATOM 7464 C C . GLY A 1 941 ? 10.597 -12.171 12.821 1.00 97.25 941 GLY A C 1
ATOM 7465 O O . GLY A 1 941 ? 10.059 -13.276 12.825 1.00 97.25 941 GLY A O 1
ATOM 7466 N N . PHE A 1 942 ? 10.586 -11.374 11.748 1.00 98.62 942 PHE A N 1
ATOM 7467 C CA . PHE A 1 942 ? 10.040 -11.828 10.467 1.00 98.62 942 PHE A CA 1
ATOM 7468 C C . PHE A 1 942 ? 10.945 -12.865 9.796 1.00 98.62 942 PHE A C 1
ATOM 7470 O O . PHE A 1 942 ? 12.168 -12.809 9.910 1.00 98.62 942 PHE A O 1
ATOM 7477 N N . ASP A 1 943 ? 10.353 -13.790 9.040 1.00 97.50 943 ASP A N 1
ATOM 7478 C CA . ASP A 1 943 ? 11.114 -14.731 8.217 1.00 97.50 943 ASP A CA 1
ATOM 7479 C C . ASP A 1 943 ? 11.601 -14.114 6.911 1.00 97.50 943 ASP A C 1
ATOM 7481 O O . ASP A 1 943 ? 12.667 -14.493 6.429 1.00 97.50 943 ASP A O 1
ATOM 7485 N N . TYR A 1 944 ? 10.793 -13.244 6.305 1.00 97.94 944 TYR A N 1
ATOM 7486 C CA . TYR A 1 944 ? 11.091 -12.597 5.033 1.00 97.94 944 TYR A CA 1
ATOM 7487 C C . TYR A 1 944 ? 10.606 -11.149 5.025 1.00 97.94 944 TYR A C 1
ATOM 7489 O O . TYR A 1 944 ? 9.646 -10.792 5.704 1.00 97.94 944 TYR A O 1
ATOM 7497 N N . ARG A 1 945 ? 11.199 -10.340 4.148 1.00 97.19 945 ARG A N 1
ATOM 7498 C CA . ARG A 1 945 ? 10.608 -9.082 3.674 1.00 97.19 945 ARG A CA 1
ATOM 7499 C C . ARG A 1 945 ? 10.366 -9.102 2.169 1.00 97.19 945 ARG A C 1
ATOM 7501 O O . ARG A 1 945 ? 11.047 -9.827 1.445 1.00 97.19 945 ARG A O 1
ATOM 7508 N N . LEU A 1 946 ? 9.458 -8.268 1.679 1.00 97.88 946 LEU A N 1
ATOM 7509 C CA . LEU A 1 946 ? 9.287 -8.052 0.241 1.00 97.88 946 LEU A CA 1
ATOM 7510 C C . LEU A 1 946 ? 10.399 -7.157 -0.342 1.00 97.88 946 LEU A C 1
ATOM 7512 O O . LEU A 1 946 ? 10.740 -6.116 0.221 1.00 97.88 946 LEU A O 1
ATOM 7516 N N . SER A 1 947 ? 10.949 -7.530 -1.503 1.00 95.81 947 SER A N 1
ATOM 7517 C CA . SER A 1 947 ? 11.924 -6.723 -2.258 1.00 95.81 947 SER A CA 1
ATOM 7518 C C . SER A 1 947 ? 11.233 -5.711 -3.180 1.00 95.81 947 SER A C 1
ATOM 7520 O O . SER A 1 947 ? 11.299 -5.813 -4.405 1.00 95.81 947 SER A O 1
ATOM 7522 N N . MET A 1 948 ? 10.581 -4.714 -2.581 1.00 94.50 948 MET A N 1
ATOM 7523 C CA . MET A 1 948 ? 9.671 -3.787 -3.277 1.00 94.50 948 MET A CA 1
ATOM 7524 C C . MET A 1 948 ? 10.348 -2.858 -4.303 1.00 94.50 948 MET A C 1
ATOM 7526 O O . MET A 1 948 ? 9.685 -2.348 -5.197 1.00 94.50 948 MET A O 1
ATOM 7530 N N . ALA A 1 949 ? 11.672 -2.681 -4.241 1.00 93.19 949 ALA A N 1
ATOM 7531 C CA . ALA A 1 949 ? 12.413 -1.869 -5.214 1.00 93.19 949 ALA A CA 1
ATOM 7532 C C . ALA A 1 949 ? 12.587 -2.545 -6.594 1.00 93.19 949 ALA A C 1
ATOM 7534 O O . ALA A 1 949 ? 12.906 -1.874 -7.578 1.00 93.19 949 ALA A O 1
ATOM 7535 N N . ILE A 1 950 ? 12.419 -3.873 -6.684 1.00 97.19 950 ILE A N 1
ATOM 7536 C CA . ILE A 1 950 ? 12.646 -4.627 -7.929 1.00 97.19 950 ILE A CA 1
ATOM 7537 C C . ILE A 1 950 ? 11.584 -4.300 -9.001 1.00 97.19 950 ILE A C 1
ATOM 7539 O O . ILE A 1 950 ? 11.986 -3.986 -10.126 1.00 97.19 950 ILE A O 1
ATOM 7543 N N . PRO A 1 951 ? 10.267 -4.317 -8.706 1.00 96.25 951 PRO A N 1
ATOM 7544 C CA . PRO A 1 951 ? 9.250 -3.881 -9.664 1.00 96.25 951 PRO A CA 1
ATOM 7545 C C . PRO A 1 951 ? 9.464 -2.455 -10.173 1.00 96.25 951 PRO A C 1
ATOM 7547 O O . PRO A 1 951 ? 9.455 -2.230 -11.383 1.00 96.25 951 PRO A O 1
ATOM 7550 N N . ASP A 1 952 ? 9.744 -1.507 -9.272 1.00 91.12 952 ASP A N 1
ATOM 7551 C CA . ASP A 1 952 ? 9.975 -0.101 -9.624 1.00 91.12 952 ASP A CA 1
ATOM 7552 C C . ASP A 1 952 ? 11.113 0.058 -10.633 1.00 91.12 952 ASP A C 1
ATOM 7554 O O . ASP A 1 952 ? 11.016 0.836 -11.588 1.00 91.12 952 ASP A O 1
ATOM 7558 N N . MET A 1 953 ? 12.191 -0.708 -10.456 1.00 96.75 953 MET A N 1
ATOM 7559 C CA . MET A 1 953 ? 13.295 -0.740 -11.407 1.00 96.75 953 MET A CA 1
ATOM 7560 C C . MET A 1 953 ? 12.829 -1.213 -12.788 1.00 96.75 953 MET A C 1
ATOM 7562 O O . MET A 1 953 ? 13.121 -0.541 -13.781 1.00 96.75 953 MET A O 1
ATOM 7566 N N . TRP A 1 954 ? 12.111 -2.337 -12.872 1.00 97.31 954 TRP A N 1
ATOM 7567 C CA . TRP A 1 954 ? 11.650 -2.871 -14.157 1.00 97.31 954 TRP A CA 1
ATOM 7568 C C . TRP A 1 954 ? 10.686 -1.922 -14.866 1.00 97.31 954 TRP A C 1
ATOM 7570 O O . TRP A 1 954 ? 10.863 -1.650 -16.055 1.00 97.31 954 TRP A O 1
ATOM 7580 N N . ILE A 1 955 ? 9.728 -1.346 -14.138 1.00 92.81 955 ILE A N 1
ATOM 7581 C CA . ILE A 1 955 ? 8.784 -0.358 -14.675 1.00 92.81 955 ILE A CA 1
ATOM 7582 C C . ILE A 1 955 ? 9.538 0.869 -15.174 1.00 92.81 955 ILE A C 1
ATOM 7584 O O . ILE A 1 955 ? 9.310 1.322 -16.295 1.00 92.81 955 ILE A O 1
ATOM 7588 N N . LYS A 1 956 ? 10.477 1.404 -14.384 1.00 93.56 956 LYS A N 1
ATOM 7589 C CA . LYS A 1 956 ? 11.266 2.580 -14.771 1.00 93.56 956 LYS A CA 1
ATOM 7590 C C . LYS A 1 956 ? 12.066 2.325 -16.045 1.00 93.56 956 LYS A C 1
ATOM 7592 O O . LYS A 1 956 ? 12.108 3.202 -16.909 1.00 93.56 956 LYS A O 1
ATOM 7597 N N . LEU A 1 957 ? 12.675 1.146 -16.178 1.00 95.62 957 LEU A N 1
ATOM 7598 C CA . LEU A 1 957 ? 13.393 0.751 -17.389 1.00 95.62 957 LEU A CA 1
ATOM 7599 C C . LEU A 1 957 ? 12.446 0.674 -18.588 1.00 95.62 957 LEU A C 1
ATOM 7601 O O . LEU A 1 957 ? 12.690 1.336 -19.591 1.00 95.62 957 LEU A O 1
ATOM 7605 N N . LEU A 1 958 ? 11.331 -0.047 -18.472 1.00 95.06 958 LEU A N 1
ATOM 7606 C CA . LEU A 1 958 ? 10.385 -0.234 -19.577 1.00 95.06 958 LEU A CA 1
ATOM 7607 C C . LEU A 1 958 ? 9.657 1.050 -19.988 1.00 95.06 958 LEU A C 1
ATOM 7609 O O . LEU A 1 958 ? 9.325 1.228 -21.158 1.00 95.06 958 LEU A O 1
ATOM 7613 N N . LYS A 1 959 ? 9.421 1.956 -19.039 1.00 93.19 959 LYS A N 1
ATOM 7614 C CA . LYS A 1 959 ? 8.703 3.213 -19.262 1.00 93.19 959 LYS A CA 1
ATOM 7615 C C . LYS A 1 959 ? 9.593 4.322 -19.813 1.00 93.19 959 LYS A C 1
ATOM 7617 O O . LYS A 1 959 ? 9.111 5.165 -20.570 1.00 93.19 959 LYS A O 1
ATOM 7622 N N . HIS A 1 960 ? 10.862 4.370 -19.406 1.00 94.88 960 HIS A N 1
ATOM 7623 C CA . HIS A 1 960 ? 11.721 5.536 -19.636 1.00 94.88 960 HIS A CA 1
ATOM 7624 C C . HIS A 1 960 ? 13.010 5.255 -20.408 1.00 94.88 960 HIS A C 1
ATOM 7626 O O . HIS A 1 960 ? 13.710 6.216 -20.732 1.00 94.88 960 HIS A O 1
ATOM 7632 N N . LYS A 1 961 ? 13.353 3.992 -20.683 1.00 95.12 961 LYS A N 1
ATOM 7633 C CA . LYS A 1 961 ? 14.605 3.614 -21.347 1.00 95.12 961 LYS A CA 1
ATOM 7634 C C . LYS A 1 961 ? 14.350 2.694 -22.533 1.00 95.12 961 LYS A C 1
ATOM 7636 O O . LYS A 1 961 ? 13.507 1.804 -22.484 1.00 95.12 961 LYS A O 1
ATOM 7641 N N . THR A 1 962 ? 15.114 2.899 -23.597 1.00 92.38 962 THR A N 1
ATOM 7642 C CA . THR A 1 962 ? 15.244 1.908 -24.671 1.00 92.38 962 THR A CA 1
ATOM 7643 C C . THR A 1 962 ? 16.164 0.767 -24.225 1.00 92.38 962 THR A C 1
ATOM 7645 O O . THR A 1 962 ? 16.985 0.957 -23.330 1.00 92.38 962 THR A O 1
ATOM 7648 N N . ASP A 1 963 ? 16.044 -0.414 -24.837 1.00 89.94 963 ASP A N 1
ATOM 7649 C CA . ASP A 1 963 ? 16.804 -1.617 -24.440 1.00 89.94 963 ASP A CA 1
ATOM 7650 C C . ASP A 1 963 ? 18.331 -1.388 -24.427 1.00 89.94 963 ASP A C 1
ATOM 7652 O O . ASP A 1 963 ? 19.034 -1.869 -23.541 1.00 89.94 963 ASP A O 1
ATOM 7656 N N . ASP A 1 964 ? 18.854 -0.603 -25.375 1.00 89.50 964 ASP A N 1
ATOM 7657 C CA . ASP A 1 964 ? 20.287 -0.285 -25.468 1.00 89.50 964 ASP A CA 1
ATOM 7658 C C . ASP A 1 964 ? 20.784 0.627 -24.330 1.00 89.50 964 ASP A C 1
ATOM 7660 O O . ASP A 1 964 ? 21.984 0.661 -24.040 1.00 89.50 964 ASP A O 1
ATOM 7664 N N . GLU A 1 965 ? 19.876 1.343 -23.664 1.00 93.81 965 GLU A N 1
ATOM 7665 C CA . GLU A 1 965 ? 20.161 2.234 -22.533 1.00 93.81 965 GLU A CA 1
ATOM 7666 C C . GLU A 1 965 ? 20.033 1.536 -21.172 1.00 93.81 965 GLU A C 1
ATOM 7668 O O . GLU A 1 965 ? 20.186 2.189 -20.136 1.00 93.81 965 GLU A O 1
ATOM 7673 N N . TRP A 1 966 ? 19.713 0.238 -21.143 1.00 94.81 966 TRP A N 1
ATOM 7674 C CA . TRP A 1 966 ? 19.635 -0.512 -19.892 1.00 94.81 966 TRP A CA 1
ATOM 7675 C C . TRP A 1 966 ? 21.024 -0.651 -19.269 1.00 94.81 966 TRP A C 1
ATOM 7677 O O . TRP A 1 966 ? 21.925 -1.235 -19.868 1.00 94.81 966 TRP A O 1
ATOM 7687 N N . ASP A 1 967 ? 21.168 -0.121 -18.056 1.00 97.25 967 ASP A N 1
ATOM 7688 C CA . ASP A 1 967 ? 22.369 -0.244 -17.230 1.00 97.25 967 ASP A CA 1
ATOM 7689 C C . ASP A 1 967 ? 22.323 -1.586 -16.490 1.00 97.25 967 ASP A C 1
ATOM 7691 O O . ASP A 1 967 ? 21.551 -1.770 -15.538 1.00 97.25 967 ASP A O 1
ATOM 7695 N N . LEU A 1 968 ? 23.114 -2.550 -16.963 1.00 95.44 968 LEU A N 1
ATOM 7696 C CA . LEU A 1 968 ? 23.115 -3.898 -16.401 1.00 95.44 968 LEU A CA 1
ATOM 7697 C C . LEU A 1 968 ? 23.726 -3.926 -15.003 1.00 95.44 968 LEU A C 1
ATOM 7699 O O . LEU A 1 968 ? 23.295 -4.713 -14.158 1.00 95.44 968 LEU A O 1
ATOM 7703 N N . GLY A 1 969 ? 24.698 -3.058 -14.736 1.00 95.38 969 GLY A N 1
ATOM 7704 C CA . GLY A 1 969 ? 25.273 -2.864 -13.419 1.00 95.38 969 GLY A CA 1
ATOM 7705 C C . GLY A 1 969 ? 24.236 -2.431 -12.395 1.00 95.38 969 GLY A C 1
ATOM 7706 O O . GLY A 1 969 ? 24.209 -3.003 -11.304 1.00 95.38 969 GLY A O 1
ATOM 7707 N N . ASN A 1 970 ? 23.350 -1.503 -12.750 1.00 96.88 970 ASN A N 1
ATOM 7708 C CA . ASN A 1 970 ? 22.252 -1.064 -11.896 1.00 96.88 970 ASN A CA 1
ATOM 7709 C C . ASN A 1 970 ? 21.176 -2.148 -11.721 1.00 96.88 970 ASN A C 1
ATOM 7711 O O . ASN A 1 970 ? 20.654 -2.312 -10.616 1.00 96.88 970 ASN A O 1
ATOM 7715 N N . ILE A 1 971 ? 20.876 -2.926 -12.770 1.00 97.69 971 ILE A N 1
ATOM 7716 C CA . ILE A 1 971 ? 19.957 -4.073 -12.669 1.00 97.69 971 ILE A CA 1
ATOM 7717 C C . ILE A 1 971 ? 20.490 -5.093 -11.666 1.00 97.69 971 ILE A C 1
ATOM 7719 O O . ILE A 1 971 ? 19.807 -5.451 -10.705 1.00 97.69 971 ILE A O 1
ATOM 7723 N N . VAL A 1 972 ? 21.739 -5.527 -11.852 1.00 96.94 972 VAL A N 1
ATOM 7724 C CA . VAL A 1 972 ? 22.397 -6.462 -10.937 1.00 96.94 972 VAL A CA 1
ATOM 7725 C C . VAL A 1 972 ? 22.460 -5.873 -9.535 1.00 96.94 972 VAL A C 1
ATOM 7727 O O . VAL A 1 972 ? 22.140 -6.576 -8.581 1.00 96.94 972 VAL A O 1
ATOM 7730 N N . HIS A 1 973 ? 22.844 -4.601 -9.392 1.00 95.62 973 HIS A N 1
ATOM 7731 C CA . HIS A 1 973 ? 22.904 -3.941 -8.092 1.00 95.62 973 HIS A CA 1
ATOM 7732 C C . HIS A 1 973 ? 21.546 -3.978 -7.396 1.00 95.62 973 HIS A C 1
ATOM 7734 O O . HIS A 1 973 ? 21.475 -4.462 -6.281 1.00 95.62 973 HIS A O 1
ATOM 7740 N N . THR A 1 974 ? 20.458 -3.584 -8.052 1.00 95.75 974 THR A N 1
ATOM 7741 C CA . THR A 1 974 ? 19.122 -3.574 -7.434 1.00 95.75 974 THR A CA 1
ATOM 7742 C C . THR A 1 974 ? 18.666 -4.972 -7.007 1.00 95.75 974 THR A C 1
ATOM 7744 O O . THR A 1 974 ? 18.145 -5.140 -5.909 1.00 95.75 974 THR A O 1
ATOM 7747 N N . LEU A 1 975 ? 18.913 -5.997 -7.830 1.00 95.88 975 LEU A N 1
ATOM 7748 C CA . LEU A 1 975 ? 18.570 -7.386 -7.496 1.00 95.88 975 LEU A CA 1
ATOM 7749 C C . LEU A 1 975 ? 19.418 -7.951 -6.344 1.00 95.88 975 LEU A C 1
ATOM 7751 O O . LEU A 1 975 ? 18.985 -8.858 -5.634 1.00 95.88 975 LEU A O 1
ATOM 7755 N N . THR A 1 976 ? 20.633 -7.434 -6.155 1.00 94.38 976 THR A N 1
ATOM 7756 C CA . THR A 1 976 ? 21.594 -7.951 -5.172 1.00 94.38 976 THR A CA 1
ATOM 7757 C C . THR A 1 976 ? 21.781 -7.066 -3.939 1.00 94.38 976 THR A C 1
ATOM 7759 O O . THR A 1 976 ? 22.359 -7.540 -2.963 1.00 94.38 976 THR A O 1
ATOM 7762 N N . ASN A 1 977 ? 21.287 -5.825 -3.946 1.00 92.75 977 ASN A N 1
ATOM 7763 C CA . ASN A 1 977 ? 21.430 -4.845 -2.870 1.00 92.75 977 ASN A CA 1
ATOM 7764 C C . ASN A 1 977 ? 20.449 -5.141 -1.733 1.00 92.75 977 ASN A C 1
ATOM 7766 O O . ASN A 1 977 ? 19.383 -4.535 -1.615 1.00 92.75 977 ASN A O 1
ATOM 7770 N N . ARG A 1 978 ? 20.799 -6.142 -0.931 1.00 90.44 978 ARG A N 1
ATOM 7771 C CA . ARG A 1 978 ? 19.973 -6.696 0.140 1.00 90.44 978 ARG A CA 1
ATOM 7772 C C . ARG A 1 978 ? 20.848 -6.974 1.359 1.00 90.44 978 ARG A C 1
ATOM 7774 O O . ARG A 1 978 ? 22.066 -7.118 1.243 1.00 90.44 978 ARG A O 1
ATOM 7781 N N . ARG A 1 979 ? 20.236 -7.007 2.542 1.00 88.50 979 ARG A N 1
ATOM 7782 C CA . ARG A 1 979 ? 20.963 -7.189 3.805 1.00 88.50 979 ARG A CA 1
ATOM 7783 C C . ARG A 1 979 ? 21.387 -8.647 3.954 1.00 88.50 979 ARG A C 1
ATOM 7785 O O . ARG A 1 979 ? 20.578 -9.555 3.795 1.00 88.50 979 ARG A O 1
ATOM 7792 N N . HIS A 1 980 ? 22.659 -8.874 4.262 1.00 83.38 980 HIS A N 1
ATOM 7793 C CA . HIS A 1 980 ? 23.158 -10.225 4.495 1.00 83.38 980 HIS A CA 1
ATOM 7794 C C . HIS A 1 980 ? 22.515 -10.824 5.754 1.00 83.38 980 HIS A C 1
ATOM 7796 O O . HIS A 1 980 ? 22.437 -10.158 6.781 1.00 83.38 980 HIS A O 1
ATOM 7802 N N . GLY A 1 981 ? 22.073 -12.081 5.676 1.00 80.38 981 GLY A N 1
ATOM 7803 C CA . GLY A 1 981 ? 21.431 -12.783 6.793 1.00 80.38 981 GLY A CA 1
ATOM 7804 C C . GLY A 1 981 ? 19.933 -12.504 6.962 1.00 80.38 981 GLY A C 1
ATOM 7805 O O . GLY A 1 981 ? 19.287 -13.213 7.725 1.00 80.38 981 GLY A O 1
ATOM 7806 N N . GLU A 1 982 ? 19.360 -11.551 6.221 1.00 90.25 982 GLU A N 1
ATOM 7807 C CA . GLU A 1 982 ? 17.919 -11.278 6.211 1.00 90.25 982 GLU A CA 1
ATOM 7808 C C . GLU A 1 982 ? 17.315 -11.755 4.885 1.00 90.25 982 GLU A C 1
ATOM 7810 O O . GLU A 1 982 ? 17.690 -11.281 3.811 1.00 90.25 982 GLU A O 1
ATOM 7815 N N . LYS A 1 983 ? 16.383 -12.714 4.946 1.00 93.56 983 LYS A N 1
ATOM 7816 C CA . LYS A 1 983 ? 15.777 -13.289 3.739 1.00 93.56 983 LYS A CA 1
ATOM 7817 C C . LYS A 1 983 ? 14.769 -12.327 3.116 1.00 93.56 983 LYS A C 1
ATOM 7819 O O . LYS A 1 983 ? 14.054 -11.588 3.796 1.00 93.56 983 LYS A O 1
ATOM 7824 N N . SER A 1 984 ? 14.660 -12.391 1.797 1.00 94.94 984 SER A N 1
ATOM 7825 C CA . SER A 1 984 ? 13.781 -11.520 1.020 1.00 94.94 984 SER A CA 1
ATOM 7826 C C . SER A 1 984 ? 13.040 -12.269 -0.084 1.00 94.94 984 SER A C 1
ATOM 7828 O O . SER A 1 984 ? 13.568 -13.213 -0.674 1.00 94.94 984 SER A O 1
ATOM 7830 N N . VAL A 1 985 ? 11.806 -11.853 -0.359 1.00 97.94 985 VAL A N 1
ATOM 7831 C CA . VAL A 1 985 ? 10.974 -12.371 -1.448 1.00 97.94 985 VAL A CA 1
ATOM 7832 C C . VAL A 1 985 ? 11.035 -11.399 -2.619 1.00 97.94 985 VAL A C 1
ATOM 7834 O O . VAL A 1 985 ? 10.591 -10.252 -2.517 1.00 97.94 985 VAL A O 1
ATOM 7837 N N . ALA A 1 986 ? 11.567 -11.874 -3.740 1.00 97.94 986 ALA A N 1
ATOM 7838 C CA . ALA A 1 986 ? 11.696 -11.113 -4.972 1.00 97.94 986 ALA A CA 1
ATOM 7839 C C . ALA A 1 986 ? 10.521 -11.353 -5.918 1.00 97.94 986 ALA A C 1
ATOM 7841 O O . ALA A 1 986 ? 10.007 -12.463 -6.026 1.00 97.94 986 ALA A O 1
ATOM 7842 N N . TYR A 1 987 ? 10.128 -10.320 -6.652 1.00 98.25 987 TYR A N 1
ATOM 7843 C CA . TYR A 1 987 ? 9.069 -10.384 -7.656 1.00 98.25 987 TYR A CA 1
ATOM 7844 C C . TYR A 1 987 ? 9.280 -9.284 -8.697 1.00 98.25 987 TYR A C 1
ATOM 7846 O O . TYR A 1 987 ? 9.993 -8.310 -8.457 1.00 98.25 987 TYR A O 1
ATOM 7854 N N . CYS A 1 988 ? 8.743 -9.491 -9.899 1.00 95.88 988 CYS A N 1
ATOM 7855 C CA . CYS A 1 988 ? 8.981 -8.604 -11.049 1.00 95.88 988 CYS A CA 1
ATOM 7856 C C . CYS A 1 988 ? 7.945 -7.487 -11.161 1.00 95.88 988 CYS A C 1
ATOM 7858 O O . CYS A 1 988 ? 8.231 -6.432 -11.712 1.00 95.88 988 CYS A O 1
ATOM 7860 N N . GLU A 1 989 ? 6.745 -7.773 -10.675 1.00 93.81 989 GLU A N 1
ATOM 7861 C CA . GLU A 1 989 ? 5.543 -6.951 -10.685 1.00 93.81 989 GLU A CA 1
ATOM 7862 C C . GLU A 1 989 ? 4.620 -7.509 -9.589 1.00 93.81 989 GLU A C 1
ATOM 7864 O O . GLU A 1 989 ? 4.658 -8.712 -9.307 1.00 93.81 989 GLU A O 1
ATOM 7869 N N . SER A 1 990 ? 3.852 -6.644 -8.939 1.00 88.38 990 SER A N 1
ATOM 7870 C CA . SER A 1 990 ? 2.907 -6.946 -7.865 1.00 88.38 990 SER A CA 1
ATOM 7871 C C . SER A 1 990 ? 1.464 -6.823 -8.342 1.00 88.38 990 SER A C 1
ATOM 7873 O O . SER A 1 990 ? 1.170 -6.464 -9.489 1.00 88.38 990 SER A O 1
ATOM 7875 N N . HIS A 1 991 ? 0.548 -7.090 -7.419 1.00 90.50 991 HIS A N 1
ATOM 7876 C CA . HIS A 1 991 ? -0.864 -6.800 -7.581 1.00 90.50 991 HIS A CA 1
ATOM 7877 C C . HIS A 1 991 ? -1.152 -5.299 -7.818 1.00 90.50 991 HIS A C 1
ATOM 7879 O O . HIS A 1 991 ? -2.101 -4.998 -8.539 1.00 90.50 991 HIS A O 1
ATOM 7885 N N . ASP A 1 992 ? -0.324 -4.367 -7.319 1.00 83.75 992 ASP A N 1
ATOM 7886 C CA . ASP A 1 992 ? -0.490 -2.919 -7.551 1.00 83.75 992 ASP A CA 1
ATOM 7887 C C . ASP A 1 992 ? -0.274 -2.541 -9.017 1.00 83.75 992 ASP A C 1
ATOM 7889 O O . ASP A 1 992 ? -1.075 -1.809 -9.594 1.00 83.75 992 ASP A O 1
ATOM 7893 N N . GLN A 1 993 ? 0.772 -3.075 -9.660 1.00 80.94 993 GLN A N 1
ATOM 7894 C CA . GLN A 1 993 ? 1.006 -2.820 -11.087 1.00 80.94 993 GLN A CA 1
ATOM 7895 C C . GLN A 1 993 ? -0.044 -3.465 -11.993 1.00 80.94 993 GLN A C 1
ATOM 7897 O O . GLN A 1 993 ? -0.211 -3.056 -13.145 1.00 80.94 993 GLN A O 1
ATOM 7902 N N . ALA A 1 994 ? -0.760 -4.471 -11.489 1.00 75.00 994 ALA A N 1
ATOM 7903 C CA . ALA A 1 994 ? -1.894 -5.031 -12.197 1.00 75.00 994 ALA A CA 1
ATOM 7904 C C . ALA A 1 994 ? -3.124 -4.111 -12.137 1.00 75.00 994 ALA A C 1
ATOM 7906 O O . ALA A 1 994 ? -3.996 -4.267 -12.988 1.00 75.00 994 ALA A O 1
ATOM 7907 N N . LEU A 1 995 ? -3.226 -3.174 -11.183 1.00 75.44 995 LEU A N 1
ATOM 7908 C CA . LEU A 1 995 ? -4.387 -2.291 -11.036 1.00 75.44 995 LEU A CA 1
ATOM 7909 C C . LEU A 1 995 ? -4.471 -1.213 -12.129 1.00 75.44 995 LEU A C 1
ATOM 7911 O O . LEU A 1 995 ? -3.490 -0.800 -12.750 1.00 75.44 995 LEU A O 1
ATOM 7915 N N . VAL A 1 996 ? -5.688 -0.706 -12.340 1.00 57.03 996 VAL A N 1
ATOM 7916 C CA . VAL A 1 996 ? -5.945 0.440 -13.217 1.00 57.03 996 VAL A CA 1
ATOM 7917 C C . VAL A 1 996 ? -5.114 1.655 -12.790 1.00 57.03 996 VAL A C 1
ATOM 7919 O O . VAL A 1 996 ? -5.165 2.100 -11.646 1.00 57.03 996 VAL A O 1
ATOM 7922 N N . GLY A 1 997 ? -4.380 2.232 -13.742 1.00 67.75 997 GLY A N 1
ATOM 7923 C CA . GLY A 1 997 ? -3.472 3.356 -13.488 1.00 67.75 997 GLY A CA 1
ATOM 7924 C C . GLY A 1 997 ? -1.999 3.016 -13.714 1.00 67.75 997 GLY A C 1
ATOM 7925 O O . GLY A 1 997 ? -1.212 3.939 -13.923 1.00 67.75 997 GLY A O 1
ATOM 7926 N N . ASP A 1 998 ? -1.656 1.728 -13.791 1.00 83.00 998 ASP A N 1
ATOM 7927 C CA . ASP A 1 998 ? -0.362 1.239 -14.276 1.00 83.00 998 ASP A CA 1
ATOM 7928 C C . ASP A 1 998 ? -0.548 0.173 -15.381 1.00 83.00 998 ASP A C 1
ATOM 7930 O O . ASP A 1 998 ? -1.637 0.034 -15.953 1.00 83.00 998 ASP A O 1
ATOM 7934 N N . LYS A 1 999 ? 0.528 -0.519 -15.764 1.00 88.81 999 LYS A N 1
ATOM 7935 C CA . LYS A 1 999 ? 0.523 -1.627 -16.724 1.00 88.81 999 LYS A CA 1
ATOM 7936 C C . LYS A 1 999 ? 1.298 -2.821 -16.167 1.00 88.81 999 LYS A C 1
ATOM 7938 O O . LYS A 1 999 ? 2.374 -2.649 -15.597 1.00 88.81 999 LYS A O 1
ATOM 7943 N N . THR A 1 1000 ? 0.818 -4.027 -16.471 1.00 94.56 1000 THR A N 1
ATOM 7944 C CA . THR A 1 1000 ? 1.584 -5.266 -16.263 1.00 94.56 1000 THR A CA 1
ATOM 7945 C C . THR A 1 1000 ? 2.861 -5.266 -17.104 1.00 94.56 1000 THR A C 1
ATOM 7947 O O . THR A 1 1000 ? 2.955 -4.577 -18.127 1.00 94.56 1000 THR A O 1
ATOM 7950 N N . LEU A 1 1001 ? 3.843 -6.084 -16.728 1.00 95.88 1001 LEU A N 1
ATOM 7951 C CA . LEU A 1 1001 ? 5.090 -6.273 -17.467 1.00 95.88 1001 LEU A CA 1
ATOM 7952 C C . LEU A 1 1001 ? 4.813 -6.668 -18.923 1.00 95.88 1001 LEU A C 1
ATOM 7954 O O . LEU A 1 1001 ? 5.399 -6.114 -19.855 1.00 95.88 1001 LEU A O 1
ATOM 7958 N N . ALA A 1 1002 ? 3.872 -7.592 -19.127 1.00 97.38 1002 ALA A N 1
ATOM 7959 C CA . ALA A 1 1002 ? 3.435 -8.017 -20.451 1.00 97.38 1002 ALA A CA 1
ATOM 7960 C C . ALA A 1 1002 ? 2.868 -6.844 -21.268 1.00 97.38 1002 ALA A C 1
ATOM 7962 O O . ALA A 1 1002 ? 3.229 -6.673 -22.436 1.00 97.38 1002 ALA A O 1
ATOM 7963 N N . PHE A 1 1003 ? 2.043 -5.994 -20.651 1.00 96.69 1003 PHE A N 1
ATOM 7964 C CA . PHE A 1 1003 ? 1.432 -4.858 -21.334 1.00 96.69 1003 PHE A CA 1
ATOM 7965 C C . PHE A 1 1003 ? 2.415 -3.697 -21.567 1.00 96.69 1003 PHE A C 1
ATOM 7967 O O . PHE A 1 1003 ? 2.321 -3.022 -22.591 1.00 96.69 1003 PHE A O 1
ATOM 7974 N N . TRP A 1 1004 ? 3.425 -3.505 -20.710 1.00 95.88 1004 TRP A N 1
ATOM 7975 C CA . TRP A 1 1004 ? 4.569 -2.626 -20.995 1.00 95.88 1004 TRP A CA 1
ATOM 7976 C C . TRP A 1 1004 ? 5.383 -3.100 -22.204 1.00 95.88 1004 TRP A C 1
ATOM 7978 O O . TRP A 1 1004 ? 5.866 -2.286 -22.991 1.00 95.88 1004 TRP A O 1
ATOM 7988 N N . LEU A 1 1005 ? 5.542 -4.414 -22.359 1.00 96.56 1005 LEU A N 1
ATOM 7989 C CA . LEU A 1 1005 ? 6.378 -5.009 -23.398 1.00 96.56 1005 LEU A CA 1
ATOM 7990 C C . LEU A 1 1005 ? 5.698 -5.101 -24.769 1.00 96.56 1005 LEU A C 1
ATOM 7992 O O . LEU A 1 1005 ? 6.379 -4.955 -25.787 1.00 96.56 1005 LEU A O 1
ATOM 7996 N N . MET A 1 1006 ? 4.393 -5.378 -24.797 1.00 97.62 1006 MET A N 1
ATOM 7997 C CA . MET A 1 1006 ? 3.656 -5.738 -26.017 1.00 97.62 1006 MET A CA 1
ATOM 7998 C C . MET A 1 1006 ? 2.479 -4.801 -26.330 1.00 97.62 1006 MET A C 1
ATOM 8000 O O . MET A 1 1006 ? 2.044 -4.740 -27.482 1.00 97.62 1006 MET A O 1
ATOM 8004 N N . ASP A 1 1007 ? 1.983 -4.054 -25.338 1.00 95.44 1007 ASP A N 1
ATOM 8005 C CA . ASP A 1 1007 ? 0.895 -3.075 -25.457 1.00 95.44 1007 ASP A CA 1
ATOM 8006 C C . ASP A 1 1007 ? -0.285 -3.614 -26.303 1.00 95.44 1007 ASP A C 1
ATOM 8008 O O . ASP A 1 1007 ? -0.709 -4.763 -26.160 1.00 95.44 1007 ASP A O 1
ATOM 8012 N N . LYS A 1 1008 ? -0.832 -2.814 -27.222 1.00 96.25 1008 LYS A N 1
ATOM 8013 C CA . LYS A 1 1008 ? -1.971 -3.188 -28.067 1.00 96.25 1008 LYS A CA 1
ATOM 8014 C C . LYS A 1 1008 ? -1.728 -4.384 -28.997 1.00 96.25 1008 LYS A C 1
ATOM 8016 O O . LYS A 1 1008 ? -2.702 -4.967 -29.475 1.00 96.25 1008 LYS A O 1
ATOM 8021 N N . GLU A 1 1009 ? -0.475 -4.752 -29.285 1.00 97.38 1009 GLU A N 1
ATOM 8022 C CA . GLU A 1 1009 ? -0.200 -5.926 -30.128 1.00 97.38 1009 GLU A CA 1
ATOM 8023 C C . GLU A 1 1009 ? -0.587 -7.228 -29.424 1.00 97.38 1009 GLU A C 1
ATOM 8025 O O . GLU A 1 1009 ? -0.882 -8.213 -30.102 1.00 97.38 1009 GLU A O 1
ATOM 8030 N N . MET A 1 1010 ? -0.726 -7.220 -28.091 1.00 97.25 1010 MET A N 1
ATOM 8031 C CA . MET A 1 1010 ? -1.271 -8.363 -27.356 1.00 97.25 1010 MET A CA 1
ATOM 8032 C C . MET A 1 1010 ? -2.646 -8.795 -27.883 1.00 97.25 1010 MET A C 1
ATOM 8034 O O . MET A 1 1010 ? -2.928 -9.985 -27.964 1.00 97.25 1010 MET A O 1
ATOM 8038 N N . TYR A 1 1011 ? -3.486 -7.847 -28.309 1.00 97.00 1011 TYR A N 1
ATOM 8039 C CA . TYR A 1 1011 ? -4.848 -8.138 -28.772 1.00 97.00 1011 TYR A CA 1
ATOM 8040 C C . TYR A 1 1011 ? -4.924 -8.645 -30.217 1.00 97.00 1011 TYR A C 1
ATOM 8042 O O . TYR A 1 1011 ? -5.974 -9.116 -30.646 1.00 97.00 1011 TYR A O 1
ATOM 8050 N N . THR A 1 1012 ? -3.846 -8.516 -30.993 1.00 96.06 1012 THR A N 1
ATOM 8051 C CA . THR A 1 1012 ? -3.857 -8.779 -32.445 1.00 96.06 1012 THR A CA 1
ATOM 8052 C C . THR A 1 1012 ? -2.857 -9.846 -32.870 1.00 96.06 1012 THR A C 1
ATOM 8054 O O . THR A 1 1012 ? -3.125 -10.572 -33.824 1.00 96.06 1012 THR A O 1
ATOM 8057 N N . ASN A 1 1013 ? -1.750 -9.996 -32.138 1.00 97.69 1013 ASN A N 1
ATOM 8058 C CA . ASN A 1 1013 ? -0.625 -10.849 -32.510 1.00 97.69 1013 ASN A CA 1
ATOM 8059 C C . ASN A 1 1013 ? -0.259 -11.887 -31.435 1.00 97.69 1013 ASN A C 1
ATOM 8061 O O . ASN A 1 1013 ? 0.801 -12.504 -31.506 1.00 97.69 1013 ASN A O 1
ATOM 8065 N N . MET A 1 1014 ? -1.136 -12.144 -30.459 1.00 97.94 1014 MET A N 1
ATOM 8066 C CA . MET A 1 1014 ? -0.971 -13.266 -29.521 1.00 97.94 1014 MET A CA 1
ATOM 8067 C C . MET A 1 1014 ? -1.524 -14.592 -30.048 1.00 97.94 1014 MET A C 1
ATOM 8069 O O . MET A 1 1014 ? -1.485 -15.579 -29.324 1.00 97.94 1014 MET A O 1
ATOM 8073 N N . SER A 1 1015 ? -1.995 -14.664 -31.298 1.00 97.62 1015 SER A N 1
ATOM 8074 C CA . SER A 1 1015 ? -2.349 -15.937 -31.937 1.00 97.62 1015 SER A CA 1
ATOM 8075 C C . SER A 1 1015 ? -1.169 -16.526 -32.706 1.00 97.62 1015 SER A C 1
ATOM 8077 O O . SER A 1 1015 ? -0.500 -15.828 -33.467 1.00 97.62 1015 SER A O 1
ATOM 8079 N N . ASP A 1 1016 ? -0.972 -17.837 -32.608 1.00 95.00 1016 ASP A N 1
ATOM 8080 C CA . ASP A 1 1016 ? -0.012 -18.567 -33.439 1.00 95.00 1016 ASP A CA 1
ATOM 8081 C C . ASP A 1 1016 ? -0.384 -18.615 -34.923 1.00 95.00 1016 ASP A C 1
ATOM 8083 O O . ASP A 1 1016 ? 0.466 -18.914 -35.758 1.00 95.00 1016 ASP A O 1
ATOM 8087 N N . LEU A 1 1017 ? -1.627 -18.274 -35.272 1.00 96.44 1017 LEU A N 1
ATOM 8088 C CA . LEU A 1 1017 ? -2.070 -18.142 -36.662 1.00 96.44 1017 LEU A CA 1
ATOM 8089 C C . LEU A 1 1017 ? -1.692 -16.788 -37.278 1.00 96.44 1017 LEU A C 1
ATOM 8091 O O . LEU A 1 1017 ? -1.816 -16.601 -38.488 1.00 96.44 1017 LEU A O 1
ATOM 8095 N N . THR A 1 1018 ? -1.251 -15.841 -36.452 1.00 96.19 1018 THR A N 1
ATOM 8096 C CA . THR A 1 1018 ? -0.799 -14.516 -36.883 1.00 96.19 1018 THR A CA 1
ATOM 8097 C C . THR A 1 1018 ? 0.722 -14.450 -36.906 1.00 96.19 1018 THR A C 1
ATOM 8099 O O . THR A 1 1018 ? 1.410 -15.247 -36.267 1.00 96.19 1018 THR A O 1
ATOM 8102 N N . GLU A 1 1019 ? 1.278 -13.488 -37.638 1.00 93.56 1019 GLU A N 1
ATOM 8103 C CA . GLU A 1 1019 ? 2.726 -13.291 -37.685 1.00 93.56 1019 GLU A CA 1
ATOM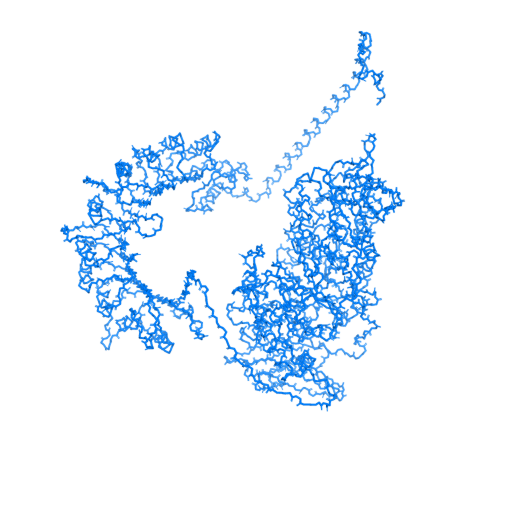 8104 C C . GLU A 1 1019 ? 3.308 -13.048 -36.278 1.00 93.56 1019 GLU A C 1
ATOM 8106 O O . GLU A 1 1019 ? 2.706 -12.378 -35.430 1.00 93.56 1019 GLU A O 1
ATOM 8111 N N . MET A 1 1020 ? 4.484 -13.626 -36.012 1.00 92.69 1020 MET A N 1
ATOM 8112 C CA . MET A 1 1020 ? 5.300 -13.288 -34.846 1.00 92.69 1020 MET A CA 1
ATOM 8113 C C . MET A 1 1020 ? 6.012 -11.968 -35.129 1.00 92.69 1020 MET A C 1
ATOM 8115 O O . MET A 1 1020 ? 7.086 -11.953 -35.726 1.00 92.69 1020 MET A O 1
ATOM 8119 N N . THR A 1 1021 ? 5.389 -10.854 -34.746 1.00 93.69 1021 THR A N 1
ATOM 8120 C CA . THR A 1 1021 ? 5.984 -9.530 -34.951 1.00 93.69 1021 THR A CA 1
ATOM 8121 C C . THR A 1 1021 ? 7.248 -9.381 -34.097 1.00 93.69 1021 THR A C 1
ATOM 8123 O O . THR A 1 1021 ? 7.368 -10.021 -33.046 1.00 93.69 1021 THR A O 1
ATOM 8126 N N . PRO A 1 1022 ? 8.188 -8.496 -34.475 1.00 90.56 1022 PRO A N 1
ATOM 8127 C CA . PRO A 1 1022 ? 9.344 -8.193 -33.634 1.00 90.56 1022 PRO A CA 1
ATOM 8128 C C . PRO A 1 1022 ? 8.978 -7.686 -32.228 1.00 90.56 1022 PRO A C 1
ATOM 8130 O O . PRO A 1 1022 ? 9.772 -7.853 -31.304 1.00 90.56 1022 PRO A O 1
ATOM 8133 N N . ILE A 1 1023 ? 7.798 -7.075 -32.054 1.00 94.44 1023 ILE A N 1
ATOM 8134 C CA . ILE A 1 1023 ? 7.303 -6.591 -30.757 1.00 94.44 1023 ILE A CA 1
ATOM 8135 C C . ILE A 1 1023 ? 6.847 -7.760 -29.883 1.00 94.44 1023 ILE A C 1
ATOM 8137 O O . ILE A 1 1023 ? 7.288 -7.851 -28.739 1.00 94.44 1023 ILE A O 1
ATOM 8141 N N . ILE A 1 1024 ? 6.049 -8.692 -30.417 1.00 96.12 1024 ILE A N 1
ATOM 8142 C CA . ILE A 1 1024 ? 5.633 -9.887 -29.667 1.00 96.12 1024 ILE A CA 1
ATOM 8143 C C . ILE A 1 1024 ? 6.825 -10.806 -29.380 1.00 96.12 1024 ILE A C 1
ATOM 8145 O O . ILE A 1 1024 ? 6.961 -11.272 -28.252 1.00 96.12 1024 ILE A O 1
ATOM 8149 N N . ALA A 1 1025 ? 7.733 -11.008 -30.342 1.00 93.06 1025 ALA A N 1
ATOM 8150 C CA . ALA A 1 1025 ? 8.953 -11.791 -30.124 1.00 93.06 1025 ALA A CA 1
ATOM 8151 C C . ALA A 1 1025 ? 9.802 -11.209 -28.979 1.00 93.06 1025 ALA A C 1
ATOM 8153 O O . ALA A 1 1025 ? 10.149 -11.923 -28.035 1.00 93.06 1025 ALA A O 1
ATOM 8154 N N . ARG A 1 1026 ? 10.057 -9.890 -29.014 1.00 94.56 1026 ARG A N 1
ATOM 8155 C CA . ARG A 1 1026 ? 10.751 -9.167 -27.939 1.00 94.56 1026 ARG A CA 1
ATOM 8156 C C . ARG A 1 1026 ? 10.009 -9.294 -26.612 1.00 94.56 1026 ARG A C 1
ATOM 8158 O O . ARG A 1 1026 ? 10.638 -9.554 -25.592 1.00 94.56 1026 ARG A O 1
ATOM 8165 N N . GLY A 1 1027 ? 8.694 -9.093 -26.613 1.00 95.94 1027 GLY A N 1
ATOM 8166 C CA . GLY A 1 1027 ? 7.893 -9.110 -25.397 1.00 95.94 1027 GLY A CA 1
ATOM 8167 C C . GLY A 1 1027 ? 7.875 -10.475 -24.721 1.00 95.94 1027 GLY A C 1
ATOM 8168 O O . GLY A 1 1027 ? 8.125 -10.559 -23.522 1.00 95.94 1027 GLY A O 1
ATOM 8169 N N . ILE A 1 1028 ? 7.698 -11.553 -25.488 1.00 97.12 1028 ILE A N 1
ATOM 8170 C CA . ILE A 1 1028 ? 7.768 -12.923 -24.967 1.00 97.12 1028 ILE A CA 1
ATOM 8171 C C . ILE A 1 1028 ? 9.168 -13.221 -24.413 1.00 97.12 1028 ILE A C 1
ATOM 8173 O O . ILE A 1 1028 ? 9.291 -13.770 -23.317 1.00 97.12 1028 ILE A O 1
ATOM 8177 N N . ALA A 1 1029 ? 10.231 -12.854 -25.137 1.00 94.94 1029 ALA A N 1
ATOM 8178 C CA . ALA A 1 1029 ? 11.607 -13.089 -24.704 1.00 94.94 1029 ALA A CA 1
ATOM 8179 C C . ALA A 1 1029 ? 11.948 -12.336 -23.406 1.00 94.94 1029 ALA A C 1
ATOM 8181 O O . ALA A 1 1029 ? 12.371 -12.960 -22.429 1.00 94.94 1029 ALA A O 1
ATOM 8182 N N . LEU A 1 1030 ? 11.709 -11.021 -23.365 1.00 97.19 1030 LEU A N 1
ATOM 8183 C CA . LEU A 1 1030 ? 12.029 -10.190 -22.203 1.00 97.19 1030 LEU A CA 1
ATOM 8184 C C . LEU A 1 1030 ? 11.169 -10.533 -20.988 1.00 97.19 1030 LEU A C 1
ATOM 8186 O O . LEU A 1 1030 ? 11.702 -10.553 -19.884 1.00 97.19 1030 LEU A O 1
ATOM 8190 N N . HIS A 1 1031 ? 9.892 -10.885 -21.164 1.00 98.44 1031 HIS A N 1
ATOM 8191 C CA . HIS A 1 1031 ? 9.042 -11.321 -20.054 1.00 98.44 1031 HIS A CA 1
ATOM 8192 C C . HIS A 1 1031 ? 9.635 -12.546 -19.340 1.00 98.44 1031 HIS A C 1
ATOM 8194 O O . HIS A 1 1031 ? 9.769 -12.559 -18.118 1.00 98.44 1031 HIS A O 1
ATOM 8200 N N . LYS A 1 1032 ? 10.073 -13.559 -20.102 1.00 98.19 1032 LYS A N 1
ATOM 8201 C CA . LYS A 1 1032 ? 10.751 -14.746 -19.553 1.00 98.19 1032 LYS A CA 1
ATOM 8202 C C . LYS A 1 1032 ? 12.082 -14.392 -18.886 1.00 98.19 1032 LYS A C 1
ATOM 8204 O O . LYS A 1 1032 ? 12.371 -14.869 -17.793 1.00 98.19 1032 LYS A O 1
ATOM 8209 N N . MET A 1 1033 ? 12.900 -13.562 -19.537 1.00 97.56 1033 MET A N 1
ATOM 8210 C CA . MET A 1 1033 ? 14.233 -13.211 -19.040 1.00 97.56 1033 MET A CA 1
ATOM 8211 C C . MET A 1 1033 ? 14.193 -12.375 -17.762 1.00 97.56 1033 MET A C 1
ATOM 8213 O O . MET A 1 1033 ? 14.926 -12.682 -16.828 1.00 97.56 1033 MET A O 1
ATOM 8217 N N . ILE A 1 1034 ? 13.334 -11.355 -17.700 1.00 98.38 1034 ILE A N 1
ATOM 8218 C CA . ILE A 1 1034 ? 13.139 -10.526 -16.503 1.00 98.38 1034 ILE A CA 1
ATOM 8219 C C . ILE A 1 1034 ? 12.759 -11.416 -15.319 1.00 98.38 1034 ILE A C 1
ATOM 8221 O O . ILE A 1 1034 ? 13.386 -11.351 -14.263 1.00 98.38 1034 ILE A O 1
ATOM 8225 N N . ARG A 1 1035 ? 11.803 -12.325 -15.531 1.00 98.50 1035 ARG A N 1
ATOM 8226 C CA . ARG A 1 1035 ? 11.334 -13.234 -14.486 1.00 98.50 1035 ARG A CA 1
ATOM 8227 C C . ARG A 1 1035 ? 12.379 -14.221 -14.023 1.00 98.50 1035 ARG A C 1
ATOM 8229 O O . ARG A 1 1035 ? 12.573 -14.346 -12.818 1.00 98.50 1035 ARG A O 1
ATOM 8236 N N . LEU A 1 1036 ? 13.099 -14.855 -14.944 1.00 98.19 1036 LEU A N 1
ATOM 8237 C CA . LEU A 1 1036 ? 14.176 -15.767 -14.573 1.00 98.19 1036 LEU A CA 1
ATOM 8238 C C . LEU A 1 1036 ? 15.297 -15.039 -13.825 1.00 98.19 1036 LEU A C 1
ATOM 8240 O O . LEU A 1 1036 ? 15.786 -15.558 -12.821 1.00 98.19 1036 LEU A O 1
ATOM 8244 N N . LEU A 1 1037 ? 15.686 -13.841 -14.273 1.00 97.81 1037 LEU A N 1
ATOM 8245 C CA . LEU A 1 1037 ? 16.730 -13.049 -13.622 1.00 97.81 1037 LEU A CA 1
ATOM 8246 C C . LEU A 1 1037 ? 16.317 -12.667 -12.198 1.00 97.81 1037 LEU A C 1
ATOM 8248 O O . LEU A 1 1037 ? 17.065 -12.907 -11.252 1.00 97.81 1037 LEU A O 1
ATOM 8252 N N . THR A 1 1038 ? 15.107 -12.137 -12.019 1.00 98.25 1038 THR A N 1
ATOM 8253 C CA . THR A 1 1038 ? 14.587 -11.795 -10.692 1.00 98.25 1038 THR A CA 1
ATOM 8254 C C . THR A 1 1038 ? 14.420 -13.030 -9.807 1.00 98.25 1038 THR A C 1
ATOM 8256 O O . THR A 1 1038 ? 14.840 -12.996 -8.654 1.00 98.25 1038 THR A O 1
ATOM 8259 N N . HIS A 1 1039 ? 13.889 -14.138 -10.329 1.00 97.62 1039 HIS A N 1
ATOM 8260 C CA . HIS A 1 1039 ? 13.698 -15.370 -9.562 1.00 97.62 1039 HIS A CA 1
ATOM 8261 C C . HIS A 1 1039 ? 15.034 -15.976 -9.106 1.00 97.62 1039 HIS A C 1
ATOM 8263 O O . HIS A 1 1039 ? 15.135 -16.489 -7.992 1.00 97.62 1039 HIS A O 1
ATOM 8269 N N . SER A 1 1040 ? 16.066 -15.961 -9.947 1.00 95.06 1040 SER A N 1
ATOM 8270 C CA . SER A 1 1040 ? 17.331 -16.640 -9.633 1.00 95.06 1040 SER A CA 1
ATOM 8271 C C . SER A 1 1040 ? 18.394 -15.738 -9.005 1.00 95.06 1040 SER A C 1
ATOM 8273 O O . SER A 1 1040 ? 19.300 -16.267 -8.367 1.00 95.06 1040 SER A O 1
ATOM 8275 N N . LEU A 1 1041 ? 18.281 -14.407 -9.081 1.00 95.44 1041 LEU A N 1
ATOM 8276 C CA . LEU A 1 1041 ? 19.252 -13.472 -8.484 1.00 95.44 1041 LEU A CA 1
ATOM 8277 C C . LEU A 1 1041 ? 18.660 -12.556 -7.398 1.00 95.44 1041 LEU A C 1
ATOM 8279 O O . LEU A 1 1041 ? 19.394 -12.079 -6.532 1.00 95.44 1041 LEU A O 1
ATOM 8283 N N . GLY A 1 1042 ? 17.349 -12.309 -7.429 1.00 94.62 1042 GLY A N 1
ATOM 8284 C CA . GLY A 1 1042 ? 16.709 -11.232 -6.671 1.00 94.62 1042 GLY A CA 1
ATOM 8285 C C . GLY A 1 1042 ? 16.389 -11.521 -5.205 1.00 94.62 1042 GLY A C 1
ATOM 8286 O O . GLY A 1 1042 ? 16.139 -10.570 -4.474 1.00 94.62 1042 GLY A O 1
ATOM 8287 N N . GLY A 1 1043 ? 16.358 -12.788 -4.772 1.00 93.12 1043 GLY A N 1
ATOM 8288 C CA . GLY A 1 1043 ? 15.779 -13.166 -3.474 1.00 93.12 1043 GLY A CA 1
ATOM 8289 C C . GLY A 1 1043 ? 16.147 -14.561 -2.960 1.00 93.12 1043 GLY A C 1
ATOM 8290 O O . GLY A 1 1043 ? 16.793 -15.355 -3.657 1.00 93.12 1043 GLY A O 1
ATOM 8291 N N . GLU A 1 1044 ? 15.673 -14.849 -1.747 1.00 94.38 1044 GLU A N 1
ATOM 8292 C CA . GLU A 1 1044 ? 15.602 -16.173 -1.098 1.00 94.38 1044 GLU A CA 1
ATOM 8293 C C . GLU A 1 1044 ? 14.181 -16.769 -1.173 1.00 94.38 1044 GLU A C 1
ATOM 8295 O O . GLU A 1 1044 ? 13.938 -17.909 -0.783 1.00 94.38 1044 GLU A O 1
ATOM 8300 N N . GLY A 1 1045 ? 13.230 -15.995 -1.693 1.00 96.44 1045 GLY A N 1
ATOM 8301 C CA . GLY A 1 1045 ? 11.921 -16.441 -2.148 1.00 96.44 1045 GLY A CA 1
ATOM 8302 C C . GLY A 1 1045 ? 11.543 -15.737 -3.450 1.00 96.44 1045 GLY A C 1
ATOM 8303 O O . GLY A 1 1045 ? 12.124 -14.705 -3.798 1.00 96.44 1045 GLY A O 1
ATOM 8304 N N . TYR A 1 1046 ? 10.569 -16.289 -4.165 1.00 98.62 1046 TYR A N 1
ATOM 8305 C CA . TYR A 1 1046 ? 9.992 -15.693 -5.369 1.00 98.62 1046 TYR A CA 1
ATOM 8306 C C . TYR A 1 1046 ? 8.481 -15.552 -5.215 1.00 98.62 1046 TYR A C 1
ATOM 8308 O O . TYR A 1 1046 ? 7.849 -16.455 -4.673 1.00 98.62 1046 TYR A O 1
ATOM 8316 N N . LEU A 1 1047 ? 7.908 -14.451 -5.698 1.00 98.81 1047 LEU A N 1
ATOM 8317 C CA . LEU A 1 1047 ? 6.465 -14.220 -5.717 1.00 98.81 1047 LEU A CA 1
ATOM 8318 C C . LEU A 1 1047 ? 5.975 -13.885 -7.131 1.00 98.81 1047 LEU A C 1
ATOM 8320 O O . LEU A 1 1047 ? 6.632 -13.159 -7.880 1.00 98.81 1047 LEU A O 1
ATOM 8324 N N . ASN A 1 1048 ? 4.801 -14.413 -7.475 1.00 98.75 1048 ASN A N 1
ATOM 8325 C CA . ASN A 1 1048 ? 4.055 -14.105 -8.693 1.00 98.75 1048 ASN A CA 1
ATOM 8326 C C . ASN A 1 1048 ? 2.585 -13.850 -8.353 1.00 98.75 1048 ASN A C 1
ATOM 8328 O O . ASN A 1 1048 ? 1.956 -14.693 -7.716 1.00 98.75 1048 ASN A O 1
ATOM 8332 N N . PHE A 1 1049 ? 2.033 -12.744 -8.843 1.00 98.62 1049 PHE A N 1
ATOM 8333 C CA . PHE A 1 1049 ? 0.607 -12.449 -8.738 1.00 98.62 1049 PHE A CA 1
ATOM 8334 C C . PHE A 1 1049 ? -0.208 -13.145 -9.839 1.00 98.62 1049 PHE A C 1
ATOM 8336 O O . PHE A 1 1049 ? 0.186 -13.155 -11.007 1.00 98.62 1049 PHE A O 1
ATOM 8343 N N . GLU A 1 1050 ? -1.348 -13.722 -9.455 1.00 98.19 1050 GLU A N 1
ATOM 8344 C CA . GLU A 1 1050 ? -2.244 -14.527 -10.289 1.00 98.19 1050 GLU A CA 1
ATOM 8345 C C . GLU A 1 1050 ? -2.555 -13.869 -11.644 1.00 98.19 1050 GLU A C 1
ATOM 8347 O O . GLU A 1 1050 ? -3.176 -12.805 -11.710 1.00 98.19 1050 GLU A O 1
ATOM 8352 N N . GLY A 1 1051 ? -2.143 -14.521 -12.736 1.00 97.81 1051 GLY A N 1
ATOM 8353 C CA . GLY A 1 1051 ? -2.269 -14.055 -14.119 1.00 97.81 1051 GLY A CA 1
ATOM 8354 C C . GLY A 1 1051 ? -0.942 -13.616 -14.747 1.00 97.81 1051 GLY A C 1
ATOM 8355 O O . GLY A 1 1051 ? -0.705 -13.830 -15.943 1.00 97.81 1051 GLY A O 1
ATOM 8356 N N . ASN A 1 1052 ? -0.035 -13.041 -13.958 1.00 98.44 1052 ASN A N 1
ATOM 8357 C CA . ASN A 1 1052 ? 1.246 -12.545 -14.466 1.00 98.44 1052 ASN A CA 1
ATOM 8358 C C . ASN A 1 1052 ? 2.158 -13.699 -14.916 1.00 98.44 1052 ASN A C 1
ATOM 8360 O O . ASN A 1 1052 ? 3.059 -13.505 -15.738 1.00 98.44 1052 ASN A O 1
ATOM 8364 N N . GLU A 1 1053 ? 1.875 -14.937 -14.486 1.00 98.50 1053 GLU A N 1
ATOM 8365 C CA . GLU A 1 1053 ? 2.616 -16.130 -14.881 1.00 98.50 1053 GLU A CA 1
ATOM 8366 C C . GLU A 1 1053 ? 2.630 -16.359 -16.395 1.00 98.50 1053 GLU A C 1
ATOM 8368 O O . GLU A 1 1053 ? 3.646 -16.772 -16.956 1.00 98.50 1053 GLU A O 1
ATOM 8373 N N . PHE A 1 1054 ? 1.536 -16.002 -17.062 1.00 98.44 1054 PHE A N 1
ATOM 8374 C CA . PHE A 1 1054 ? 1.355 -16.179 -18.496 1.00 98.44 1054 PHE A CA 1
ATOM 8375 C C . PHE A 1 1054 ? 1.268 -14.856 -19.259 1.00 98.44 1054 PHE A C 1
ATOM 8377 O O . PHE A 1 1054 ? 0.926 -14.866 -20.440 1.00 98.44 1054 PHE A O 1
ATOM 8384 N N . GLY A 1 1055 ? 1.587 -13.732 -18.611 1.00 97.75 1055 GLY A N 1
ATOM 8385 C CA . GLY A 1 1055 ? 1.477 -12.402 -19.202 1.00 97.75 1055 GLY A CA 1
ATOM 8386 C C . GLY A 1 1055 ? 0.028 -12.035 -19.520 1.00 97.75 1055 GLY A C 1
ATOM 8387 O O . GLY A 1 1055 ? -0.287 -11.722 -20.671 1.00 97.75 1055 GLY A O 1
ATOM 8388 N N . HIS A 1 1056 ? -0.857 -12.128 -18.521 1.00 98.00 1056 HIS A N 1
ATOM 8389 C CA . HIS A 1 1056 ? -2.273 -11.784 -18.648 1.00 98.00 1056 HIS A CA 1
ATOM 8390 C C . HIS A 1 1056 ? -2.466 -10.404 -19.321 1.00 98.00 1056 HIS A C 1
ATOM 8392 O O . HIS A 1 1056 ? -1.778 -9.443 -18.964 1.00 98.00 1056 HIS A O 1
ATOM 8398 N N . PRO A 1 1057 ? -3.373 -10.283 -20.314 1.00 94.81 1057 PRO A N 1
ATOM 8399 C CA . PRO A 1 1057 ? -3.613 -9.020 -21.013 1.00 94.81 1057 PRO A CA 1
ATOM 8400 C C . PRO A 1 1057 ? -4.376 -8.009 -20.141 1.00 94.81 1057 PRO A C 1
ATOM 8402 O O . PRO A 1 1057 ? -4.862 -8.347 -19.067 1.00 94.81 1057 PRO A O 1
ATOM 8405 N N . GLU A 1 1058 ? -4.569 -6.789 -20.645 1.00 93.06 1058 GLU A N 1
ATOM 8406 C CA . GLU A 1 1058 ? -5.373 -5.745 -19.983 1.00 93.06 1058 GLU A CA 1
ATOM 8407 C C . GLU A 1 1058 ? -4.810 -5.331 -18.605 1.00 93.06 1058 GLU A C 1
ATOM 8409 O O . GLU A 1 1058 ? -3.600 -5.168 -18.448 1.00 93.06 1058 GLU A O 1
ATOM 8414 N N . TRP A 1 1059 ? -5.699 -5.077 -17.643 1.00 94.19 1059 TRP A N 1
ATOM 8415 C CA . TRP A 1 1059 ? -5.431 -4.665 -16.268 1.00 94.19 1059 TRP A CA 1
ATOM 8416 C C . TRP A 1 1059 ? -6.558 -5.183 -15.356 1.00 94.19 1059 TRP A C 1
ATOM 8418 O O . TRP A 1 1059 ? -7.592 -5.665 -15.824 1.00 94.19 1059 TRP A O 1
ATOM 8428 N N . LEU A 1 1060 ? -6.360 -5.071 -14.047 1.00 95.19 1060 LEU A N 1
ATOM 8429 C CA . LEU A 1 1060 ? -7.322 -5.342 -12.986 1.00 95.19 1060 LEU A CA 1
ATOM 8430 C C . LEU A 1 1060 ? -8.008 -4.030 -12.575 1.00 95.19 1060 LEU A C 1
ATOM 8432 O O . LEU A 1 1060 ? -7.353 -3.035 -12.282 1.00 95.19 1060 LEU A O 1
ATOM 8436 N N . ASP A 1 1061 ? -9.336 -4.005 -12.537 1.00 95.31 1061 ASP A N 1
ATOM 8437 C CA . ASP A 1 1061 ? -10.093 -2.875 -11.985 1.00 95.31 1061 ASP A CA 1
ATOM 8438 C C . ASP A 1 1061 ? -11.330 -3.401 -11.268 1.00 95.31 1061 ASP A C 1
ATOM 8440 O O . ASP A 1 1061 ? -12.097 -4.188 -11.828 1.00 95.31 1061 ASP A O 1
ATOM 8444 N N . PHE A 1 1062 ? -11.514 -2.964 -10.028 1.00 96.25 1062 PHE A N 1
ATOM 8445 C CA . PHE A 1 1062 ? -12.623 -3.389 -9.187 1.00 96.25 1062 PHE A CA 1
ATOM 8446 C C . PHE A 1 1062 ? -13.869 -2.527 -9.426 1.00 96.25 1062 PHE A C 1
ATOM 8448 O O . PHE A 1 1062 ? -13.751 -1.360 -9.809 1.00 96.25 1062 PHE A O 1
ATOM 8455 N N . PRO A 1 1063 ? -15.077 -3.047 -9.152 1.00 94.56 1063 PRO A N 1
ATOM 8456 C CA . PRO A 1 1063 ? -16.312 -2.274 -9.223 1.00 94.56 1063 PRO A CA 1
ATOM 8457 C C . PRO A 1 1063 ? -16.253 -1.026 -8.338 1.00 94.56 1063 PRO A C 1
ATOM 8459 O O . PRO A 1 1063 ? -16.132 -1.118 -7.116 1.00 94.56 1063 PRO A O 1
ATOM 8462 N N . ARG A 1 1064 ? -16.361 0.149 -8.961 1.00 92.88 1064 ARG A N 1
ATOM 8463 C CA . ARG A 1 1064 ? -16.383 1.452 -8.284 1.00 92.88 1064 ARG A CA 1
ATOM 8464 C C . ARG A 1 1064 ? -17.152 2.482 -9.105 1.00 92.88 1064 ARG A C 1
ATOM 8466 O O . ARG A 1 1064 ? -17.386 2.306 -10.300 1.00 92.88 1064 ARG A O 1
ATOM 8473 N N . ALA A 1 1065 ? -17.466 3.628 -8.501 1.00 90.44 1065 ALA A N 1
ATOM 8474 C CA . ALA A 1 1065 ? -18.180 4.708 -9.189 1.00 90.44 1065 ALA A CA 1
ATOM 8475 C C . ALA A 1 1065 ? -17.506 5.128 -10.515 1.00 90.44 1065 ALA A C 1
ATOM 8477 O O . ALA A 1 1065 ? -18.185 5.345 -11.513 1.00 90.44 1065 ALA A O 1
ATOM 8478 N N . GLY A 1 1066 ? -16.167 5.165 -10.554 1.00 91.25 1066 GLY A N 1
ATOM 8479 C CA . GLY A 1 1066 ? -15.399 5.572 -11.738 1.00 91.25 1066 GLY A CA 1
ATOM 8480 C C . GLY A 1 1066 ? -15.450 4.616 -12.938 1.00 91.25 1066 GLY A C 1
ATOM 8481 O O . GLY A 1 1066 ? -14.996 4.999 -14.012 1.00 91.25 1066 GLY A O 1
ATOM 8482 N N . ASN A 1 1067 ? -15.997 3.405 -12.789 1.00 94.88 1067 ASN A N 1
ATOM 8483 C CA . ASN A 1 1067 ? -16.205 2.454 -13.887 1.00 94.88 1067 ASN A CA 1
ATOM 8484 C C . ASN A 1 1067 ? -17.644 1.911 -13.936 1.00 94.88 1067 ASN A C 1
ATOM 8486 O O . ASN A 1 1067 ? -17.885 0.850 -14.508 1.00 94.88 1067 ASN A O 1
ATOM 8490 N N . ASN A 1 1068 ? -18.601 2.646 -13.354 1.00 94.81 1068 ASN A N 1
ATOM 8491 C CA . ASN A 1 1068 ? -20.011 2.260 -13.251 1.00 94.81 1068 ASN A CA 1
ATOM 8492 C C . ASN A 1 1068 ? -20.230 0.913 -12.537 1.00 94.81 1068 ASN A C 1
ATOM 8494 O O . ASN A 1 1068 ? -21.090 0.134 -12.942 1.00 94.81 1068 ASN A O 1
ATOM 8498 N N . ASN A 1 1069 ? -19.452 0.642 -11.480 1.00 92.25 1069 ASN A N 1
ATOM 8499 C CA . ASN A 1 1069 ? -19.474 -0.615 -10.724 1.00 92.25 1069 ASN A CA 1
ATOM 8500 C C . ASN A 1 1069 ? -19.293 -1.852 -11.621 1.00 92.25 1069 ASN A C 1
ATOM 8502 O O . ASN A 1 1069 ? -19.939 -2.883 -11.430 1.00 92.25 1069 ASN A O 1
ATOM 8506 N N . SER A 1 1070 ? -18.419 -1.742 -12.622 1.00 96.19 1070 SER A N 1
ATOM 8507 C CA . SER A 1 1070 ? -18.161 -2.823 -13.566 1.00 96.19 1070 SER A CA 1
ATOM 8508 C C . SER A 1 1070 ? -17.284 -3.905 -12.945 1.00 96.19 1070 SER A C 1
ATOM 8510 O O . SER A 1 1070 ? -16.227 -3.623 -12.389 1.00 96.19 1070 SER A O 1
ATOM 8512 N N . PHE A 1 1071 ? -17.691 -5.159 -13.123 1.00 96.62 1071 PHE A N 1
ATOM 8513 C CA . PHE A 1 1071 ? -16.878 -6.338 -12.820 1.00 96.62 1071 PHE A CA 1
ATOM 8514 C C . PHE A 1 1071 ? -16.081 -6.833 -14.035 1.00 96.62 1071 PHE A C 1
ATOM 8516 O O . PHE A 1 1071 ? -15.413 -7.860 -13.961 1.00 96.62 1071 PHE A O 1
ATOM 8523 N N . HIS A 1 1072 ? -16.140 -6.135 -15.175 1.00 96.88 1072 HIS A N 1
ATOM 8524 C CA . HIS A 1 1072 ? -15.532 -6.611 -16.419 1.00 96.88 1072 HIS A CA 1
ATOM 8525 C C . HIS A 1 1072 ? -14.021 -6.848 -16.306 1.00 96.88 1072 HIS A C 1
ATOM 8527 O O . HIS A 1 1072 ? -13.520 -7.775 -16.931 1.00 96.88 1072 HIS A O 1
ATOM 8533 N N . TYR A 1 1073 ? -13.309 -6.047 -15.513 1.00 96.50 1073 TYR A N 1
ATOM 8534 C CA . TYR A 1 1073 ? -11.867 -6.201 -15.287 1.00 96.50 1073 TYR A CA 1
ATOM 8535 C C . TYR A 1 1073 ? -11.535 -6.857 -13.940 1.00 96.50 1073 TYR A C 1
ATOM 8537 O O . TYR A 1 1073 ? -10.376 -7.168 -13.688 1.00 96.50 1073 TYR A O 1
ATOM 8545 N N . ALA A 1 1074 ? -12.532 -7.131 -13.094 1.00 97.19 1074 ALA A N 1
ATOM 8546 C CA . ALA A 1 1074 ? -12.375 -7.820 -11.811 1.00 97.19 1074 ALA A CA 1
ATOM 8547 C C . ALA A 1 1074 ? -12.415 -9.348 -12.002 1.00 97.19 1074 ALA A C 1
ATOM 8549 O O . ALA A 1 1074 ? -13.249 -10.032 -11.416 1.00 97.19 1074 ALA A O 1
ATOM 8550 N N . ARG A 1 1075 ? -11.563 -9.863 -12.898 1.00 97.25 1075 ARG A N 1
ATOM 8551 C CA . ARG A 1 1075 ? -11.554 -11.266 -13.347 1.00 97.25 1075 ARG A CA 1
ATOM 8552 C C . ARG A 1 1075 ? -10.170 -11.721 -13.825 1.00 97.25 1075 ARG A C 1
ATOM 8554 O O . ARG A 1 1075 ? -9.270 -10.899 -14.037 1.00 97.25 1075 ARG A O 1
ATOM 8561 N N . ARG A 1 1076 ? -10.025 -13.022 -14.090 1.00 98.06 1076 ARG A N 1
ATOM 8562 C CA . ARG A 1 1076 ? -8.833 -13.641 -14.693 1.00 98.06 1076 ARG A CA 1
ATOM 8563 C C . ARG A 1 1076 ? -9.179 -14.475 -15.919 1.00 98.06 1076 ARG A C 1
ATOM 8565 O O . ARG A 1 1076 ? -9.944 -15.429 -15.854 1.00 98.06 1076 ARG A O 1
ATOM 8572 N N . GLN A 1 1077 ? -8.603 -14.119 -17.063 1.00 97.50 1077 GLN A N 1
ATOM 8573 C CA . GLN A 1 1077 ? -8.924 -14.685 -18.376 1.00 97.50 1077 GLN A CA 1
ATOM 8574 C C . GLN A 1 1077 ? -8.244 -16.044 -18.612 1.00 97.50 1077 GLN A C 1
ATOM 8576 O O . GLN A 1 1077 ? -7.436 -16.189 -19.522 1.00 97.50 1077 GLN A O 1
ATOM 8581 N N . TRP A 1 1078 ? -8.564 -17.073 -17.822 1.00 97.69 1078 TRP A N 1
ATOM 8582 C CA . TRP A 1 1078 ? -7.946 -18.408 -17.953 1.00 97.69 1078 TRP A CA 1
ATOM 8583 C C . TRP A 1 1078 ? -8.082 -19.028 -19.345 1.00 97.69 1078 TRP A C 1
ATOM 8585 O O . TRP A 1 1078 ? -7.217 -19.777 -19.795 1.00 97.69 1078 TRP A O 1
ATOM 8595 N N . ASN A 1 1079 ? -9.127 -18.647 -20.077 1.00 96.06 1079 ASN A N 1
ATOM 8596 C CA . ASN A 1 1079 ? -9.329 -19.061 -21.456 1.00 96.06 1079 ASN A CA 1
ATOM 8597 C C . ASN A 1 1079 ? -8.151 -18.692 -22.375 1.00 96.06 1079 ASN A C 1
ATOM 8599 O O . ASN A 1 1079 ? -7.905 -19.423 -23.329 1.00 96.06 1079 ASN A O 1
ATOM 8603 N N . VAL A 1 1080 ? -7.413 -17.600 -22.114 1.00 97.00 1080 VAL A N 1
ATOM 8604 C CA . VAL A 1 1080 ? -6.322 -17.191 -23.016 1.00 97.00 1080 VAL A CA 1
ATOM 8605 C C . VAL A 1 1080 ? -5.078 -18.069 -22.892 1.00 97.00 1080 VAL A C 1
ATOM 8607 O O . VAL A 1 1080 ? -4.346 -18.224 -23.866 1.00 97.00 1080 VAL A O 1
ATOM 8610 N N . VAL A 1 1081 ? -4.838 -18.651 -21.714 1.00 97.44 1081 VAL A N 1
ATOM 8611 C CA . VAL A 1 1081 ? -3.706 -19.560 -21.479 1.00 97.44 1081 VAL A CA 1
ATOM 8612 C C . VAL A 1 1081 ? -4.052 -21.010 -21.827 1.00 97.44 1081 VAL A C 1
ATOM 8614 O O . VAL A 1 1081 ? -3.179 -21.758 -22.266 1.00 97.44 1081 VAL A O 1
ATOM 8617 N N . ASP A 1 1082 ? -5.325 -21.389 -21.699 1.00 96.81 1082 ASP A N 1
ATOM 8618 C CA . ASP A 1 1082 ? -5.802 -22.735 -22.028 1.00 96.81 1082 ASP A CA 1
ATOM 8619 C C . ASP A 1 1082 ? -5.927 -22.968 -23.550 1.00 96.81 1082 ASP A C 1
ATOM 8621 O O . ASP A 1 1082 ? -5.802 -24.106 -24.023 1.00 96.81 1082 ASP A O 1
ATOM 8625 N N . ASP A 1 1083 ? -6.135 -21.903 -24.336 1.00 97.44 1083 ASP A N 1
ATOM 8626 C CA . ASP A 1 1083 ? -6.260 -21.984 -25.793 1.00 97.44 1083 ASP A CA 1
ATOM 8627 C C . ASP A 1 1083 ? -4.916 -22.305 -26.476 1.00 97.44 1083 ASP A C 1
ATOM 8629 O O . ASP A 1 1083 ? -3.945 -21.547 -26.446 1.00 97.44 1083 ASP A O 1
ATOM 8633 N N . GLN A 1 1084 ? -4.887 -23.440 -27.177 1.00 96.69 1084 GLN A N 1
ATOM 8634 C CA . GLN A 1 1084 ? -3.723 -23.938 -27.909 1.00 96.69 1084 GLN A CA 1
ATOM 8635 C C . GLN A 1 1084 ? -3.418 -23.171 -29.208 1.00 96.69 1084 GLN A C 1
ATOM 8637 O O . GLN A 1 1084 ? -2.479 -23.525 -29.924 1.00 96.69 1084 GLN A O 1
ATOM 8642 N N . LEU A 1 1085 ? -4.198 -22.153 -29.553 1.00 97.19 1085 LEU A N 1
ATOM 8643 C CA . LEU A 1 1085 ? -3.925 -21.245 -30.665 1.00 97.19 1085 LEU A CA 1
ATOM 8644 C C . LEU A 1 1085 ? -3.316 -19.920 -30.203 1.00 97.19 1085 LEU A C 1
ATOM 8646 O O . LEU A 1 1085 ? -2.973 -19.098 -31.057 1.00 97.19 1085 LEU A O 1
ATOM 8650 N N . LEU A 1 1086 ? -3.181 -19.698 -28.892 1.00 98.25 1086 LEU A N 1
ATOM 8651 C CA . LEU A 1 1086 ? -2.649 -18.463 -28.328 1.00 98.25 1086 LEU A CA 1
ATOM 8652 C C . LEU A 1 1086 ? -1.264 -18.653 -27.697 1.00 98.25 1086 LEU A C 1
ATOM 8654 O O . LEU A 1 1086 ? -0.892 -19.721 -27.214 1.00 98.25 1086 LEU A O 1
ATOM 8658 N N . ARG A 1 1087 ? -0.488 -17.568 -27.692 1.00 98.44 1087 ARG A N 1
ATOM 8659 C CA . ARG A 1 1087 ? 0.921 -17.514 -27.280 1.00 98.44 1087 ARG A CA 1
ATOM 8660 C C . ARG A 1 1087 ? 1.120 -17.412 -25.767 1.00 98.44 1087 ARG A C 1
ATOM 8662 O O . ARG A 1 1087 ? 2.229 -17.645 -25.300 1.00 98.44 1087 ARG A O 1
ATOM 8669 N N . TYR A 1 1088 ? 0.075 -17.131 -24.985 1.00 98.50 1088 TYR A N 1
ATOM 8670 C CA . TYR A 1 1088 ? 0.150 -17.058 -23.514 1.00 98.50 1088 TYR A CA 1
ATOM 8671 C C . TYR A 1 1088 ? 0.642 -18.373 -22.890 1.00 98.50 1088 TYR A C 1
ATOM 8673 O O . TYR A 1 1088 ? 1.416 -18.365 -21.931 1.00 98.50 1088 TYR A O 1
ATOM 8681 N N . ARG A 1 1089 ? 0.290 -19.516 -23.498 1.00 98.12 1089 ARG A N 1
ATOM 8682 C CA . ARG A 1 1089 ? 0.763 -20.847 -23.083 1.00 98.12 1089 ARG A CA 1
ATOM 8683 C C . ARG A 1 1089 ? 2.287 -20.969 -23.035 1.00 98.12 1089 ARG A C 1
ATOM 8685 O O . ARG A 1 1089 ? 2.804 -21.752 -22.248 1.00 98.12 1089 ARG A O 1
ATOM 8692 N N . TYR A 1 1090 ? 3.008 -20.210 -23.863 1.00 98.38 1090 TYR A N 1
ATOM 8693 C CA . TYR A 1 1090 ? 4.468 -20.239 -23.910 1.00 98.38 1090 TYR A CA 1
ATOM 8694 C C . TYR A 1 1090 ? 5.092 -19.613 -22.666 1.00 98.38 1090 TYR A C 1
ATOM 8696 O O . TYR A 1 1090 ? 6.046 -20.161 -22.115 1.00 98.38 1090 TYR A O 1
ATOM 8704 N N . LEU A 1 1091 ? 4.526 -18.494 -22.206 1.00 98.62 1091 LEU A N 1
ATOM 8705 C CA . LEU A 1 1091 ? 4.933 -17.836 -20.967 1.00 98.62 1091 LEU A CA 1
ATOM 8706 C C . LEU A 1 1091 ? 4.593 -18.718 -19.762 1.00 98.62 1091 LEU A C 1
ATOM 8708 O O . LEU A 1 1091 ? 5.463 -18.972 -18.934 1.00 98.62 1091 LEU A O 1
ATOM 8712 N N . ASN A 1 1092 ? 3.387 -19.294 -19.749 1.00 98.75 1092 ASN A N 1
ATOM 8713 C CA . ASN A 1 1092 ? 2.949 -20.235 -18.717 1.00 98.75 1092 ASN A CA 1
ATOM 8714 C C . ASN A 1 1092 ? 3.853 -21.478 -18.620 1.00 98.75 1092 ASN A C 1
ATOM 8716 O O . ASN A 1 1092 ? 4.238 -21.907 -17.536 1.00 98.75 1092 ASN A O 1
ATOM 8720 N N . ALA A 1 1093 ? 4.206 -22.068 -19.767 1.00 98.62 1093 ALA A N 1
ATOM 8721 C CA . ALA A 1 1093 ? 5.081 -23.233 -19.821 1.00 98.62 1093 ALA A CA 1
ATOM 8722 C C . ALA A 1 1093 ? 6.492 -22.908 -19.312 1.00 98.62 1093 ALA A C 1
ATOM 8724 O O . ALA A 1 1093 ? 7.094 -23.734 -18.623 1.00 98.62 1093 ALA A O 1
ATOM 8725 N N . PHE A 1 1094 ? 7.012 -21.720 -19.637 1.00 98.62 1094 PHE A N 1
ATOM 8726 C CA . PHE A 1 1094 ? 8.310 -21.273 -19.142 1.00 98.62 1094 PHE A CA 1
ATOM 8727 C C . PHE A 1 1094 ? 8.290 -21.043 -17.630 1.00 98.62 1094 PHE A C 1
ATOM 8729 O O . PHE A 1 1094 ? 9.214 -21.484 -16.952 1.00 98.62 1094 PHE A O 1
ATOM 8736 N N . ASP A 1 1095 ? 7.235 -20.421 -17.097 1.00 98.81 1095 ASP A N 1
ATOM 8737 C CA . ASP A 1 1095 ? 7.084 -20.225 -15.653 1.00 98.81 1095 ASP A CA 1
ATOM 8738 C C . ASP A 1 1095 ? 7.070 -21.558 -14.894 1.00 98.81 1095 ASP A C 1
ATOM 8740 O O . ASP A 1 1095 ? 7.838 -21.755 -13.953 1.00 98.81 1095 ASP A O 1
ATOM 8744 N N . GLY A 1 1096 ? 6.292 -22.530 -15.384 1.00 98.62 1096 GLY A N 1
ATOM 8745 C CA . GLY A 1 1096 ? 6.301 -23.886 -14.842 1.00 98.62 1096 GLY A CA 1
ATOM 8746 C C . GLY A 1 1096 ? 7.696 -24.516 -14.866 1.00 98.62 1096 GLY A C 1
ATOM 8747 O O . GLY A 1 1096 ? 8.171 -25.036 -13.856 1.00 98.62 1096 GLY A O 1
ATOM 8748 N N . ALA A 1 1097 ? 8.393 -24.448 -16.004 1.00 98.31 1097 ALA A N 1
ATOM 8749 C CA . ALA A 1 1097 ? 9.743 -24.995 -16.131 1.00 98.31 1097 ALA A CA 1
ATOM 8750 C C . ALA A 1 1097 ? 10.750 -24.315 -15.185 1.00 98.31 1097 ALA A C 1
ATOM 8752 O O . ALA A 1 1097 ? 11.572 -25.005 -14.580 1.00 98.31 1097 ALA A O 1
ATOM 8753 N N . MET A 1 1098 ? 10.660 -22.993 -15.024 1.00 98.12 1098 MET A N 1
ATOM 8754 C CA . MET A 1 1098 ? 11.484 -22.202 -14.110 1.00 98.12 1098 MET A CA 1
ATOM 8755 C C . MET A 1 1098 ? 11.285 -22.641 -12.655 1.00 98.12 1098 MET A C 1
ATOM 8757 O O . MET A 1 1098 ? 12.267 -22.962 -11.988 1.00 98.12 1098 MET A O 1
ATOM 8761 N N . ASN A 1 1099 ? 10.039 -22.734 -12.184 1.00 98.50 1099 ASN A N 1
ATOM 8762 C CA . ASN A 1 1099 ? 9.724 -23.133 -10.808 1.00 98.50 1099 ASN A CA 1
ATOM 8763 C C . ASN A 1 1099 ? 10.119 -24.587 -10.504 1.00 98.50 1099 ASN A C 1
ATOM 8765 O O . ASN A 1 1099 ? 10.687 -24.870 -9.448 1.00 98.50 1099 ASN A O 1
ATOM 8769 N N . HIS A 1 1100 ? 9.862 -25.522 -11.427 1.00 98.12 1100 HIS A N 1
ATOM 8770 C CA . HIS A 1 1100 ? 10.265 -26.926 -11.254 1.00 98.12 1100 HIS A CA 1
ATOM 8771 C C . HIS A 1 1100 ? 11.786 -27.083 -11.230 1.00 98.12 1100 HIS A C 1
ATOM 8773 O O . HIS A 1 1100 ? 12.316 -27.879 -10.452 1.00 98.12 1100 HIS A O 1
ATOM 8779 N N . LEU A 1 1101 ? 12.507 -26.312 -12.047 1.00 94.94 1101 LEU A N 1
ATOM 8780 C CA . LEU A 1 1101 ? 13.966 -26.309 -12.023 1.00 94.94 1101 LEU A CA 1
ATOM 8781 C C . LEU A 1 1101 ? 14.502 -25.666 -10.735 1.00 94.94 1101 LEU A C 1
ATOM 8783 O O . LEU A 1 1101 ? 15.441 -26.206 -10.149 1.00 94.94 1101 LEU A O 1
ATOM 8787 N N . ALA A 1 1102 ? 13.866 -24.592 -10.257 1.00 94.31 1102 ALA A N 1
ATOM 8788 C CA . ALA A 1 1102 ? 14.191 -23.965 -8.980 1.00 94.31 1102 ALA A CA 1
ATOM 8789 C C . ALA A 1 1102 ? 14.071 -24.966 -7.832 1.00 94.31 1102 ALA A C 1
ATOM 8791 O O . ALA A 1 1102 ? 15.021 -25.128 -7.074 1.00 94.31 1102 ALA A O 1
ATOM 8792 N N . GLY A 1 1103 ? 12.953 -25.697 -7.758 1.00 94.06 1103 GLY A N 1
ATOM 8793 C CA . GLY A 1 1103 ? 12.745 -26.726 -6.738 1.00 94.06 1103 GLY A CA 1
ATOM 8794 C C . GLY A 1 1103 ? 13.695 -27.921 -6.863 1.00 94.06 1103 GLY A C 1
ATOM 8795 O O . GLY A 1 1103 ? 14.038 -28.552 -5.869 1.00 94.06 1103 GLY A O 1
ATOM 8796 N N . LYS A 1 1104 ? 14.167 -28.233 -8.075 1.00 94.12 1104 LYS A N 1
ATOM 8797 C CA . LYS A 1 1104 ? 15.147 -29.305 -8.299 1.00 94.12 1104 LYS A CA 1
ATOM 8798 C C . LYS A 1 1104 ? 16.562 -28.919 -7.854 1.00 94.12 1104 LYS A C 1
ATOM 8800 O O . LYS A 1 1104 ? 17.288 -29.778 -7.361 1.00 94.12 1104 LYS A O 1
ATOM 8805 N N . HIS A 1 1105 ? 16.968 -27.671 -8.087 1.00 90.12 1105 HIS A N 1
ATOM 8806 C CA . HIS A 1 1105 ? 18.342 -27.205 -7.859 1.00 90.12 1105 HIS A CA 1
ATOM 8807 C C . HIS A 1 1105 ? 18.509 -26.344 -6.599 1.00 90.12 1105 HIS A C 1
ATOM 8809 O O . HIS A 1 1105 ? 19.638 -26.088 -6.193 1.00 90.12 1105 HIS A O 1
ATOM 8815 N N . GLY A 1 1106 ? 17.417 -25.908 -5.969 1.00 91.06 1106 GLY A N 1
ATOM 8816 C CA . GLY A 1 1106 ? 17.425 -25.202 -4.689 1.00 91.06 1106 GLY A CA 1
ATOM 8817 C C . GLY A 1 1106 ? 18.090 -23.825 -4.727 1.00 91.06 1106 GLY A C 1
ATOM 8818 O O . GLY A 1 1106 ? 18.651 -23.395 -3.724 1.00 91.06 1106 GLY A O 1
ATOM 8819 N N . TRP A 1 1107 ? 18.074 -23.103 -5.857 1.00 91.50 1107 TRP A N 1
ATOM 8820 C CA . TRP A 1 1107 ? 18.822 -21.837 -5.938 1.00 91.50 1107 TRP A CA 1
ATOM 8821 C C . TRP A 1 1107 ? 18.275 -20.722 -5.049 1.00 91.50 1107 TRP A C 1
ATOM 8823 O O . TRP A 1 1107 ? 19.037 -19.838 -4.677 1.00 91.50 1107 TRP A O 1
ATOM 8833 N N . LEU A 1 1108 ? 16.994 -20.757 -4.675 1.00 91.69 1108 LEU A N 1
ATOM 8834 C CA . LEU A 1 1108 ? 16.424 -19.805 -3.716 1.00 91.69 1108 LEU A CA 1
ATOM 8835 C C . LEU A 1 1108 ? 16.941 -20.043 -2.285 1.00 91.69 1108 LEU A C 1
ATOM 8837 O O . LEU A 1 1108 ? 17.075 -19.090 -1.528 1.00 91.69 1108 LEU A O 1
ATOM 8841 N N . GLU A 1 1109 ? 17.309 -21.280 -1.936 1.00 87.56 1109 GLU A N 1
ATOM 8842 C CA . GLU A 1 1109 ? 17.927 -21.619 -0.639 1.00 87.56 1109 GLU A CA 1
ATOM 8843 C C . GLU A 1 1109 ? 19.403 -21.217 -0.575 1.00 87.56 1109 GLU A C 1
ATOM 8845 O O . GLU A 1 1109 ? 19.998 -21.117 0.499 1.00 87.56 1109 GLU A O 1
ATOM 8850 N N . ALA A 1 1110 ? 20.019 -21.036 -1.740 1.00 82.00 1110 ALA A N 1
ATOM 8851 C CA . ALA A 1 1110 ? 21.450 -20.883 -1.857 1.00 82.00 1110 ALA A CA 1
ATOM 8852 C C . ALA A 1 1110 ? 21.906 -19.457 -1.469 1.00 82.00 1110 ALA A C 1
ATOM 8854 O O . ALA A 1 1110 ? 21.338 -18.478 -1.976 1.00 82.00 1110 ALA A O 1
ATOM 8855 N N . PRO A 1 1111 ? 22.938 -19.319 -0.608 1.00 67.19 1111 PRO A N 1
ATOM 8856 C CA . PRO A 1 1111 ? 23.385 -18.031 -0.071 1.00 67.19 1111 PRO A CA 1
ATOM 8857 C C . PRO A 1 1111 ? 24.015 -17.112 -1.132 1.00 67.19 1111 PRO A C 1
ATOM 8859 O O . PRO A 1 1111 ? 24.491 -17.567 -2.168 1.00 67.19 1111 PRO A O 1
ATOM 8862 N N . GLN A 1 1112 ? 24.051 -15.800 -0.868 1.00 55.16 1112 GLN A N 1
ATOM 8863 C CA . GLN A 1 1112 ? 24.458 -14.803 -1.864 1.00 55.16 1112 GLN A CA 1
ATOM 8864 C C . GLN A 1 1112 ? 25.989 -14.628 -1.994 1.00 55.16 1112 GLN A C 1
ATOM 8866 O O . GLN A 1 1112 ? 26.478 -14.808 -3.095 1.00 55.16 1112 GLN A O 1
ATOM 8871 N N . VAL A 1 1113 ? 26.780 -14.335 -0.944 1.00 49.72 1113 VAL A N 1
ATOM 8872 C CA . VAL A 1 1113 ? 28.253 -14.113 -1.070 1.00 49.72 1113 VAL A CA 1
ATOM 8873 C C . VAL A 1 1113 ? 29.027 -14.397 0.234 1.00 49.72 1113 VAL A C 1
ATOM 8875 O O . VAL A 1 1113 ? 28.528 -14.129 1.326 1.00 49.72 1113 VAL A O 1
ATOM 8878 N N . SER A 1 1114 ? 30.279 -14.865 0.107 1.00 35.25 1114 SER A N 1
ATOM 8879 C CA . SER A 1 1114 ? 31.333 -14.928 1.131 1.00 35.25 1114 SER A CA 1
ATOM 8880 C C . SER A 1 1114 ? 32.170 -13.637 1.223 1.00 35.25 1114 SER A C 1
ATOM 8882 O O . SER A 1 1114 ? 33.041 -13.406 0.384 1.00 35.25 1114 SER A O 1
ATOM 8884 N N . SER A 1 1115 ? 31.991 -12.838 2.279 1.00 31.70 1115 SER A N 1
ATOM 8885 C CA . SER A 1 1115 ? 33.048 -11.947 2.797 1.00 31.70 1115 SER A CA 1
ATOM 8886 C C . SER A 1 1115 ? 32.747 -11.457 4.221 1.00 31.70 1115 SER A C 1
ATOM 8888 O O . SER A 1 1115 ? 32.397 -10.301 4.412 1.00 31.70 1115 SER A O 1
ATOM 8890 N N . PHE A 1 1116 ? 32.836 -12.349 5.207 1.00 29.73 1116 PHE A N 1
ATOM 8891 C CA . PHE A 1 1116 ? 33.527 -12.199 6.502 1.00 29.73 1116 PHE A CA 1
ATOM 8892 C C . PHE A 1 1116 ? 33.236 -13.460 7.333 1.00 29.73 1116 PHE A C 1
ATOM 8894 O O . PHE A 1 1116 ? 32.196 -14.096 7.188 1.00 29.73 1116 PHE A O 1
ATOM 8901 N N . SER A 1 1117 ? 34.217 -13.875 8.127 1.00 31.44 1117 SER A N 1
ATOM 8902 C CA . SER A 1 1117 ? 34.241 -15.122 8.893 1.00 31.44 1117 SER A CA 1
ATOM 8903 C C . SER A 1 1117 ? 33.005 -15.339 9.770 1.00 31.44 1117 SER A C 1
ATOM 8905 O O . SER A 1 1117 ? 32.570 -14.428 10.471 1.00 31.44 1117 SER A O 1
ATOM 8907 N N . SER A 1 1118 ? 32.531 -16.585 9.780 1.00 32.69 1118 SER A N 1
ATOM 8908 C CA . SER A 1 1118 ? 31.489 -17.150 10.639 1.00 32.69 1118 SER A CA 1
ATOM 8909 C C . SER A 1 1118 ? 31.480 -16.594 12.066 1.00 32.69 1118 SER A C 1
ATOM 8911 O O . SER A 1 1118 ? 32.442 -16.725 12.824 1.00 32.69 1118 SER A O 1
ATOM 8913 N N . ALA A 1 1119 ? 30.329 -16.050 12.448 1.00 35.25 1119 ALA A N 1
ATOM 8914 C CA . ALA A 1 1119 ? 29.988 -15.600 13.787 1.00 35.25 1119 ALA A CA 1
ATOM 8915 C C . ALA A 1 1119 ? 29.543 -16.744 14.728 1.00 35.25 1119 ALA A C 1
ATOM 8917 O O . ALA A 1 1119 ? 28.885 -16.480 15.731 1.00 35.25 1119 ALA A O 1
ATOM 8918 N N . ASP A 1 1120 ? 29.914 -17.994 14.470 1.00 37.78 1120 ASP A N 1
ATOM 8919 C CA . ASP A 1 1120 ? 29.585 -19.118 15.348 1.00 37.78 1120 ASP A CA 1
ATOM 8920 C C . ASP A 1 1120 ? 30.842 -19.971 15.600 1.00 37.78 1120 ASP A C 1
ATOM 8922 O O . ASP A 1 1120 ? 31.353 -20.580 14.659 1.00 37.78 1120 ASP A O 1
ATOM 8926 N N . PRO A 1 1121 ? 31.406 -19.970 16.825 1.00 35.72 1121 PRO A N 1
ATOM 8927 C CA . PRO A 1 1121 ? 32.539 -20.821 17.173 1.00 35.72 1121 PRO A CA 1
ATOM 8928 C C . PRO A 1 1121 ? 32.158 -22.300 17.387 1.00 35.72 1121 PRO A C 1
ATOM 8930 O O . PRO A 1 1121 ? 33.068 -23.123 17.467 1.00 35.72 1121 PRO A O 1
ATOM 8933 N N . ASP A 1 1122 ? 30.865 -22.652 17.435 1.00 38.22 1122 ASP A N 1
ATOM 8934 C CA . ASP A 1 1122 ? 30.389 -24.002 17.771 1.00 38.22 1122 ASP A CA 1
ATOM 8935 C C . ASP A 1 1122 ? 29.564 -24.694 16.661 1.00 38.22 1122 ASP A C 1
ATOM 8937 O O . ASP A 1 1122 ? 29.319 -25.905 16.740 1.00 38.22 1122 ASP A O 1
ATOM 8941 N N . ALA A 1 1123 ? 29.203 -24.002 15.572 1.00 37.00 1123 ALA A N 1
ATOM 8942 C CA . ALA A 1 1123 ? 28.603 -24.637 14.394 1.00 37.00 1123 ALA A CA 1
ATOM 8943 C C . ALA A 1 1123 ? 29.625 -25.501 13.630 1.00 37.00 1123 ALA A C 1
ATOM 8945 O O . ALA A 1 1123 ? 30.339 -25.046 12.737 1.00 37.00 1123 ALA A O 1
ATOM 8946 N N . LYS A 1 1124 ? 29.651 -26.801 13.939 1.00 27.92 1124 LYS A N 1
ATOM 8947 C CA . LYS A 1 1124 ? 30.326 -27.850 13.150 1.00 27.92 1124 LYS A CA 1
ATOM 8948 C C . LYS A 1 1124 ? 29.599 -28.151 11.829 1.00 27.92 1124 LYS A C 1
ATOM 8950 O O . LYS A 1 1124 ? 29.274 -29.303 11.547 1.00 27.92 1124 LYS A O 1
ATOM 8955 N N . THR A 1 1125 ? 29.319 -27.137 11.022 1.00 36.12 1125 THR A N 1
ATOM 8956 C CA . THR A 1 1125 ? 28.859 -27.316 9.640 1.00 36.12 1125 THR A CA 1
ATOM 8957 C C . THR A 1 1125 ? 29.983 -26.895 8.711 1.00 36.12 1125 THR A C 1
ATOM 8959 O O . THR A 1 1125 ? 30.403 -25.739 8.751 1.00 36.12 1125 THR A O 1
ATOM 8962 N N . ASP A 1 1126 ? 30.485 -27.838 7.909 1.00 30.91 1126 ASP A N 1
ATOM 8963 C CA . ASP A 1 1126 ? 31.476 -27.563 6.867 1.00 30.91 1126 ASP A CA 1
ATOM 8964 C C . ASP A 1 1126 ? 31.039 -26.342 6.033 1.00 30.91 1126 ASP A C 1
ATOM 8966 O O . ASP A 1 1126 ? 29.860 -26.252 5.668 1.00 30.91 1126 ASP A O 1
ATOM 8970 N N . PRO A 1 1127 ? 31.941 -25.388 5.725 1.00 42.00 1127 PRO A N 1
ATOM 8971 C CA . PRO A 1 1127 ? 31.600 -24.273 4.855 1.00 42.00 1127 PRO A CA 1
ATOM 8972 C C . PRO A 1 1127 ? 31.092 -24.820 3.516 1.00 42.00 1127 PRO A C 1
ATOM 8974 O O . PRO A 1 1127 ? 31.773 -25.617 2.866 1.00 42.00 1127 PRO A O 1
ATOM 8977 N N . LEU A 1 1128 ? 29.883 -24.403 3.118 1.00 42.62 1128 LEU A N 1
ATOM 8978 C CA . LEU A 1 1128 ? 29.308 -24.754 1.818 1.00 42.62 1128 LEU A CA 1
ATOM 8979 C C . LEU A 1 1128 ? 30.333 -24.434 0.708 1.00 42.62 1128 LEU A C 1
ATOM 8981 O O . LEU A 1 1128 ? 30.964 -23.372 0.770 1.00 42.62 1128 LEU A O 1
ATOM 8985 N N . PRO A 1 1129 ? 30.504 -25.295 -0.313 1.00 45.19 1129 PRO A N 1
ATOM 8986 C CA . PRO A 1 1129 ? 31.444 -25.036 -1.400 1.00 45.19 1129 PRO A CA 1
ATOM 8987 C C . PRO A 1 1129 ? 31.158 -23.683 -2.067 1.00 45.19 1129 PRO A C 1
ATOM 8989 O O . PRO A 1 1129 ? 29.995 -23.327 -2.270 1.00 45.19 1129 PRO A O 1
ATOM 8992 N N . SER A 1 1130 ? 32.199 -22.949 -2.478 1.00 47.66 1130 SER A N 1
ATOM 8993 C CA . SER A 1 1130 ? 32.080 -21.652 -3.176 1.00 47.66 1130 SER A CA 1
ATOM 8994 C C . SER A 1 1130 ? 31.198 -21.703 -4.431 1.00 47.66 1130 SER A C 1
ATOM 8996 O O . SER A 1 1130 ? 30.660 -20.681 -4.846 1.00 47.66 1130 SER A O 1
ATOM 8998 N N . SER A 1 1131 ? 31.012 -22.891 -5.010 1.00 43.47 1131 SER A N 1
ATOM 8999 C CA . SER A 1 1131 ? 30.129 -23.163 -6.149 1.00 43.47 1131 SER A CA 1
ATOM 9000 C C . SER A 1 1131 ? 28.631 -23.037 -5.843 1.00 43.47 1131 SER A C 1
ATOM 9002 O O . SER A 1 1131 ? 27.825 -22.982 -6.767 1.00 43.47 1131 SER A O 1
ATOM 9004 N N . HIS A 1 1132 ? 28.226 -22.976 -4.571 1.00 53.62 1132 HIS A N 1
ATOM 9005 C CA . HIS A 1 1132 ? 26.814 -22.889 -4.193 1.00 53.62 1132 HIS A CA 1
ATOM 9006 C C . HIS A 1 1132 ? 26.323 -21.445 -4.014 1.00 53.62 1132 HIS A C 1
ATOM 9008 O O . HIS A 1 1132 ? 25.119 -21.233 -3.967 1.00 53.62 1132 HIS A O 1
ATOM 9014 N N . GLN A 1 1133 ? 27.209 -20.448 -3.956 1.00 65.31 1133 GLN A N 1
ATOM 9015 C CA . GLN A 1 1133 ? 26.838 -19.047 -3.720 1.00 65.31 1133 GLN A CA 1
ATOM 9016 C C . GLN A 1 1133 ? 26.518 -18.276 -5.009 1.00 65.31 1133 GLN A C 1
ATOM 9018 O O . GLN A 1 1133 ? 27.006 -18.641 -6.077 1.00 65.31 1133 GLN A O 1
ATOM 9023 N N . ALA A 1 1134 ? 25.723 -17.203 -4.910 1.00 80.00 1134 ALA A N 1
ATOM 9024 C CA . ALA A 1 1134 ? 25.422 -16.313 -6.035 1.00 80.00 1134 ALA A CA 1
ATOM 9025 C C . ALA A 1 1134 ? 26.617 -15.397 -6.393 1.00 80.00 1134 ALA A C 1
ATOM 9027 O O . ALA A 1 1134 ? 26.797 -14.332 -5.808 1.00 80.00 1134 ALA A O 1
ATOM 9028 N N . TYR A 1 1135 ? 27.426 -15.757 -7.389 1.00 89.38 1135 TYR A N 1
ATOM 9029 C CA . TYR A 1 1135 ? 28.585 -14.960 -7.807 1.00 89.38 1135 TYR A CA 1
ATOM 9030 C C . TYR A 1 1135 ? 28.385 -14.352 -9.194 1.00 89.38 1135 TYR A C 1
ATOM 9032 O O . TYR A 1 1135 ? 28.409 -15.067 -10.195 1.00 89.38 1135 TYR A O 1
ATOM 9040 N N . VAL A 1 1136 ? 28.244 -13.025 -9.274 1.00 94.19 1136 VAL A N 1
ATOM 9041 C CA . VAL A 1 1136 ? 28.141 -12.310 -10.557 1.00 94.19 1136 VAL A CA 1
ATOM 9042 C C . VAL A 1 1136 ? 29.526 -12.090 -11.154 1.00 94.19 1136 VAL A C 1
ATOM 9044 O O . VAL A 1 1136 ? 30.254 -11.193 -10.733 1.00 94.19 1136 VAL A O 1
ATOM 9047 N N . SER A 1 1137 ? 29.883 -12.902 -12.150 1.00 93.69 1137 SER A N 1
ATOM 9048 C CA . SER A 1 1137 ? 31.175 -12.813 -12.835 1.00 93.69 1137 SER A CA 1
ATOM 9049 C C . SER A 1 1137 ? 31.178 -11.765 -13.948 1.00 93.69 1137 SER A C 1
ATOM 9051 O O . SER A 1 1137 ? 32.220 -11.175 -14.220 1.00 93.69 1137 SER A O 1
ATOM 9053 N N . LEU A 1 1138 ? 30.034 -11.475 -14.580 1.00 95.06 1138 LEU A N 1
ATOM 9054 C CA . LEU A 1 1138 ? 29.966 -10.497 -15.668 1.00 95.06 1138 LEU A CA 1
ATOM 9055 C C . LEU A 1 1138 ? 28.679 -9.669 -15.643 1.00 95.06 1138 LEU A C 1
ATOM 9057 O O . LEU A 1 1138 ? 27.584 -10.192 -15.465 1.00 95.06 1138 LEU A O 1
ATOM 9061 N N . LYS A 1 1139 ? 28.840 -8.371 -15.900 1.00 95.56 1139 LYS A N 1
ATOM 9062 C CA . LYS A 1 1139 ? 27.785 -7.381 -16.154 1.00 95.56 1139 LYS A CA 1
ATOM 9063 C C . LYS A 1 1139 ? 28.280 -6.430 -17.246 1.00 95.56 1139 LYS A C 1
ATOM 9065 O O . LYS A 1 1139 ? 28.822 -5.365 -16.970 1.00 95.56 1139 LYS A O 1
ATOM 9070 N N . HIS A 1 1140 ? 28.252 -6.902 -18.487 1.00 96.81 1140 HIS A N 1
ATOM 9071 C CA . HIS A 1 1140 ? 28.895 -6.232 -19.610 1.00 96.81 1140 HIS A CA 1
ATOM 9072 C C . HIS A 1 1140 ? 27.948 -5.226 -20.271 1.00 96.81 1140 HIS A C 1
ATOM 9074 O O . HIS A 1 1140 ? 27.054 -5.617 -21.015 1.00 96.81 1140 HIS A O 1
ATOM 9080 N N . GLU A 1 1141 ? 28.193 -3.928 -20.084 1.00 95.69 1141 GLU A N 1
ATOM 9081 C CA . GLU A 1 1141 ? 27.291 -2.870 -20.566 1.00 95.69 1141 GLU A CA 1
ATOM 9082 C C . GLU A 1 1141 ? 27.172 -2.796 -22.092 1.00 95.69 1141 GLU A C 1
ATOM 9084 O O . GLU A 1 1141 ? 26.071 -2.631 -22.610 1.00 95.69 1141 GLU A O 1
ATOM 9089 N N . SER A 1 1142 ? 28.276 -2.915 -22.840 1.00 93.25 1142 SER A N 1
ATOM 9090 C CA . SER A 1 1142 ? 28.212 -2.810 -24.309 1.00 93.25 1142 SER A CA 1
ATOM 9091 C C . SER A 1 1142 ? 27.559 -4.040 -24.936 1.00 93.25 1142 SER A C 1
ATOM 9093 O O . SER A 1 1142 ? 26.618 -3.896 -25.706 1.00 93.25 1142 SER A O 1
ATOM 9095 N N . ASP A 1 1143 ? 28.008 -5.238 -24.551 1.00 93.19 1143 ASP A N 1
ATOM 9096 C CA . ASP A 1 1143 ? 27.433 -6.490 -25.042 1.00 93.19 1143 ASP A CA 1
ATOM 9097 C C . ASP A 1 1143 ? 26.037 -6.798 -24.495 1.00 93.19 1143 ASP A C 1
ATOM 9099 O O . ASP A 1 1143 ? 25.360 -7.687 -25.000 1.00 93.19 1143 ASP A O 1
ATOM 9103 N N . LYS A 1 1144 ? 25.604 -6.083 -23.453 1.00 93.88 1144 LYS A N 1
ATOM 9104 C CA . LYS A 1 1144 ? 24.367 -6.344 -22.717 1.00 93.88 1144 LYS A CA 1
ATOM 9105 C C . LYS A 1 1144 ? 24.279 -7.790 -22.196 1.00 93.88 1144 LYS A C 1
ATOM 9107 O O . LYS A 1 1144 ? 23.215 -8.407 -22.231 1.00 93.88 1144 LYS A O 1
ATOM 9112 N N . VAL A 1 1145 ? 25.383 -8.316 -21.655 1.00 95.56 1145 VAL A N 1
ATOM 9113 C CA . VAL A 1 1145 ? 25.461 -9.686 -21.112 1.00 95.56 1145 VAL A CA 1
ATOM 9114 C C . VAL A 1 1145 ? 25.617 -9.694 -19.589 1.00 95.56 1145 VAL A C 1
ATOM 9116 O O . VAL A 1 1145 ? 26.503 -9.032 -19.048 1.00 95.56 1145 VAL A O 1
ATOM 9119 N N . ILE A 1 1146 ? 24.798 -10.495 -18.897 1.00 96.06 1146 ILE A N 1
ATOM 9120 C CA . ILE A 1 1146 ? 24.940 -10.805 -17.464 1.00 96.06 1146 ILE A CA 1
ATOM 9121 C C . ILE A 1 1146 ? 25.316 -12.280 -17.307 1.00 96.06 1146 ILE A C 1
ATOM 9123 O O . ILE A 1 1146 ? 24.655 -13.148 -17.877 1.00 96.06 1146 ILE A O 1
ATOM 9127 N N . VAL A 1 1147 ? 26.343 -12.563 -16.503 1.00 95.75 1147 VAL A N 1
ATOM 9128 C CA . VAL A 1 1147 ? 26.738 -13.922 -16.106 1.00 95.75 1147 VAL A CA 1
ATOM 9129 C C . VAL A 1 1147 ? 26.856 -14.003 -14.595 1.00 95.75 1147 VAL A C 1
ATOM 9131 O O . VAL A 1 1147 ? 27.536 -13.178 -13.977 1.00 95.75 1147 VAL A O 1
ATOM 9134 N N . TYR A 1 1148 ? 26.264 -15.038 -14.009 1.00 94.25 1148 TYR A N 1
ATOM 9135 C CA . TYR A 1 1148 ? 26.512 -15.404 -12.620 1.00 94.25 1148 TYR A CA 1
ATOM 9136 C C . TYR A 1 1148 ? 26.376 -16.904 -12.382 1.00 94.25 1148 TYR A C 1
ATOM 9138 O O . TYR A 1 1148 ? 25.700 -17.604 -13.127 1.00 94.25 1148 TYR A O 1
ATOM 9146 N N . GLU A 1 1149 ? 26.999 -17.390 -11.316 1.00 89.94 1149 GLU A N 1
ATOM 9147 C CA . GLU A 1 1149 ? 26.785 -18.744 -10.801 1.00 89.94 1149 GLU A CA 1
ATOM 9148 C C . GLU A 1 1149 ? 25.884 -18.679 -9.564 1.00 89.94 1149 GLU A C 1
ATOM 9150 O O . GLU A 1 1149 ? 26.011 -17.731 -8.797 1.00 89.94 1149 GLU A O 1
ATOM 9155 N N . ARG A 1 1150 ? 24.972 -19.639 -9.361 1.00 88.12 1150 ARG A N 1
ATOM 9156 C CA . ARG A 1 1150 ? 24.213 -19.813 -8.102 1.00 88.12 1150 ARG A CA 1
ATOM 9157 C C . ARG A 1 1150 ? 23.773 -21.268 -7.966 1.00 88.12 1150 ARG A C 1
ATOM 9159 O O . ARG A 1 1150 ? 23.286 -21.842 -8.936 1.00 88.12 1150 ARG A O 1
ATOM 9166 N N . ALA A 1 1151 ? 23.929 -21.864 -6.781 1.00 87.69 1151 ALA A N 1
ATOM 9167 C CA . ALA A 1 1151 ? 23.592 -23.274 -6.527 1.00 87.69 1151 ALA A CA 1
ATOM 9168 C C . ALA A 1 1151 ? 24.206 -24.268 -7.538 1.00 87.69 1151 ALA A C 1
ATOM 9170 O O . ALA A 1 1151 ? 23.556 -25.216 -7.976 1.00 87.69 1151 ALA A O 1
ATOM 9171 N N . GLY A 1 1152 ? 25.454 -24.028 -7.950 1.00 84.31 1152 GLY A N 1
ATOM 9172 C CA . GLY A 1 1152 ? 26.163 -24.854 -8.931 1.00 84.31 1152 GLY A CA 1
ATOM 9173 C C . GLY A 1 1152 ? 25.682 -24.708 -10.379 1.00 84.31 1152 GLY A C 1
ATOM 9174 O O . GLY A 1 1152 ? 26.207 -25.397 -11.250 1.00 84.31 1152 GLY A O 1
ATOM 9175 N N . LEU A 1 1153 ? 24.708 -23.835 -10.652 1.00 90.38 1153 LEU A N 1
ATOM 9176 C CA . LEU A 1 1153 ? 24.240 -23.511 -12.001 1.00 90.38 1153 LEU A CA 1
ATOM 9177 C C . LEU A 1 1153 ? 24.932 -22.263 -12.546 1.00 90.38 1153 LEU A C 1
ATOM 9179 O O . LEU A 1 1153 ? 25.298 -21.375 -11.774 1.00 90.38 1153 LEU A O 1
ATOM 9183 N N . LEU A 1 1154 ? 25.043 -22.178 -13.875 1.00 93.06 1154 LEU A N 1
ATOM 9184 C CA . LEU A 1 1154 ? 25.611 -21.043 -14.597 1.00 93.06 1154 LEU A CA 1
ATOM 9185 C C . LEU A 1 1154 ? 24.519 -20.281 -15.358 1.00 93.06 1154 LEU A C 1
ATOM 9187 O O . LEU A 1 1154 ? 24.028 -20.690 -16.403 1.00 93.06 1154 LEU A O 1
ATOM 9191 N N . PHE A 1 1155 ? 24.180 -19.095 -14.885 1.00 94.44 1155 PHE A N 1
ATOM 9192 C CA . PHE A 1 1155 ? 23.190 -18.248 -15.526 1.00 94.44 1155 PHE A CA 1
ATOM 9193 C C . PHE A 1 1155 ? 23.857 -17.298 -16.522 1.00 94.44 1155 PHE A C 1
ATOM 9195 O O . PHE A 1 1155 ? 24.790 -16.579 -16.167 1.00 94.44 1155 PHE A O 1
ATOM 9202 N N . VAL A 1 1156 ? 23.359 -17.266 -17.764 1.00 94.75 1156 VAL A N 1
ATOM 9203 C CA . VAL A 1 1156 ? 23.865 -16.387 -18.830 1.00 94.75 1156 VAL A CA 1
ATOM 9204 C C . VAL A 1 1156 ? 22.715 -15.702 -19.568 1.00 94.75 1156 VAL A C 1
ATOM 9206 O O . VAL A 1 1156 ? 21.998 -16.335 -20.342 1.00 94.75 1156 VAL A O 1
ATOM 9209 N N . PHE A 1 1157 ? 22.575 -14.392 -19.369 1.00 95.38 1157 PHE A N 1
ATOM 9210 C CA . PHE A 1 1157 ? 21.563 -13.548 -20.006 1.00 95.38 1157 PHE A CA 1
ATOM 9211 C C . PHE A 1 1157 ? 22.204 -12.683 -21.091 1.00 95.38 1157 PHE A C 1
ATOM 9213 O O . PHE A 1 1157 ? 23.136 -11.943 -20.793 1.00 95.38 1157 PHE A O 1
ATOM 9220 N N . ASN A 1 1158 ? 21.661 -12.699 -22.311 1.00 94.50 1158 ASN A N 1
ATOM 9221 C CA . ASN A 1 1158 ? 21.962 -11.702 -23.342 1.00 94.50 1158 ASN A CA 1
ATOM 9222 C C . ASN A 1 1158 ? 20.746 -10.792 -23.556 1.00 94.50 1158 ASN A C 1
ATOM 9224 O O . ASN A 1 1158 ? 19.781 -11.195 -24.206 1.00 94.50 1158 ASN A O 1
ATOM 9228 N N . PHE A 1 1159 ? 20.805 -9.580 -23.005 1.00 93.44 1159 PHE A N 1
ATOM 9229 C CA . PHE A 1 1159 ? 19.795 -8.529 -23.148 1.00 93.44 1159 PHE A CA 1
ATOM 9230 C C . PHE A 1 1159 ? 20.011 -7.650 -24.389 1.00 93.44 1159 PHE A C 1
ATOM 9232 O O . PHE A 1 1159 ? 19.255 -6.702 -24.594 1.00 93.44 1159 PHE A O 1
ATOM 9239 N N . HIS A 1 1160 ? 21.008 -7.931 -25.236 1.00 92.06 1160 HIS A N 1
ATOM 9240 C CA . HIS A 1 1160 ? 21.236 -7.118 -26.425 1.00 92.06 1160 HIS A CA 1
ATOM 9241 C C . HIS A 1 1160 ? 20.037 -7.217 -27.382 1.00 92.06 1160 HIS A C 1
ATOM 9243 O O . HIS A 1 1160 ? 19.635 -8.324 -27.767 1.00 92.06 1160 HIS A O 1
ATOM 9249 N N . PRO A 1 1161 ? 19.491 -6.086 -27.867 1.00 83.88 1161 PRO A N 1
ATOM 9250 C CA . PRO A 1 1161 ? 18.284 -6.106 -28.694 1.00 83.88 1161 PRO A CA 1
ATOM 9251 C C . PRO A 1 1161 ? 18.485 -6.636 -30.118 1.00 83.88 1161 PRO A C 1
ATOM 9253 O O . PRO A 1 1161 ? 17.490 -6.817 -30.820 1.00 83.88 1161 PRO A O 1
ATOM 9256 N N . THR A 1 1162 ? 19.730 -6.857 -30.563 1.00 83.12 1162 THR A N 1
ATOM 9257 C CA . THR A 1 1162 ? 20.045 -7.334 -31.925 1.00 83.12 1162 THR A CA 1
ATOM 9258 C C . THR A 1 1162 ? 21.251 -8.266 -32.021 1.00 83.12 1162 THR A C 1
ATOM 9260 O O . THR A 1 1162 ? 21.272 -9.104 -32.914 1.00 83.12 1162 THR A O 1
ATOM 9263 N N . ASN A 1 1163 ? 22.274 -8.129 -31.168 1.00 86.19 1163 ASN A N 1
ATOM 9264 C CA . ASN A 1 1163 ? 23.511 -8.888 -31.337 1.00 86.19 1163 ASN A CA 1
ATOM 9265 C C . ASN A 1 1163 ? 23.441 -10.283 -30.716 1.00 86.19 1163 ASN A C 1
ATOM 9267 O O . ASN A 1 1163 ? 23.034 -10.478 -29.567 1.00 86.19 1163 ASN A O 1
ATOM 9271 N N . SER A 1 1164 ? 23.930 -11.232 -31.503 1.00 86.12 1164 SER A N 1
ATOM 9272 C CA . SER A 1 1164 ? 24.153 -12.619 -31.129 1.00 86.12 1164 SER A CA 1
ATOM 9273 C C . SER A 1 1164 ? 25.663 -12.881 -31.139 1.00 86.12 1164 SER A C 1
ATOM 9275 O O . SER A 1 1164 ? 26.372 -12.455 -32.051 1.00 86.12 1164 SER A O 1
ATOM 9277 N N . TYR A 1 1165 ? 26.164 -13.558 -30.114 1.00 85.75 1165 TYR A N 1
ATOM 9278 C CA . TYR A 1 1165 ? 27.572 -13.829 -29.868 1.00 85.75 1165 TYR A CA 1
ATOM 9279 C C . TYR A 1 1165 ? 27.870 -15.317 -30.033 1.00 85.75 1165 TYR A C 1
ATOM 9281 O O . TYR A 1 1165 ? 27.319 -16.156 -29.325 1.00 85.75 1165 TYR A O 1
ATOM 9289 N N . THR A 1 1166 ? 28.792 -15.650 -30.931 1.00 84.88 1166 THR A N 1
ATOM 9290 C CA . THR A 1 1166 ? 29.361 -16.998 -31.037 1.00 84.88 1166 THR A CA 1
ATOM 9291 C C . THR A 1 1166 ? 30.663 -17.071 -30.247 1.00 84.88 1166 THR A C 1
ATOM 9293 O O . THR A 1 1166 ? 31.461 -16.137 -30.296 1.00 84.88 1166 THR A O 1
ATOM 9296 N N . ASP A 1 1167 ? 30.894 -18.187 -29.557 1.00 86.75 1167 ASP A N 1
ATOM 9297 C CA . ASP A 1 1167 ? 32.129 -18.464 -28.810 1.00 86.75 1167 ASP A CA 1
ATOM 9298 C C . ASP A 1 1167 ? 32.443 -17.467 -27.669 1.00 86.75 1167 ASP A C 1
ATOM 9300 O O . ASP A 1 1167 ? 33.610 -17.249 -27.316 1.00 86.75 1167 ASP A O 1
ATOM 9304 N N . TYR A 1 1168 ? 31.400 -16.883 -27.066 1.00 92.06 1168 TYR A N 1
ATOM 9305 C CA . TYR A 1 1168 ? 31.491 -15.923 -25.966 1.00 92.06 1168 TYR A CA 1
ATOM 9306 C C . TYR A 1 1168 ? 32.099 -16.575 -24.723 1.00 92.06 1168 TYR A C 1
ATOM 9308 O O . TYR A 1 1168 ? 31.611 -17.603 -24.251 1.00 92.06 1168 TYR A O 1
ATOM 9316 N N . ARG A 1 1169 ? 33.170 -15.994 -24.175 1.00 94.38 1169 ARG A N 1
ATOM 9317 C CA . ARG A 1 1169 ? 33.850 -16.558 -23.001 1.00 94.38 1169 ARG A CA 1
ATOM 9318 C C . ARG A 1 1169 ? 33.099 -16.228 -21.721 1.00 94.38 1169 ARG A C 1
ATOM 9320 O O . ARG A 1 1169 ? 32.898 -15.061 -21.390 1.00 94.38 1169 ARG A O 1
ATOM 9327 N N . VAL A 1 1170 ? 32.767 -17.272 -20.975 1.00 93.31 1170 VAL A N 1
ATOM 9328 C CA . VAL A 1 1170 ? 32.039 -17.207 -19.712 1.00 93.31 1170 VAL A CA 1
ATOM 9329 C C . VAL A 1 1170 ? 32.912 -17.820 -18.622 1.00 93.31 1170 VAL A C 1
ATOM 9331 O O . VAL A 1 1170 ? 33.333 -18.968 -18.751 1.00 93.31 1170 VAL A O 1
ATOM 9334 N N . GLY A 1 1171 ? 33.226 -17.045 -17.581 1.00 92.50 1171 GLY A N 1
ATOM 9335 C CA . GLY A 1 1171 ? 34.026 -17.517 -16.447 1.00 92.50 1171 GLY A CA 1
ATOM 9336 C C . GLY A 1 1171 ? 33.209 -18.426 -15.529 1.00 92.50 1171 GLY A C 1
ATOM 9337 O O . GLY A 1 1171 ? 32.063 -18.097 -15.226 1.00 92.50 1171 GLY A O 1
ATOM 9338 N N . VAL A 1 1172 ? 33.804 -19.534 -15.080 1.00 90.69 1172 VAL A N 1
ATOM 9339 C CA . VAL A 1 1172 ? 33.202 -20.531 -14.176 1.00 90.69 1172 VAL A CA 1
ATOM 9340 C C . VAL A 1 1172 ? 34.216 -21.014 -13.141 1.00 90.69 1172 VAL A C 1
ATOM 9342 O O . VAL A 1 1172 ? 35.420 -21.069 -13.413 1.00 90.69 1172 VAL A O 1
ATOM 9345 N N . GLU A 1 1173 ? 33.756 -21.347 -11.937 1.00 90.62 1173 GLU A N 1
ATOM 9346 C CA . GLU A 1 1173 ? 34.671 -21.753 -10.861 1.00 90.62 1173 GLU A CA 1
ATOM 9347 C C . GLU A 1 1173 ? 35.137 -23.191 -10.997 1.00 90.62 1173 GLU A C 1
ATOM 9349 O O . GLU A 1 1173 ? 36.335 -23.465 -10.913 1.00 90.62 1173 GLU A O 1
ATOM 9354 N N . GLU A 1 1174 ? 34.195 -24.102 -11.221 1.00 89.81 1174 GLU A N 1
ATOM 9355 C CA . GLU A 1 1174 ? 34.463 -25.533 -11.238 1.00 89.81 1174 GLU A CA 1
ATOM 9356 C C . GLU A 1 1174 ? 34.827 -25.988 -12.660 1.00 89.81 1174 GLU A C 1
ATOM 9358 O O . GLU A 1 1174 ? 34.092 -25.713 -13.613 1.00 89.81 1174 GLU A O 1
ATOM 9363 N N . PRO A 1 1175 ? 35.962 -26.683 -12.854 1.00 91.44 1175 PRO A N 1
ATOM 9364 C CA . PRO A 1 1175 ? 36.279 -27.271 -14.143 1.00 91.44 1175 PRO A CA 1
ATOM 9365 C C . PRO A 1 1175 ? 35.360 -28.464 -14.409 1.00 91.44 1175 PRO A C 1
ATOM 9367 O O . PRO A 1 1175 ? 35.018 -29.234 -13.512 1.00 91.44 1175 PRO A O 1
ATOM 9370 N N . GLY A 1 1176 ? 35.025 -28.690 -15.671 1.00 89.88 1176 GLY A N 1
ATOM 9371 C CA . GLY A 1 1176 ? 34.295 -29.874 -16.074 1.00 89.88 1176 GLY A CA 1
ATOM 9372 C C . GLY A 1 1176 ? 33.537 -29.689 -17.372 1.00 89.88 1176 GLY A C 1
ATOM 9373 O O . GLY A 1 1176 ? 34.004 -29.070 -18.332 1.00 89.88 1176 GLY A O 1
ATOM 9374 N N . LYS A 1 1177 ? 32.361 -30.305 -17.392 1.00 89.75 1177 LYS A N 1
ATOM 9375 C CA . LYS A 1 1177 ? 31.476 -30.373 -18.540 1.00 89.75 1177 LYS A CA 1
ATOM 9376 C C . LYS A 1 1177 ? 30.111 -29.846 -18.131 1.00 89.75 1177 LYS A C 1
ATOM 9378 O O . LYS A 1 1177 ? 29.457 -30.437 -17.276 1.00 89.75 1177 LYS A O 1
ATOM 9383 N N . TYR A 1 1178 ? 29.708 -28.759 -18.766 1.00 89.50 1178 TYR A N 1
ATOM 9384 C CA . TYR A 1 1178 ? 28.423 -28.106 -18.569 1.00 89.50 1178 TYR A CA 1
ATOM 9385 C C . TYR A 1 1178 ? 27.459 -28.529 -19.678 1.00 89.50 1178 TYR A C 1
ATOM 9387 O O . TYR A 1 1178 ? 27.885 -28.839 -20.795 1.00 89.50 1178 TYR A O 1
ATOM 9395 N N . ALA A 1 1179 ? 26.166 -28.566 -19.365 1.00 88.62 1179 ALA A N 1
ATOM 9396 C CA . ALA A 1 1179 ? 25.116 -28.870 -20.327 1.00 88.62 1179 ALA A CA 1
ATOM 9397 C C . ALA A 1 1179 ? 23.863 -28.056 -20.026 1.00 88.62 1179 ALA A C 1
ATOM 9399 O O . ALA A 1 1179 ? 23.498 -27.965 -18.859 1.00 88.62 1179 ALA A O 1
ATOM 9400 N N . VAL A 1 1180 ? 23.190 -27.559 -21.074 1.00 88.19 1180 VAL A N 1
ATOM 9401 C CA . VAL A 1 1180 ? 21.955 -26.769 -20.928 1.00 88.19 1180 VAL A CA 1
ATOM 9402 C C . VAL A 1 1180 ? 20.896 -27.561 -20.180 1.00 88.19 1180 VAL A C 1
ATOM 9404 O O . VAL A 1 1180 ? 20.404 -28.574 -20.696 1.00 88.19 1180 VAL A O 1
ATOM 9407 N N . VAL A 1 1181 ? 20.489 -27.055 -19.018 1.00 90.12 1181 VAL A N 1
ATOM 9408 C CA . VAL A 1 1181 ? 19.351 -27.598 -18.253 1.00 90.12 1181 VAL A CA 1
ATOM 9409 C C . VAL A 1 1181 ? 18.028 -26.877 -18.530 1.00 90.12 1181 VAL A C 1
ATOM 9411 O O . VAL A 1 1181 ? 16.963 -27.475 -18.368 1.00 90.12 1181 VAL A O 1
ATOM 9414 N N . LEU A 1 1182 ? 18.084 -25.620 -18.974 1.00 90.75 1182 LEU A N 1
ATOM 9415 C CA . LEU A 1 1182 ? 16.942 -24.808 -19.395 1.00 90.75 1182 LEU A CA 1
ATOM 9416 C C . LEU A 1 1182 ? 17.424 -23.738 -20.371 1.00 90.75 1182 LEU A C 1
ATOM 9418 O O . LEU A 1 1182 ? 18.391 -23.046 -20.080 1.00 90.75 1182 LEU A O 1
ATOM 9422 N N . THR A 1 1183 ? 16.721 -23.557 -21.487 1.00 91.44 1183 THR A N 1
ATOM 9423 C CA . THR A 1 1183 ? 16.896 -22.390 -22.360 1.00 91.44 1183 THR A CA 1
ATOM 9424 C C . THR A 1 1183 ? 15.550 -21.718 -22.581 1.00 91.44 1183 THR A C 1
ATOM 9426 O O . THR A 1 1183 ? 14.540 -22.377 -22.823 1.00 91.44 1183 THR A O 1
ATOM 9429 N N . SER A 1 1184 ? 15.509 -20.387 -22.478 1.00 90.38 1184 SER A N 1
ATOM 9430 C CA . SER A 1 1184 ? 14.284 -19.626 -22.743 1.00 90.38 1184 SER A CA 1
ATOM 9431 C C . SER A 1 1184 ? 13.891 -19.655 -24.220 1.00 90.38 1184 SER A C 1
ATOM 9433 O O . SER A 1 1184 ? 12.787 -19.238 -24.562 1.00 90.38 1184 SER A O 1
ATOM 9435 N N . ASP A 1 1185 ? 14.760 -20.150 -25.093 1.00 91.50 1185 ASP A N 1
ATOM 9436 C CA . ASP A 1 1185 ? 14.610 -20.084 -26.535 1.00 91.50 1185 ASP A CA 1
ATOM 9437 C C . ASP A 1 1185 ? 14.048 -21.365 -27.177 1.00 91.50 1185 ASP A C 1
ATOM 9439 O O . ASP A 1 1185 ? 13.890 -21.453 -28.393 1.00 91.50 1185 ASP A O 1
ATOM 9443 N N . GLU A 1 1186 ? 13.665 -22.357 -26.377 1.00 90.81 1186 GLU A N 1
ATOM 9444 C CA . GLU A 1 1186 ? 12.930 -23.507 -26.905 1.00 90.81 1186 GLU A CA 1
ATOM 9445 C C . GLU A 1 1186 ? 11.583 -23.070 -27.512 1.00 90.81 1186 GLU A C 1
ATOM 9447 O O . GLU A 1 1186 ? 10.873 -22.218 -26.962 1.00 90.81 1186 GLU A O 1
ATOM 9452 N N . LYS A 1 1187 ? 11.151 -23.717 -28.600 1.00 92.31 1187 LYS A N 1
ATOM 9453 C CA . LYS A 1 1187 ? 9.836 -23.474 -29.222 1.00 92.31 1187 LYS A CA 1
ATOM 9454 C C . LYS A 1 1187 ? 8.672 -23.691 -28.267 1.00 92.31 1187 LYS A C 1
ATOM 9456 O O . LYS A 1 1187 ? 7.671 -22.988 -28.364 1.00 92.31 1187 LYS A O 1
ATOM 9461 N N . ARG A 1 1188 ? 8.797 -24.619 -27.309 1.00 95.06 1188 ARG A N 1
ATOM 9462 C CA . ARG A 1 1188 ? 7.775 -24.822 -26.262 1.00 95.06 1188 ARG A CA 1
ATOM 9463 C C . ARG A 1 1188 ? 7.583 -23.602 -25.354 1.00 95.06 1188 ARG A C 1
ATOM 9465 O O . ARG A 1 1188 ? 6.584 -23.531 -24.650 1.00 95.06 1188 ARG A O 1
ATOM 9472 N N . PHE A 1 1189 ? 8.510 -22.647 -25.397 1.00 95.69 1189 PHE A N 1
ATOM 9473 C CA . PHE A 1 1189 ? 8.443 -21.361 -24.709 1.00 95.69 1189 PHE A CA 1
ATOM 9474 C C . PHE A 1 1189 ? 8.309 -20.189 -25.691 1.00 95.69 1189 PHE A C 1
ATOM 9476 O O . PHE A 1 1189 ? 8.522 -19.042 -25.304 1.00 95.69 1189 PHE A O 1
ATOM 9483 N N . GLY A 1 1190 ? 7.959 -20.439 -26.956 1.00 92.62 1190 GLY A N 1
ATOM 9484 C CA . GLY A 1 1190 ? 7.815 -19.398 -27.977 1.00 92.62 1190 GLY A CA 1
ATOM 9485 C C . GLY A 1 1190 ? 9.145 -18.804 -28.451 1.00 92.62 1190 GLY A C 1
ATOM 9486 O O . GLY A 1 1190 ? 9.154 -17.679 -28.942 1.00 92.62 1190 GLY A O 1
ATOM 9487 N N . GLY A 1 1191 ? 10.261 -19.515 -28.251 1.00 89.81 1191 GLY A N 1
ATOM 9488 C CA . GLY A 1 1191 ? 11.563 -19.176 -28.830 1.00 89.81 1191 GLY A CA 1
ATOM 9489 C C . GLY A 1 1191 ? 11.798 -19.811 -30.205 1.00 89.81 1191 GLY A C 1
ATOM 9490 O O . GLY A 1 1191 ? 10.883 -20.370 -30.818 1.00 89.81 1191 GLY A O 1
ATOM 9491 N N . PHE A 1 1192 ? 13.031 -19.720 -30.699 1.00 89.19 1192 PHE A N 1
ATOM 9492 C CA . PHE A 1 1192 ? 13.400 -20.074 -32.071 1.00 89.19 1192 PHE A CA 1
ATOM 9493 C C . PHE A 1 1192 ? 14.170 -21.403 -32.209 1.00 89.19 1192 PHE A C 1
ATOM 9495 O O . PHE A 1 1192 ? 14.523 -21.774 -33.330 1.00 89.19 1192 PHE A O 1
ATOM 9502 N N . ASP A 1 1193 ? 14.380 -22.154 -31.118 1.00 88.12 1193 ASP A N 1
ATOM 9503 C CA . ASP A 1 1193 ? 15.235 -23.360 -31.045 1.00 88.12 1193 ASP A CA 1
ATOM 9504 C C . ASP A 1 1193 ? 16.660 -23.104 -31.556 1.00 88.12 1193 ASP A C 1
ATOM 9506 O O . ASP A 1 1193 ? 17.296 -23.935 -32.214 1.00 88.12 1193 ASP A O 1
ATOM 9510 N N . ASN A 1 1194 ? 17.162 -21.915 -31.263 1.00 82.88 1194 ASN A N 1
ATOM 9511 C CA . ASN A 1 1194 ? 18.517 -21.519 -31.550 1.00 82.88 1194 ASN A CA 1
ATOM 9512 C C . ASN A 1 1194 ? 19.459 -22.132 -30.479 1.00 82.88 1194 ASN A C 1
ATOM 9514 O O . ASN A 1 1194 ? 20.614 -22.332 -30.779 1.00 82.88 1194 ASN A O 1
ATOM 9518 N N . VAL A 1 1195 ? 19.060 -22.573 -29.282 1.00 80.31 1195 VAL A N 1
ATOM 9519 C CA . VAL A 1 1195 ? 19.940 -23.415 -28.418 1.00 80.31 1195 VAL A CA 1
ATOM 9520 C C . VAL A 1 1195 ? 19.372 -24.810 -28.201 1.00 80.31 1195 VAL A C 1
ATOM 9522 O O . VAL A 1 1195 ? 18.187 -24.987 -27.944 1.00 80.31 1195 VAL A O 1
ATOM 9525 N N . SER A 1 1196 ? 20.238 -25.825 -28.304 1.00 73.00 1196 SER A N 1
ATOM 9526 C CA . SER A 1 1196 ? 19.874 -27.224 -28.070 1.00 73.00 1196 SER A CA 1
ATOM 9527 C C . SER A 1 1196 ? 20.074 -27.626 -26.609 1.00 73.00 1196 SER A C 1
ATOM 9529 O O . SER A 1 1196 ? 21.189 -27.518 -26.088 1.00 73.00 1196 SER A O 1
ATOM 9531 N N . LEU A 1 1197 ? 19.035 -28.195 -25.992 1.00 79.19 1197 LEU A N 1
ATOM 9532 C CA . LEU A 1 1197 ? 19.147 -28.877 -24.700 1.00 79.19 1197 LEU A CA 1
ATOM 9533 C C . LEU A 1 1197 ? 20.208 -29.988 -24.745 1.00 79.19 1197 LEU A C 1
ATOM 9535 O O . LEU A 1 1197 ? 20.317 -30.716 -25.733 1.00 79.19 1197 LEU A O 1
ATOM 9539 N N . GLY A 1 1198 ? 20.978 -30.129 -23.663 1.00 72.00 1198 GLY A N 1
ATOM 9540 C CA . GLY A 1 1198 ? 22.007 -31.166 -23.541 1.00 72.00 1198 GLY A CA 1
ATOM 9541 C C . GLY A 1 1198 ? 23.265 -30.965 -24.397 1.00 72.00 1198 GLY A C 1
ATOM 9542 O O . GLY A 1 1198 ? 24.092 -31.873 -24.454 1.00 72.00 1198 GLY A O 1
ATOM 9543 N N . GLY A 1 1199 ? 23.439 -29.809 -25.053 1.00 73.62 1199 GLY A N 1
ATOM 9544 C CA . GLY A 1 1199 ? 24.714 -29.452 -25.687 1.00 73.62 1199 GLY A CA 1
ATOM 9545 C C . GLY A 1 1199 ? 25.857 -29.438 -24.663 1.00 73.62 1199 GLY A C 1
ATOM 9546 O O . GLY A 1 1199 ? 25.636 -29.059 -23.520 1.00 73.62 1199 GLY A O 1
ATOM 9547 N N . GLU A 1 1200 ? 27.064 -29.857 -25.052 1.00 81.00 1200 GLU A N 1
ATOM 9548 C CA . GLU A 1 1200 ? 28.186 -30.079 -24.125 1.00 81.00 1200 GLU A CA 1
ATOM 9549 C C . GLU A 1 1200 ? 29.249 -28.978 -24.200 1.00 81.00 1200 GLU A C 1
ATOM 9551 O O . GLU A 1 1200 ? 29.763 -28.677 -25.277 1.00 81.00 1200 GLU A O 1
ATOM 9556 N N . TYR A 1 1201 ? 29.600 -28.406 -23.044 1.00 85.94 1201 TYR A N 1
ATOM 9557 C CA . TYR A 1 1201 ? 30.449 -27.218 -22.939 1.00 85.94 1201 TYR A CA 1
ATOM 9558 C C . TYR A 1 1201 ? 31.606 -27.527 -22.010 1.00 85.94 1201 TYR A C 1
ATOM 9560 O O . TYR A 1 1201 ? 31.427 -27.768 -20.817 1.00 85.94 1201 TYR A O 1
ATOM 9568 N N . LEU A 1 1202 ? 32.801 -27.585 -22.590 1.00 91.50 1202 LEU A N 1
ATOM 9569 C CA . LEU A 1 1202 ? 34.018 -27.956 -21.882 1.00 91.50 1202 LEU A CA 1
ATOM 9570 C C . LEU A 1 1202 ? 34.711 -26.711 -21.338 1.00 91.50 1202 LEU A C 1
ATOM 9572 O O . LEU A 1 1202 ? 34.885 -25.720 -22.049 1.00 91.50 1202 LEU A O 1
ATOM 9576 N N . THR A 1 1203 ? 35.143 -26.784 -20.086 1.00 93.06 1203 THR A N 1
ATOM 9577 C CA . THR A 1 1203 ? 35.916 -25.711 -19.461 1.00 93.06 1203 THR A CA 1
ATOM 9578 C C . THR A 1 1203 ? 37.390 -25.771 -19.853 1.00 93.06 1203 THR A C 1
ATOM 9580 O O . THR A 1 1203 ? 37.980 -26.849 -19.928 1.00 93.06 1203 THR A O 1
ATOM 9583 N N . THR A 1 1204 ? 38.015 -24.607 -19.995 1.00 96.50 1204 THR A N 1
ATOM 9584 C CA . THR A 1 1204 ? 39.463 -24.422 -20.117 1.00 96.50 1204 THR A CA 1
ATOM 9585 C C . THR A 1 1204 ? 40.021 -23.877 -18.795 1.00 96.50 1204 THR A C 1
ATOM 9587 O O . THR A 1 1204 ? 39.469 -22.897 -18.289 1.00 96.50 1204 THR A O 1
ATOM 9590 N N . PRO A 1 1205 ? 41.111 -24.453 -18.244 1.00 95.31 1205 PRO A N 1
ATOM 9591 C CA . PRO A 1 1205 ? 41.720 -24.013 -16.987 1.00 95.31 1205 PRO A CA 1
ATOM 9592 C C . PRO A 1 1205 ? 42.541 -22.736 -17.183 1.00 95.31 1205 PRO A C 1
ATOM 9594 O O . PRO A 1 1205 ? 43.766 -22.759 -17.305 1.00 95.31 1205 PRO A O 1
ATOM 9597 N N . MET A 1 1206 ? 41.837 -21.616 -17.276 1.00 95.06 1206 MET A N 1
ATOM 9598 C CA . MET A 1 1206 ? 42.397 -20.283 -17.428 1.00 95.06 1206 MET A CA 1
ATOM 9599 C C . MET A 1 1206 ? 41.462 -19.278 -16.772 1.00 95.06 1206 MET A C 1
ATOM 9601 O O . MET A 1 1206 ? 40.248 -19.333 -16.977 1.00 95.06 1206 MET A O 1
ATOM 9605 N N . GLU A 1 1207 ? 42.049 -18.352 -16.021 1.00 94.81 1207 GLU A N 1
ATOM 9606 C CA . GLU A 1 1207 ? 41.289 -17.336 -15.311 1.00 94.81 1207 GLU A CA 1
ATOM 9607 C C . GLU A 1 1207 ? 40.554 -16.405 -16.284 1.00 94.81 1207 GLU A C 1
ATOM 9609 O O . GLU A 1 1207 ? 41.130 -15.908 -17.257 1.00 94.81 1207 GLU A O 1
ATOM 9614 N N . TRP A 1 1208 ? 39.273 -16.166 -16.014 1.00 95.50 1208 TRP A N 1
ATOM 9615 C CA . TRP A 1 1208 ? 38.444 -15.233 -16.771 1.00 95.50 1208 TRP A CA 1
ATOM 9616 C C . TRP A 1 1208 ? 37.383 -14.629 -15.852 1.00 95.50 1208 TRP A C 1
ATOM 9618 O O . TRP A 1 1208 ? 36.668 -15.364 -15.173 1.00 95.50 1208 TRP A O 1
ATOM 9628 N N . ASN A 1 1209 ? 37.272 -13.297 -15.820 1.00 94.31 1209 ASN A N 1
ATOM 9629 C CA . ASN A 1 1209 ? 36.315 -12.568 -14.976 1.00 94.31 1209 ASN A CA 1
ATOM 9630 C C . ASN A 1 1209 ? 36.311 -13.025 -13.497 1.00 94.31 1209 ASN A C 1
ATOM 9632 O O . ASN A 1 1209 ? 35.254 -13.281 -12.919 1.00 94.31 1209 ASN A O 1
ATOM 9636 N N . ASN A 1 1210 ? 37.503 -13.147 -12.896 1.00 93.81 1210 ASN A N 1
ATOM 9637 C CA . ASN A 1 1210 ? 37.732 -13.599 -11.513 1.00 93.81 1210 ASN A CA 1
ATOM 9638 C C . ASN A 1 1210 ? 37.236 -15.023 -11.193 1.00 93.81 1210 ASN A C 1
ATOM 9640 O O . ASN A 1 1210 ? 36.982 -15.346 -10.031 1.00 93.81 1210 ASN A O 1
ATOM 9644 N N . ARG A 1 1211 ? 37.094 -15.885 -12.205 1.00 92.44 1211 ARG A N 1
ATOM 9645 C CA . ARG A 1 1211 ? 36.812 -17.319 -12.043 1.00 92.44 1211 ARG A CA 1
ATOM 9646 C C . ARG A 1 1211 ? 37.987 -18.139 -12.548 1.00 92.44 1211 ARG A C 1
ATOM 9648 O O . ARG A 1 1211 ? 38.654 -17.726 -13.493 1.00 92.44 1211 ARG A O 1
ATOM 9655 N N . LYS A 1 1212 ? 38.236 -19.301 -11.938 1.00 93.69 1212 LYS A N 1
ATOM 9656 C CA . LYS A 1 1212 ? 39.419 -20.139 -12.227 1.00 93.69 1212 LYS A CA 1
ATOM 9657 C C . LYS A 1 1212 ? 39.444 -20.741 -13.635 1.00 93.69 1212 LYS A C 1
ATOM 9659 O O . LYS A 1 1212 ? 40.519 -21.092 -14.121 1.00 93.69 1212 LYS A O 1
ATOM 9664 N N . ASN A 1 1213 ? 38.282 -20.894 -14.265 1.00 94.25 1213 ASN A N 1
ATOM 9665 C CA . ASN A 1 1213 ? 38.122 -21.512 -15.575 1.00 94.25 1213 ASN A CA 1
ATOM 9666 C C . ASN A 1 1213 ? 37.226 -20.645 -16.473 1.00 94.25 1213 ASN A C 1
ATOM 9668 O O . ASN A 1 1213 ? 36.502 -19.772 -15.994 1.00 94.25 1213 ASN A O 1
ATOM 9672 N N . PHE A 1 1214 ? 37.205 -20.931 -17.776 1.00 95.25 1214 PHE A N 1
ATOM 9673 C CA . PHE A 1 1214 ? 36.179 -20.403 -18.681 1.00 95.25 1214 PHE A CA 1
ATOM 9674 C C . PHE A 1 1214 ? 35.635 -21.477 -19.621 1.00 95.25 1214 PHE A C 1
ATOM 9676 O O . PHE A 1 1214 ? 36.339 -22.426 -19.959 1.00 95.25 1214 PHE A O 1
ATOM 9683 N N . LEU A 1 1215 ? 34.407 -21.302 -20.101 1.00 93.19 1215 LEU A N 1
ATOM 9684 C CA . LEU A 1 1215 ? 33.842 -22.039 -21.236 1.00 93.19 1215 LEU A CA 1
ATOM 9685 C C . LEU A 1 1215 ? 33.405 -21.065 -22.338 1.00 93.19 1215 LEU A C 1
ATOM 9687 O O . LEU A 1 1215 ? 33.295 -19.862 -22.098 1.00 93.19 1215 LEU A O 1
ATOM 9691 N N . GLN A 1 1216 ? 33.190 -21.564 -23.556 1.00 89.56 1216 GLN A N 1
ATOM 9692 C CA . GLN A 1 1216 ? 32.723 -20.751 -24.684 1.00 89.56 1216 GLN A CA 1
ATOM 9693 C C . GLN A 1 1216 ? 31.269 -21.073 -25.012 1.00 89.56 1216 GLN A C 1
ATOM 9695 O O . GLN A 1 1216 ? 30.956 -22.192 -25.401 1.00 89.56 1216 GLN A O 1
ATOM 9700 N N . ALA A 1 1217 ? 30.395 -20.084 -24.861 1.00 83.19 1217 ALA A N 1
ATOM 9701 C CA . ALA A 1 1217 ? 28.958 -20.185 -25.068 1.00 83.19 1217 ALA A CA 1
ATOM 9702 C C . ALA A 1 1217 ? 28.522 -19.479 -26.361 1.00 83.19 1217 ALA A C 1
ATOM 9704 O O . ALA A 1 1217 ? 29.105 -18.473 -26.757 1.00 83.19 1217 ALA A O 1
ATOM 9705 N N . SER A 1 1218 ? 27.463 -19.977 -27.007 1.00 77.38 1218 SER A N 1
ATOM 9706 C CA . SER A 1 1218 ? 26.738 -19.204 -28.028 1.00 77.38 1218 SER A CA 1
ATOM 9707 C C . SER A 1 1218 ? 25.526 -18.533 -27.383 1.00 77.38 1218 SER A C 1
ATOM 9709 O O . SER A 1 1218 ? 24.764 -19.206 -26.689 1.00 77.38 1218 SER A O 1
ATOM 9711 N N . LEU A 1 1219 ? 25.383 -17.223 -27.575 1.00 73.75 1219 LEU A N 1
ATOM 9712 C CA . LEU A 1 1219 ? 24.345 -16.369 -26.995 1.00 73.75 1219 LEU A CA 1
ATOM 9713 C C . LEU A 1 1219 ? 23.613 -15.649 -28.133 1.00 73.75 1219 LEU A C 1
ATOM 9715 O O . LEU A 1 1219 ? 24.265 -15.086 -28.999 1.00 73.75 1219 LEU A O 1
ATOM 9719 N N . CYS A 1 1220 ? 22.285 -15.579 -28.140 1.00 68.69 1220 CYS A N 1
ATOM 9720 C CA . CYS A 1 1220 ? 21.522 -14.855 -29.168 1.00 68.69 1220 CYS A CA 1
ATOM 9721 C C . CYS A 1 1220 ? 20.678 -13.775 -28.555 1.00 68.69 1220 CYS A C 1
ATOM 9723 O O . CYS A 1 1220 ? 20.317 -13.813 -27.377 1.00 68.69 1220 CYS A O 1
ATOM 9725 N N . SER A 1 1221 ? 20.396 -12.820 -29.424 1.00 63.19 1221 SER A N 1
ATOM 9726 C CA . SER A 1 1221 ? 19.514 -11.712 -29.177 1.00 63.19 1221 SER A CA 1
ATOM 9727 C C . SER A 1 1221 ? 18.048 -12.134 -29.074 1.00 63.19 1221 SER A C 1
ATOM 9729 O O . SER A 1 1221 ? 17.605 -13.132 -29.640 1.00 63.19 1221 SER A O 1
ATOM 9731 N N . CYS A 1 1222 ? 17.265 -11.277 -28.422 1.00 53.16 1222 CYS A N 1
ATOM 9732 C CA . CYS A 1 1222 ? 15.817 -11.375 -28.273 1.00 53.16 1222 CYS A CA 1
ATOM 9733 C C . CYS A 1 1222 ? 15.008 -11.237 -29.588 1.00 53.16 1222 CYS A C 1
ATOM 9735 O O . CYS A 1 1222 ? 13.781 -11.302 -29.533 1.00 53.16 1222 CYS A O 1
ATOM 9737 N N . LYS A 1 1223 ? 15.640 -10.995 -30.753 1.00 47.62 1223 LYS A N 1
ATOM 9738 C CA . LYS A 1 1223 ? 14.955 -10.613 -32.009 1.00 47.62 1223 LYS A CA 1
ATOM 9739 C C . LYS A 1 1223 ? 15.104 -11.551 -33.210 1.00 47.62 1223 LYS A C 1
ATOM 9741 O O . LYS A 1 1223 ? 14.558 -11.206 -34.257 1.00 47.62 1223 LYS A O 1
ATOM 9746 N N . ASP A 1 1224 ? 15.789 -12.689 -33.119 1.00 40.72 1224 ASP A N 1
ATOM 9747 C CA . ASP A 1 1224 ? 16.155 -13.473 -34.315 1.00 40.72 1224 ASP A CA 1
ATOM 9748 C C . ASP A 1 1224 ? 14.957 -14.177 -35.010 1.00 40.72 1224 ASP A C 1
ATOM 9750 O O . ASP A 1 1224 ? 14.765 -15.387 -34.926 1.00 40.72 1224 ASP A O 1
ATOM 9754 N N . LEU A 1 1225 ? 14.177 -13.398 -35.775 1.00 33.31 1225 LEU A N 1
ATOM 9755 C CA . LEU A 1 1225 ? 13.272 -13.832 -36.843 1.00 33.31 1225 LEU A CA 1
ATOM 9756 C C . LEU A 1 1225 ? 14.096 -14.189 -38.100 1.00 33.31 1225 LEU A C 1
ATOM 9758 O O . LEU A 1 1225 ? 15.049 -13.484 -38.446 1.00 33.31 1225 LEU A O 1
ATOM 9762 N N . PRO A 1 1226 ? 13.751 -15.260 -38.837 1.00 30.44 1226 PRO A N 1
ATOM 9763 C CA . PRO A 1 1226 ? 14.612 -15.795 -39.881 1.00 30.44 1226 PRO A CA 1
ATOM 9764 C C . PRO A 1 1226 ? 14.526 -14.951 -41.161 1.00 30.44 1226 PRO A C 1
ATOM 9766 O O . PRO A 1 1226 ? 13.617 -15.135 -41.965 1.00 30.44 1226 PRO A O 1
ATOM 9769 N N . CYS A 1 1227 ? 15.511 -14.084 -41.422 1.00 22.58 1227 CYS A N 1
ATOM 9770 C CA . CYS A 1 1227 ? 15.733 -13.563 -42.775 1.00 22.58 1227 CYS A CA 1
ATOM 9771 C C . CYS A 1 1227 ? 17.227 -13.420 -43.132 1.00 22.58 1227 CYS A C 1
ATOM 9773 O O . CYS A 1 1227 ? 17.884 -12.418 -42.884 1.00 22.58 1227 CYS A O 1
ATOM 9775 N N . SER A 1 1228 ? 17.724 -14.454 -43.818 1.00 24.84 1228 SER A N 1
ATOM 9776 C CA . SER A 1 1228 ? 18.941 -14.518 -44.646 1.00 24.84 1228 SER A CA 1
ATOM 9777 C C . SER A 1 1228 ? 20.342 -14.530 -43.980 1.00 24.84 1228 SER A C 1
ATOM 9779 O O . SER A 1 1228 ? 20.929 -13.522 -43.627 1.00 24.84 1228 SER A O 1
ATOM 9781 N N . ARG A 1 1229 ? 20.921 -15.743 -44.015 1.00 26.75 1229 ARG A N 1
ATOM 9782 C CA . ARG A 1 1229 ? 22.349 -16.138 -44.073 1.00 26.75 1229 ARG A CA 1
ATOM 9783 C C . ARG A 1 1229 ? 23.313 -15.770 -42.920 1.00 26.75 1229 ARG A C 1
ATOM 9785 O O . ARG A 1 1229 ? 24.030 -14.784 -42.978 1.00 26.75 1229 ARG A O 1
ATOM 9792 N N . LYS A 1 1230 ? 23.537 -16.841 -42.136 1.00 26.34 1230 LYS A N 1
ATOM 9793 C CA . LYS A 1 1230 ? 24.723 -17.283 -41.365 1.00 26.34 1230 LYS A CA 1
ATOM 9794 C C . LYS A 1 1230 ? 24.910 -16.669 -39.961 1.00 26.34 1230 LYS A C 1
ATOM 9796 O O . LYS A 1 1230 ? 25.251 -15.507 -39.840 1.00 26.34 1230 LYS A O 1
ATOM 9801 N N . SER A 1 1231 ? 24.792 -17.593 -38.988 1.00 24.20 1231 SER A N 1
ATOM 9802 C CA . SER A 1 1231 ? 25.150 -17.626 -37.547 1.00 24.20 1231 SER A CA 1
ATOM 9803 C C . SER A 1 1231 ? 24.273 -16.875 -36.524 1.00 24.20 1231 SER A C 1
ATOM 9805 O O . SER A 1 1231 ? 24.046 -15.701 -36.753 1.00 24.20 1231 SER A O 1
ATOM 9807 N N . ARG A 1 1232 ? 23.875 -17.388 -35.335 1.00 33.19 1232 ARG A N 1
ATOM 9808 C CA . ARG A 1 1232 ? 23.524 -18.726 -34.755 1.00 33.19 1232 ARG A CA 1
ATOM 9809 C C . ARG A 1 1232 ? 23.472 -18.622 -33.187 1.00 33.19 1232 ARG A C 1
ATOM 9811 O O . ARG A 1 1232 ? 24.509 -18.324 -32.613 1.00 33.19 1232 ARG A O 1
ATOM 9818 N N . LEU A 1 1233 ? 22.339 -19.023 -32.564 1.00 30.00 1233 LEU A N 1
ATOM 9819 C CA . LEU A 1 1233 ? 22.085 -19.624 -31.204 1.00 30.00 1233 LEU A CA 1
ATOM 9820 C C . LEU A 1 1233 ? 21.883 -18.805 -29.854 1.00 30.00 1233 LEU A C 1
ATOM 9822 O O . LEU A 1 1233 ? 22.833 -18.162 -29.421 1.00 30.00 1233 LEU A O 1
ATOM 9826 N N . SER A 1 1234 ? 20.695 -18.871 -29.168 1.00 29.06 1234 SER A N 1
ATOM 9827 C CA . SER A 1 1234 ? 20.209 -18.152 -27.920 1.00 29.06 1234 SER A CA 1
ATOM 9828 C C . SER A 1 1234 ? 20.247 -18.828 -26.530 1.00 29.06 1234 SER A C 1
ATOM 9830 O O . SER A 1 1234 ? 19.542 -19.796 -26.319 1.00 29.06 1234 SER A O 1
ATOM 9832 N N . ASN A 1 1235 ? 20.931 -18.197 -25.557 1.00 32.66 1235 ASN A N 1
ATOM 9833 C CA . ASN A 1 1235 ? 20.824 -18.175 -24.068 1.00 32.66 1235 ASN A CA 1
ATOM 9834 C C . ASN A 1 1235 ? 20.532 -19.450 -23.203 1.00 32.66 1235 ASN A C 1
ATOM 9836 O O . ASN A 1 1235 ? 19.502 -20.100 -23.361 1.00 32.66 1235 ASN A O 1
ATOM 9840 N N . PHE A 1 1236 ? 21.374 -19.599 -22.149 1.00 42.03 1236 PHE A N 1
ATOM 9841 C CA . PHE A 1 1236 ? 21.401 -20.447 -20.912 1.00 42.03 1236 PHE A CA 1
ATOM 9842 C C . PHE A 1 1236 ? 22.091 -21.832 -20.889 1.00 42.03 1236 PHE A C 1
ATOM 9844 O O . PHE A 1 1236 ? 21.944 -22.599 -21.835 1.00 42.03 1236 PHE A O 1
ATOM 9851 N N . TRP A 1 1237 ? 22.834 -22.106 -19.784 1.00 35.25 1237 TRP A N 1
ATOM 9852 C CA . TRP A 1 1237 ? 23.715 -23.264 -19.486 1.00 35.25 1237 TRP A CA 1
ATOM 9853 C C . TRP A 1 1237 ? 23.364 -23.965 -18.168 1.00 35.25 1237 TRP A C 1
ATOM 9855 O O . TRP A 1 1237 ? 23.566 -23.370 -17.091 1.00 35.25 1237 TRP A O 1
#

Sequence (1237 aa):
MDSPIRDHLNTNYVPTDAEIQRIRAHLIPYETELARLESLIHDLSLQRNRLKEHIDSHTALISHPRHLPQDLVERIFLECLPTRHNPVMSSTEAPLLLGRICSAWRSIAFSMPRLWASIHISEALVGYNNGQVALVDWLKRSAQLPVAISVDGGHDPAFLGLLLQFSMRWCALYISGISVENFSQIAGVNAPQLTDMQIAFGDLVDSRSEGPEILVSNLVRGMKGGRVTLAAHDLNAFVPTTPFTWDHITHLTLRPQGSWTTTVLPSDAAWRLLKGCPHLRSLQIPLQCWDHGQGPLLLPTMESLTVFDHSSQSDAMEHFLDQLIMPHLTKFHLENITSSQGVQLSRMFFEHLSERSPHISDLTLRKLSDSRTSSVIPALLLFPCLAKLNLVAWYLPSGFDNYDGWAPYGPNALELLAFLTPDKSGRTPCPALTELVTESQHFEEDILMDFLQKQLDSETGLRRFELNFRCEPPEVLPDFRHLVAGGRDVSLQYTPYTRAPKPTAWQGIEQSTSFLYNSCASCTTTTNMPADALDPKVVLKLDGYLEPNIPAIVHRHDVFRKWKDTIDQYEGGYDNFTKGYLKFGLNVGSNGEVVYREWAPNAKEAYLIGDFNEWNKSSHPMKKNDFGVWEITIPPTSSGTCAIPHDSKIKISMVIPSGGRIDRLPAWIKRVTQDLDVSPVYDARFWNPPASEQYTFKNARPPKPKDARIYEAHVGISSPEGRVGTYKEFTQNILPRIKNLGYNVIQLMAIMEHAYYASFGYQVTSFFAASSRYGTPEELKELIDTAHGLGLTVLLDIVHSHACKNVLDGINEFDGTDHLYFHEGAKGRHQLWDSRLFNYGSHEVLRFLLSNLRFYMEEYQFDGFRFDGVTSMMYVHHGIGTGFSGGYHEYFGPGADEEGVVYLMLANDAMHTLYPPVITIAEDVSGMPLLGVPVSQGGLGFDYRLSMAIPDMWIKLLKHKTDDEWDLGNIVHTLTNRRHGEKSVAYCESHDQALVGDKTLAFWLMDKEMYTNMSDLTEMTPIIARGIALHKMIRLLTHSLGGEGYLNFEGNEFGHPEWLDFPRAGNNNSFHYARRQWNVVDDQLLRYRYLNAFDGAMNHLAGKHGWLEAPQVSSFSSADPDAKTDPLPSSHQAYVSLKHESDKVIVYERAGLLFVFNFHPTNSYTDYRVGVEEPGKYAVVLTSDEKRFGGFDNVSLGGEYLTTPMEWNNRKNFLQASLCSCKDLPCSRKSRLSNFW

Radius of gyration: 39.77 Å; chains: 1; bounding box: 80×101×120 Å

Secondary structure (DSSP, 8-state):
---TTGGGTTS-----HHHHHHHHHHHHHHHHHHHHHHHHHHHHHHHHHHHHHHHHHHHHHH-GGGGS-HHHHHHHHHHSS-TT-PPBS-TTSTTTTHHHH-HHHHHHHHT-GGGGSEEEE-GGGTTSHHHHHHHHHHHHHTTTS-EEEEEES---HHHHHHHHTTGGGEEEEEEEEE-HHHHHHHHT--BTT--EEEEEE-S---TT-S-HHHHHHHHHHTB-SEEEEEEES-SGGGS-SS----TTEEEEEEEE-SSTTS--EEHHHHHHHHHH-TT-SEEEEEEE--------EE-TT--EEEEEE--S-HHHHHHHHHTEE-TT--EEEEEE-S-SSPB---HHHHHHHHHH-TT--EEEEESB-GGGHHHHHHHHTT-TT--EEEEE-----------S--PPPS--HHHHHHHHS--TT---S-TT--EEEEEES---HHHHHHHHHHHHH-----SEEEEEE-SPPPS-----SEEEETTEEEEEEE-----PPPP-------------------------PPPPPP-HHHHHHH-GGGGGGHHHHHHHHHHHHHHHHHHHHHHSHHHHHTTGGGTSEEEE-TTS-EEEEEE-TT-SEEEEEEGGGTT-TTSSB-EE-TTSEEEEEEPPSBTTB-SS-TT-EEEEEEE-TTS-EEEE--TT-S-EE--TTT-SS-EEE-----TTTS----SPPPPPPSSEEEEEE-GGG-SSSSS---HHHHHHHTHHHHHHTT--EEEE-S-EEES-GGGTT-SEEEEEEEPGGG--HHHHHHHHHHHHHTT-EEEEEE--S-EE--SSSSSTTTTS-S-SSB-STTTTEETTTTEE-B-TT-HHHHHHHHHHHHHHHHHS---EEEETTHHHHHBTTTTTT----S-THHHHSTTB-HHHHHHHHHHHHHHHHH-TT-EEEE--SS--TTTTS-GGGTS---SEEE-THHHHHHHHHHHH--GGG--HHHHHHHHH---TT--EEE-SS-HHHHBBTB--HHHHHHGGGHHHH-BTTS---HHHHHHHHHHHHHHHHHHHHS-SEEEEETTGGGT--S-B--S-GGGTT--TTSS--HHHHH-TTBTHHHHHHHHHHHHHHHHHHTTTTS-----S--S-SS---PPPPGGGS-EEEEEETTTTEEEEEETTEEEEEE--SS--EEEEEEEESS-SEEE-S--TTSGGGTS---S-TT-EEE-BSS-BTTBSEEEEEEE--TT----SS--------

Foldseek 3Di:
DDDPCVVVVPHPDDDDPVVVVVVVVVCVVVVVVVVVVVVVVVVVVVVVVVVVVVCCVVVVVVDPVVPDDLVRLLVCLVPVADPPDQDEPDCVHPPNVLLVPDPSSVVSSLQDLVRLQGHEAEPVLQPDPVSLVVNVVSLVSNPQAAHAYHYEAQDDLVSVVSVLVCLCRHQEYHYEAHALVSLQSQLQGQRANHAYYAYEHNDAPDPPDPDQLSSVQNNLVSYNAHAYEYEEQEQLNNQDPDQAANARYAHYHYYYDDDQQRYAHELVSVVSVCNRHLQYQYYAHEHEFDDQDDAADENARHAEYAYEYAYPDLVRVLSSLLSYQYQNHQYYHYEYRHDLAFRDHDLVSLQSCCVRHLNHQHYYYAAHGQPQLLPNLLSPLSRQNHAEYHEHHDHDDPDDDDDPDDDFGDNDVVSNVVQQAQDPVRDGSHLNHAYYHYEGEDDDQVVVVVVVVVVLVGPRNHQEYEYEYEEDDDPDDPPVQWDDDPRHTYGYYYDYDDDDDDDDDDDDDDDDDDDDDDDDDDDDDPDPDQQDQFDLVLVCLQPVLCVVQSVLLSVLLVVLSVVQVVCCVPQVGLVRLLQVLCVAAWHADQQQKTKHKAAQQQFPWKAKAFPLHPRDRPPGTWDADPRRMTIGIHHAPGGPHHSADFFTFIWMWTQGPVRDIDIAAGLSAAAWDDDVVVDLAITGTRHDDPPVLAADQDFDAFFQDQAAAEAEEEQQFAFLDLGGHALVCCQVPPLVLCLLLQGQEYEYWQQQAASDVQVRNQAHFHLNYGHPRRHHLNSLLVSCSSSRVSNHAYAYAHNQQFHHCDAHRHCACVSPARQPQAHHDPLQADVVVRTGGGPLVDSVNLSSRSSSQVSCCPSRVHQAYEYPLLCLLQFSCSCPPDDQPPNLCVRSPPRTDSSSLSSLLNNLVSCCVVRVSHAYEYADPNQHPQQCPHSSSSHSNHVEYELVVQQVLLQCCLVPHDLLPDQLVVNLCSLAVHRAPGFYEWENDDLVCLEPPHHALLCSQQPPVLVPPQFPVHDCDLSNLLSLLVLLVSQLCRSQRRGLYYYDYPQSQLSFDDGAYAQDPVVVGTSNRSHHNVVQCPDPRGLSVLSNVSSSLSSVVCVVLVQSSFAADDDDDDPDPPPPDDPDPPQAHWAWLDRDSNQRWTWTGHSNFIFIDGSDQFDKDFQAKDADADFDKDFFPDFCQDVSNVHDPLDDGGDIWGWDQPDDSNHRIITTDIAGHSRDDDDDDDDTGHTGD

InterPro domains:
  IPR004193 Glycoside hydrolase, family 13, N-terminal [PF02922] (583-668)
  IPR006047 Glycosyl hydrolase family 13, catalytic domain [PF00128] (735-806)
  IPR006047 Glycosyl hydrolase family 13, catalytic domain [SM00642] (697-1095)
  IPR006048 Alpha-amylase/branching enzyme, C-terminal all beta [PF02806] (1135-1218)
  IPR013780 Glycosyl hydrolase, all-beta [G3DSA:2.60.40.1180] (1131-1226)
  IPR013783 Immunoglobulin-like fold [G3DSA:2.60.40.10] (579-694)
  IPR014756 Immunoglobulin E-set [SSF81296] (577-690)
  IPR017853 Glycoside hydrolase superfamily [SSF51445] (697-1108)
  IPR032675 Leucine-rich repeat domain superfamily [G3DSA:3.80.10.10] (168-480)

=== Feature glossary ===
Legend for the data blocks above and below:

— What the protein is —

The amino-acid sequence is the protein's primary structure: the linear order of residues from the N-terminus to the C-terminus, written in one-letter code. Everything else here — the 3D coordinates, the secondary structure, the domain annotations — is ultimately a consequence of this string.

Database cross-references. InterPro integrates a dozen domain/family signature databases into unified entries with residue-range hits. GO terms attach function/process/location labels with evidence codes. CATH codes position the fold in a four-level structural taxonomy. Organism is the NCBI-taxonomy species name.

— Where its atoms are —

The mmCIF block holds the 3D Cartesian coordinates of each backbone atom (N, Cα, C, O) in ångströms. mmCIF is the PDB's canonical archive format — a tagged-loop text representation of the atomic model.

The six renders are orthographic views along the three Cartesian axes in both directions. Representation (cartoon, sticks, or surface) and color scheme (sequence-rainbow or by-chain) vary across proteins so the training set covers all the common visualization conventions.

— Local backbone conformation —

Secondary structure is the local, repeating backbone conformation. DSSP classifies it into eight states by reading the hydrogen-bond network: three helix types (H, G, I), two β types (E, B), two non-regular types (T, S), and unstructured coil (-).

SS3 is a coarse helix/strand/coil call (letters a/b/c) made by the P-SEA algorithm from inter-Cα distances and dihedrals. It is less detailed than DSSP but needs only Cα positions.

Backbone dihedral angles. Every residue except chain termini has a φ (preceding-C → N → Cα → C) and a ψ (N → Cα → C → next-N). They are reported in degrees following the IUPAC sign convention. Secondary structure is essentially a statement about which (φ, ψ) basin each residue occupies.

— Global shape and packing —

The geometric summary reports three shape descriptors. Rg (radius of gyration) measures how spread out the Cα atoms are about their centre of mass; compact globular proteins have small Rg, elongated or unfolded ones large. Cα contacts (<8 Å, |i−j|>4) count long-range residue pairs in spatial proximity — high for tightly packed folds, near zero for rods or random coil. The bounding-box extents give the protein's footprint along x, y, z in Å.

Solvent accessibility: the surface area of each residue that a 1.4 Å water probe can touch, in Å². When only backbone atoms are present the absolute values are lower than full-atom SASA (side chains contribute most of the area) and are flagged as backbone-only.

Plot images: a contact map (which residues are close in 3D, as an N×N binary image), a Ramachandran scatter (backbone torsion angles, revealing secondary-structure composition at a glance), and — for AlphaFold structures — a PAE heatmap (pairwise prediction confidence).

— Structural neighborhood —

Foldseek's 3Di representation compresses backbone geometry into a per-residue letter drawn from a learned twenty-state alphabet. It captures the tertiary interaction pattern around each residue — which residues are packed against it in space, regardless of where they are in sequence.

Structural nearest neighbors (via Foldseek easy-search vs the PDB). Reported per hit: target PDB id, E-value, and alignment TM-score. A TM-score above ~0.5 is the conventional threshold for 'same fold'.

— Confidence and disorder —

pLDDT (predicted Local Distance Difference Test) is AlphaFold's per-residue confidence score, ranging from 0 to 100. Values above 90 indicate high confidence (typically well-packed cores); 70–90 is confident; 50–70 low confidence; below 50 usually means the region is disordered or the prediction is unreliable there. AlphaFold stores pLDDT in the mmCIF B-factor column.

For experimental (PDB) structures, the B-factor (temperature factor) quantifies the positional spread of each atom in the crystal — a combination of thermal vibration and static disorder — in units of Å². High B-factors mark flexible loops or poorly resolved regions; low B-factors mark the rigid, well-ordered core.

Predicted Aligned Error (PAE) is an AlphaFold confidence matrix: entry (i, j) is the expected error in the position of residue j, in ångströms, when the prediction is superimposed on the true structure at residue i. Low PAE within a block of residues means that block is internally rigid and well-predicted; high PAE between two blocks means their relative placement is uncertain even if each block individually is confident.